Protein 3ZMS (pdb70)

GO terms:
  GO:0005515 protein binding (F, IPI)
  GO:0035575 histone H4K20 demethylase activity (F, IDA)
  GO:0032453 histone H3K4 demethylase activity (F, IDA)
  GO:0035097 histone methyltransferase complex (C, IDA)
  GO:0034644 cellular response to UV (P, IDA)
  GO:0003682 chromatin binding (F, IDA)
  GO:0032991 protein-containing complex (C, IDA)
  GO:1990391 DNA repair complex (C, IDA)
  GO:0140861 DNA repair-dependent chromatin remodeling (P, IDA)
  GO:0010569 regulation of double-strand break repair via homologous recombination (P, IMP)
  GO:0031398 positive regulation of protein ubiquitination (P, IMP)
  GO:0032880 regulation of protein localization (P, IMP)
  GO:0071480 cellular response to gamma radiation (P, IMP)
  GO:0050660 flavin adenine dinucleotide binding (F, IDA)
  GO:0050681 nuclear androgen receptor binding (F, IDA)
  GO:0000785 chromatin (C, IDA)
  GO:0005634 nucleus (C, IDA)
  GO:0016491 oxidoreductase activity (F, IDA)
  GO:0032454 histone H3K9 demethylase activity (F, IDA)
  GO:0010718 positive regulation of epithelial to mesenchymal transition (P, IDA)

B-factor: mean 94.08, std 23.33, range [48.95, 163.87]

Solvent-accessible surface area: 38501 Å² total; per-residue (Å²): 148,35,34,94,20,7,0,107,40,6,64,23,36,71,99,147,17,28,100,83,0,30,74,12,0,71,74,4,61,96,26,91,129,122,45,23,141,23,0,14,58,0,0,5,54,1,0,37,21,0,23,106,71,6,104,81,6,16,9,35,105,33,0,46,145,94,8,131,81,84,54,57,88,63,64,105,16,0,87,30,0,8,25,1,0,46,34,27,1,19,0,3,8,10,39,34,152,72,100,104,116,89,77,147,168,119,77,30,53,0,0,0,4,15,0,17,9,7,0,0,3,0,0,44,2,0,47,29,38,9,0,47,9,4,0,2,10,16,28,108,80,22,2,10,55,6,11,26,33,117,106,85,137,39,28,0,0,24,12,30,8,27,3,11,0,65,16,2,0,2,2,18,6,1,23,130,19,18,134,20,81,44,29,149,14,123,88,136,4,31,2,39,14,64,110,9,119,59,13,65,175,152,63,22,126,89,0,47,99,14,9,64,51,0,14,96,0,2,49,33,0,3,108,94,28,103,18,21,104,43,115,146,143,61,5,2,0,13,60,0,6,105,14,0,16,46,2,5,58,34,44,17,48,51,68,24,21,92,16,37,117,118,7,18,166,11,15,86,100,9,69,124,26,0,68,124,3,35,98,21,36,120,122,0,118,98,28,30,90,64,42,104,100,5,32,107,82,145,84,140,59,96,40,83,31,36,22,81,16,62,2,34,46,47,23,0,54,34,45,10,116,90,14,51,103,32,44,113,53,30,38,129,21,59,113,106,17,133,106,29,85,78,88,86,38,69,117,88,38,29,42,97,98,14,84,61,1,0,4,2,4,5,0,3,0,5,13,0,1,1,5,20,6,71,44,0,7,6,91,53,10,26,45,21,43,127,78,79,16,80,56,53,38,10,2,0,77,34,0,2,21,25,0,1,90,26,2,17,127,62,23,62,37,81,66,24,9,5,14,112,38,0,91,4,65,23,99,13,7,55,0,32,0,10,22,41,176,57,79,102,88,77,70,91,34,133,11,50,0,0,0,1,11,18,20,0,5,9,31,66,38,151,109,78,36,17,92,20,36,58,107,25,40,133,94,0,47,25,0,9,135,99,3,3,10,0,11,13,5,13,0,0,0,0,0,70,141,76,31,11,66,104,68,10,22,1,8,0,19,2,10,73,84,61,81,32,32,2,36,0,0,0,0,9,15,10,12,118,21,28,0,0,0,0,0,3,0,5,104,6,0,38,112,9,21,140,42,65,66,123,71,2,13,32,92,0,17,60,27,0,66,42,29,55,31,89,116,41,7,21,121,22,126,60,56,36,23,12,67,20,93,58,28,57,90,0,72,0,10,27,1,29,6,12,33,46,6,31,2,76,6,1,57,49,0,10,87,24,10,47,8,50,63,75,122,120,89,32,121,153,16,70,28,17,0,0,0,0,3,9,1,2,23,85,49,25,5,5,21,19,14,0,12,4,21,0,0,8,63,0,0,0,76,0,0,42,72,50,36,28,36,156,12,62,169,235,177,40,27,178,37,8,95,10,53,84,139,32,4,104,45,9,22,69,98,102,90,10,13,67,71,41,26,163,108,30,62,137,78,33,79,47,10,101,151,76,15,122,101,16,102,134,49,7,66,57,26,95,139,138,15,110,52,21,2,115,92,33,101,25,108,151,97,154,99,197,81,70,78,199,45,64,100,90,18,32,79,1,1,33,34,0,1,86,84,26,0,125,69,58,96,0,1,12,72,3,8,24,29,5,42,65,88,36,2,104,72,2,24,112,85,33,128,223,161,53,76,4,69,97,22,20,111,97,84,99,91,165,11,56,16,38,17,10,31,148

Organism: Homo sapiens (NCBI:txid9606)

Secondary structure (DSSP, 8-state):
--HHHHHHHTT--TTS--HHHHHH-HHHHTS-HHHHHHHHHHHHHHHHHHHH-TTB---HHHHHHT--TTTSS-HHHHHHHHHHHHHTTSSS-SS-B-SS---SS--SEEEEE--BHHHHHHHHHHHHTT-EEEEE-SSSSSBTT--EEEETTEEEESS--EE--SBT-HHHHHHHHTT--EEEPP-----B-TTSPBPPHHHHHHHHHHHHHHHHHHHHHHHTS---EETTEEPBHHHHHHHHHHHHHHHHHHHHHHHHHHHHHHHHHHHHHHHHHHHHHHHHHHHHHHHHHHHHSPSS--HHHHHHHHHHHHHHHHHHHHHHHHHHHHHHHHHHHHHHTTS---S-SS-HHHHHHHHHHHHHHHHHTTS-TTTBBTTTTTTTGGGPPBS--EEETT-TTHHHHHHHTT--EE-SEEEEEEEEETTEEEEEEEESSSTT-EEEEEESEEEE---HHHHH-SS-SSEEESPPPHHHHHHHHHSEE---EEEEEE-SS--S-TT--EEE---SSSTTTTEEEEEE--SSSSEEEEEE-HHHHHHGGGS-HHHHHHHHHHHHHHHH-TTT----SEEEE--TTT-TTTSSS-EE-BBTB-THHHHHHHPPB-PPPSSTTPPPPPP-EEE-SGGG-TTSTTSHHHHHHHHHHHHHHHHHHHT--TT--/--PPTT----HHHHHHHSSSSSHHHHHHHHHHHHHHHHHHHHHHHHHHHHHHHHHTTTTTGGGPPP-------SS--HHHHHHHHHHHHHHTT-HHHHHHHHSS--HHHHHHHHHHSTTTTTHHHHHHHHHT-/-GGG-S--

Radius of gyration: 44.01 Å; Cα contacts (8 Å, |Δi|>4): 1402; chains: 3; bounding box: 87×130×92 Å

CATH classification: 1.10.10.10 (+1 more: 1.10.287.80)

Foldseek 3Di:
DPLQQLCFLQVHHLQDADPLRCQQCVVQVVDDPVSVNLLSSLLSQQSVVCLVPVQAADDLVNSLVPDDPPNNVDSLSSVLNVVSCLLLVSGNFAHHHYPDPFDPAAFFAEEEEAQALLRLRLQVSLVNLRHHYAYEAQAPDHRQQQAWDDDDHDIDTFGDWKDQASRNFVVVSLCVNFVFDKAFADPDAWEAEPLQHTDDPVLLVVLVVVLVVLLVQLQCCCPVVVVAADPNFGFFQLNSSVVSVVVLQVVQVVQQVVLVVVLCVLVVVLVVLVVVLVVLVVVLVVLVVQLVVLPVPDDDDDVVSVVSNVVSVVVNVVSVVVSVVSVVVNVVSVVVSVVSVVDGGDPGSADLRSVLSSLLVVLVVQQVQQEASRFAGSNAQCVLVVQRGDDGMITRQNGDVSRSVSSCPPGNYDYQWAWAEWEAALQFIKTKTARNVPRVHIDIDTTRAYEYAAALLQVLDVVHSYYYVVHDDPLLVVLSVQWFFHAKKKKKFADPDAQDDQVHAKYAYGDNDSQQSQQQGMWGDHYPGRMIMTMRGYPRRQVCLPPDPVVSVVVVQVNVCSNRNVVSRDHTPDMDMDNQCPPNRRVHRWIGNTRVGHLVSLCSQQDFAFHDHPDPPDDGGQGHYGYAYLSNQSNRHRDSSRSSSRSSNVSSVVCCRRVNDPSSD/DDDDPPDDDDPVVVCQCVVDDCSVVVVVVVVVVVCVVVVVVVVVVVVVVVVVVVVCPPPCVVPDDDDDDDEADDDQDPVLLVLLLVCCLAPPLPLVSSCVSSPRHDSVSSVVSCVVCCPVSVSVVSNVNSVVD/DVVVDPPD

Nearest PDB structures (foldseek):
  2xas-assembly1_B  TM=9.995E-01  e=6.297E-18  Homo sapiens
  5l3b-assembly1_B  TM=9.963E-01  e=6.297E-18  Homo sapiens
  2uxx-assembly1_B  TM=9.824E-01  e=6.297E-18  Homo sapiens
  2xaq-assembly1_B  TM=9.972E-01  e=2.790E-17  Homo sapiens
  4czz-assembly1_B  TM=9.810E-01  e=1.323E-15  Homo sapiens

Sequence (806 aa):
SGVEGAAFQSRLPHDRMTSQEAACFPDIISGPQQTQKVFLFIRNRTLQLWLDNPKIQLTFEATLQQLEAPYNSDTVLVHRVHSYLERHGLINFGIYKRIKPLPTKKTGKVIIIGSGVSGLAAARQLQSFGMDVTLLEARDRVGGRVATFRKGNYVADLGAMVVTGLGGNPMAVVSKQVNMELAKIKQKCPLYEANGQAVPKEKDEMVEQEFNRLLEATSYLSHQLDFNVLNNKPVSLGQALEVVIQLQEKHVKDEQIEHWKKIVKTQEELKELLNKMVNLKEKIKELHQQYKEASEVKPPRDITAEFLVKSKHRDLTALCKEYDELAETQGKLEEKLQELEANPPSDVYLSSRDRQILDWHFANLEFANATPLSTLSLKHWDQDDDFEFTGSHLTVRNGYSCVPVALAEGLDIKLNTAVRQVRYTASGCEVIAVNTRSTSQTFIYKCDAVLCTLPLGVLKQQPPAVQFVPPLPEWKTSAVQRMGFGNLNKVVLCFDRVFWDPSVNLFGHVGSTTASRGELFLFWNLYKAPILLALVAGEAAGIMENISDDVIVGRCLAILKGIFGSSAVPQPKETVVSRWRADPWARGSYSYVAAGSSGNDYDLMAQPITPGPSIPGAPQPIPRLFFAGEHTIRNYPATVHGALLSGLREAGRIADQFLGAMYTLRKPPKGMFLSQEDVEAVSANATAATTVLRQLDMELVSVKRQIQNIKQTNSALKEKLDGGIEPYRLPEVIQKCNARWTTEEQLLAVQAIRKYGRDFQAISDVIGNKSVVQVKNFFVNYRRRFNIDEVLQEWEAEPRGFLVKR

Structure (mmCIF, N/CA/C/O backbone):
data_3ZMS
#
_entry.id   3ZMS
#
_cell.length_a   119.130
_cell.length_b   181.820
_cell.length_c   233.450
_cell.angle_alpha   90.00
_cell.angle_beta   90.00
_cell.angle_gamma   90.00
#
_symmetry.space_group_name_H-M   'I 2 2 2'
#
loop_
_entity.id
_entity.type
_entity.pdbx_description
1 polymer 'LYSINE-SPECIFIC HISTONE DEMETHYLASE 1A'
2 polymer 'REST COREPRESSOR 1'
3 polymer 'INSULINOMA-ASSOCIATED PROTEIN 1'
4 non-polymer 'FLAVIN-ADENINE DINUCLEOTIDE'
#
loop_
_atom_site.group_PDB
_atom_site.id
_atom_site.type_symbol
_atom_site.label_atom_id
_atom_site.label_alt_id
_atom_site.label_comp_id
_atom_site.label_asym_id
_atom_site.label_entity_id
_atom_site.label_seq_id
_atom_site.pdbx_PDB_ins_code
_atom_site.Cartn_x
_atom_site.Cartn_y
_atom_site.Cartn_z
_atom_site.occupancy
_atom_site.B_iso_or_equiv
_atom_site.auth_seq_id
_atom_site.auth_comp_id
_atom_site.auth_asym_id
_atom_site.auth_atom_id
_atom_site.pdbx_PDB_model_num
ATOM 1 N N . SER A 1 192 ? -18.928 40.219 100.311 1.00 141.09 172 SER A N 1
ATOM 2 C CA . SER A 1 192 ? -20.139 40.840 100.927 1.00 140.98 172 SER A CA 1
ATOM 3 C C . SER A 1 192 ? -20.163 40.677 102.450 1.00 137.70 172 SER A C 1
ATOM 4 O O . SER A 1 192 ? -19.527 39.772 103.002 1.00 136.45 172 SER A O 1
ATOM 7 N N . GLY A 1 193 ? -20.907 41.559 103.113 1.00 131.49 173 GLY A N 1
ATOM 8 C CA . GLY A 1 193 ? -20.969 41.598 104.571 1.00 124.37 173 GLY A CA 1
ATOM 9 C C . GLY A 1 193 ? -20.139 42.742 105.121 1.00 117.96 173 GLY A C 1
ATOM 10 O O . GLY A 1 193 ? -19.958 43.764 104.455 1.00 114.40 173 GLY A O 1
ATOM 11 N N . VAL A 1 194 ? -19.639 42.573 106.341 1.00 115.28 174 VAL A N 1
ATOM 12 C CA . VAL A 1 194 ? -18.759 43.570 106.952 1.00 114.26 174 VAL A CA 1
ATOM 13 C C . VAL A 1 194 ? -17.371 43.545 106.310 1.00 113.09 174 VAL A C 1
ATOM 14 O O . VAL A 1 194 ? -16.712 44.580 106.203 1.00 115.58 174 VAL A O 1
ATOM 18 N N . GLU A 1 195 ? -16.945 42.361 105.877 1.00 110.26 175 GLU A N 1
ATOM 19 C CA . GLU A 1 195 ? -15.645 42.177 105.231 1.00 108.34 175 GLU A CA 1
ATOM 20 C C . GLU A 1 195 ? -15.628 42.761 103.818 1.00 102.74 175 GLU A C 1
ATOM 21 O O . GLU A 1 195 ? -14.582 43.206 103.336 1.00 100.72 175 GLU A O 1
ATOM 27 N N . GLY A 1 196 ? -16.791 42.755 103.167 1.00 97.02 176 GLY A N 1
ATOM 28 C CA . GLY A 1 196 ? -16.947 43.304 101.820 1.00 90.88 176 GLY A CA 1
ATOM 29 C C . GLY A 1 196 ? -16.843 44.815 101.803 1.00 88.68 176 GLY A C 1
ATOM 30 O O . GLY A 1 196 ? -16.326 45.402 100.849 1.00 88.60 176 GLY A O 1
ATOM 31 N N . ALA A 1 197 ? -17.337 45.440 102.868 1.00 88.27 177 ALA A N 1
ATOM 32 C CA . ALA A 1 197 ? -17.246 46.887 103.046 1.00 84.96 177 ALA A CA 1
ATOM 33 C C . ALA A 1 197 ? -15.801 47.350 103.242 1.00 80.72 177 ALA A C 1
ATOM 34 O O . ALA A 1 197 ? -15.397 48.372 102.688 1.00 81.90 177 ALA A O 1
ATOM 36 N N . ALA A 1 198 ? -15.035 46.590 104.024 1.00 77.60 178 ALA A N 1
ATOM 37 C CA . ALA A 1 198 ? -13.609 46.849 104.226 1.00 76.95 178 ALA A CA 1
ATOM 38 C C . ALA A 1 198 ? -12.852 46.806 102.904 1.00 77.65 178 ALA A C 1
ATOM 39 O O . ALA A 1 198 ? -11.962 47.624 102.660 1.00 74.88 178 ALA A O 1
ATOM 41 N N . PHE A 1 199 ? -13.220 45.846 102.058 1.00 79.70 179 PHE A N 1
ATOM 42 C CA . PHE A 1 199 ? -12.642 45.714 100.728 1.00 83.10 179 PHE A CA 1
ATOM 43 C C . PHE A 1 199 ? -13.000 46.924 99.861 1.00 84.17 179 PHE A C 1
ATOM 44 O O . PHE A 1 199 ? -12.117 47.553 99.267 1.00 86.64 179 PHE A O 1
ATOM 52 N N . GLN A 1 200 ? -14.291 47.246 99.804 1.00 80.37 180 GLN A N 1
ATOM 53 C CA . GLN A 1 200 ? -14.783 48.370 99.013 1.00 79.47 180 GLN A CA 1
ATOM 54 C C . GLN A 1 200 ? -14.210 49.705 99.508 1.00 78.76 180 GLN A C 1
ATOM 55 O O . GLN A 1 200 ? -14.270 50.718 98.807 1.00 80.87 180 GLN A O 1
ATOM 61 N N . SER A 1 201 ? -13.639 49.691 100.709 1.00 76.62 181 SER A N 1
ATOM 62 C CA . SER A 1 201 ? -12.970 50.866 101.266 1.00 75.47 181 SER A CA 1
ATOM 63 C C . SER A 1 201 ? -11.444 50.712 101.300 1.00 71.89 181 SER A C 1
ATOM 64 O O . SER A 1 201 ? -10.755 51.410 102.048 1.00 70.13 181 SER A O 1
ATOM 67 N N . ARG A 1 202 ? -10.931 49.795 100.480 1.00 70.01 182 ARG A N 1
ATOM 68 C CA . ARG A 1 202 ? -9.487 49.563 100.316 1.00 68.15 182 ARG A CA 1
ATOM 69 C C . ARG A 1 202 ? -8.746 49.271 101.627 1.00 68.54 182 ARG A C 1
ATOM 70 O O . ARG A 1 202 ? -7.595 49.681 101.798 1.00 68.95 182 ARG A O 1
ATOM 78 N N . LEU A 1 203 ? -9.408 48.553 102.535 1.00 68.20 183 LEU A N 1
ATOM 79 C CA . LEU A 1 203 ? -8.839 48.212 103.839 1.00 67.91 183 LEU A CA 1
ATOM 80 C C . LEU A 1 203 ? -8.903 46.710 104.095 1.00 69.75 183 LEU A C 1
ATOM 81 O O . LEU A 1 203 ? -9.888 46.063 103.724 1.00 70.94 183 LEU A O 1
ATOM 86 N N . PRO A 1 204 ? -7.856 46.150 104.736 1.00 71.07 184 PRO A N 1
ATOM 87 C CA . PRO A 1 204 ? -7.911 44.759 105.199 1.00 72.94 184 PRO A CA 1
ATOM 88 C C . PRO A 1 204 ? -8.936 44.602 106.323 1.00 77.64 184 PRO A C 1
ATOM 89 O O . PRO A 1 204 ? -8.901 45.354 107.302 1.00 80.49 184 PRO A O 1
ATOM 93 N N . HIS A 1 205 ? -9.842 43.640 106.173 1.00 82.25 185 HIS A N 1
ATOM 94 C CA . HIS A 1 205 ? -10.946 43.449 107.123 1.00 86.41 185 HIS A CA 1
ATOM 95 C C . HIS A 1 205 ? -10.506 42.910 108.454 1.00 84.73 185 HIS A C 1
ATOM 96 O O . HIS A 1 205 ? -11.175 43.120 109.466 1.00 86.28 185 HIS A O 1
ATOM 103 N N . ASP A 1 206 ? -9.374 42.215 108.461 1.00 85.38 186 ASP A N 1
ATOM 104 C CA . ASP A 1 206 ? -8.918 41.483 109.640 1.00 88.68 186 ASP A CA 1
ATOM 105 C C . ASP A 1 206 ? -7.607 42.024 110.214 1.00 88.30 186 ASP A C 1
ATOM 106 O O . ASP A 1 206 ? -6.922 41.336 110.975 1.00 87.43 186 ASP A O 1
ATOM 111 N N . ARG A 1 207 ? -7.268 43.260 109.854 1.00 88.48 187 ARG A N 1
ATOM 112 C CA . ARG A 1 207 ? -6.018 43.875 110.290 1.00 89.39 187 ARG A CA 1
ATOM 113 C C . ARG A 1 207 ? -6.149 45.393 110.396 1.00 87.40 187 ARG A C 1
ATOM 114 O O . ARG A 1 207 ? -6.792 46.035 109.555 1.00 84.94 187 ARG A O 1
ATOM 122 N N . MET A 1 208 ? -5.546 45.953 111.444 1.00 82.50 188 MET A N 1
ATOM 123 C CA . MET A 1 208 ? -5.508 47.397 111.638 1.00 78.70 188 MET A CA 1
ATOM 124 C C . MET A 1 208 ? -4.414 48.014 110.776 1.00 77.99 188 MET A C 1
ATOM 125 O O . MET A 1 208 ? -3.291 47.499 110.729 1.00 79.03 188 MET A O 1
ATOM 130 N N . THR A 1 209 ? -4.751 49.113 110.100 1.00 75.43 189 THR A N 1
ATOM 131 C CA . THR A 1 209 ? -3.823 49.801 109.197 1.00 72.98 189 THR A CA 1
ATOM 132 C C . THR A 1 209 ? -2.841 50.678 109.967 1.00 74.80 189 THR A C 1
ATOM 133 O O . THR A 1 209 ? -2.971 50.850 111.180 1.00 76.77 189 THR A O 1
ATOM 137 N N . SER A 1 210 ? -1.862 51.232 109.257 1.00 76.88 190 SER A N 1
ATOM 138 C CA . SER A 1 210 ? -0.894 52.150 109.855 1.00 80.57 190 SER A CA 1
ATOM 139 C C . SER A 1 210 ? -1.558 53.441 110.340 1.00 81.35 190 SER A C 1
ATOM 140 O O . SER A 1 210 ? -1.248 53.942 111.425 1.00 78.88 190 SER A O 1
ATOM 143 N N . GLN A 1 211 ? -2.475 53.962 109.526 1.00 83.18 191 GLN A N 1
ATOM 144 C CA . GLN A 1 211 ? -3.226 55.174 109.847 1.00 85.60 191 GLN A CA 1
ATOM 145 C C . GLN A 1 211 ? -4.123 54.973 111.074 1.00 82.64 191 GLN A C 1
ATOM 146 O O . GLN A 1 211 ? -4.334 55.897 111.859 1.00 82.21 191 GLN A O 1
ATOM 152 N N . GLU A 1 212 ? -4.641 53.759 111.232 1.00 80.22 192 GLU A N 1
ATOM 153 C CA . GLU A 1 212 ? -5.450 53.400 112.392 1.00 75.58 192 GLU A CA 1
ATOM 154 C C . GLU A 1 212 ? -4.589 53.234 113.640 1.00 73.95 192 GLU A C 1
ATOM 155 O O . GLU A 1 212 ? -4.994 53.618 114.735 1.00 73.59 192 GLU A O 1
ATOM 161 N N . ALA A 1 213 ? -3.394 52.677 113.466 1.00 74.51 193 ALA A N 1
ATOM 162 C CA . ALA A 1 213 ? -2.436 52.527 114.561 1.00 74.63 193 ALA A CA 1
ATOM 163 C C . ALA A 1 213 ? -2.071 53.876 115.177 1.00 75.62 193 ALA A C 1
ATOM 164 O O . ALA A 1 213 ? -1.829 53.975 116.381 1.00 75.16 193 ALA A O 1
ATOM 166 N N . ALA A 1 214 ? -2.039 54.910 114.341 1.00 78.37 194 ALA A N 1
ATOM 167 C CA . ALA A 1 214 ? -1.712 56.260 114.786 1.00 81.03 194 ALA A CA 1
ATOM 168 C C . ALA A 1 214 ? -2.822 56.858 115.644 1.00 79.96 194 ALA A C 1
ATOM 169 O O . ALA A 1 214 ? -2.553 57.447 116.688 1.00 80.97 194 ALA A O 1
ATOM 171 N N . CYS A 1 215 ? -4.064 56.690 115.201 1.00 79.41 195 CYS A N 1
ATOM 172 C CA . CYS A 1 215 ? -5.218 57.266 115.882 1.00 80.47 195 CYS A CA 1
ATOM 173 C C . CYS A 1 215 ? -5.707 56.441 117.071 1.00 80.50 195 CYS A C 1
ATOM 174 O O . CYS A 1 215 ? -6.310 56.984 117.997 1.00 87.55 195 CYS A O 1
ATOM 177 N N . PHE A 1 216 ? -5.447 55.136 117.048 1.00 74.69 196 PHE A N 1
ATOM 178 C CA . PHE A 1 216 ? -5.913 54.244 118.106 1.00 72.07 196 PHE A CA 1
ATOM 179 C C . PHE A 1 216 ? -4.758 53.424 118.688 1.00 71.28 196 PHE A C 1
ATOM 180 O O . PHE A 1 216 ? -4.822 52.194 118.713 1.00 69.36 196 PHE A O 1
ATOM 188 N N . PRO A 1 217 ? -3.698 54.096 119.175 1.00 73.19 197 PRO A N 1
ATOM 189 C CA . PRO A 1 217 ? -2.522 53.346 119.631 1.00 75.86 197 PRO A CA 1
ATOM 190 C C . PRO A 1 217 ? -2.799 52.511 120.874 1.00 79.20 197 PRO A C 1
ATOM 191 O O . PRO A 1 217 ? -2.081 51.546 121.137 1.00 81.04 197 PRO A O 1
ATOM 195 N N . ASP A 1 218 ? -3.832 52.892 121.625 1.00 82.19 198 ASP A N 1
ATOM 196 C CA . ASP A 1 218 ? -4.257 52.156 122.814 1.00 82.61 198 ASP A CA 1
ATOM 197 C C . ASP A 1 218 ? -4.800 50.777 122.449 1.00 82.06 198 ASP A C 1
ATOM 198 O O . ASP A 1 218 ? -4.541 49.799 123.152 1.00 86.83 198 ASP A O 1
ATOM 203 N N . ILE A 1 219 ? -5.536 50.708 121.341 1.00 78.29 199 ILE A N 1
ATOM 204 C CA . ILE A 1 219 ? -6.183 49.473 120.900 1.00 78.44 199 ILE A CA 1
ATOM 205 C C . ILE A 1 219 ? -5.194 48.487 120.275 1.00 80.82 199 ILE A C 1
ATOM 206 O O . ILE A 1 219 ? -5.104 47.335 120.710 1.00 83.02 199 ILE A O 1
ATOM 211 N N . ILE A 1 220 ? -4.453 48.949 119.268 1.00 82.30 200 ILE A N 1
ATOM 212 C CA . ILE A 1 220 ? -3.542 48.092 118.505 1.00 81.61 200 ILE A CA 1
ATOM 213 C C . ILE A 1 220 ? -2.399 47.505 119.351 1.00 81.75 200 ILE A C 1
ATOM 214 O O . ILE A 1 220 ? -1.931 46.401 119.076 1.00 82.79 200 ILE A O 1
ATOM 219 N N . SER A 1 221 ? -1.969 48.235 120.379 1.00 81.94 201 SER A N 1
ATOM 220 C CA . SER A 1 221 ? -0.931 47.750 121.287 1.00 86.51 201 SER A CA 1
ATOM 221 C C . SER A 1 221 ? -1.529 46.902 122.408 1.00 90.51 201 SER A C 1
ATOM 222 O O . SER A 1 221 ? -0.801 46.261 123.169 1.00 92.48 201 SER A O 1
ATOM 225 N N . GLY A 1 222 ? -2.857 46.910 122.501 1.00 95.82 202 GLY A N 1
ATOM 226 C CA . GLY A 1 222 ? -3.579 46.147 123.514 1.00 100.63 202 GLY A CA 1
ATOM 227 C C . GLY A 1 222 ? -3.876 44.717 123.097 1.00 105.92 202 GLY A C 1
ATOM 228 O O . GLY A 1 222 ? -3.247 44.195 122.173 1.00 104.40 202 GLY A O 1
ATOM 229 N N . PRO A 1 223 ? -4.846 44.073 123.777 1.00 111.50 203 PRO A N 1
ATOM 230 C CA . PRO A 1 223 ? -5.174 42.663 123.536 1.00 111.32 203 PRO A CA 1
ATOM 231 C C . PRO A 1 223 ? -5.954 42.412 122.241 1.00 109.54 203 PRO A C 1
ATOM 232 O O . PRO A 1 223 ? -6.742 43.262 121.805 1.00 106.15 203 PRO A O 1
ATOM 236 N N . GLN A 1 224 ? -5.729 41.234 121.657 1.00 106.63 204 GLN A N 1
ATOM 237 C CA . GLN A 1 224 ? -6.329 40.828 120.381 1.00 106.94 204 GLN A CA 1
ATOM 238 C C . GLN A 1 224 ? -7.852 40.917 120.370 1.00 107.03 204 GLN A C 1
ATOM 239 O O . GLN A 1 224 ? -8.459 41.184 119.329 1.00 103.88 204 GLN A O 1
ATOM 245 N N . GLN A 1 225 ? -8.454 40.682 121.533 1.00 110.03 205 GLN A N 1
ATOM 246 C CA . GLN A 1 225 ? -9.901 40.740 121.698 1.00 113.71 205 GLN A CA 1
ATOM 247 C C . GLN A 1 225 ? -10.440 42.121 121.324 1.00 110.85 205 GLN A C 1
ATOM 248 O O . GLN A 1 225 ? -11.375 42.230 120.529 1.00 107.47 205 GLN A O 1
ATOM 254 N N . THR A 1 226 ? -9.825 43.162 121.884 1.00 108.92 206 THR A N 1
ATOM 255 C CA . THR A 1 226 ? -10.236 44.546 121.644 1.00 110.97 206 THR A CA 1
ATOM 256 C C . THR A 1 226 ? -10.114 44.913 120.166 1.00 107.02 206 THR A C 1
ATOM 257 O O . THR A 1 226 ? -11.000 45.569 119.605 1.00 102.08 206 THR A O 1
ATOM 261 N N . GLN A 1 227 ? -9.019 44.474 119.547 1.00 101.90 207 GLN A N 1
ATOM 262 C CA . GLN A 1 227 ? -8.733 44.772 118.144 1.00 96.83 207 GLN A CA 1
ATOM 263 C C . GLN A 1 227 ? -9.840 44.285 117.214 1.00 96.03 207 GLN A C 1
ATOM 264 O O . GLN A 1 227 ? -10.251 45.007 116.303 1.00 92.81 207 GLN A O 1
ATOM 270 N N . LYS A 1 228 ? -10.331 43.073 117.470 1.00 97.18 208 LYS A N 1
ATOM 271 C CA . LYS A 1 228 ? -11.411 42.479 116.680 1.00 98.28 208 LYS A CA 1
ATOM 272 C C . LYS A 1 228 ? -12.734 43.224 116.848 1.00 95.72 208 LYS A C 1
ATOM 273 O O . LYS A 1 228 ? -13.535 43.302 115.909 1.00 92.91 208 LYS A O 1
ATOM 279 N N . VAL A 1 229 ? -12.953 43.769 118.043 1.00 93.80 209 VAL A N 1
ATOM 280 C CA . VAL A 1 229 ? -14.122 44.607 118.306 1.00 93.50 209 VAL A CA 1
ATOM 281 C C . VAL A 1 229 ? -14.003 45.886 117.479 1.00 93.12 209 VAL A C 1
ATOM 282 O O . VAL A 1 229 ? -14.946 46.269 116.776 1.00 90.78 209 VAL A O 1
ATOM 286 N N . PHE A 1 230 ? -12.830 46.520 117.556 1.00 90.83 210 PHE A N 1
ATOM 287 C CA . PHE A 1 230 ? -12.530 47.718 116.772 1.00 87.76 210 PHE A CA 1
ATOM 288 C C . PHE A 1 230 ? -12.759 47.465 115.288 1.00 83.25 210 PHE A C 1
ATOM 289 O O . PHE A 1 230 ? -13.480 48.215 114.625 1.00 78.51 210 PHE A O 1
ATOM 297 N N . LEU A 1 231 ? -12.135 46.401 114.787 1.00 80.32 211 LEU A N 1
ATOM 298 C CA . LEU A 1 231 ? -12.215 46.045 113.378 1.00 80.40 211 LEU A CA 1
ATOM 299 C C . LEU A 1 231 ? -13.657 45.845 112.936 1.00 83.25 211 LEU A C 1
ATOM 300 O O . LEU A 1 231 ? -14.050 46.335 111.875 1.00 84.24 211 LEU A O 1
ATOM 305 N N . PHE A 1 232 ? -14.446 45.151 113.756 1.00 85.87 212 PHE A N 1
ATOM 306 C CA . PHE A 1 232 ? -15.865 44.975 113.456 1.00 89.09 212 PHE A CA 1
ATOM 307 C C . PHE A 1 232 ? -16.603 46.312 113.438 1.00 85.89 212 PHE A C 1
ATOM 308 O O . PHE A 1 232 ? -17.368 46.589 112.505 1.00 82.24 212 PHE A O 1
ATOM 316 N N . ILE A 1 233 ? -16.380 47.127 114.468 1.00 81.89 213 ILE A N 1
ATOM 317 C CA . ILE A 1 233 ? -17.041 48.425 114.564 1.00 82.18 213 ILE A CA 1
ATOM 318 C C . ILE A 1 233 ? -16.736 49.232 113.307 1.00 83.47 213 ILE A C 1
ATOM 319 O O . ILE A 1 233 ? -17.652 49.735 112.647 1.00 83.83 213 ILE A O 1
ATOM 324 N N . ARG A 1 234 ? -15.447 49.309 112.972 1.00 83.13 214 ARG A N 1
ATOM 325 C CA . ARG A 1 234 ? -14.975 49.986 111.768 1.00 79.94 214 ARG A CA 1
ATOM 326 C C . ARG A 1 234 ? -15.671 49.447 110.519 1.00 80.67 214 ARG A C 1
ATOM 327 O O . ARG A 1 234 ? -16.267 50.215 109.755 1.00 79.94 214 ARG A O 1
ATOM 335 N N . ASN A 1 235 ? -15.615 48.129 110.338 1.00 79.37 215 ASN A N 1
ATOM 336 C CA . ASN A 1 235 ? -16.212 47.480 109.172 1.00 80.30 215 ASN A CA 1
ATOM 337 C C . ASN A 1 235 ? -17.722 47.678 109.064 1.00 81.51 215 ASN A C 1
ATOM 338 O O . ASN A 1 235 ? -18.226 48.024 107.995 1.00 78.82 215 ASN A O 1
ATOM 343 N N . ARG A 1 236 ? -18.433 47.473 110.174 1.00 84.52 216 ARG A N 1
ATOM 344 C CA . ARG A 1 236 ? -19.892 47.593 110.198 1.00 85.57 216 ARG A CA 1
ATOM 345 C C . ARG A 1 236 ? -20.345 49.013 109.847 1.00 83.67 216 ARG A C 1
ATOM 346 O O . ARG A 1 236 ? -21.306 49.199 109.094 1.00 79.02 216 ARG A O 1
ATOM 354 N N . THR A 1 237 ? -19.638 50.006 110.385 1.00 84.01 217 THR A N 1
ATOM 355 C CA . THR A 1 237 ? -19.923 51.410 110.091 1.00 84.77 217 THR A CA 1
ATOM 356 C C . THR A 1 237 ? -19.754 51.689 108.598 1.00 86.97 217 THR A C 1
ATOM 357 O O . THR A 1 237 ? -20.590 52.362 107.983 1.00 87.52 217 THR A O 1
ATOM 361 N N . LEU A 1 238 ? -18.674 51.159 108.025 1.00 86.37 218 LEU A N 1
ATOM 362 C CA . LEU A 1 238 ? -18.410 51.290 106.596 1.00 84.09 218 LEU A CA 1
ATOM 363 C C . LEU A 1 238 ? -19.552 50.695 105.786 1.00 84.98 218 LEU A C 1
ATOM 364 O O . LEU A 1 238 ? -20.059 51.332 104.859 1.00 83.80 218 LEU A O 1
ATOM 369 N N . GLN A 1 239 ? -19.963 49.485 106.165 1.00 85.87 219 GLN A N 1
ATOM 370 C CA . GLN A 1 239 ? -21.074 48.794 105.522 1.00 87.82 219 GLN A CA 1
ATOM 371 C C . GLN A 1 239 ? -22.304 49.684 105.492 1.00 88.03 219 GLN A C 1
ATOM 372 O O . GLN A 1 239 ? -22.914 49.867 104.435 1.00 87.79 219 GLN A O 1
ATOM 378 N N . LEU A 1 240 ? -22.641 50.251 106.650 1.00 86.36 220 LEU A N 1
ATOM 379 C CA . LEU A 1 240 ? -23.804 51.121 106.786 1.00 87.37 220 LEU A CA 1
ATOM 380 C C . LEU A 1 240 ? -23.756 52.281 105.802 1.00 88.36 220 LEU A C 1
ATOM 381 O O . LEU A 1 240 ? -24.727 52.523 105.078 1.00 88.26 220 LEU A O 1
ATOM 386 N N . TRP A 1 241 ? -22.619 52.977 105.770 1.00 86.77 221 TRP A N 1
ATOM 387 C CA . TRP A 1 241 ? -22.432 54.111 104.864 1.00 87.67 221 TRP A CA 1
ATOM 388 C C . TRP A 1 241 ? -22.529 53.702 103.420 1.00 89.98 221 TRP A C 1
ATOM 389 O O . TRP A 1 241 ? -23.164 54.389 102.616 1.00 90.48 221 TRP A O 1
ATOM 400 N N . LEU A 1 242 ? -21.909 52.572 103.084 1.00 90.44 222 LEU A N 1
ATOM 401 C CA . LEU A 1 242 ? -21.877 52.095 101.704 1.00 91.25 222 LEU A CA 1
ATOM 402 C C . LEU A 1 242 ? -23.252 51.668 101.198 1.00 95.89 222 LEU A C 1
ATOM 403 O O . LEU A 1 242 ? -23.589 51.907 100.037 1.00 94.98 222 LEU A O 1
ATOM 408 N N . ASP A 1 243 ? -24.041 51.056 102.081 1.00 102.95 223 ASP A N 1
ATOM 409 C CA . ASP A 1 243 ? -25.392 50.596 101.749 1.00 106.70 223 ASP A CA 1
ATOM 410 C C . ASP A 1 243 ? -26.312 51.737 101.338 1.00 104.26 223 ASP A C 1
ATOM 411 O O . ASP A 1 243 ? -27.209 51.550 100.516 1.00 104.76 223 ASP A O 1
ATOM 416 N N . ASN A 1 244 ? -26.087 52.912 101.918 1.00 103.98 224 ASN A N 1
ATOM 417 C CA . ASN A 1 244 ? -26.846 54.102 101.561 1.00 105.55 224 ASN A CA 1
ATOM 418 C C . ASN A 1 244 ? -25.982 55.365 101.597 1.00 102.24 224 ASN A C 1
ATOM 419 O O . ASN A 1 244 ? -26.010 56.114 102.577 1.00 100.82 224 ASN A O 1
ATOM 424 N N . PRO A 1 245 ? -25.210 55.606 100.521 1.00 101.24 225 PRO A N 1
ATOM 425 C CA . PRO A 1 245 ? -24.274 56.727 100.501 1.00 98.66 225 PRO A CA 1
ATOM 426 C C . PRO A 1 245 ? -24.906 58.057 100.079 1.00 98.76 225 PRO A C 1
ATOM 427 O O . PRO A 1 245 ? -24.195 59.055 99.941 1.00 98.31 225 PRO A O 1
ATOM 431 N N . LYS A 1 246 ? -26.224 58.073 99.881 1.00 97.20 226 LYS A N 1
ATOM 432 C CA . LYS A 1 246 ? -26.925 59.308 99.524 1.00 95.52 226 LYS A CA 1
ATOM 433 C C . LYS A 1 246 ? -27.452 60.088 100.740 1.00 94.36 226 LYS A C 1
ATOM 434 O O . LYS A 1 246 ? -28.046 61.160 100.588 1.00 91.59 226 LYS A O 1
ATOM 440 N N . ILE A 1 247 ? -27.218 59.550 101.937 1.00 92.25 227 ILE A N 1
ATOM 441 C CA . ILE A 1 247 ? -27.561 60.231 103.194 1.00 94.04 227 ILE A CA 1
ATOM 442 C C . ILE A 1 247 ? -26.420 60.162 104.214 1.00 92.59 227 ILE A C 1
ATOM 443 O O . ILE A 1 247 ? -25.722 59.148 104.308 1.00 91.34 227 ILE A O 1
ATOM 448 N N . GLN A 1 248 ? -26.245 61.244 104.973 1.00 89.73 228 GLN A N 1
ATOM 449 C CA . GLN A 1 248 ? -25.217 61.326 106.012 1.00 86.90 228 GLN A CA 1
ATOM 450 C C . GLN A 1 248 ? -25.396 60.218 107.043 1.00 84.70 228 GLN A C 1
ATOM 451 O O . GLN A 1 248 ? -26.513 59.945 107.480 1.00 86.98 228 GLN A O 1
ATOM 457 N N . LEU A 1 249 ? -24.297 59.571 107.413 1.00 83.65 229 LEU A N 1
ATOM 458 C CA . LEU A 1 249 ? -24.323 58.588 108.488 1.00 86.74 229 LEU A CA 1
ATOM 459 C C . LEU A 1 249 ? -23.816 59.210 109.785 1.00 89.47 229 LEU A C 1
ATOM 460 O O . LEU A 1 249 ? -22.621 59.480 109.937 1.00 88.06 229 LEU A O 1
ATOM 465 N N . THR A 1 250 ? -24.742 59.436 110.712 1.00 91.29 230 THR A N 1
ATOM 466 C CA . THR A 1 250 ? -24.434 60.058 111.995 1.00 90.94 230 THR A CA 1
ATOM 467 C C . THR A 1 250 ? -23.959 59.018 112.997 1.00 89.48 230 THR A C 1
ATOM 468 O O . THR A 1 250 ? -24.168 57.819 112.807 1.00 87.57 230 THR A O 1
ATOM 472 N N . PHE A 1 251 ? -23.324 59.487 114.067 1.00 90.20 231 PHE A N 1
ATOM 473 C CA . PHE A 1 251 ? -22.919 58.619 115.165 1.00 94.50 231 PHE A CA 1
ATOM 474 C C . PHE A 1 251 ? -24.129 57.935 115.808 1.00 100.54 231 PHE A C 1
ATOM 475 O O . PHE A 1 251 ? -24.063 56.762 116.182 1.00 98.99 231 PHE A O 1
ATOM 483 N N . GLU A 1 252 ? -25.229 58.676 115.924 1.00 109.76 232 GLU A N 1
ATOM 484 C CA . GLU A 1 252 ? -26.467 58.166 116.514 1.00 114.42 232 GLU A CA 1
ATOM 485 C C . GLU A 1 252 ? -27.059 57.029 115.689 1.00 114.04 232 GLU A C 1
ATOM 486 O O . GLU A 1 252 ? -27.432 55.991 116.240 1.00 117.66 232 GLU A O 1
ATOM 492 N N . ALA A 1 253 ? -27.134 57.227 114.373 1.00 110.62 233 ALA A N 1
ATOM 493 C CA . ALA A 1 253 ? -27.638 56.202 113.455 1.00 108.42 233 ALA A CA 1
ATOM 494 C C . ALA A 1 253 ? -26.749 54.956 113.456 1.00 105.38 233 ALA A C 1
ATOM 495 O O . ALA A 1 253 ? -27.231 53.838 113.248 1.00 103.57 233 ALA A O 1
ATOM 497 N N . THR A 1 254 ? -25.456 55.164 113.702 1.00 103.07 234 THR A N 1
ATOM 498 C CA . THR A 1 254 ? -24.471 54.086 113.751 1.00 102.84 234 THR A CA 1
ATOM 499 C C . THR A 1 254 ? -24.658 53.228 115.001 1.00 103.76 234 THR A C 1
ATOM 500 O O . THR A 1 254 ? -24.766 52.001 114.909 1.00 106.68 234 THR A O 1
ATOM 504 N N . LEU A 1 255 ? -24.704 53.884 116.159 1.00 104.18 235 LEU A N 1
ATOM 505 C CA . LEU A 1 255 ? -24.886 53.205 117.440 1.00 102.73 235 LEU A CA 1
ATOM 506 C C . LEU A 1 255 ? -26.232 52.488 117.490 1.00 105.23 235 LEU A C 1
ATOM 507 O O . LEU A 1 255 ? -26.348 51.414 118.083 1.00 105.56 235 LEU A O 1
ATOM 512 N N . GLN A 1 256 ? -27.232 53.090 116.848 1.00 108.97 236 GLN A N 1
ATOM 513 C CA . GLN A 1 256 ? -28.568 52.513 116.724 1.00 115.55 236 GLN A CA 1
ATOM 514 C C . GLN A 1 256 ? -28.535 51.082 116.185 1.00 116.91 236 GLN A C 1
ATOM 515 O O . GLN A 1 256 ? -29.223 50.205 116.711 1.00 122.45 236 GLN A O 1
ATOM 521 N N . GLN A 1 257 ? -27.723 50.850 115.156 1.00 115.73 237 GLN A N 1
ATOM 522 C CA . GLN A 1 257 ? -27.700 49.559 114.467 1.00 115.78 237 GLN A CA 1
ATOM 523 C C . GLN A 1 257 ? -26.544 48.635 114.863 1.00 117.44 237 GLN A C 1
ATOM 524 O O . GLN A 1 257 ? -26.095 47.816 114.061 1.00 119.12 237 GLN A O 1
ATOM 530 N N . LEU A 1 258 ? -26.083 48.755 116.105 1.00 121.77 238 LEU A N 1
ATOM 531 C CA . LEU A 1 258 ? -25.030 47.880 116.622 1.00 127.90 238 LEU A CA 1
ATOM 532 C C . LEU A 1 258 ? -25.534 46.918 117.697 1.00 130.45 238 LEU A C 1
ATOM 533 O O . LEU A 1 258 ? -26.394 47.269 118.508 1.00 132.72 238 LEU A O 1
ATOM 538 N N . GLU A 1 259 ? -24.983 45.706 117.693 1.00 132.97 239 GLU A N 1
ATOM 539 C CA . GLU A 1 259 ? -25.356 44.663 118.650 1.00 133.43 239 GLU A CA 1
ATOM 540 C C . GLU A 1 259 ? -24.398 44.642 119.840 1.00 128.69 239 GLU A C 1
ATOM 541 O O . GLU A 1 259 ? -23.424 45.395 119.877 1.00 129.12 239 GLU A O 1
ATOM 547 N N . ALA A 1 260 ? -24.689 43.780 120.812 1.00 122.13 240 ALA A N 1
ATOM 548 C CA . ALA A 1 260 ? -23.769 43.511 121.911 1.00 117.57 240 ALA A CA 1
ATOM 549 C C . ALA A 1 260 ? -22.729 42.488 121.447 1.00 116.36 240 ALA A C 1
ATOM 550 O O . ALA A 1 260 ? -23.039 41.633 120.617 1.00 114.58 240 ALA A O 1
ATOM 552 N N . PRO A 1 261 ? -21.487 42.573 121.963 1.00 119.94 241 PRO A N 1
ATOM 553 C CA . PRO A 1 261 ? -20.973 43.549 122.925 1.00 125.21 241 PRO A CA 1
ATOM 554 C C . PRO A 1 261 ? -20.351 44.787 122.261 1.00 128.79 241 PRO A C 1
ATOM 555 O O . PRO A 1 261 ? -19.504 45.453 122.863 1.00 130.49 241 PRO A O 1
ATOM 559 N N . TYR A 1 262 ? -20.781 45.092 121.038 1.00 129.03 242 TYR A N 1
ATOM 560 C CA . TYR A 1 262 ? -20.185 46.175 120.255 1.00 125.83 242 TYR A CA 1
ATOM 561 C C . TYR A 1 262 ? -20.728 47.553 120.628 1.00 125.16 242 TYR A C 1
ATOM 562 O O . TYR A 1 262 ? -19.989 48.539 120.605 1.00 124.67 242 TYR A O 1
ATOM 571 N N . ASN A 1 263 ? -22.012 47.613 120.978 1.00 124.73 243 ASN A N 1
ATOM 572 C CA . ASN A 1 263 ? -22.654 48.872 121.371 1.00 123.23 243 ASN A CA 1
ATOM 573 C C . ASN A 1 263 ? -22.534 49.199 122.865 1.00 121.80 243 ASN A C 1
ATOM 574 O O . ASN A 1 263 ? -23.098 50.188 123.337 1.00 121.68 243 ASN A O 1
ATOM 579 N N . SER A 1 264 ? -21.796 48.366 123.597 1.00 121.08 244 SER A N 1
ATOM 580 C CA . SER A 1 264 ? -21.604 48.549 125.035 1.00 121.64 244 SER A CA 1
ATOM 581 C C . SER A 1 264 ? -20.611 49.667 125.361 1.00 120.57 244 SER A C 1
ATOM 582 O O . SER A 1 264 ? -20.783 50.388 126.348 1.00 123.41 244 SER A O 1
ATOM 585 N N . ASP A 1 265 ? -19.576 49.803 124.534 1.00 117.15 245 ASP A N 1
ATOM 586 C CA . ASP A 1 265 ? -18.598 50.879 124.683 1.00 112.35 245 ASP A CA 1
ATOM 587 C C . ASP A 1 265 ? -18.871 51.982 123.662 1.00 108.63 245 ASP A C 1
ATOM 588 O O . ASP A 1 265 ? -18.418 51.907 122.519 1.00 108.39 245 ASP A O 1
ATOM 593 N N . THR A 1 266 ? -19.610 53.005 124.086 1.00 106.02 246 THR A N 1
ATOM 594 C CA . THR A 1 266 ? -20.055 54.069 123.180 1.00 105.89 246 THR A CA 1
ATOM 595 C C . THR A 1 266 ? -18.954 55.064 122.812 1.00 106.96 246 THR A C 1
ATOM 596 O O . THR A 1 266 ? -19.051 55.735 121.779 1.00 108.79 246 THR A O 1
ATOM 600 N N . VAL A 1 267 ? -17.918 55.170 123.644 1.00 104.12 247 VAL A N 1
ATOM 601 C CA . VAL A 1 267 ? -16.792 56.056 123.318 1.00 103.27 247 VAL A CA 1
ATOM 602 C C . VAL A 1 267 ? -15.925 55.492 122.193 1.00 103.23 247 VAL A C 1
ATOM 603 O O . VAL A 1 267 ? -15.467 56.240 121.329 1.00 105.71 247 VAL A O 1
ATOM 607 N N . LEU A 1 268 ? -15.722 54.176 122.197 1.00 100.24 248 LEU A N 1
ATOM 608 C CA . LEU A 1 268 ? -15.002 53.510 121.118 1.00 95.46 248 LEU A CA 1
ATOM 609 C C . LEU A 1 268 ? -15.760 53.661 119.804 1.00 93.29 248 LEU A C 1
ATOM 610 O O . LEU A 1 268 ? -15.163 53.969 118.776 1.00 96.52 248 LEU A O 1
ATOM 615 N N . VAL A 1 269 ? -17.076 53.456 119.855 1.00 88.95 249 VAL A N 1
ATOM 616 C CA . VAL A 1 269 ? -17.950 53.627 118.693 1.00 87.08 249 VAL A CA 1
ATOM 617 C C . VAL A 1 269 ? -17.870 55.058 118.165 1.00 85.48 249 VAL A C 1
ATOM 618 O O . VAL A 1 269 ? -17.886 55.281 116.952 1.00 84.32 249 VAL A O 1
ATOM 622 N N . HIS A 1 270 ? -17.768 56.019 119.080 1.00 86.11 250 HIS A N 1
ATOM 623 C CA . HIS A 1 270 ? -17.654 57.424 118.701 1.00 87.78 250 HIS A CA 1
ATOM 624 C C . HIS A 1 270 ? -16.313 57.725 118.094 1.00 87.25 250 HIS A C 1
ATOM 625 O O . HIS A 1 270 ? -16.237 58.392 117.059 1.00 86.70 250 HIS A O 1
ATOM 632 N N . ARG A 1 271 ? -15.249 57.224 118.725 1.00 84.39 251 ARG A N 1
ATOM 633 C CA . ARG A 1 271 ? -13.881 57.370 118.217 1.00 80.46 251 ARG A CA 1
ATOM 634 C C . ARG A 1 271 ? -13.735 56.817 116.801 1.00 81.06 251 ARG A C 1
ATOM 635 O O . ARG A 1 271 ? -13.072 57.423 115.956 1.00 81.77 251 ARG A O 1
ATOM 643 N N . VAL A 1 272 ? -14.363 55.668 116.553 1.00 78.41 252 VAL A N 1
ATOM 644 C CA . VAL A 1 272 ? -14.352 55.043 115.236 1.00 76.15 252 VAL A CA 1
ATOM 645 C C . VAL A 1 272 ? -15.101 55.905 114.221 1.00 76.61 252 VAL A C 1
ATOM 646 O O . VAL A 1 272 ? -14.543 56.257 113.180 1.00 81.70 252 VAL A O 1
ATOM 650 N N . HIS A 1 273 ? -16.348 56.259 114.530 1.00 74.39 253 HIS A N 1
ATOM 651 C CA . HIS A 1 273 ? -17.166 57.038 113.601 1.00 72.55 253 HIS A CA 1
ATOM 652 C C . HIS A 1 273 ? -16.497 58.324 113.210 1.00 74.89 253 HIS A C 1
ATOM 653 O O . HIS A 1 273 ? -16.502 58.701 112.035 1.00 75.13 253 HIS A O 1
ATOM 660 N N . SER A 1 274 ? -15.915 59.004 114.196 1.00 77.19 254 SER A N 1
ATOM 661 C CA . SER A 1 274 ? -15.277 60.298 113.975 1.00 79.99 254 SER A CA 1
ATOM 662 C C . SER A 1 274 ? -14.052 60.160 113.081 1.00 81.26 254 SER A C 1
ATOM 663 O O . SER A 1 274 ? -13.866 60.949 112.151 1.00 80.11 254 SER A O 1
ATOM 666 N N . TYR A 1 275 ? -13.235 59.145 113.367 1.00 81.18 255 TYR A N 1
ATOM 667 C CA . TYR A 1 275 ? -12.061 58.816 112.561 1.00 80.71 255 TYR A CA 1
ATOM 668 C C . TYR A 1 275 ? -12.423 58.598 111.096 1.00 78.24 255 TYR A C 1
ATOM 669 O O . TYR A 1 275 ? -11.783 59.153 110.200 1.00 78.23 255 TYR A O 1
ATOM 678 N N . LEU A 1 276 ? -13.451 57.787 110.866 1.00 76.86 256 LEU A N 1
ATOM 679 C CA . LEU A 1 276 ? -13.899 57.463 109.517 1.00 78.05 256 LEU A CA 1
ATOM 680 C C . LEU A 1 276 ? -14.476 58.677 108.804 1.00 77.33 256 LEU A C 1
ATOM 681 O O . LEU A 1 276 ? -14.393 58.784 107.582 1.00 78.74 256 LEU A O 1
ATOM 686 N N . GLU A 1 277 ? -15.061 59.585 109.575 1.00 78.45 257 GLU A N 1
ATOM 687 C CA . GLU A 1 277 ? -15.660 60.787 109.019 1.00 79.84 257 GLU A CA 1
ATOM 688 C C . GLU A 1 277 ? -14.567 61.781 108.644 1.00 76.54 257 GLU A C 1
ATOM 689 O O . GLU A 1 277 ? -14.652 62.452 107.615 1.00 74.55 257 GLU A O 1
ATOM 695 N N . ARG A 1 278 ? -13.540 61.851 109.486 1.00 75.66 258 ARG A N 1
ATOM 696 C CA . ARG A 1 278 ? -12.438 62.788 109.317 1.00 75.96 258 ARG A CA 1
ATOM 697 C C . ARG A 1 278 ? -11.619 62.458 108.075 1.00 78.96 258 ARG A C 1
ATOM 698 O O . ARG A 1 278 ? -11.238 63.355 107.319 1.00 82.14 258 ARG A O 1
ATOM 706 N N . HIS A 1 279 ? -11.373 61.169 107.857 1.00 78.66 259 HIS A N 1
ATOM 707 C CA . HIS A 1 279 ? -10.549 60.734 106.734 1.00 77.23 259 HIS A CA 1
ATOM 708 C C . HIS A 1 279 ? -11.333 60.343 105.513 1.00 75.01 259 HIS A C 1
ATOM 709 O O . HIS A 1 279 ? -10.819 59.647 104.636 1.00 75.67 259 HIS A O 1
ATOM 716 N N . GLY 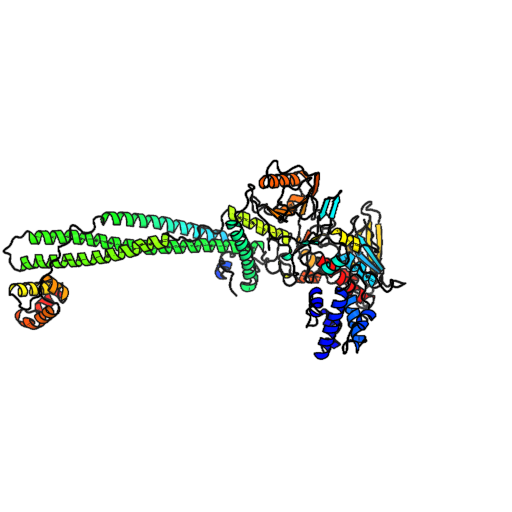A 1 280 ? -12.585 60.789 105.452 1.00 72.66 260 GLY A N 1
ATOM 717 C CA . GLY A 1 280 ? -13.423 60.647 104.259 1.00 72.20 260 GLY A CA 1
ATOM 718 C C . GLY A 1 280 ? -13.686 59.234 103.780 1.00 72.31 260 GLY A C 1
ATOM 719 O O . GLY A 1 280 ? -13.803 58.996 102.577 1.00 74.59 260 GLY A O 1
ATOM 720 N N . LEU A 1 281 ? -13.762 58.294 104.719 1.00 72.00 261 LEU A N 1
ATOM 721 C CA . LEU A 1 281 ? -14.131 56.915 104.407 1.00 70.15 261 LEU A CA 1
ATOM 722 C C . LEU A 1 281 ? -15.645 56.763 104.452 1.00 71.52 261 LEU A C 1
ATOM 723 O O . LEU A 1 281 ? -16.222 55.945 103.734 1.00 70.47 261 LEU A O 1
ATOM 728 N N . ILE A 1 282 ? -16.275 57.563 105.308 1.00 72.93 262 ILE A N 1
ATOM 729 C CA . ILE A 1 282 ? -17.726 57.722 105.329 1.00 73.48 262 ILE A CA 1
ATOM 730 C C . ILE A 1 282 ? -18.046 59.203 105.158 1.00 75.19 262 ILE A C 1
ATOM 731 O O . ILE A 1 282 ? -17.206 60.059 105.453 1.00 74.98 262 ILE A O 1
ATOM 736 N N . ASN A 1 283 ? -19.255 59.495 104.681 1.00 77.13 263 ASN A N 1
ATOM 737 C CA . ASN A 1 283 ? -19.737 60.874 104.500 1.00 79.67 263 ASN A CA 1
ATOM 738 C C . ASN A 1 283 ? -18.821 61.727 103.627 1.00 78.14 263 ASN A C 1
ATOM 739 O O . ASN A 1 283 ? -18.413 62.828 104.016 1.00 80.02 263 ASN A O 1
ATOM 744 N N . PHE A 1 284 ? -18.496 61.196 102.452 1.00 77.23 264 PHE A N 1
ATOM 745 C CA . PHE A 1 284 ? -17.752 61.936 101.439 1.00 76.91 264 PHE A CA 1
ATOM 746 C C . PHE A 1 284 ? -18.572 62.021 100.156 1.00 77.95 264 PHE A C 1
ATOM 747 O O . PHE A 1 284 ? -19.375 61.129 99.863 1.00 78.30 264 PHE A O 1
ATOM 755 N N . GLY A 1 285 ? -18.371 63.098 99.403 1.00 77.83 265 GLY A N 1
ATOM 756 C CA . GLY A 1 285 ? -19.079 63.304 98.146 1.00 81.22 265 GLY A CA 1
ATOM 757 C C . GLY A 1 285 ? -20.332 64.140 98.306 1.00 86.47 265 GLY A C 1
ATOM 758 O O . GLY A 1 285 ? -20.329 65.154 99.010 1.00 92.11 265 GLY A O 1
ATOM 759 N N . ILE A 1 286 ? -21.406 63.710 97.648 1.00 87.36 266 ILE A N 1
ATOM 760 C CA . ILE A 1 286 ? -22.668 64.448 97.634 1.00 88.24 266 ILE A CA 1
ATOM 761 C C . ILE A 1 286 ? -23.761 63.641 98.327 1.00 90.93 266 ILE A C 1
ATOM 762 O O . ILE A 1 286 ? -24.273 62.661 97.778 1.00 96.34 266 ILE A O 1
ATOM 767 N N . TYR A 1 287 ? -24.108 64.062 99.538 1.00 93.49 267 TYR A N 1
ATOM 768 C CA . TYR A 1 287 ? -25.093 63.361 100.355 1.00 98.96 267 TYR A CA 1
ATOM 769 C C . TYR A 1 287 ? -25.998 64.345 101.082 1.00 103.71 267 TYR A C 1
ATOM 770 O O . TYR A 1 287 ? -25.601 65.480 101.348 1.00 105.74 267 TYR A O 1
ATOM 779 N N . LYS A 1 288 ? -27.214 63.901 101.394 1.00 109.97 268 LYS A N 1
ATOM 780 C CA . LYS A 1 288 ? -28.163 64.705 102.161 1.00 112.75 268 LYS A CA 1
ATOM 781 C C . LYS A 1 288 ? -27.708 64.788 103.614 1.00 111.33 268 LYS A C 1
ATOM 782 O O . LYS A 1 288 ? -27.476 63.766 104.267 1.00 108.49 268 LYS A O 1
ATOM 788 N N . ARG A 1 289 ? -27.567 66.014 104.102 1.00 113.05 269 ARG A N 1
ATOM 789 C CA . ARG A 1 289 ? -27.090 66.261 105.454 1.00 115.82 269 ARG A CA 1
ATOM 790 C C . ARG A 1 289 ? -28.259 66.293 106.435 1.00 117.76 269 ARG A C 1
ATOM 791 O O . ARG A 1 289 ? -29.225 67.033 106.238 1.00 120.18 269 ARG A O 1
ATOM 799 N N . ILE A 1 290 ? -28.165 65.479 107.485 1.00 120.58 270 ILE A N 1
ATOM 800 C CA . ILE A 1 290 ? -29.211 65.408 108.508 1.00 124.51 270 ILE A CA 1
ATOM 801 C C . ILE A 1 290 ? -29.216 66.661 109.392 1.00 131.16 270 ILE A C 1
ATOM 802 O O . ILE A 1 290 ? -30.249 67.321 109.524 1.00 133.54 270 ILE A O 1
ATOM 807 N N . LYS A 1 291 ? -28.065 66.988 109.981 1.00 136.93 271 LYS A N 1
ATOM 808 C CA . LYS A 1 291 ? -27.930 68.179 110.825 1.00 140.48 271 LYS A CA 1
ATOM 809 C C . LYS A 1 291 ? -27.389 69.346 109.995 1.00 140.84 271 LYS A C 1
ATOM 810 O O . LYS A 1 291 ? -26.182 69.397 109.745 1.00 145.21 271 LYS A O 1
ATOM 816 N N . PRO A 1 292 ? -28.263 70.290 109.575 1.00 137.38 272 PRO A N 1
ATOM 817 C CA . PRO A 1 292 ? -27.804 71.421 108.756 1.00 137.09 272 PRO A CA 1
ATOM 818 C C . PRO A 1 292 ? -26.510 72.058 109.281 1.00 140.44 272 PRO A C 1
ATOM 819 O O . PRO A 1 292 ? -26.329 72.184 110.497 1.00 138.40 272 PRO A O 1
ATOM 823 N N . LEU A 1 293 ? -25.631 72.442 108.356 1.00 145.32 273 LEU A N 1
ATOM 824 C CA . LEU A 1 293 ? -24.268 72.910 108.659 1.00 148.35 273 LEU A CA 1
ATOM 825 C C . LEU A 1 293 ? -24.154 73.876 109.843 1.00 149.24 273 LEU A C 1
ATOM 826 O O . LEU A 1 293 ? -24.981 74.778 109.983 1.00 148.74 273 LEU A O 1
ATOM 831 N N . PRO A 1 294 ? -23.122 73.682 110.694 1.00 152.28 274 PRO A N 1
ATOM 832 C CA . PRO A 1 294 ? -22.816 74.536 111.845 1.00 150.88 274 PRO A CA 1
ATOM 833 C C . PRO A 1 294 ? -22.944 76.029 111.547 1.00 147.96 274 PRO A C 1
ATOM 834 O O . PRO A 1 294 ? -22.553 76.486 110.469 1.00 143.49 274 PRO A O 1
ATOM 838 N N . THR A 1 295 ? -23.484 76.768 112.514 1.00 148.42 275 THR A N 1
ATOM 839 C CA . THR A 1 295 ? -23.792 78.196 112.360 1.00 144.34 275 THR A CA 1
ATOM 840 C C . THR A 1 295 ? -22.583 79.058 111.966 1.00 137.48 275 THR A C 1
ATOM 841 O O . THR A 1 295 ? -22.672 79.865 111.037 1.00 132.98 275 THR A O 1
ATOM 845 N N . LYS A 1 296 ? -21.460 78.868 112.658 1.00 129.76 276 LYS A N 1
ATOM 846 C CA . LYS A 1 296 ? -20.264 79.674 112.427 1.00 121.00 276 LYS A CA 1
ATOM 847 C C . LYS A 1 296 ? -19.068 78.812 112.038 1.00 111.57 276 LYS A C 1
ATOM 848 O O . LYS A 1 296 ? -18.889 77.705 112.547 1.00 108.28 276 LYS A O 1
ATOM 854 N N . LYS A 1 297 ? -18.257 79.341 111.129 1.00 103.56 277 LYS A N 1
ATOM 855 C CA . LYS A 1 297 ? -17.089 78.641 110.610 1.00 96.56 277 LYS A CA 1
ATOM 856 C C . LYS A 1 297 ? -15.870 78.817 111.513 1.00 90.43 277 LYS A C 1
ATOM 857 O O . LYS A 1 297 ? -15.825 79.724 112.343 1.00 93.82 277 LYS A O 1
ATOM 863 N N . THR A 1 298 ? -14.886 77.941 111.341 1.00 83.98 278 THR A N 1
ATOM 864 C CA . THR A 1 298 ? -13.650 77.981 112.112 1.00 81.93 278 THR A CA 1
ATOM 865 C C . THR A 1 298 ? -12.461 77.765 111.178 1.00 82.40 278 THR A C 1
ATOM 866 O O . THR A 1 298 ? -12.400 76.763 110.463 1.00 83.44 278 THR A O 1
ATOM 870 N N . GLY A 1 299 ? -11.524 78.707 111.180 1.00 80.58 279 GLY A N 1
ATOM 871 C CA . GLY A 1 299 ? -10.365 78.642 110.292 1.00 76.46 279 GLY A CA 1
ATOM 872 C C . GLY A 1 299 ? -10.710 78.971 108.851 1.00 74.58 279 GLY A C 1
ATOM 873 O O . GLY A 1 299 ? -11.866 78.862 108.439 1.00 72.63 279 GLY A O 1
ATOM 874 N N . LYS A 1 300 ? -9.697 79.364 108.084 1.00 75.17 280 LYS A N 1
ATOM 875 C CA . LYS A 1 300 ? -9.873 79.781 106.694 1.00 76.35 280 LYS A CA 1
ATOM 876 C C . LYS A 1 300 ? -8.821 79.137 105.778 1.00 78.04 280 LYS A C 1
ATOM 877 O O . LYS A 1 300 ? -7.612 79.256 106.017 1.00 76.28 280 LYS A O 1
ATOM 883 N N . VAL A 1 301 ? -9.301 78.455 104.733 1.00 77.04 281 VAL A N 1
ATOM 884 C CA . VAL A 1 301 ? -8.440 77.733 103.788 1.00 71.89 281 VAL A CA 1
ATOM 885 C C . VAL A 1 301 ? -8.676 78.167 102.345 1.00 69.55 281 VAL A C 1
ATOM 886 O O . VAL A 1 301 ? -9.811 78.153 101.855 1.00 67.72 281 VAL A O 1
ATOM 890 N N . ILE A 1 302 ? -7.588 78.547 101.678 1.00 66.91 282 ILE A N 1
ATOM 891 C CA . ILE A 1 302 ? -7.597 78.813 100.247 1.00 66.04 282 ILE A CA 1
ATOM 892 C C . ILE A 1 302 ? -7.115 77.563 99.522 1.00 67.06 282 ILE A C 1
ATOM 893 O O . ILE A 1 302 ? -6.055 77.018 99.850 1.00 66.60 282 ILE A O 1
ATOM 898 N N . ILE A 1 303 ? -7.908 77.110 98.551 1.00 66.43 283 ILE A N 1
ATOM 899 C CA . ILE A 1 303 ? -7.569 75.940 97.743 1.00 64.71 283 ILE A CA 1
ATOM 900 C C . ILE A 1 303 ? -7.291 76.341 96.302 1.00 63.33 283 ILE A C 1
ATOM 901 O O . ILE A 1 303 ? -8.166 76.869 95.616 1.00 63.40 283 ILE A O 1
ATOM 906 N N . ILE A 1 304 ? -6.063 76.087 95.858 1.00 60.55 284 ILE A N 1
ATOM 907 C CA . ILE A 1 304 ? -5.658 76.390 94.495 1.00 58.07 284 ILE A CA 1
ATOM 908 C C . ILE A 1 304 ? -6.092 75.249 93.573 1.00 57.84 284 ILE A C 1
ATOM 909 O O . ILE A 1 304 ? -5.800 74.084 93.835 1.00 56.02 284 ILE 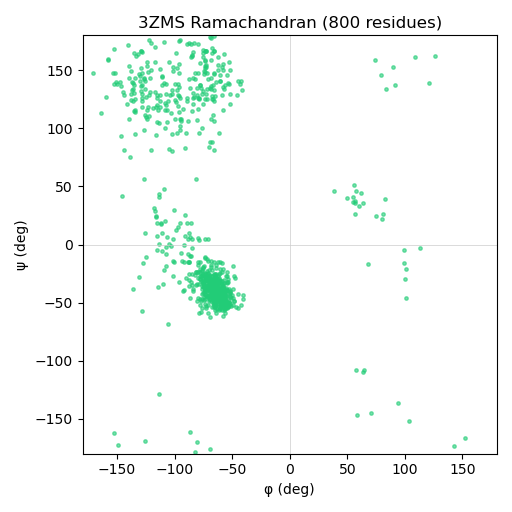A O 1
ATOM 914 N N . GLY A 1 305 ? -6.812 75.601 92.510 1.00 59.28 285 GLY A N 1
ATOM 915 C CA . GLY A 1 305 ? -7.375 74.632 91.574 1.00 59.81 285 GLY A CA 1
ATOM 916 C C . GLY A 1 305 ? -8.702 74.029 92.012 1.00 61.36 285 GLY A C 1
ATOM 917 O O . GLY A 1 305 ? -8.866 73.628 93.166 1.00 59.38 285 GLY A O 1
ATOM 918 N N . SER A 1 306 ? -9.654 73.969 91.086 1.00 64.34 286 SER A N 1
ATOM 919 C CA . SER A 1 306 ? -10.910 73.254 91.323 1.00 67.45 286 SER A CA 1
ATOM 920 C C . SER A 1 306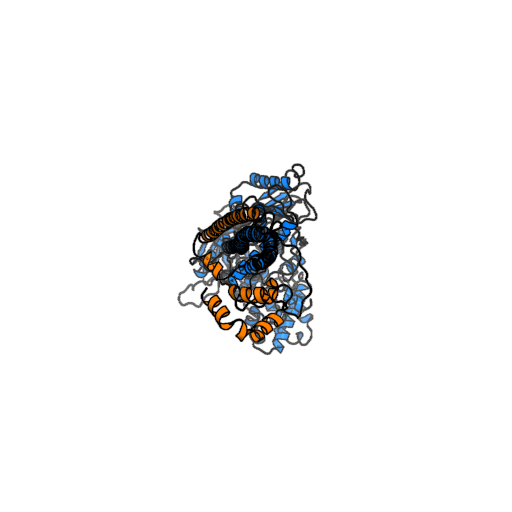 ? -11.028 72.031 90.411 1.00 69.93 286 SER A C 1
ATOM 921 O O . SER A 1 306 ? -12.090 71.768 89.833 1.00 67.49 286 SER A O 1
ATOM 924 N N . GLY A 1 307 ? -9.920 71.297 90.286 1.00 71.94 287 GLY A N 1
ATOM 925 C CA . GLY A 1 307 ? -9.944 69.945 89.743 1.00 68.61 287 GLY A CA 1
ATOM 926 C C . GLY A 1 307 ? -10.652 69.053 90.744 1.00 67.79 287 GLY A C 1
ATOM 927 O O . GLY A 1 307 ? -11.154 69.530 91.762 1.00 65.84 287 GLY A O 1
ATOM 928 N N . VAL A 1 308 ? -10.699 67.755 90.470 1.00 69.35 288 VAL A N 1
ATOM 929 C CA . VAL A 1 308 ? -11.414 66.839 91.357 1.00 67.24 288 VAL A CA 1
ATOM 930 C C . VAL A 1 308 ? -10.763 66.791 92.742 1.00 69.20 288 VAL A C 1
ATOM 931 O O . VAL A 1 308 ? -11.469 66.799 93.755 1.00 69.52 288 VAL A O 1
ATOM 935 N N . SER A 1 309 ? -9.429 66.780 92.785 1.00 69.09 289 SER A N 1
ATOM 936 C CA . SER A 1 309 ? -8.706 66.759 94.060 1.00 70.72 289 SER A CA 1
ATOM 937 C C . SER A 1 309 ? -9.081 67.962 94.929 1.00 69.25 289 SER A C 1
ATOM 938 O O . SER A 1 309 ? -9.395 67.808 96.110 1.00 67.10 289 SER A O 1
ATOM 941 N N . GLY A 1 310 ? -9.057 69.149 94.326 1.00 70.05 290 GLY A N 1
ATOM 942 C CA . GLY A 1 310 ? -9.466 70.382 94.995 1.00 70.25 290 GLY A CA 1
ATOM 943 C C . GLY A 1 310 ? -10.900 70.329 95.498 1.00 71.31 290 GLY A C 1
ATOM 944 O O . GLY A 1 310 ? -11.158 70.584 96.676 1.00 74.94 290 GLY A O 1
ATOM 945 N N . LEU A 1 311 ? -11.826 69.980 94.606 1.00 66.53 291 LEU A N 1
ATOM 946 C CA . LEU A 1 311 ? -13.242 69.897 94.945 1.00 64.75 291 LEU A CA 1
ATOM 947 C C . LEU A 1 311 ? -13.500 68.916 96.086 1.00 66.36 291 LEU A C 1
ATOM 948 O O . LEU A 1 311 ? -14.240 69.224 97.019 1.00 66.81 291 LEU A O 1
ATOM 953 N N . ALA A 1 312 ? -12.882 67.742 96.011 1.00 67.95 292 ALA A N 1
ATOM 954 C CA . ALA A 1 312 ? -13.028 66.733 97.054 1.00 70.76 292 ALA A CA 1
ATOM 955 C C . ALA A 1 312 ? -12.683 67.318 98.418 1.00 71.83 292 ALA A C 1
ATOM 956 O O . ALA A 1 312 ? -13.490 67.243 99.347 1.00 76.10 292 ALA A O 1
ATOM 958 N N . ALA A 1 313 ? -11.494 67.912 98.518 1.00 69.02 293 ALA A N 1
ATOM 959 C CA . ALA A 1 313 ? -11.012 68.515 99.760 1.00 67.93 293 ALA A CA 1
ATOM 960 C C . ALA A 1 313 ? -11.936 69.631 100.246 1.00 67.64 293 ALA A C 1
ATOM 961 O O . ALA A 1 313 ? -12.332 69.652 101.417 1.00 65.93 293 ALA A O 1
ATOM 963 N N . ALA A 1 314 ? -12.279 70.539 99.331 1.00 64.79 294 ALA A N 1
ATOM 964 C CA . ALA A 1 314 ? -13.184 71.651 99.605 1.00 61.66 294 ALA A CA 1
ATOM 965 C C . ALA A 1 314 ? -14.464 71.210 100.300 1.00 63.54 294 ALA A C 1
ATOM 966 O O . ALA A 1 314 ? -14.817 71.761 101.341 1.00 68.20 294 ALA A O 1
ATOM 968 N N . ARG A 1 315 ? -15.151 70.220 99.733 1.00 63.04 295 ARG A N 1
ATOM 969 C CA . ARG A 1 315 ? -16.379 69.701 100.332 1.00 65.01 295 ARG A CA 1
ATOM 970 C C . ARG A 1 315 ? -16.133 69.240 101.755 1.00 68.19 295 ARG A C 1
ATOM 971 O O . ARG A 1 315 ? -16.864 69.620 102.672 1.00 70.55 295 ARG A O 1
ATOM 979 N N . GLN A 1 316 ? -15.094 68.429 101.927 1.00 69.70 296 GLN A N 1
ATOM 980 C CA . GLN A 1 316 ? -14.757 67.860 103.223 1.00 71.77 296 GLN A CA 1
ATOM 981 C C . GLN A 1 316 ? -14.520 68.937 104.274 1.00 72.41 296 GLN A C 1
ATOM 982 O O . GLN A 1 316 ? -15.090 68.879 105.364 1.00 74.19 296 GLN A O 1
ATOM 988 N N . LEU A 1 317 ? -13.693 69.922 103.933 1.00 71.12 297 LEU A N 1
ATOM 989 C CA . LEU A 1 317 ? -13.357 71.008 104.848 1.00 69.17 297 LEU A CA 1
ATOM 990 C C . LEU A 1 317 ? -14.589 71.818 105.230 1.00 72.11 297 LEU A C 1
ATOM 991 O O . LEU A 1 317 ? -14.783 72.134 106.404 1.00 75.17 297 LEU A O 1
ATOM 996 N N . GLN A 1 318 ? -15.419 72.137 104.239 1.00 73.12 298 GLN A N 1
ATOM 997 C CA . GLN A 1 318 ? -16.712 72.773 104.478 1.00 73.44 298 GLN A CA 1
ATOM 998 C C . GLN A 1 318 ? -17.587 71.916 105.397 1.00 75.98 298 GLN A C 1
ATOM 999 O O . GLN A 1 318 ? -18.224 72.436 106.309 1.00 78.78 298 GLN A O 1
ATOM 1005 N N . SER A 1 319 ? -17.600 70.606 105.160 1.00 78.58 299 SER A N 1
ATOM 1006 C CA . SER A 1 319 ? -18.335 69.667 106.007 1.00 80.83 299 SER A CA 1
ATOM 1007 C C . SER A 1 319 ? -17.836 69.694 107.443 1.00 82.84 299 SER A C 1
ATOM 1008 O O . SER A 1 319 ? -18.604 69.438 108.367 1.00 90.16 299 SER A O 1
ATOM 1011 N N . PHE A 1 320 ? -16.551 69.991 107.626 1.00 81.78 300 PHE A N 1
ATOM 1012 C CA . PHE A 1 320 ? -15.971 70.085 108.965 1.00 83.32 300 PHE A CA 1
ATOM 1013 C C . PHE A 1 320 ? -16.190 71.470 109.573 1.00 83.75 300 PHE A C 1
ATOM 1014 O O . PHE A 1 320 ? -15.806 71.721 110.717 1.00 86.05 300 PHE A O 1
ATOM 1022 N N . GLY A 1 321 ? -16.799 72.363 108.797 1.00 82.03 301 GLY A N 1
ATOM 1023 C CA . GLY A 1 321 ? -17.114 73.712 109.256 1.00 79.30 301 GLY A CA 1
ATOM 1024 C C . GLY A 1 321 ? -15.962 74.692 109.151 1.00 78.56 301 GLY A C 1
ATOM 1025 O O . GLY A 1 321 ? -15.768 75.520 110.037 1.00 85.14 301 GLY A O 1
ATOM 1026 N N . MET A 1 322 ? -15.190 74.600 108.073 1.00 75.58 302 MET A N 1
ATOM 1027 C CA . MET A 1 322 ? -14.131 75.565 107.814 1.00 73.60 302 MET A CA 1
ATOM 1028 C C . MET A 1 322 ? -14.558 76.520 106.707 1.00 75.36 302 MET A C 1
ATOM 1029 O O . MET A 1 322 ? -15.441 76.200 105.909 1.00 77.80 302 MET A O 1
ATOM 1034 N N . ASP A 1 323 ? -13.947 77.699 106.670 1.00 76.98 303 ASP A N 1
ATOM 1035 C CA . ASP A 1 323 ? -14.170 78.630 105.576 1.00 81.35 303 ASP A CA 1
ATOM 1036 C C . ASP A 1 323 ? -13.249 78.251 104.422 1.00 80.88 303 ASP A C 1
ATOM 1037 O O . ASP A 1 323 ? -12.023 78.218 104.571 1.00 80.74 303 ASP A O 1
ATOM 1042 N N . VAL A 1 324 ? -13.848 77.956 103.273 1.00 77.74 304 VAL A N 1
ATOM 1043 C CA . VAL A 1 324 ? -13.107 77.445 102.125 1.00 74.71 304 VAL A CA 1
ATOM 1044 C C . VAL A 1 324 ? -13.416 78.230 100.852 1.00 73.86 304 VAL A C 1
ATOM 1045 O O . VAL A 1 324 ? -14.579 78.483 100.532 1.00 74.49 304 VAL A O 1
ATOM 1049 N N . THR A 1 325 ? -12.364 78.611 100.135 1.00 72.56 305 THR A N 1
ATOM 1050 C CA . THR A 1 325 ? -12.504 79.246 98.829 1.00 72.22 305 THR A CA 1
ATOM 1051 C C . THR A 1 325 ? -11.507 78.638 97.839 1.00 73.62 305 THR A C 1
ATOM 1052 O O . THR A 1 325 ? -10.314 78.518 98.135 1.00 75.86 305 THR A O 1
ATOM 1056 N N . LEU A 1 326 ? -12.019 78.249 96.672 1.00 70.70 306 LEU A N 1
ATOM 1057 C CA . LEU A 1 326 ? -11.209 77.661 95.612 1.00 68.23 306 LEU A CA 1
ATOM 1058 C C . LEU A 1 326 ? -10.904 78.675 94.515 1.00 66.72 306 LEU A C 1
ATOM 1059 O O . LEU A 1 326 ? -11.799 79.376 94.040 1.00 64.96 306 LEU A O 1
ATOM 1064 N N . LEU A 1 327 ? -9.637 78.736 94.112 1.00 66.32 307 LEU A N 1
ATOM 1065 C CA . LEU A 1 327 ? -9.211 79.633 93.045 1.00 66.37 307 LEU A CA 1
ATOM 1066 C C . LEU A 1 327 ? -8.875 78.837 91.798 1.00 68.82 307 LEU A C 1
ATOM 1067 O O . LEU A 1 327 ? -7.936 78.039 91.791 1.00 71.18 307 LEU A O 1
ATOM 1072 N N . GLU A 1 328 ? -9.652 79.063 90.746 1.00 69.78 308 GLU A N 1
ATOM 1073 C CA . GLU A 1 328 ? -9.501 78.337 89.498 1.00 70.16 308 GLU A CA 1
ATOM 1074 C C . GLU A 1 328 ? -9.132 79.308 88.390 1.00 71.17 308 GLU A C 1
ATOM 1075 O O . GLU A 1 328 ? -9.767 80.355 88.241 1.00 72.92 308 GLU A O 1
ATOM 1081 N N . ALA A 1 329 ? -8.101 78.959 87.624 1.00 70.20 309 ALA A N 1
ATOM 1082 C CA . ALA A 1 329 ? -7.668 79.774 86.490 1.00 70.89 309 ALA A CA 1
ATOM 1083 C C . ALA A 1 329 ? -8.622 79.633 85.301 1.00 73.29 309 ALA A C 1
ATOM 1084 O O . ALA A 1 329 ? -8.859 80.595 84.569 1.00 75.12 309 ALA A O 1
ATOM 1086 N N . ARG A 1 330 ? -9.175 78.435 85.122 1.00 76.77 310 ARG A N 1
ATOM 1087 C CA . ARG A 1 330 ? -10.115 78.164 84.034 1.00 79.23 310 ARG A CA 1
ATOM 1088 C C . ARG A 1 330 ? -11.475 78.812 84.280 1.00 80.06 310 ARG A C 1
ATOM 1089 O O . ARG A 1 330 ? -11.781 79.249 85.392 1.00 78.81 310 ARG A O 1
ATOM 1097 N N . ASP A 1 331 ? -12.284 78.855 83.225 1.00 83.42 311 ASP A N 1
ATOM 1098 C CA . ASP A 1 331 ? -13.659 79.347 83.293 1.00 84.04 311 ASP A CA 1
ATOM 1099 C C . ASP A 1 331 ? -14.649 78.225 83.630 1.00 80.38 311 ASP A C 1
ATOM 1100 O O . ASP A 1 331 ? -15.854 78.365 83.418 1.00 80.85 311 ASP A O 1
ATOM 1105 N N . ARG A 1 332 ? -14.126 77.125 84.168 1.00 77.69 312 ARG A N 1
ATOM 1106 C CA . ARG A 1 332 ? -14.921 75.946 84.518 1.00 74.64 312 ARG A CA 1
ATOM 1107 C C . ARG A 1 332 ? -14.210 75.094 85.568 1.00 75.66 312 ARG A C 1
ATOM 1108 O O . ARG A 1 332 ? -12.984 75.173 85.733 1.00 76.32 312 ARG A O 1
ATOM 1116 N N . VAL A 1 333 ? -14.985 74.269 86.265 1.00 73.46 313 VAL A N 1
ATOM 1117 C CA . VAL A 1 333 ? -14.432 73.309 87.215 1.00 74.64 313 VAL A CA 1
ATOM 1118 C C . VAL A 1 333 ? -13.961 72.036 86.499 1.00 79.19 313 VAL A C 1
ATOM 1119 O O . VAL A 1 333 ? -14.182 71.876 85.295 1.00 83.71 313 VAL A O 1
ATOM 1123 N N . GLY A 1 334 ? -13.309 71.141 87.240 1.00 79.30 314 GLY A N 1
ATOM 1124 C CA . GLY A 1 334 ? -12.979 69.809 86.731 1.00 75.54 314 GLY A CA 1
ATOM 1125 C C . GLY A 1 334 ? -11.554 69.639 86.258 1.00 74.17 314 GLY A C 1
ATOM 1126 O O . GLY A 1 334 ? -11.002 68.539 86.320 1.00 74.36 314 GLY A O 1
ATOM 1127 N N . GLY A 1 335 ? -10.962 70.730 85.780 1.00 73.36 315 GLY A N 1
ATOM 1128 C CA . GLY A 1 335 ? -9.571 70.727 85.351 1.00 71.68 315 GLY A CA 1
ATOM 1129 C C . GLY A 1 335 ? -9.304 69.707 84.268 1.00 70.96 315 GLY A C 1
ATOM 1130 O O . GLY A 1 335 ? -9.736 69.880 83.125 1.00 72.87 315 GLY A O 1
ATOM 1131 N N . ARG A 1 336 ? -8.604 68.635 84.633 1.00 68.21 316 ARG A N 1
ATOM 1132 C CA . ARG A 1 336 ? -8.256 67.580 83.679 1.00 65.22 316 ARG A CA 1
ATOM 1133 C C . ARG A 1 336 ? -9.401 66.609 83.413 1.00 68.46 316 ARG A C 1
ATOM 1134 O O . ARG A 1 336 ? -9.221 65.605 82.719 1.00 70.59 316 ARG A O 1
ATOM 1142 N N . VAL A 1 337 ? -10.570 66.905 83.978 1.00 69.62 317 VAL A N 1
ATOM 1143 C CA . VAL A 1 337 ? -11.801 66.227 83.606 1.00 67.67 317 VAL A CA 1
ATOM 1144 C C . VAL A 1 337 ? -12.568 67.172 82.683 1.00 72.84 317 VAL A C 1
ATOM 1145 O O . VAL A 1 337 ? -13.476 67.894 83.105 1.00 77.47 317 VAL A O 1
ATOM 1149 N N . ALA A 1 338 ? -12.154 67.178 81.419 1.00 75.35 318 ALA A N 1
ATOM 1150 C CA . ALA A 1 338 ? -12.783 67.987 80.386 1.00 77.47 318 ALA A CA 1
ATOM 1151 C C . ALA A 1 338 ? -13.781 67.147 79.600 1.00 80.96 318 ALA A C 1
ATOM 1152 O O . ALA A 1 338 ? -13.513 65.983 79.281 1.00 87.44 318 ALA A O 1
ATOM 1154 N N . THR A 1 339 ? -14.932 67.742 79.301 1.00 80.29 319 THR A N 1
ATOM 1155 C CA . THR A 1 339 ? -15.988 67.073 78.550 1.00 80.23 319 THR A CA 1
ATOM 1156 C C . THR A 1 339 ? -16.550 68.001 77.483 1.00 81.74 319 THR A C 1
ATOM 1157 O O . THR A 1 339 ? -17.147 69.029 77.796 1.00 81.84 319 THR A O 1
ATOM 1161 N N . PHE A 1 340 ? -16.343 67.632 76.223 1.00 87.09 320 PHE A N 1
ATOM 1162 C CA . PHE A 1 340 ? -16.877 68.387 75.099 1.00 89.94 320 PHE A CA 1
ATOM 1163 C C . PHE A 1 340 ? -18.374 68.128 74.950 1.00 89.65 320 PHE A C 1
ATOM 1164 O O . PHE A 1 340 ? -18.819 66.980 74.986 1.00 89.61 320 PHE A O 1
ATOM 1172 N N . ARG A 1 341 ? -19.139 69.208 74.804 1.00 90.35 321 ARG A N 1
ATOM 1173 C CA . ARG A 1 341 ? -20.584 69.130 74.600 1.00 92.17 321 ARG A CA 1
ATOM 1174 C C . ARG A 1 341 ? -21.022 70.093 73.511 1.00 96.51 321 ARG A C 1
ATOM 1175 O O . ARG A 1 341 ? -20.603 71.253 73.489 1.00 98.12 321 ARG A O 1
ATOM 1183 N N . LYS A 1 342 ? -21.862 69.592 72.609 1.00 101.19 322 LYS A N 1
ATOM 1184 C CA . LYS A 1 342 ? -22.408 70.369 71.500 1.00 102.91 322 LYS A CA 1
ATOM 1185 C C . LYS A 1 342 ? -23.599 69.602 70.939 1.00 103.99 322 LYS A C 1
ATOM 1186 O O . LYS A 1 342 ? -23.443 68.509 70.386 1.00 105.13 322 LYS A O 1
ATOM 1192 N N . GLY A 1 343 ? -24.789 70.173 71.102 1.00 103.92 323 GLY A N 1
ATOM 1193 C CA . GLY A 1 343 ? -26.022 69.518 70.687 1.00 105.51 323 GLY A CA 1
ATOM 1194 C C . GLY A 1 343 ? -26.264 68.251 71.483 1.00 107.26 323 GLY A C 1
ATOM 1195 O O . GLY A 1 343 ? -26.592 68.305 72.669 1.00 109.00 323 GLY A O 1
ATOM 1196 N N . ASN A 1 344 ? -26.094 67.111 70.821 1.00 108.39 324 ASN A N 1
ATOM 1197 C CA . ASN A 1 344 ? -26.237 65.807 71.461 1.00 109.72 324 ASN A CA 1
ATOM 1198 C C . ASN A 1 344 ? -24.898 65.086 71.569 1.00 106.73 324 ASN A C 1
ATOM 1199 O O . ASN A 1 344 ? -24.804 64.016 72.178 1.00 103.69 324 ASN A O 1
ATOM 1204 N N . TYR A 1 345 ? -23.866 65.680 70.973 1.00 104.38 325 TYR A N 1
ATOM 1205 C CA . TYR A 1 345 ? -22.521 65.127 71.034 1.00 106.88 325 TYR A CA 1
ATOM 1206 C C . TYR A 1 345 ? -21.905 65.334 72.414 1.00 104.91 325 TYR A C 1
ATOM 1207 O O . TYR A 1 345 ? -21.853 66.457 72.921 1.00 104.48 325 TYR A O 1
ATOM 1216 N N . VAL A 1 346 ? -21.454 64.237 73.015 1.00 101.43 326 VAL A N 1
ATOM 1217 C CA . VAL A 1 346 ? -20.809 64.261 74.323 1.00 97.62 326 VAL A CA 1
ATOM 1218 C C . VAL A 1 346 ? -19.552 63.390 74.279 1.00 93.93 326 VAL A C 1
ATOM 1219 O O . VAL A 1 346 ? -19.640 62.179 74.081 1.00 95.48 326 VAL A O 1
ATOM 1223 N N . ALA A 1 347 ? -18.388 64.011 74.453 1.00 90.37 327 ALA A N 1
ATOM 1224 C CA . ALA A 1 347 ? -17.118 63.281 74.461 1.00 88.12 327 ALA A CA 1
ATOM 1225 C C . ALA A 1 347 ? -16.107 63.882 75.438 1.00 85.17 327 ALA A C 1
ATOM 1226 O O . ALA A 1 347 ? -15.883 65.093 75.444 1.00 87.11 327 ALA A O 1
ATOM 1228 N N . ASP A 1 348 ? -15.499 63.027 76.257 1.00 81.92 328 ASP A N 1
ATOM 1229 C CA . ASP A 1 348 ? -14.485 63.456 77.225 1.00 81.04 328 ASP A CA 1
ATOM 1230 C C . ASP A 1 348 ? -13.123 63.652 76.574 1.00 76.48 328 ASP A C 1
ATOM 1231 O O . ASP A 1 348 ? -12.604 62.753 75.916 1.00 75.31 328 ASP A O 1
ATOM 1236 N N . LEU A 1 349 ? -12.547 64.832 76.773 1.00 75.51 329 LEU A N 1
ATOM 1237 C CA . LEU A 1 349 ? -11.212 65.137 76.270 1.00 73.30 329 LEU A CA 1
ATOM 1238 C C . LEU A 1 349 ? -10.132 64.812 77.295 1.00 71.98 329 LEU A C 1
ATOM 1239 O O . LEU A 1 349 ? -8.947 64.746 76.959 1.00 70.90 329 LEU A O 1
ATOM 1244 N N . GLY A 1 350 ? -10.553 64.617 78.542 1.00 71.60 330 GLY A N 1
ATOM 1245 C CA . GLY A 1 350 ? -9.654 64.226 79.618 1.00 72.05 330 GLY A CA 1
ATOM 1246 C C . GLY A 1 350 ? -9.997 62.834 80.100 1.00 71.59 330 GLY A C 1
ATOM 1247 O O . GLY A 1 350 ? -10.103 61.908 79.299 1.00 72.82 330 GLY A O 1
ATOM 1248 N N . ALA A 1 351 ? -10.173 62.687 81.410 1.00 71.58 331 ALA A N 1
ATOM 1249 C CA . ALA A 1 351 ? -10.568 61.412 82.002 1.00 70.96 331 ALA A CA 1
ATOM 1250 C C . ALA A 1 351 ? -11.819 60.851 81.338 1.00 73.56 331 ALA A C 1
ATOM 1251 O O . ALA A 1 351 ? -12.772 61.587 81.061 1.00 76.84 331 ALA A O 1
ATOM 1253 N N . MET A 1 352 ? -11.802 59.545 81.092 1.00 74.72 332 MET A N 1
ATOM 1254 C CA . MET A 1 352 ? -12.820 58.892 80.281 1.00 77.06 332 MET A CA 1
ATOM 1255 C C . MET A 1 352 ? -13.292 57.583 80.905 1.00 76.88 332 MET A C 1
ATOM 1256 O O . MET A 1 352 ? -14.479 57.253 80.858 1.00 80.35 332 MET A O 1
ATOM 1261 N N . VAL A 1 353 ? -12.353 56.853 81.499 1.00 72.12 333 VAL A N 1
ATOM 1262 C CA . VAL A 1 353 ? -12.592 55.489 81.949 1.00 71.84 333 VAL A CA 1
ATOM 1263 C C . VAL A 1 353 ? -12.591 55.393 83.472 1.00 71.44 333 VAL A C 1
ATOM 1264 O O . VAL A 1 353 ? -11.753 56.001 84.143 1.00 75.56 333 VAL A O 1
ATOM 1268 N N . VAL A 1 354 ? -13.542 54.630 84.004 1.00 68.04 334 VAL A N 1
ATOM 1269 C CA . VAL A 1 354 ? -13.545 54.248 85.412 1.00 66.29 334 VAL A CA 1
ATOM 1270 C C . VAL A 1 354 ? -12.908 52.862 85.499 1.00 66.25 334 VAL A C 1
ATOM 1271 O O . VAL A 1 354 ? -13.469 51.891 84.990 1.00 69.44 334 VAL A O 1
ATOM 1275 N N . THR A 1 355 ? -11.744 52.772 86.139 1.00 63.98 335 THR A N 1
ATOM 1276 C CA . THR A 1 355 ? -10.950 51.540 86.101 1.00 65.01 335 THR A CA 1
ATOM 1277 C C . THR A 1 355 ? -11.425 50.473 87.094 1.00 67.48 335 THR A C 1
ATOM 1278 O O . THR A 1 355 ? -10.645 50.001 87.931 1.00 70.07 335 THR A O 1
ATOM 1282 N N . GLY A 1 356 ? -12.698 50.090 86.984 1.00 68.40 336 GLY A N 1
ATOM 1283 C CA . GLY A 1 356 ? -13.284 49.051 87.840 1.00 70.63 336 GLY A CA 1
ATOM 1284 C C . GLY A 1 356 ? -13.885 49.628 89.104 1.00 72.87 336 GLY A C 1
ATOM 1285 O O . GLY A 1 356 ? -13.441 50.671 89.580 1.00 76.73 336 GLY A O 1
ATOM 1286 N N . LEU A 1 357 ? -14.888 48.947 89.654 1.00 73.54 337 LEU A N 1
ATOM 1287 C CA . LEU A 1 357 ? -15.618 49.451 90.825 1.00 71.59 337 LEU A CA 1
ATOM 1288 C C . LEU A 1 357 ? -15.203 48.807 92.152 1.00 72.23 337 LEU A C 1
ATOM 1289 O O . LEU A 1 357 ? -15.546 49.308 93.227 1.00 72.80 337 LEU A O 1
ATOM 1294 N N . GLY A 1 358 ? -14.468 47.702 92.072 1.00 73.53 338 GLY A N 1
ATOM 1295 C CA . GLY A 1 358 ? -14.075 46.941 93.256 1.00 76.14 338 GLY A CA 1
ATOM 1296 C C . GLY A 1 358 ? -13.073 47.660 94.133 1.00 76.69 338 GLY A C 1
ATOM 1297 O O . GLY A 1 358 ? -11.862 47.487 93.977 1.00 79.69 338 GLY A O 1
ATOM 1298 N N . GLY A 1 359 ? -13.587 48.464 95.061 1.00 76.11 339 GLY A N 1
ATOM 1299 C CA . GLY A 1 359 ? -12.749 49.252 95.961 1.00 74.80 339 GLY A CA 1
ATOM 1300 C C . GLY A 1 359 ? -12.609 50.690 95.501 1.00 74.20 339 GLY A C 1
ATOM 1301 O O . GLY A 1 359 ? -12.009 51.514 96.193 1.00 75.43 339 GLY A O 1
ATOM 1302 N N . ASN A 1 360 ? -13.167 50.984 94.329 1.00 72.23 340 ASN A N 1
ATOM 1303 C CA . ASN A 1 360 ? -13.109 52.314 93.744 1.00 74.79 340 ASN A CA 1
ATOM 1304 C C . ASN A 1 360 ? -14.075 53.260 94.443 1.00 78.38 340 ASN A C 1
ATOM 1305 O O . ASN A 1 360 ? -15.281 53.006 94.461 1.00 79.21 340 ASN A O 1
ATOM 1310 N N . PRO A 1 361 ? -13.551 54.361 95.018 1.00 79.07 341 PRO A N 1
ATOM 1311 C CA . PRO A 1 361 ? -14.409 55.351 95.661 1.00 76.38 341 PRO A CA 1
ATOM 1312 C C . PRO A 1 361 ? -15.406 55.970 94.683 1.00 76.74 341 PRO A C 1
ATOM 1313 O O . PRO A 1 361 ? -16.439 56.492 95.107 1.00 81.92 341 PRO A O 1
ATOM 1317 N N . MET A 1 362 ? -15.105 55.895 93.390 1.00 73.88 342 MET A N 1
ATOM 1318 C CA . MET A 1 362 ? -15.998 56.426 92.365 1.00 77.22 342 MET A CA 1
ATOM 1319 C C . MET A 1 362 ? -17.296 55.625 92.243 1.00 78.02 342 MET A C 1
ATOM 1320 O O . MET A 1 362 ? -18.275 56.104 91.667 1.00 77.26 342 MET A O 1
ATOM 1325 N N . ALA A 1 363 ? -17.290 54.407 92.785 1.00 77.34 343 ALA A N 1
ATOM 1326 C CA . ALA A 1 363 ? -18.491 53.585 92.866 1.00 76.54 343 ALA A CA 1
ATOM 1327 C C . ALA A 1 363 ? -19.508 54.257 93.774 1.00 79.63 343 ALA A C 1
ATOM 1328 O O . ALA A 1 363 ? -20.704 54.270 93.471 1.00 84.68 343 ALA A O 1
ATOM 1330 N N . VAL A 1 364 ? -19.025 54.814 94.884 1.00 77.29 344 VAL A N 1
ATOM 1331 C CA . VAL A 1 364 ? -19.865 55.596 95.786 1.00 75.21 344 VAL A CA 1
ATOM 1332 C C . VAL A 1 364 ? -20.373 56.837 95.066 1.00 76.40 344 VAL A C 1
ATOM 1333 O O . VAL A 1 364 ? -21.571 57.116 95.073 1.00 80.27 344 VAL A O 1
ATOM 1337 N N . VAL A 1 365 ? -19.458 57.563 94.430 1.00 75.77 345 VAL A N 1
ATOM 1338 C CA . VAL A 1 365 ? -19.801 58.781 93.704 1.00 76.23 345 VAL A CA 1
ATOM 1339 C C . VAL A 1 365 ? -20.900 58.519 92.679 1.00 77.43 345 VAL A C 1
ATOM 1340 O O . VAL A 1 365 ? -21.850 59.291 92.579 1.00 79.24 345 VAL A O 1
ATOM 1344 N N . SER A 1 366 ? -20.777 57.416 91.943 1.00 81.03 346 SER A N 1
ATOM 1345 C CA . SER A 1 366 ? -21.729 57.063 90.888 1.00 83.47 346 SER A CA 1
ATOM 1346 C C . SER A 1 366 ? -23.137 56.780 91.416 1.00 86.89 346 SER A C 1
ATOM 1347 O O . SER A 1 366 ? -24.122 56.995 90.710 1.00 88.05 346 SER A O 1
ATOM 1350 N N . LYS A 1 367 ? -23.228 56.288 92.648 1.00 87.07 347 LYS A N 1
ATOM 1351 C CA . LYS A 1 367 ? -24.522 56.103 93.297 1.00 89.72 347 LYS A CA 1
ATOM 1352 C C . LYS A 1 367 ? -25.126 57.442 93.727 1.00 91.29 347 LYS A C 1
ATOM 1353 O O . LYS A 1 367 ? -26.349 57.583 93.804 1.00 96.11 347 LYS A O 1
ATOM 1359 N N . GLN A 1 368 ? -24.263 58.418 93.996 1.00 88.91 348 GLN A N 1
ATOM 1360 C CA . GLN A 1 368 ? -24.693 59.746 94.427 1.00 88.65 348 GLN A CA 1
ATOM 1361 C C . GLN A 1 368 ? -25.033 60.654 93.248 1.00 91.39 348 GLN A C 1
ATOM 1362 O O . GLN A 1 368 ? -25.934 61.482 93.343 1.00 92.98 348 GLN A O 1
ATOM 1368 N N . VAL A 1 369 ? -24.298 60.505 92.149 1.00 96.52 349 VAL A N 1
ATOM 1369 C CA . VAL A 1 369 ? -24.489 61.337 90.963 1.00 102.05 349 VAL A CA 1
ATOM 1370 C C . VAL A 1 369 ? -25.072 60.499 89.832 1.00 109.15 349 VAL A C 1
ATOM 1371 O O . VAL A 1 369 ? -24.745 59.320 89.694 1.00 110.93 349 VAL A O 1
ATOM 1375 N N . ASN A 1 370 ? -25.932 61.114 89.023 1.00 116.06 350 ASN A N 1
ATOM 1376 C CA . ASN A 1 370 ? -26.476 60.469 87.834 1.00 124.76 350 ASN A CA 1
ATOM 1377 C C . ASN A 1 370 ? -25.383 60.206 86.790 1.00 126.14 350 ASN A C 1
ATOM 1378 O O . ASN A 1 370 ? -25.199 60.977 85.842 1.00 128.37 350 ASN A O 1
ATOM 1383 N N . MET A 1 371 ? -24.646 59.118 86.994 1.00 123.13 351 MET A N 1
ATOM 1384 C CA . MET A 1 371 ? -23.617 58.689 86.061 1.00 120.10 351 MET A CA 1
ATOM 1385 C C . MET A 1 371 ? -24.115 57.482 85.289 1.00 121.92 351 MET A C 1
ATOM 1386 O O . MET A 1 371 ? -24.490 56.465 85.880 1.00 123.32 351 MET A O 1
ATOM 1391 N N . GLU A 1 372 ? -24.122 57.606 83.967 1.00 120.65 352 GLU A N 1
ATOM 1392 C CA . GLU A 1 372 ? -24.497 56.505 83.096 1.00 117.03 352 GLU A CA 1
ATOM 1393 C C . GLU A 1 372 ? -23.234 55.718 82.775 1.00 109.83 352 GLU A C 1
ATOM 1394 O O . GLU A 1 372 ? -22.475 56.080 81.875 1.00 108.68 352 GLU A O 1
ATOM 1400 N N . LEU A 1 373 ? -23.004 54.653 83.538 1.00 102.58 353 LEU A N 1
ATOM 1401 C CA . LEU A 1 373 ? -21.786 53.859 83.406 1.00 99.30 353 LEU A CA 1
ATOM 1402 C C . LEU A 1 373 ? -21.970 52.646 82.494 1.00 101.40 353 LEU A C 1
ATOM 1403 O O . LEU A 1 373 ? -22.631 51.671 82.861 1.00 102.79 353 LEU A O 1
ATOM 1408 N N . ALA A 1 374 ? -21.379 52.724 81.305 1.00 103.07 354 ALA A N 1
ATOM 1409 C CA . ALA A 1 374 ? -21.412 51.631 80.338 1.00 101.65 354 ALA A CA 1
ATOM 1410 C C . ALA A 1 374 ? -20.108 50.850 80.387 1.00 102.05 354 ALA A C 1
ATOM 1411 O O . ALA A 1 374 ? -19.031 51.442 80.472 1.00 106.30 354 ALA A O 1
ATOM 1413 N N . LYS A 1 375 ? -20.212 49.524 80.332 1.00 99.18 355 LYS A N 1
ATOM 1414 C CA . LYS A 1 375 ? -19.035 48.655 80.356 1.00 96.56 355 LYS A CA 1
ATOM 1415 C C . LYS A 1 375 ? -18.286 48.693 79.027 1.00 94.58 355 LYS A C 1
ATOM 1416 O O . LYS A 1 375 ? -18.880 48.945 77.976 1.00 92.04 355 LYS A O 1
ATOM 1422 N N . ILE A 1 376 ? -16.979 48.460 79.088 1.00 95.28 356 ILE A N 1
ATOM 1423 C CA . ILE A 1 376 ? -16.143 48.398 77.894 1.00 99.83 356 ILE A CA 1
ATOM 1424 C C . ILE A 1 376 ? -15.905 46.940 77.521 1.00 102.29 356 ILE A C 1
ATOM 1425 O O . ILE A 1 376 ? -15.429 46.151 78.343 1.00 102.11 356 ILE A O 1
ATOM 1430 N N . LYS A 1 377 ? -16.249 46.591 76.283 1.00 103.91 357 LYS A N 1
ATOM 1431 C CA . LYS A 1 377 ? -15.976 45.261 75.746 1.00 104.62 357 LYS A CA 1
ATOM 1432 C C . LYS A 1 377 ? -14.513 45.186 75.321 1.00 103.20 357 LYS A C 1
ATOM 1433 O O . LYS A 1 377 ? -14.037 46.018 74.546 1.00 100.02 357 LYS A O 1
ATOM 1439 N N . GLN A 1 378 ? -13.814 44.181 75.840 1.00 104.74 358 GLN A N 1
ATOM 1440 C CA . GLN A 1 378 ? -12.354 44.091 75.742 1.00 109.57 358 GLN A CA 1
ATOM 1441 C C . GLN A 1 378 ? -11.783 43.837 74.343 1.00 108.17 358 GLN A C 1
ATOM 1442 O O . GLN A 1 378 ? -10.597 44.091 74.104 1.00 103.87 358 GLN A O 1
ATOM 1448 N N . LYS A 1 379 ? -12.618 43.342 73.430 1.00 107.18 359 LYS A N 1
ATOM 1449 C CA . LYS A 1 379 ? -12.169 42.980 72.085 1.00 105.99 359 LYS A CA 1
ATOM 1450 C C . LYS A 1 379 ? -11.753 44.206 71.277 1.00 101.59 359 LYS A C 1
ATOM 1451 O O . LYS A 1 379 ? -12.527 45.154 71.125 1.00 97.62 359 LYS A O 1
ATOM 1457 N N . CYS A 1 380 ? -10.523 44.175 70.770 1.00 99.21 360 CYS A N 1
ATOM 1458 C CA . CYS A 1 380 ? -9.979 45.273 69.976 1.00 96.17 360 CYS A CA 1
ATOM 1459 C C . CYS A 1 380 ? -9.278 44.755 68.718 1.00 92.88 360 CYS A C 1
ATOM 1460 O O . CYS A 1 380 ? -8.105 44.370 68.769 1.00 94.05 360 CYS A O 1
ATOM 1463 N N . PRO A 1 381 ? -10.005 44.732 67.585 1.00 88.95 361 PRO A N 1
ATOM 1464 C CA . PRO A 1 381 ? -9.418 44.321 66.310 1.00 88.39 361 PRO A CA 1
ATOM 1465 C C . PRO A 1 381 ? -8.411 45.341 65.783 1.00 85.82 361 PRO A C 1
ATOM 1466 O O . PRO A 1 381 ? -8.680 46.542 65.797 1.00 85.54 361 PRO A O 1
ATOM 1470 N N . LEU A 1 382 ? -7.259 44.855 65.330 1.00 84.71 362 LEU A N 1
ATOM 1471 C CA . LEU A 1 382 ? -6.224 45.722 64.773 1.00 85.29 362 LEU A CA 1
ATOM 1472 C C . LEU A 1 382 ? -6.303 45.778 63.252 1.00 85.69 362 LEU A C 1
ATOM 1473 O O . LEU A 1 382 ? -6.831 44.867 62.617 1.00 89.04 362 LEU A O 1
ATOM 1478 N N . TYR A 1 383 ? -5.790 46.860 62.677 1.00 84.28 363 TYR A N 1
ATOM 1479 C CA . TYR A 1 383 ? -5.794 47.048 61.237 1.00 86.71 363 TYR A CA 1
ATOM 1480 C C . TYR A 1 383 ? -4.483 47.684 60.809 1.00 92.70 363 TYR A C 1
ATOM 1481 O O . TYR A 1 383 ? -4.140 48.777 61.261 1.00 97.44 363 TYR A O 1
ATOM 1490 N N . GLU A 1 384 ? -3.755 46.991 59.939 1.00 97.42 364 GLU A N 1
ATOM 1491 C CA . GLU A 1 384 ? -2.429 47.430 59.496 1.00 99.13 364 GLU A CA 1
ATOM 1492 C C . GLU A 1 384 ? -2.490 48.675 58.615 1.00 98.44 364 GLU A C 1
ATOM 1493 O O . GLU A 1 384 ? -3.576 49.184 58.318 1.00 98.47 364 GLU A O 1
ATOM 1499 N N . ALA A 1 385 ? -1.315 49.150 58.205 1.00 97.23 365 ALA A N 1
ATOM 1500 C CA . ALA A 1 385 ? -1.173 50.396 57.447 1.00 98.95 365 ALA A CA 1
ATOM 1501 C C . ALA A 1 385 ? -2.071 50.483 56.207 1.00 102.42 365 ALA A C 1
ATOM 1502 O O . ALA A 1 385 ? -2.645 51.537 55.926 1.00 100.88 365 ALA A O 1
ATOM 1504 N N . ASN A 1 386 ? -2.190 49.371 55.482 1.00 107.83 366 ASN A N 1
ATOM 1505 C CA . ASN A 1 386 ? -2.996 49.301 54.258 1.00 110.27 366 ASN A CA 1
ATOM 1506 C C . ASN A 1 386 ? -4.506 49.348 54.499 1.00 109.80 366 ASN A C 1
ATOM 1507 O O . ASN A 1 386 ? -5.270 49.761 53.624 1.00 111.07 366 ASN A O 1
ATOM 1512 N N . GLY A 1 387 ? -4.922 48.919 55.688 1.00 107.16 367 GLY A N 1
ATOM 1513 C CA . GLY A 1 387 ? -6.335 48.842 56.037 1.00 105.97 367 GLY A CA 1
ATOM 1514 C C . GLY A 1 387 ? -6.799 47.411 56.225 1.00 106.00 367 GLY A C 1
ATOM 1515 O O . GLY A 1 387 ? -7.954 47.166 56.580 1.00 104.71 367 GLY A O 1
ATOM 1516 N N . GLN A 1 388 ? -5.894 46.466 55.986 1.00 107.55 368 GLN A N 1
ATOM 1517 C CA . GLN A 1 388 ? -6.194 45.045 56.137 1.00 112.22 368 GLN A CA 1
ATOM 1518 C C . GLN A 1 388 ? -6.112 44.613 57.598 1.00 107.83 368 GLN A C 1
ATOM 1519 O O . GLN A 1 388 ? -5.115 44.873 58.278 1.00 109.40 368 GLN A O 1
ATOM 1525 N N . ALA A 1 389 ? -7.170 43.956 58.068 1.00 101.12 369 ALA A N 1
ATOM 1526 C CA . ALA A 1 389 ? -7.232 43.431 59.429 1.00 98.27 369 ALA A CA 1
ATOM 1527 C C . ALA A 1 389 ? -6.126 42.413 59.693 1.00 100.09 369 ALA A C 1
ATOM 1528 O O . ALA A 1 389 ? -5.720 41.673 58.796 1.00 104.84 369 ALA A O 1
ATOM 1530 N N . VAL A 1 390 ? -5.635 42.392 60.926 1.00 102.43 370 VAL A N 1
ATOM 1531 C CA . VAL A 1 390 ? -4.605 41.441 61.329 1.00 105.87 370 VAL A CA 1
ATOM 1532 C C . VAL A 1 390 ? -5.258 40.078 61.585 1.00 110.05 370 VAL A C 1
ATOM 1533 O O . VAL A 1 390 ? -6.212 39.986 62.362 1.00 109.70 370 VAL A O 1
ATOM 1537 N N . PRO A 1 391 ? -4.759 39.021 60.911 1.00 114.11 371 PRO A N 1
ATOM 1538 C CA . PRO A 1 391 ? -5.263 37.653 61.078 1.00 114.27 371 PRO A CA 1
ATOM 1539 C C . PRO A 1 391 ? -5.101 37.148 62.510 1.00 113.96 371 PRO A C 1
ATOM 1540 O O . PRO A 1 391 ? -4.072 37.408 63.139 1.00 114.48 371 PRO A O 1
ATOM 1544 N N . LYS A 1 392 ? -6.106 36.424 63.004 1.00 113.27 372 LYS A N 1
ATOM 1545 C CA . LYS A 1 392 ? -6.126 35.923 64.388 1.00 116.43 372 LYS A CA 1
ATOM 1546 C C . LYS A 1 392 ? -4.893 35.103 64.775 1.00 120.01 372 LYS A C 1
ATOM 1547 O O . LYS A 1 392 ? -4.562 34.991 65.957 1.00 120.33 372 LYS A O 1
ATOM 1553 N N . GLU A 1 393 ? -4.223 34.537 63.773 1.00 125.62 373 GLU A N 1
ATOM 1554 C CA . GLU A 1 393 ? -2.967 33.817 63.970 1.00 127.12 373 GLU A CA 1
ATOM 1555 C C . GLU A 1 393 ? -1.888 34.770 64.474 1.00 121.61 373 GLU A C 1
ATOM 1556 O O . GLU A 1 393 ? -1.325 34.566 65.552 1.00 118.04 373 GLU A O 1
ATOM 1562 N N . LYS A 1 394 ? -1.620 35.808 63.681 1.00 117.77 374 LYS A N 1
ATOM 1563 C CA . LYS A 1 394 ? -0.645 36.847 64.006 1.00 115.04 374 LYS A CA 1
ATOM 1564 C C . LYS A 1 394 ? -1.017 37.570 65.296 1.00 114.53 374 LYS A C 1
ATOM 1565 O O . LYS A 1 394 ? -0.219 37.631 66.237 1.00 112.13 374 LYS A O 1
ATOM 1571 N N . ASP A 1 395 ? -2.240 38.099 65.324 1.00 111.09 375 ASP A N 1
ATOM 1572 C CA . ASP A 1 395 ? -2.771 38.854 66.454 1.00 106.52 375 ASP A CA 1
ATOM 1573 C C . ASP A 1 395 ? -2.422 38.197 67.781 1.00 105.20 375 ASP A C 1
ATOM 1574 O O . ASP A 1 395 ? -1.872 38.844 68.671 1.00 109.65 375 ASP A O 1
ATOM 1579 N N . GLU A 1 396 ? -2.730 36.908 67.895 1.00 102.99 376 GLU A N 1
ATOM 1580 C CA . GLU A 1 396 ? -2.511 36.166 69.129 1.00 104.04 376 GLU A CA 1
ATOM 1581 C C . GLU A 1 396 ? -1.037 35.981 69.465 1.00 104.61 376 GLU A C 1
ATOM 1582 O O . GLU A 1 396 ? -0.663 36.047 70.635 1.00 104.06 376 GLU A O 1
ATOM 1588 N N . MET A 1 397 ? -0.206 35.756 68.447 1.00 106.52 377 MET A N 1
ATOM 1589 C CA . MET A 1 397 ? 1.213 35.467 68.676 1.00 107.36 377 MET A CA 1
ATOM 1590 C C . MET A 1 397 ? 2.010 36.714 69.057 1.00 103.13 377 MET A C 1
ATOM 1591 O O . MET A 1 397 ? 2.959 36.632 69.841 1.00 104.35 377 MET A O 1
ATOM 1596 N N . VAL A 1 398 ? 1.615 37.859 68.504 1.00 96.82 378 VAL A N 1
ATOM 1597 C CA . VAL A 1 398 ? 2.294 39.125 68.775 1.00 94.53 378 VAL A CA 1
ATOM 1598 C C . VAL A 1 398 ? 1.928 39.622 70.172 1.00 92.59 378 VAL A C 1
ATOM 1599 O O . VAL A 1 398 ? 2.806 39.993 70.958 1.00 88.07 378 VAL A O 1
ATOM 1603 N N . GLU A 1 399 ? 0.628 39.611 70.468 1.00 89.81 379 GLU A N 1
ATOM 1604 C CA . GLU A 1 399 ? 0.120 39.978 71.783 1.00 88.19 379 GLU A CA 1
ATOM 1605 C C . GLU A 1 399 ? 0.801 39.149 72.856 1.00 88.98 379 GLU A C 1
ATOM 1606 O O . GLU A 1 399 ? 1.296 39.691 73.843 1.00 94.25 379 GLU A O 1
ATOM 1612 N N . GLN A 1 400 ? 0.834 37.836 72.645 1.00 91.16 380 GLN A N 1
ATOM 1613 C CA . GLN A 1 400 ? 1.495 36.921 73.564 1.00 93.34 380 GLN A CA 1
ATOM 1614 C C . GLN A 1 400 ? 2.968 37.284 73.707 1.00 90.62 380 GLN A C 1
ATOM 1615 O O . GLN A 1 400 ? 3.507 37.267 74.811 1.00 90.35 380 GLN A O 1
ATOM 1621 N N . GLU A 1 401 ? 3.605 37.630 72.590 1.00 89.59 381 GLU A N 1
ATOM 1622 C CA . GLU A 1 401 ? 5.015 38.001 72.592 1.00 90.77 381 GLU A CA 1
ATOM 1623 C C . GLU A 1 401 ? 5.234 39.299 73.362 1.00 89.33 381 GLU A C 1
ATOM 1624 O O . GLU A 1 401 ? 6.206 39.425 74.111 1.00 87.88 381 GLU A O 1
ATOM 1630 N N . PHE A 1 402 ? 4.313 40.246 73.189 1.00 88.03 382 PHE A N 1
ATOM 1631 C CA . PHE A 1 402 ? 4.341 41.508 73.927 1.00 88.20 382 PHE A CA 1
ATOM 1632 C C . PHE A 1 402 ? 4.339 41.279 75.440 1.00 86.43 382 PHE A C 1
ATOM 1633 O O . PHE A 1 402 ? 5.264 41.704 76.138 1.00 86.23 382 PHE A O 1
ATOM 1641 N N . ASN A 1 403 ? 3.303 40.598 75.930 1.00 81.40 383 ASN A N 1
ATOM 1642 C CA . ASN A 1 403 ? 3.175 40.278 77.350 1.00 81.21 383 ASN A CA 1
ATOM 1643 C C . ASN A 1 403 ? 4.395 39.558 77.906 1.00 82.80 383 ASN A C 1
ATOM 1644 O O . ASN A 1 403 ? 4.827 39.824 79.030 1.00 82.26 383 ASN A O 1
ATOM 1649 N N . ARG A 1 404 ? 4.944 38.656 77.097 1.00 85.67 384 ARG A N 1
ATOM 1650 C CA . ARG A 1 404 ? 6.122 37.877 77.457 1.00 85.58 384 ARG A CA 1
ATOM 1651 C C . ARG A 1 404 ? 7.375 38.743 77.539 1.00 81.25 384 ARG A C 1
ATOM 1652 O O . ARG A 1 404 ? 8.212 38.553 78.423 1.00 75.94 384 ARG A O 1
ATOM 1660 N N . LEU A 1 405 ? 7.489 39.699 76.620 1.00 79.17 385 LEU A N 1
ATOM 1661 C CA . LEU A 1 405 ? 8.578 40.672 76.643 1.00 79.52 385 LEU A CA 1
ATOM 1662 C C . LEU A 1 405 ? 8.518 41.573 77.884 1.00 80.67 385 LEU A C 1
ATOM 1663 O O . LEU A 1 405 ? 9.553 41.897 78.478 1.00 77.48 385 LEU A O 1
ATOM 1668 N N . LEU A 1 406 ? 7.304 41.976 78.262 1.00 79.02 386 LEU A N 1
ATOM 1669 C CA . LEU A 1 406 ? 7.091 42.744 79.484 1.00 77.25 386 LEU A CA 1
ATOM 1670 C C . LEU A 1 406 ? 7.549 41.977 80.711 1.00 78.53 386 LEU A C 1
ATOM 1671 O O . LEU A 1 406 ? 8.366 42.474 81.484 1.00 81.28 386 LEU A O 1
ATOM 1676 N N . GLU A 1 407 ? 7.034 40.760 80.876 1.00 77.81 387 GLU A N 1
ATOM 1677 C CA . GLU A 1 407 ? 7.428 39.901 81.991 1.00 78.46 387 GLU A CA 1
ATOM 1678 C C . GLU A 1 407 ? 8.946 39.746 82.062 1.00 75.27 387 GLU A C 1
ATOM 1679 O O . GLU A 1 407 ? 9.524 39.727 83.147 1.00 71.58 387 GLU A O 1
ATOM 1685 N N . ALA A 1 408 ? 9.577 39.651 80.893 1.00 75.93 388 ALA A N 1
ATOM 1686 C CA . ALA A 1 408 ? 11.028 39.523 80.784 1.00 74.86 388 ALA A CA 1
ATOM 1687 C C . ALA A 1 408 ? 11.764 40.729 81.366 1.00 76.62 388 ALA A C 1
ATOM 1688 O O . ALA A 1 408 ? 12.784 40.573 82.046 1.00 75.56 388 ALA A O 1
ATOM 1690 N N . THR A 1 409 ? 11.243 41.926 81.096 1.00 76.74 389 THR A N 1
ATOM 1691 C CA . THR A 1 409 ? 11.827 43.158 81.629 1.00 75.53 389 THR A CA 1
ATOM 1692 C C . THR A 1 409 ? 11.681 43.185 83.147 1.00 74.26 389 THR A C 1
ATOM 1693 O O . THR A 1 409 ? 12.604 43.580 83.863 1.00 75.16 389 THR A O 1
ATOM 1697 N N . SER A 1 410 ? 10.522 42.739 83.627 1.00 71.48 390 SER A N 1
ATOM 1698 C CA . SER A 1 410 ? 10.261 42.615 85.056 1.00 70.84 390 SER A CA 1
ATOM 1699 C C . SER A 1 410 ? 11.247 41.642 85.703 1.00 71.49 390 SER A C 1
ATOM 1700 O O . SER A 1 410 ? 11.725 41.877 86.817 1.00 67.39 390 SER A O 1
ATOM 1703 N N . TYR A 1 411 ? 11.547 40.560 84.984 1.00 75.88 391 TYR A N 1
ATOM 1704 C CA . TYR A 1 411 ? 12.532 39.571 85.413 1.00 79.30 391 TYR A CA 1
ATOM 1705 C C . TYR A 1 411 ? 13.940 40.175 85.450 1.00 79.28 391 TYR A C 1
ATOM 1706 O O . TYR A 1 411 ? 14.671 39.990 86.425 1.00 77.75 391 TYR A O 1
ATOM 1715 N N . LEU A 1 412 ? 14.307 40.894 84.389 1.00 80.73 392 LEU A N 1
ATOM 1716 C CA . LEU A 1 412 ? 15.581 41.616 84.328 1.00 85.01 392 LEU A CA 1
ATOM 1717 C C . LEU A 1 412 ? 15.787 42.523 85.532 1.00 87.80 392 LEU A C 1
ATOM 1718 O O . LEU A 1 412 ? 16.890 42.606 86.083 1.00 88.65 392 LEU A O 1
ATOM 1723 N N . SER A 1 413 ? 14.712 43.199 85.929 1.00 86.05 393 SER A N 1
ATOM 1724 C CA . SER A 1 413 ? 14.772 44.211 86.966 1.00 85.40 393 SER A CA 1
ATOM 1725 C C . SER A 1 413 ? 14.939 43.619 88.357 1.00 85.57 393 SER A C 1
ATOM 1726 O O . SER A 1 413 ? 15.838 44.015 89.099 1.00 86.85 393 SER A O 1
ATOM 1729 N N . HIS A 1 414 ? 14.083 42.662 88.700 1.00 85.94 394 HIS A N 1
ATOM 1730 C CA . HIS A 1 414 ? 14.005 42.172 90.072 1.00 90.21 394 HIS A CA 1
ATOM 1731 C C . HIS A 1 414 ? 14.869 40.975 90.344 1.00 94.33 394 HIS A C 1
ATOM 1732 O O . HIS A 1 414 ? 15.499 40.892 91.402 1.00 96.80 394 HIS A O 1
ATOM 1739 N N . GLN A 1 415 ? 14.920 40.047 89.391 1.00 97.03 395 GLN A N 1
ATOM 1740 C CA . GLN A 1 415 ? 15.706 38.822 89.546 1.00 95.79 395 GLN A CA 1
ATOM 1741 C C . GLN A 1 415 ? 17.164 38.994 89.126 1.00 94.87 395 GLN A C 1
ATOM 1742 O O . GLN A 1 415 ? 18.070 38.567 89.839 1.00 96.13 395 GLN A O 1
ATOM 1748 N N . LEU A 1 416 ? 17.386 39.621 87.974 1.00 95.00 396 LEU A N 1
ATOM 1749 C CA . LEU A 1 416 ? 18.743 39.845 87.475 1.00 98.99 396 LEU A CA 1
ATOM 1750 C C . LEU A 1 416 ? 19.370 41.147 87.980 1.00 102.53 396 LEU A C 1
ATOM 1751 O O . LEU A 1 416 ? 20.587 41.333 87.874 1.00 101.60 396 LEU A O 1
ATOM 1756 N N . ASP A 1 417 ? 18.534 42.031 88.529 1.00 105.45 397 ASP A N 1
ATOM 1757 C CA . ASP A 1 417 ? 18.951 43.343 89.050 1.00 105.85 397 ASP A CA 1
ATOM 1758 C C . ASP A 1 417 ? 19.642 44.221 87.993 1.00 102.67 397 ASP A C 1
ATOM 1759 O O . ASP A 1 417 ? 20.684 44.833 88.244 1.00 102.80 397 ASP A O 1
ATOM 1764 N N . PHE A 1 418 ? 19.039 44.279 86.810 1.00 97.08 398 PHE A N 1
ATOM 1765 C CA . PHE A 1 418 ? 19.552 45.093 85.716 1.00 94.63 398 PHE A CA 1
ATOM 1766 C C . PHE A 1 418 ? 18.922 46.486 85.785 1.00 94.81 398 PHE A C 1
ATOM 1767 O O . PHE A 1 418 ? 17.937 46.773 85.101 1.00 94.79 398 PHE A O 1
ATOM 1775 N N . ASN A 1 419 ? 19.494 47.349 86.622 1.00 93.46 399 ASN A N 1
ATOM 1776 C CA . ASN A 1 419 ? 18.870 48.637 86.920 1.00 92.10 399 ASN A CA 1
ATOM 1777 C C . ASN A 1 419 ? 19.743 49.879 86.733 1.00 94.54 399 ASN A C 1
ATOM 1778 O O . ASN A 1 419 ? 19.229 50.997 86.664 1.00 94.28 399 ASN A O 1
ATOM 1783 N N . VAL A 1 420 ? 21.055 49.680 86.642 1.00 98.32 400 VAL A N 1
ATOM 1784 C CA . VAL A 1 420 ? 21.985 50.777 86.372 1.00 100.27 400 VAL A CA 1
ATOM 1785 C C . VAL A 1 420 ? 22.774 50.489 85.091 1.00 101.44 400 VAL A C 1
ATOM 1786 O O . VAL A 1 420 ? 23.298 49.390 84.911 1.00 103.33 400 VAL A O 1
ATOM 1790 N N . LEU A 1 421 ? 22.834 51.477 84.201 1.00 103.58 401 LEU A N 1
ATOM 1791 C CA . LEU A 1 421 ? 23.603 51.372 82.962 1.00 105.09 401 LEU A CA 1
ATOM 1792 C C . LEU A 1 421 ? 24.314 52.692 82.664 1.00 108.66 401 LEU A C 1
ATOM 1793 O O . LEU A 1 421 ? 23.674 53.676 82.281 1.00 110.09 401 LEU A O 1
ATOM 1798 N N . ASN A 1 422 ? 25.638 52.692 82.838 1.00 112.06 402 ASN A N 1
ATOM 1799 C CA . ASN A 1 422 ? 26.479 53.895 82.721 1.00 114.79 402 ASN A CA 1
ATOM 1800 C C . ASN A 1 422 ? 26.100 54.956 83.753 1.00 113.44 402 ASN A C 1
ATOM 1801 O O . ASN A 1 422 ? 25.993 56.143 83.431 1.00 117.21 402 ASN A O 1
ATOM 1806 N N . ASN A 1 423 ? 25.889 54.509 84.990 1.00 112.34 403 ASN A N 1
ATOM 1807 C CA . ASN A 1 423 ? 25.458 55.368 86.103 1.00 114.82 403 ASN A CA 1
ATOM 1808 C C . ASN A 1 423 ? 24.032 55.914 85.976 1.00 109.72 403 ASN A C 1
ATOM 1809 O O . ASN A 1 423 ? 23.449 56.371 86.961 1.00 112.34 403 ASN A O 1
ATOM 1814 N N . LYS A 1 424 ? 23.479 55.858 84.767 1.00 101.96 404 LYS A N 1
ATOM 1815 C CA . LYS A 1 424 ? 22.099 56.268 84.522 1.00 96.73 404 LYS A CA 1
ATOM 1816 C C . LYS A 1 424 ? 21.130 55.125 84.829 1.00 89.13 404 LYS A C 1
ATOM 1817 O O . LYS A 1 424 ? 21.450 53.963 84.586 1.00 86.68 404 LYS A O 1
ATOM 1823 N N . PRO A 1 425 ? 19.946 55.451 85.383 1.00 85.94 405 PRO A N 1
ATOM 1824 C CA . PRO A 1 425 ? 18.921 54.435 85.638 1.00 83.85 405 PRO A CA 1
ATOM 1825 C C . PRO A 1 425 ? 18.334 53.875 84.344 1.00 81.62 405 PRO A C 1
ATOM 1826 O O . PRO A 1 425 ? 18.050 54.630 83.411 1.00 85.07 405 PRO A O 1
ATOM 1830 N N . VAL A 1 426 ? 18.160 52.558 84.296 1.00 75.56 406 VAL A N 1
ATOM 1831 C CA . VAL A 1 426 ? 17.665 51.889 83.099 1.00 71.25 406 VAL A CA 1
ATOM 1832 C C . VAL A 1 426 ? 16.184 52.171 82.899 1.00 68.86 406 VAL A C 1
ATOM 1833 O O . VAL A 1 426 ? 15.382 52.009 83.821 1.00 69.57 406 VAL A O 1
ATOM 1837 N N . SER A 1 427 ? 15.834 52.604 81.693 1.00 66.58 407 SER A N 1
ATOM 1838 C CA . SER A 1 427 ? 14.439 52.819 81.331 1.00 67.21 407 SER A CA 1
ATOM 1839 C C . SER A 1 427 ? 13.788 51.521 80.872 1.00 67.48 407 SER A C 1
ATOM 1840 O O . SER A 1 427 ? 14.474 50.536 80.594 1.00 69.64 407 SER A O 1
ATOM 1843 N N . LEU A 1 428 ? 12.460 51.529 80.794 1.00 66.03 408 LEU A N 1
ATOM 1844 C CA . LEU A 1 428 ? 11.704 50.392 80.281 1.00 65.38 408 LEU A CA 1
ATOM 1845 C C . LEU A 1 428 ? 11.972 50.188 78.795 1.00 67.29 408 LEU A C 1
ATOM 1846 O O . LEU A 1 428 ? 12.042 49.050 78.326 1.00 69.90 408 LEU A O 1
ATOM 1851 N N . GLY A 1 429 ? 12.110 51.298 78.068 1.00 67.56 409 GLY A N 1
ATOM 1852 C CA . GLY A 1 429 ? 12.464 51.282 76.648 1.00 66.50 409 GLY A CA 1
ATOM 1853 C C . GLY A 1 429 ? 13.775 50.561 76.400 1.00 67.00 409 GLY A C 1
ATOM 1854 O O . GLY A 1 429 ? 13.835 49.660 75.566 1.00 67.77 409 GLY A O 1
ATOM 1855 N N . GLN A 1 430 ? 14.816 50.949 77.137 1.00 67.55 410 GLN A N 1
ATOM 1856 C CA . GLN A 1 430 ? 16.113 50.278 77.086 1.00 72.10 410 GLN A CA 1
ATOM 1857 C C . GLN A 1 430 ? 15.968 48.780 77.306 1.00 75.61 410 GLN A C 1
ATOM 1858 O O . GLN A 1 430 ? 16.445 47.978 76.500 1.00 81.74 410 GLN A O 1
ATOM 1864 N N . ALA A 1 431 ? 15.300 48.420 78.402 1.00 75.94 411 ALA A N 1
ATOM 1865 C CA . ALA A 1 431 ? 15.135 47.031 78.819 1.00 74.66 411 ALA A CA 1
ATOM 1866 C C . ALA A 1 431 ? 14.448 46.175 77.764 1.00 75.79 411 ALA A C 1
ATOM 1867 O O . ALA A 1 431 ? 14.869 45.047 77.517 1.00 78.23 411 ALA A O 1
ATOM 1869 N N . LEU A 1 432 ? 13.400 46.712 77.145 1.00 76.19 412 LEU A N 1
ATOM 1870 C CA . LEU A 1 432 ? 12.696 46.008 76.076 1.00 78.74 412 LEU A CA 1
ATOM 1871 C C . LEU A 1 432 ? 13.609 45.722 74.877 1.00 82.20 412 LEU A C 1
ATOM 1872 O O . LEU A 1 432 ? 13.609 44.608 74.346 1.00 83.26 412 LEU A O 1
ATOM 1877 N N . GLU A 1 433 ? 14.388 46.724 74.466 1.00 83.35 413 GLU A N 1
ATOM 1878 C CA . GLU A 1 433 ? 15.372 46.556 73.394 1.00 83.81 413 GLU A CA 1
ATOM 1879 C C . GLU A 1 433 ? 16.352 45.440 73.738 1.00 81.56 413 GLU A C 1
ATOM 1880 O O . GLU A 1 433 ? 16.524 44.498 72.961 1.00 82.41 413 GLU A O 1
ATOM 1886 N N . VAL A 1 434 ? 16.975 45.554 74.911 1.00 75.88 414 VAL A N 1
ATOM 1887 C CA . VAL A 1 434 ? 17.897 44.541 75.423 1.00 76.67 414 VAL A CA 1
ATOM 1888 C C . VAL A 1 434 ? 17.284 43.137 75.382 1.00 79.59 414 VAL A C 1
ATOM 1889 O O . VAL A 1 434 ? 17.931 42.190 74.937 1.00 84.72 414 VAL A O 1
ATOM 1893 N N . VAL A 1 435 ? 16.038 43.013 75.832 1.00 80.26 415 VAL A N 1
ATOM 1894 C CA . VAL A 1 435 ? 15.335 41.730 75.803 1.00 80.11 415 VAL A CA 1
ATOM 1895 C C . VAL A 1 435 ? 15.120 41.246 74.363 1.00 81.37 415 VAL A C 1
ATOM 1896 O O . VAL A 1 435 ? 15.400 40.084 74.056 1.00 81.26 415 VAL A O 1
ATOM 1900 N N . ILE A 1 436 ? 14.649 42.139 73.489 1.00 81.24 416 ILE A N 1
ATOM 1901 C CA . ILE A 1 436 ? 14.435 41.812 72.072 1.00 81.93 416 ILE A CA 1
ATOM 1902 C C . ILE A 1 436 ? 15.723 41.326 71.406 1.00 84.64 416 ILE A C 1
ATOM 1903 O O . ILE A 1 436 ? 15.717 40.321 70.689 1.00 87.27 416 ILE A O 1
ATOM 1908 N N . GLN A 1 437 ? 16.819 42.037 71.661 1.00 86.36 417 GLN A N 1
ATOM 1909 C CA . GLN A 1 437 ? 18.129 41.675 71.128 1.00 87.84 417 GLN A CA 1
ATOM 1910 C C . GLN A 1 437 ? 18.575 40.286 71.575 1.00 87.55 417 GLN A C 1
ATOM 1911 O O . GLN A 1 437 ? 19.085 39.511 70.766 1.00 92.48 417 GLN A O 1
ATOM 1917 N N . LEU A 1 438 ? 18.366 39.973 72.852 1.00 85.25 418 LEU A N 1
ATOM 1918 C CA . LEU A 1 438 ? 18.671 38.645 73.390 1.00 84.63 418 LEU A CA 1
ATOM 1919 C C . LEU A 1 438 ? 17.785 37.550 72.796 1.00 83.55 418 LEU A C 1
ATOM 1920 O O . LEU A 1 438 ? 18.179 36.384 72.762 1.00 82.00 418 LEU A O 1
ATOM 1925 N N . GLN A 1 439 ? 16.594 37.929 72.340 1.00 82.90 419 GLN A N 1
ATOM 1926 C CA . GLN A 1 439 ? 15.694 36.991 71.674 1.00 85.41 419 GLN A CA 1
ATOM 1927 C C . GLN A 1 439 ? 16.107 36.782 70.229 1.00 88.94 419 GLN A C 1
ATOM 1928 O O . GLN A 1 439 ? 15.871 35.717 69.658 1.00 91.33 419 GLN A O 1
ATOM 1934 N N . GLU A 1 440 ? 16.720 37.807 69.644 1.00 92.35 420 GLU A N 1
ATOM 1935 C CA . GLU A 1 440 ? 17.281 37.709 68.301 1.00 94.95 420 GLU A CA 1
ATOM 1936 C C . GLU A 1 440 ? 18.593 36.924 68.324 1.00 95.34 420 GLU A C 1
ATOM 1937 O O . GLU A 1 440 ? 18.829 36.076 67.458 1.00 96.81 420 GLU A O 1
ATOM 1943 N N . LYS A 1 441 ? 19.428 37.204 69.325 1.00 93.74 421 LYS A N 1
ATOM 1944 C CA . LYS A 1 441 ? 20.688 36.490 69.533 1.00 92.25 421 LYS A CA 1
ATOM 1945 C C . LYS A 1 441 ? 20.455 34.989 69.654 1.00 93.19 421 LYS A C 1
ATOM 1946 O O . LYS A 1 441 ? 21.184 34.192 69.065 1.00 97.19 421 LYS A O 1
ATOM 1952 N N . HIS A 1 442 ? 19.433 34.619 70.419 1.00 95.21 422 HIS A N 1
ATOM 1953 C CA . HIS A 1 442 ? 19.068 33.224 70.619 1.00 95.89 422 HIS A CA 1
ATOM 1954 C C . HIS A 1 442 ? 18.606 32.568 69.347 1.00 96.33 422 HIS A C 1
ATOM 1955 O O . HIS A 1 442 ? 18.939 31.411 69.098 1.00 102.91 422 HIS A O 1
ATOM 1962 N N . VAL A 1 443 ? 17.839 33.293 68.533 1.00 93.09 423 VAL A N 1
ATOM 1963 C CA . VAL A 1 443 ? 17.370 32.777 67.242 1.00 93.27 423 VAL A CA 1
ATOM 1964 C C . VAL A 1 443 ? 18.551 32.393 66.346 1.00 96.96 423 VAL A C 1
ATOM 1965 O O . VAL A 1 443 ? 18.557 31.319 65.735 1.00 100.48 423 VAL A O 1
ATOM 1969 N N . LYS A 1 444 ? 19.553 33.269 66.298 1.00 98.25 424 LYS A N 1
ATOM 1970 C CA . LYS A 1 444 ? 20.779 33.022 65.541 1.00 97.89 424 LYS A CA 1
ATOM 1971 C C . LYS A 1 444 ? 21.644 31.936 66.188 1.00 99.67 424 LYS A C 1
ATOM 1972 O O . LYS A 1 444 ? 22.237 31.119 65.483 1.00 105.69 424 LYS A O 1
ATOM 1978 N N . ASP A 1 445 ? 21.707 31.929 67.520 1.00 99.69 425 ASP A N 1
ATOM 1979 C CA . ASP A 1 445 ? 22.387 30.865 68.270 1.00 103.42 425 ASP A CA 1
ATOM 1980 C C . ASP A 1 445 ? 21.816 29.483 67.943 1.00 105.08 425 ASP A C 1
ATOM 1981 O O . ASP A 1 445 ? 22.568 28.519 67.789 1.00 103.32 425 ASP A O 1
ATOM 1986 N N . GLU A 1 446 ? 20.488 29.405 67.845 1.00 106.97 426 GLU A N 1
ATOM 1987 C CA . GLU A 1 446 ? 19.784 28.163 67.517 1.00 107.47 426 GLU A CA 1
ATOM 1988 C C . GLU A 1 446 ? 20.110 27.690 66.110 1.00 106.06 426 GLU A C 1
ATOM 1989 O O . GLU A 1 446 ? 20.387 26.509 65.899 1.00 108.70 426 GLU A O 1
ATOM 1995 N N . GLN A 1 447 ? 20.075 28.617 65.154 1.00 102.50 427 GLN A N 1
ATOM 1996 C CA . GLN A 1 447 ? 20.394 28.305 63.766 1.00 101.40 427 GLN A CA 1
ATOM 1997 C C . GLN A 1 447 ? 21.822 27.787 63.625 1.00 100.90 427 GLN A C 1
ATOM 1998 O O . GLN A 1 447 ? 22.057 26.781 62.953 1.00 100.99 427 GLN A O 1
ATOM 2004 N N . ILE A 1 448 ? 22.759 28.467 64.281 1.00 100.61 428 ILE A N 1
ATOM 2005 C CA . ILE A 1 448 ? 24.175 28.107 64.227 1.00 100.54 428 ILE A CA 1
ATOM 2006 C C . ILE A 1 448 ? 24.423 26.657 64.652 1.00 104.81 428 ILE A C 1
ATOM 2007 O O . ILE A 1 448 ? 24.984 25.882 63.877 1.00 110.60 428 ILE A O 1
ATOM 2012 N N . GLU A 1 449 ? 23.983 26.281 65.853 1.00 107.37 429 GLU A N 1
ATOM 2013 C CA . GLU A 1 449 ? 24.215 24.920 66.353 1.00 109.24 429 GLU A CA 1
ATOM 2014 C C . GLU A 1 449 ? 23.372 23.847 65.638 1.00 106.44 429 GLU A C 1
ATOM 2015 O O . GLU A 1 449 ? 23.640 22.652 65.777 1.00 106.91 429 GLU A O 1
ATOM 2021 N N . HIS A 1 450 ? 22.374 24.280 64.866 1.00 102.99 430 HIS A N 1
ATOM 2022 C CA . HIS A 1 450 ? 21.592 23.372 64.024 1.00 101.68 430 HIS A CA 1
ATOM 2023 C C . HIS A 1 450 ? 22.331 23.006 62.773 1.00 103.88 430 HIS A C 1
ATOM 2024 O O . HIS A 1 450 ? 22.368 21.835 62.398 1.00 106.84 430 HIS A O 1
ATOM 2031 N N . TRP A 1 451 ? 22.900 24.008 62.103 1.00 104.92 431 TRP A N 1
ATOM 2032 C CA . TRP A 1 451 ? 23.758 23.775 60.942 1.00 105.52 431 TRP A CA 1
ATOM 2033 C C . TRP A 1 451 ? 25.058 23.138 61.352 1.00 106.88 431 TRP A C 1
ATOM 2034 O O . TRP A 1 451 ? 25.638 22.363 60.595 1.00 111.48 431 TRP A O 1
ATOM 2045 N N . LYS A 1 452 ? 25.522 23.464 62.557 1.00 107.38 432 LYS A N 1
ATOM 2046 C CA . LYS A 1 452 ? 26.736 22.879 63.125 1.00 109.86 432 LYS A CA 1
ATOM 2047 C C . LYS A 1 452 ? 26.555 21.380 63.366 1.00 108.37 432 LYS A C 1
ATOM 2048 O O . LYS A 1 452 ? 27.526 20.623 63.366 1.00 107.86 432 LYS A O 1
ATOM 2054 N N . LYS A 1 453 ? 25.308 20.970 63.585 1.00 109.55 433 LYS A N 1
ATOM 2055 C CA . LYS A 1 453 ? 24.941 19.557 63.659 1.00 110.28 433 LYS A CA 1
ATOM 2056 C C . LYS A 1 453 ? 25.035 18.900 62.286 1.00 105.74 433 LYS A C 1
ATOM 2057 O O . LYS A 1 453 ? 25.475 17.757 62.170 1.00 108.64 433 LYS A O 1
ATOM 2063 N N . ILE A 1 454 ? 24.619 19.628 61.251 1.00 99.42 434 ILE A N 1
ATOM 2064 C CA . ILE A 1 454 ? 24.611 19.100 59.887 1.00 98.35 434 ILE A CA 1
ATOM 2065 C C . ILE A 1 454 ? 26.026 18.837 59.347 1.00 101.87 434 ILE A C 1
ATOM 2066 O O . ILE A 1 454 ? 26.289 17.761 58.806 1.00 104.44 434 ILE A O 1
ATOM 2071 N N . VAL A 1 455 ? 26.929 19.805 59.516 1.00 101.20 435 VAL A N 1
ATOM 2072 C CA . VAL A 1 455 ? 28.321 19.657 59.065 1.00 100.95 435 VAL A CA 1
ATOM 2073 C C . VAL A 1 455 ? 29.079 18.542 59.786 1.00 105.71 435 VAL A C 1
ATOM 2074 O O . VAL A 1 455 ? 29.985 17.944 59.212 1.00 113.78 435 VAL A O 1
ATOM 2078 N N . LYS A 1 456 ? 28.714 18.267 61.036 1.00 106.45 436 LYS A N 1
ATOM 2079 C CA . LYS A 1 456 ? 29.352 17.192 61.788 1.00 112.52 436 LYS A CA 1
ATOM 2080 C C . LYS A 1 456 ? 28.958 15.822 61.233 1.00 114.94 436 LYS A C 1
ATOM 2081 O O . LYS A 1 456 ? 29.765 14.891 61.236 1.00 117.41 436 LYS A O 1
ATOM 2087 N N . THR A 1 457 ? 27.718 15.716 60.756 1.00 117.15 437 THR A N 1
ATOM 2088 C CA . THR A 1 457 ? 27.204 14.485 60.151 1.00 119.23 437 THR A CA 1
ATOM 2089 C C . THR A 1 457 ? 27.604 14.390 58.675 1.00 117.90 437 THR A C 1
ATOM 2090 O O . THR A 1 457 ? 27.955 13.312 58.191 1.00 120.40 437 THR A O 1
ATOM 2094 N N . GLN A 1 458 ? 27.556 15.522 57.973 1.00 114.05 438 GLN A N 1
ATOM 2095 C CA . GLN A 1 458 ? 27.960 15.595 56.570 1.00 112.09 438 GLN A CA 1
ATOM 2096 C C . GLN A 1 458 ? 29.450 15.275 56.401 1.00 113.77 438 GLN A C 1
ATOM 2097 O O . GLN A 1 458 ? 29.850 14.679 55.402 1.00 115.94 438 GLN A O 1
ATOM 2103 N N . GLU A 1 459 ? 30.256 15.667 57.386 1.00 114.66 439 GLU A N 1
ATOM 2104 C CA . GLU A 1 459 ? 31.695 15.398 57.379 1.00 116.39 439 GLU A CA 1
ATOM 2105 C C . GLU A 1 459 ? 32.017 13.981 57.856 1.00 115.14 439 GLU A C 1
ATOM 2106 O O . GLU A 1 459 ? 33.075 13.433 57.533 1.00 118.83 439 GLU A O 1
ATOM 2112 N N . GLU A 1 460 ? 31.107 13.397 58.631 1.00 112.72 440 GLU A N 1
ATOM 2113 C CA . GLU A 1 460 ? 31.230 12.004 59.045 1.00 112.40 440 GLU A CA 1
ATOM 2114 C C . GLU A 1 460 ? 30.878 11.092 57.872 1.00 110.21 440 GLU A C 1
ATOM 2115 O O . GLU A 1 460 ? 31.418 9.991 57.746 1.00 109.87 440 GLU A O 1
ATOM 2121 N N . LEU A 1 461 ? 29.971 11.568 57.021 1.00 106.48 441 LEU A N 1
ATOM 2122 C CA . LEU A 1 461 ? 29.574 10.867 55.805 1.00 101.80 441 LEU A CA 1
ATOM 2123 C C . LEU A 1 461 ? 30.675 10.947 54.753 1.00 103.50 441 LEU A C 1
ATOM 2124 O O . LEU A 1 461 ? 30.928 9.975 54.041 1.00 106.49 441 LEU A O 1
ATOM 2129 N N . LYS A 1 462 ? 31.320 12.109 54.662 1.00 104.28 442 LYS A N 1
ATOM 2130 C CA . LYS A 1 462 ? 32.447 12.320 53.751 1.00 105.84 442 LYS A CA 1
ATOM 2131 C C . LYS A 1 462 ? 33.558 11.295 53.982 1.00 110.30 442 LYS A C 1
ATOM 2132 O O . LYS A 1 462 ? 34.102 10.738 53.027 1.00 116.40 442 LYS A O 1
ATOM 2138 N N . GLU A 1 463 ? 33.884 11.047 55.248 1.00 110.86 443 GLU A N 1
ATOM 2139 C CA . GLU A 1 463 ? 34.922 10.083 55.600 1.00 112.96 443 GLU A CA 1
ATOM 2140 C C . GLU A 1 463 ? 34.514 8.642 55.307 1.00 110.97 443 GLU A C 1
ATOM 2141 O O . GLU A 1 463 ? 35.365 7.800 55.019 1.00 113.52 443 GLU A O 1
ATOM 2147 N N . LEU A 1 464 ? 33.213 8.368 55.377 1.00 108.18 444 LEU A N 1
ATOM 2148 C CA . LEU A 1 464 ? 32.684 7.044 55.065 1.00 104.21 444 LEU A CA 1
ATOM 2149 C C . LEU A 1 464 ? 32.691 6.785 53.562 1.00 103.72 444 LEU A C 1
ATOM 2150 O O . LEU A 1 464 ? 32.919 5.655 53.130 1.00 107.97 444 LEU A O 1
ATOM 2155 N N . LEU A 1 465 ? 32.438 7.827 52.772 1.00 101.75 445 LEU A N 1
ATOM 2156 C CA . LEU A 1 465 ? 32.467 7.707 51.312 1.00 103.36 445 LEU A CA 1
ATOM 2157 C C . LEU A 1 465 ? 33.890 7.489 50.787 1.00 105.22 445 LEU A C 1
ATOM 2158 O O . LEU A 1 465 ? 34.097 6.718 49.848 1.00 104.90 445 LEU A O 1
ATOM 2163 N N . ASN A 1 466 ? 34.860 8.165 51.402 1.00 106.68 446 ASN A N 1
ATOM 2164 C CA . ASN A 1 466 ? 36.276 7.951 51.095 1.00 106.60 446 ASN A CA 1
ATOM 2165 C C . ASN A 1 466 ? 36.715 6.522 51.381 1.00 105.77 446 ASN A C 1
ATOM 2166 O O . ASN A 1 466 ? 37.473 5.934 50.611 1.00 109.89 446 ASN A O 1
ATOM 2171 N N . LYS A 1 467 ? 36.232 5.973 52.492 1.00 102.80 447 LYS A N 1
ATOM 2172 C CA . LYS A 1 467 ? 36.509 4.590 52.856 1.00 103.14 447 LYS A CA 1
ATOM 2173 C C . LYS A 1 467 ? 35.844 3.635 51.865 1.00 101.74 447 LYS A C 1
ATOM 2174 O O . LYS A 1 467 ? 36.434 2.627 51.476 1.00 104.07 447 LYS A O 1
ATOM 2180 N N . MET A 1 468 ? 34.625 3.972 51.449 1.00 99.65 448 MET A N 1
ATOM 2181 C CA . MET A 1 468 ? 33.871 3.154 50.503 1.00 99.84 448 MET A CA 1
ATOM 2182 C C . MET A 1 468 ? 34.449 3.183 49.087 1.00 100.61 448 MET A C 1
ATOM 2183 O O . MET A 1 468 ? 34.449 2.163 48.397 1.00 103.32 448 MET A O 1
ATOM 2188 N N . VAL A 1 469 ? 34.938 4.347 48.664 1.00 100.48 449 VAL A N 1
ATOM 2189 C CA . VAL A 1 469 ? 35.590 4.489 47.357 1.00 100.40 449 VAL A CA 1
ATOM 2190 C C . VAL A 1 469 ? 36.919 3.729 47.309 1.00 100.75 449 VAL A C 1
ATOM 2191 O O . VAL A 1 469 ? 37.200 3.031 46.335 1.00 103.62 449 VAL A O 1
ATOM 2195 N N . ASN A 1 470 ? 37.718 3.856 48.367 1.00 101.73 450 ASN A N 1
ATOM 2196 C CA . ASN A 1 470 ? 38.984 3.131 48.485 1.00 103.63 450 ASN A CA 1
ATOM 2197 C C . ASN A 1 470 ? 38.813 1.617 48.573 1.00 104.37 450 ASN A C 1
ATOM 2198 O O . ASN A 1 470 ? 39.726 0.864 48.228 1.00 106.73 450 ASN A O 1
ATOM 2203 N N . LEU A 1 471 ? 37.646 1.181 49.040 1.00 101.60 451 LEU A N 1
ATOM 2204 C CA . LEU A 1 471 ? 37.345 -0.239 49.140 1.00 101.02 451 LEU A CA 1
ATOM 2205 C C . LEU A 1 471 ? 36.832 -0.794 47.815 1.00 101.61 451 LEU A C 1
ATOM 2206 O O . LEU A 1 471 ? 37.165 -1.920 47.449 1.00 106.40 451 LEU A O 1
ATOM 2211 N N . LYS A 1 472 ? 36.030 -0.007 47.101 1.00 99.92 452 LYS A N 1
ATOM 2212 C CA . LYS A 1 472 ? 35.539 -0.405 45.781 1.00 100.90 452 LYS A CA 1
ATOM 2213 C C . LYS A 1 472 ? 36.694 -0.503 44.787 1.00 105.35 452 LYS A C 1
ATOM 2214 O O . LYS A 1 472 ? 36.658 -1.315 43.865 1.00 107.95 452 LYS A O 1
ATOM 2220 N N . GLU A 1 473 ? 37.712 0.330 44.987 1.00 109.95 453 GLU A N 1
ATOM 2221 C CA . GLU A 1 473 ? 38.918 0.301 44.171 1.00 113.07 453 GLU A CA 1
ATOM 2222 C C . GLU A 1 473 ? 39.674 -1.010 44.372 1.00 113.39 453 GLU A C 1
ATOM 2223 O O . GLU A 1 473 ? 40.134 -1.622 43.406 1.00 115.26 453 GLU A O 1
ATOM 2229 N N . LYS A 1 474 ? 39.786 -1.436 45.629 1.00 111.84 454 LYS A N 1
ATOM 2230 C CA . LYS A 1 474 ? 40.503 -2.662 45.976 1.00 111.83 454 LYS A CA 1
ATOM 2231 C C . LYS A 1 474 ? 39.702 -3.924 45.655 1.00 110.30 454 LYS A C 1
ATOM 2232 O O . LYS A 1 474 ? 40.283 -4.985 45.426 1.00 113.13 454 LYS A O 1
ATOM 2238 N N . ILE A 1 475 ? 38.377 -3.801 45.634 1.00 107.11 455 ILE A N 1
ATOM 2239 C CA . ILE A 1 475 ? 37.493 -4.893 45.218 1.00 104.73 455 ILE A CA 1
ATOM 2240 C C . ILE A 1 475 ? 37.571 -5.101 43.702 1.00 105.52 455 ILE A C 1
ATOM 2241 O O . ILE A 1 475 ? 37.662 -6.233 43.227 1.00 108.23 455 ILE A O 1
ATOM 2246 N N . LYS A 1 476 ? 37.552 -3.999 42.956 1.00 105.85 456 LYS A N 1
ATOM 2247 C CA . LYS A 1 476 ? 37.693 -4.013 41.501 1.00 106.50 456 LYS A CA 1
ATOM 2248 C C . LYS A 1 476 ? 39.005 -4.679 41.075 1.00 108.94 456 LYS A C 1
ATOM 2249 O O . LYS A 1 476 ? 39.041 -5.422 40.093 1.00 110.43 456 LYS A O 1
ATOM 2255 N N . GLU A 1 477 ? 40.068 -4.416 41.831 1.00 108.28 457 GLU A N 1
ATOM 2256 C CA . GLU A 1 477 ? 41.387 -4.985 41.570 1.00 109.41 457 GLU A CA 1
ATOM 2257 C C . GLU A 1 477 ? 41.469 -6.464 41.963 1.00 107.81 457 GLU A C 1
ATOM 2258 O O . GLU A 1 477 ? 42.000 -7.281 41.208 1.00 109.94 457 GLU A O 1
ATOM 2264 N N . LEU A 1 478 ? 40.947 -6.795 43.143 1.00 104.93 458 LEU A N 1
ATOM 2265 C CA . LEU A 1 478 ? 40.956 -8.171 43.650 1.00 102.33 458 LEU A CA 1
ATOM 2266 C C . LEU A 1 478 ? 40.094 -9.120 42.830 1.00 98.92 458 LEU A C 1
ATOM 2267 O O . LEU A 1 478 ? 40.379 -10.313 42.764 1.00 102.02 458 LEU A O 1
ATOM 2272 N N . HIS A 1 479 ? 39.042 -8.589 42.213 1.00 95.37 459 HIS A N 1
ATOM 2273 C CA . HIS A 1 479 ? 38.180 -9.378 41.339 1.00 92.92 459 HIS A CA 1
ATOM 2274 C C . HIS A 1 479 ? 38.909 -9.758 40.088 1.00 95.40 459 HIS A C 1
ATOM 2275 O O . HIS A 1 479 ? 38.783 -10.886 39.615 1.00 99.79 459 HIS A O 1
ATOM 2282 N N . GLN A 1 480 ? 39.681 -8.817 39.546 1.00 97.51 460 GLN A N 1
ATOM 2283 C CA . GLN A 1 480 ? 40.527 -9.069 38.381 1.00 99.80 460 GLN A CA 1
ATOM 2284 C C . GLN A 1 480 ? 41.552 -10.165 38.678 1.00 97.72 460 GLN A C 1
ATOM 2285 O O . GLN A 1 480 ? 41.793 -11.037 37.844 1.00 99.76 460 GLN A O 1
ATOM 2291 N N . GLN A 1 481 ? 42.136 -10.118 39.873 1.00 94.41 461 GLN A N 1
ATOM 2292 C CA . GLN A 1 481 ? 43.114 -11.115 40.301 1.00 95.57 461 GLN A CA 1
ATOM 2293 C C . GLN A 1 481 ? 42.510 -12.514 40.396 1.00 95.81 461 GLN A C 1
ATOM 2294 O O . GLN A 1 481 ? 43.089 -13.475 39.887 1.00 100.43 461 GLN A O 1
ATOM 2300 N N . TYR A 1 482 ? 41.350 -12.617 41.044 1.00 93.27 462 TYR A N 1
ATOM 2301 C CA . TYR A 1 482 ? 40.614 -13.878 41.149 1.00 90.17 462 TYR A CA 1
ATOM 2302 C C . TYR A 1 482 ? 40.172 -14.375 39.774 1.00 93.79 462 TYR A C 1
ATOM 2303 O O . TYR A 1 482 ? 40.215 -15.578 39.502 1.00 95.47 462 TYR A O 1
ATOM 2312 N N . LYS A 1 483 ? 39.735 -13.449 38.922 1.00 94.97 463 LYS A N 1
ATOM 2313 C CA . LYS A 1 483 ? 39.355 -13.771 37.551 1.00 99.57 463 LYS A CA 1
ATOM 2314 C C . LYS A 1 483 ? 40.510 -14.487 36.848 1.00 101.53 463 LYS A C 1
ATOM 2315 O O . LYS A 1 483 ? 40.334 -15.597 36.345 1.00 103.24 463 LYS A O 1
ATOM 2321 N N . GLU A 1 484 ? 41.688 -13.862 36.857 1.00 100.44 464 GLU A N 1
ATOM 2322 C CA . GLU A 1 484 ? 42.895 -14.410 36.227 1.00 100.93 464 GLU A CA 1
ATOM 2323 C C . GLU A 1 484 ? 43.361 -15.732 36.832 1.00 99.94 464 GLU A C 1
ATOM 2324 O O . GLU A 1 484 ? 44.016 -16.528 36.158 1.00 103.52 464 GLU A O 1
ATOM 2330 N N . ALA A 1 485 ? 43.034 -15.955 38.102 1.00 95.77 465 ALA A N 1
ATOM 2331 C CA . ALA A 1 485 ? 43.376 -17.202 38.776 1.00 92.39 465 ALA A CA 1
ATOM 2332 C C . ALA A 1 485 ? 42.495 -18.351 38.299 1.00 92.71 465 ALA A C 1
ATOM 2333 O O . ALA A 1 485 ? 42.931 -19.500 38.274 1.00 92.73 465 ALA A O 1
ATOM 2335 N N . SER A 1 486 ? 41.259 -18.029 37.917 1.00 96.36 466 SER A N 1
ATOM 2336 C CA . SER A 1 486 ? 40.305 -19.020 37.411 1.00 96.40 466 SER A CA 1
ATOM 2337 C C . SER A 1 486 ? 40.524 -19.349 35.938 1.00 97.86 466 SER A C 1
ATOM 2338 O O . SER A 1 486 ? 40.130 -20.425 35.479 1.00 97.00 466 SER A O 1
ATOM 2341 N N . GLU A 1 487 ? 41.144 -18.420 35.206 1.00 100.16 467 GLU A N 1
ATOM 2342 C CA . GLU A 1 487 ? 41.456 -18.615 33.783 1.00 101.81 467 GLU A CA 1
ATOM 2343 C C . GLU A 1 487 ? 42.489 -19.725 33.585 1.00 97.46 467 GLU A C 1
ATOM 2344 O O . GLU A 1 487 ? 42.462 -20.417 32.567 1.00 100.04 467 GLU A O 1
ATOM 2350 N N . VAL A 1 488 ? 43.395 -19.878 34.555 1.00 90.96 468 VAL A N 1
ATOM 2351 C CA . VAL A 1 488 ? 44.323 -21.011 34.601 1.00 84.98 468 VAL A CA 1
ATOM 2352 C C . VAL A 1 488 ? 43.493 -22.288 34.715 1.00 86.22 468 VAL A C 1
ATOM 2353 O O . VAL A 1 488 ? 43.069 -22.673 35.807 1.00 85.48 468 VAL A O 1
ATOM 2357 N N . LYS A 1 489 ? 43.250 -22.919 33.569 1.00 87.14 469 LYS A N 1
ATOM 2358 C CA . LYS A 1 489 ? 42.397 -24.098 33.488 1.00 86.86 469 LYS A CA 1
ATOM 2359 C C . LYS A 1 489 ? 43.043 -25.298 34.173 1.00 87.38 469 LYS A C 1
ATOM 2360 O O . LYS A 1 489 ? 44.266 -25.455 34.122 1.00 85.98 469 LYS A O 1
ATOM 2366 N N . PRO A 1 490 ? 42.224 -26.139 34.838 1.00 89.33 470 PRO A N 1
ATOM 2367 C CA . PRO A 1 490 ? 42.720 -27.367 35.453 1.00 89.59 470 PRO A CA 1
ATOM 2368 C C . PRO A 1 490 ? 43.300 -28.320 34.402 1.00 91.88 470 PRO A C 1
ATOM 2369 O O . PRO A 1 490 ? 43.001 -28.173 33.215 1.00 93.05 470 PRO A O 1
ATOM 2373 N N . PRO A 1 491 ? 44.127 -29.292 34.828 1.00 92.91 471 PRO A N 1
ATOM 2374 C CA . PRO A 1 491 ? 44.498 -29.551 36.219 1.00 92.64 471 PRO A CA 1
ATOM 2375 C C . PRO A 1 491 ? 45.631 -28.642 36.695 1.00 91.50 471 PRO A C 1
ATOM 2376 O O . PRO A 1 491 ? 46.550 -28.335 35.927 1.00 90.43 471 PRO A O 1
ATOM 2380 N N . ARG A 1 492 ? 45.549 -28.212 37.950 1.00 88.92 472 ARG A N 1
ATOM 2381 C CA . ARG A 1 492 ? 46.552 -27.315 38.529 1.00 85.60 472 ARG A CA 1
ATOM 2382 C C . ARG A 1 492 ? 47.080 -27.832 39.859 1.00 80.88 472 ARG A C 1
ATOM 2383 O O . ARG A 1 492 ? 46.376 -28.538 40.577 1.00 79.47 472 ARG A O 1
ATOM 2391 N N . ASP A 1 493 ? 48.322 -27.483 40.183 1.00 79.75 473 ASP A N 1
ATOM 2392 C CA . ASP A 1 493 ? 48.910 -27.904 41.451 1.00 82.33 473 ASP A CA 1
ATOM 2393 C C . ASP A 1 493 ? 48.214 -27.193 42.610 1.00 83.59 473 ASP A C 1
ATOM 2394 O O . ASP A 1 493 ? 47.327 -26.366 42.389 1.00 88.46 473 ASP A O 1
ATOM 2399 N N . ILE A 1 494 ? 48.614 -27.506 43.836 1.00 81.53 474 ILE A N 1
ATOM 2400 C CA . ILE A 1 494 ? 47.887 -27.011 44.999 1.00 80.40 474 ILE A CA 1
ATOM 2401 C C . ILE A 1 494 ? 48.045 -25.510 45.247 1.00 82.01 474 ILE A C 1
ATOM 2402 O O . ILE A 1 494 ? 47.088 -24.862 45.670 1.00 84.96 474 ILE A O 1
ATOM 2407 N N . THR A 1 495 ? 49.226 -24.959 44.967 1.00 78.97 475 THR A N 1
ATOM 2408 C CA . THR A 1 495 ? 49.455 -23.521 45.136 1.00 77.50 475 THR A CA 1
ATOM 2409 C C . THR A 1 495 ? 48.587 -22.717 44.170 1.00 77.95 475 THR A C 1
ATOM 2410 O O . THR A 1 495 ? 48.042 -21.675 44.534 1.00 80.59 475 THR A O 1
ATOM 2414 N N . ALA A 1 496 ? 48.453 -23.214 42.945 1.00 78.58 476 ALA A N 1
ATOM 2415 C CA . ALA A 1 496 ? 47.584 -22.593 41.951 1.00 80.41 476 ALA A CA 1
ATOM 2416 C C . ALA A 1 496 ? 46.110 -22.738 42.327 1.00 80.32 476 ALA A C 1
ATOM 2417 O O . ALA A 1 496 ? 45.293 -21.877 42.002 1.00 80.80 476 ALA A O 1
ATOM 2419 N N . GLU A 1 497 ? 45.783 -23.833 43.011 1.00 83.06 477 GLU A N 1
ATOM 2420 C CA . GLU A 1 497 ? 44.426 -24.083 43.492 1.00 85.01 477 GLU A CA 1
ATOM 2421 C C . GLU A 1 497 ? 44.129 -23.202 44.701 1.00 84.12 477 GLU A C 1
ATOM 2422 O O . GLU A 1 497 ? 43.043 -22.637 44.815 1.00 81.16 477 GLU A O 1
ATOM 2428 N N . PHE A 1 498 ? 45.115 -23.093 45.590 1.00 85.52 478 PHE A N 1
ATOM 2429 C CA . PHE A 1 498 ? 45.026 -22.266 46.789 1.00 85.53 478 PHE A CA 1
ATOM 2430 C C . PHE A 1 498 ? 44.806 -20.799 46.451 1.00 86.45 478 PHE A C 1
ATOM 2431 O O . PHE A 1 498 ? 44.041 -20.120 47.129 1.00 90.11 478 PHE A O 1
ATOM 2439 N N . LEU A 1 499 ? 45.481 -20.321 45.408 1.00 86.21 479 LEU A N 1
ATOM 2440 C CA . LEU A 1 499 ? 45.341 -18.939 44.966 1.00 84.42 479 LEU A CA 1
ATOM 2441 C C . LEU A 1 499 ? 43.885 -18.614 44.643 1.00 83.69 479 LEU A C 1
ATOM 2442 O O . LEU A 1 499 ? 43.345 -17.633 45.145 1.00 86.72 479 LEU A O 1
ATOM 2447 N N . VAL A 1 500 ? 43.255 -19.449 43.820 1.00 82.02 480 VAL A N 1
ATOM 2448 C CA . VAL A 1 500 ? 41.841 -19.289 43.474 1.00 83.37 480 VAL A CA 1
ATOM 2449 C C . VAL A 1 500 ? 40.981 -19.212 44.737 1.00 86.68 480 VAL A C 1
ATOM 2450 O O . VAL A 1 500 ? 40.178 -18.289 44.894 1.00 87.32 480 VAL A O 1
ATOM 2454 N N . LYS A 1 501 ? 41.172 -20.181 45.631 1.00 89.45 481 LYS A N 1
ATOM 2455 C CA . LYS A 1 501 ? 40.421 -20.270 46.883 1.00 92.52 481 LYS A CA 1
ATOM 2456 C C . LYS A 1 501 ? 40.690 -19.069 47.793 1.00 92.85 481 LYS A C 1
ATOM 2457 O O . LYS A 1 501 ? 39.760 -18.503 48.373 1.00 94.51 481 LYS A O 1
ATOM 2463 N N . SER A 1 502 ? 41.964 -18.692 47.908 1.00 90.97 482 SER A N 1
ATOM 2464 C CA . SER A 1 502 ? 42.386 -17.560 48.728 1.00 88.98 482 SER A CA 1
ATOM 2465 C C . SER A 1 502 ? 41.722 -16.265 48.275 1.00 89.89 482 SER A C 1
ATOM 2466 O O . SER A 1 502 ? 41.051 -15.605 49.065 1.00 94.44 482 SER A O 1
ATOM 2469 N N . LYS A 1 503 ? 41.901 -15.914 47.003 1.00 89.80 483 LYS A N 1
ATOM 2470 C CA . LYS A 1 503 ? 41.314 -14.695 46.446 1.00 89.43 483 LYS A CA 1
ATOM 2471 C C . LYS A 1 503 ? 39.789 -14.712 46.522 1.00 90.32 483 LYS A C 1
ATOM 2472 O O . LYS A 1 503 ? 39.163 -13.656 46.537 1.00 92.97 483 LYS A O 1
ATOM 2478 N N . HIS A 1 504 ? 39.196 -15.905 46.572 1.00 91.38 484 HIS A N 1
ATOM 2479 C CA . HIS A 1 504 ? 37.745 -16.031 46.722 1.00 94.66 484 HIS A CA 1
ATOM 2480 C C . HIS A 1 504 ? 37.301 -15.616 48.094 1.00 95.81 484 HIS A C 1
ATOM 2481 O O . HIS A 1 504 ? 36.286 -14.934 48.244 1.00 97.31 484 HIS A O 1
ATOM 2488 N N . ARG A 1 505 ? 38.057 -16.030 49.106 1.00 96.42 485 ARG A N 1
ATOM 2489 C CA . ARG A 1 505 ? 37.784 -15.645 50.484 1.00 99.01 485 ARG A CA 1
ATOM 2490 C C . ARG A 1 505 ? 38.059 -14.158 50.699 1.00 99.79 485 ARG A C 1
ATOM 2491 O O . ARG A 1 505 ? 37.248 -13.450 51.298 1.00 103.75 485 ARG A O 1
ATOM 2499 N N . ASP A 1 506 ? 39.206 -13.699 50.205 1.00 97.57 486 ASP A N 1
ATOM 2500 C CA . ASP A 1 506 ? 39.610 -12.303 50.326 1.00 96.08 486 ASP A CA 1
ATOM 2501 C C . ASP A 1 506 ? 38.596 -11.354 49.704 1.00 96.94 486 ASP A C 1
ATOM 2502 O O . ASP A 1 506 ? 38.368 -10.268 50.230 1.00 100.57 486 ASP A O 1
ATOM 2507 N N . LEU A 1 507 ? 37.984 -11.769 48.598 1.00 98.86 487 LEU A N 1
ATOM 2508 C CA . LEU A 1 507 ? 37.021 -10.922 47.897 1.00 103.10 487 LEU A CA 1
ATOM 2509 C C . LEU A 1 507 ? 35.681 -10.829 48.620 1.00 103.88 487 LEU A C 1
ATOM 2510 O O . LEU A 1 507 ? 35.095 -9.749 48.685 1.00 108.78 487 LEU A O 1
ATOM 2515 N N . THR A 1 508 ? 35.199 -11.950 49.157 1.00 102.76 488 THR A N 1
ATOM 2516 C CA . THR A 1 508 ? 33.928 -11.958 49.895 1.00 100.80 488 THR A CA 1
ATOM 2517 C C . THR A 1 508 ? 34.052 -11.279 51.262 1.00 99.89 488 THR A C 1
ATOM 2518 O O . THR A 1 508 ? 33.073 -10.732 51.774 1.00 101.10 488 THR A O 1
ATOM 2522 N N . ALA A 1 509 ? 35.255 -11.309 51.834 1.00 99.76 489 ALA A N 1
ATOM 2523 C CA . ALA A 1 509 ? 35.558 -10.579 53.067 1.00 100.03 489 ALA A CA 1
ATOM 2524 C C . ALA A 1 509 ? 35.467 -9.063 52.859 1.00 102.95 489 ALA A C 1
ATOM 2525 O O . ALA A 1 509 ? 34.913 -8.346 53.698 1.00 107.83 489 ALA A O 1
ATOM 2527 N N . LEU A 1 510 ? 36.008 -8.585 51.739 1.00 101.50 490 LEU A N 1
ATOM 2528 C CA . LEU A 1 510 ? 35.923 -7.172 51.382 1.00 100.68 490 LEU A CA 1
ATOM 2529 C C . LEU A 1 510 ? 34.534 -6.799 50.879 1.00 104.89 490 LEU A C 1
ATOM 2530 O O . LEU A 1 510 ? 34.131 -5.642 50.969 1.00 111.75 490 LEU A O 1
ATOM 2535 N N . CYS A 1 511 ? 33.808 -7.778 50.344 1.00 109.59 491 CYS A N 1
ATOM 2536 C CA . CYS A 1 511 ? 32.413 -7.579 49.957 1.00 115.37 491 CYS A CA 1
ATOM 2537 C C . CYS A 1 511 ? 31.511 -7.489 51.182 1.00 117.10 491 CYS A C 1
ATOM 2538 O O . CYS A 1 511 ? 30.468 -6.835 51.144 1.00 118.97 491 CYS A O 1
ATOM 2541 N N . LYS A 1 512 ? 31.921 -8.153 52.261 1.00 117.81 492 LYS A N 1
ATOM 2542 C CA . LYS A 1 512 ? 31.211 -8.092 53.535 1.00 118.34 492 LYS A CA 1
ATOM 2543 C C . LYS A 1 512 ? 31.304 -6.686 54.130 1.00 119.49 492 LYS A C 1
ATOM 2544 O O . LYS A 1 512 ? 30.284 -6.096 54.498 1.00 123.08 492 LYS A O 1
ATOM 2550 N N . GLU A 1 513 ? 32.525 -6.155 54.198 1.00 114.45 493 GLU A N 1
ATOM 2551 C CA . GLU A 1 513 ? 32.776 -4.820 54.744 1.00 110.12 493 GLU A CA 1
ATOM 2552 C C . GLU A 1 513 ? 32.006 -3.723 54.015 1.00 106.81 493 GLU A C 1
ATOM 2553 O O . GLU A 1 513 ? 31.371 -2.886 54.654 1.00 112.24 493 GLU A O 1
ATOM 2559 N N . TYR A 1 514 ? 32.057 -3.739 52.685 1.00 102.66 494 TYR A N 1
ATOM 2560 C CA . TYR A 1 514 ? 31.358 -2.748 51.863 1.00 102.09 494 TYR A CA 1
ATOM 2561 C C . TYR A 1 514 ? 29.846 -2.800 52.064 1.00 107.92 494 TYR A C 1
ATOM 2562 O O . TYR A 1 514 ? 29.165 -1.783 51.929 1.00 113.17 494 TYR A O 1
ATOM 2571 N N . ASP A 1 515 ? 29.326 -3.984 52.378 1.00 111.98 495 ASP A N 1
ATOM 2572 C CA . ASP A 1 515 ? 27.901 -4.144 52.658 1.00 114.74 495 ASP A CA 1
ATOM 2573 C C . ASP A 1 515 ? 27.518 -3.561 54.016 1.00 113.54 495 ASP A C 1
ATOM 2574 O O . ASP A 1 515 ? 26.424 -3.014 54.173 1.00 111.05 495 ASP A O 1
ATOM 2579 N N . GLU A 1 516 ? 28.426 -3.674 54.984 1.00 112.37 496 GLU A N 1
ATOM 2580 C CA . GLU A 1 516 ? 28.240 -3.079 56.306 1.00 114.68 496 GLU A CA 1
ATOM 2581 C C . GLU A 1 516 ? 28.385 -1.558 56.265 1.00 113.65 496 GLU A C 1
ATOM 2582 O O . GLU A 1 516 ? 27.751 -0.846 57.046 1.00 113.78 496 GLU A O 1
ATOM 2588 N N . LEU A 1 517 ? 29.218 -1.071 55.349 1.00 111.01 497 LEU A N 1
ATOM 2589 C CA . LEU A 1 517 ? 29.439 0.363 55.171 1.00 109.88 497 LEU A CA 1
ATOM 2590 C C . LEU A 1 517 ? 28.332 1.043 54.364 1.00 110.71 497 LEU A C 1
ATOM 2591 O O . LEU A 1 517 ? 28.126 2.250 54.484 1.00 115.48 497 LEU A O 1
ATOM 2596 N N . ALA A 1 518 ? 27.630 0.269 53.541 1.00 112.56 498 ALA A N 1
ATOM 2597 C CA . ALA A 1 518 ? 26.467 0.770 52.811 1.00 113.36 498 ALA A CA 1
ATOM 2598 C C . ALA A 1 518 ? 25.269 0.843 53.750 1.00 115.50 498 ALA A C 1
ATOM 2599 O O . ALA A 1 518 ? 24.328 1.605 53.517 1.00 111.65 498 ALA A O 1
ATOM 2601 N N . GLU A 1 519 ? 25.322 0.031 54.806 1.00 120.50 499 GLU A N 1
ATOM 2602 C CA . GLU A 1 519 ? 24.340 0.049 55.885 1.00 125.19 499 GLU A CA 1
ATOM 2603 C C . GLU A 1 519 ? 24.464 1.350 56.678 1.00 123.22 499 GLU A C 1
ATOM 2604 O O . GLU A 1 519 ? 23.466 2.028 56.931 1.00 126.52 499 GLU A O 1
ATOM 2610 N N . THR A 1 520 ? 25.697 1.689 57.056 1.00 116.31 500 THR A N 1
ATOM 2611 C CA . THR A 1 520 ? 25.998 2.927 57.774 1.00 108.95 500 THR A CA 1
ATOM 2612 C C . THR A 1 520 ? 25.661 4.153 56.923 1.00 108.53 500 THR A C 1
ATOM 2613 O O . THR A 1 520 ? 25.136 5.140 57.436 1.00 113.78 500 THR A O 1
ATOM 2617 N N . GLN A 1 521 ? 25.952 4.078 55.627 1.00 108.05 501 GLN A N 1
ATOM 2618 C CA . GLN A 1 521 ? 25.622 5.153 54.693 1.00 110.37 501 GLN A CA 1
ATOM 2619 C C . GLN A 1 521 ? 24.118 5.418 54.671 1.00 113.98 501 GLN A C 1
ATOM 2620 O O . GLN A 1 521 ? 23.692 6.568 54.599 1.00 117.52 501 GLN A O 1
ATOM 2626 N N . GLY A 1 522 ? 23.327 4.348 54.740 1.00 116.37 502 GLY A N 1
ATOM 2627 C CA . GLY A 1 522 ? 21.869 4.451 54.784 1.00 117.57 502 GLY A CA 1
ATOM 2628 C C . GLY A 1 522 ? 21.358 5.139 56.038 1.00 118.57 502 GLY A C 1
ATOM 2629 O O . GLY A 1 522 ? 20.384 5.891 55.982 1.00 119.97 502 GLY A O 1
ATOM 2630 N N . LYS A 1 523 ? 22.025 4.883 57.163 1.00 118.33 503 LYS A N 1
ATOM 2631 C CA . LYS A 1 523 ? 21.664 5.475 58.455 1.00 118.54 503 LYS A CA 1
ATOM 2632 C C . LYS A 1 523 ? 21.950 6.975 58.513 1.00 119.74 503 LYS A C 1
ATOM 2633 O O . LYS A 1 523 ? 21.103 7.756 58.950 1.00 124.85 503 LYS A O 1
ATOM 2639 N N . LEU A 1 524 ? 23.141 7.370 58.068 1.00 117.30 504 LEU A N 1
ATOM 2640 C CA . LEU A 1 524 ? 23.541 8.775 58.072 1.00 113.29 504 LEU A CA 1
ATOM 2641 C C . LEU A 1 524 ? 22.826 9.588 56.995 1.00 116.48 504 LEU A C 1
ATOM 2642 O O . LEU A 1 524 ? 22.574 10.777 57.182 1.00 123.63 504 LEU A O 1
ATOM 2647 N N . GLU A 1 525 ? 22.493 8.943 55.880 1.00 117.82 505 GLU A N 1
ATOM 2648 C CA . GLU A 1 525 ? 21.864 9.619 54.744 1.00 122.31 505 GLU A CA 1
ATOM 2649 C C . GLU A 1 525 ? 20.447 10.091 55.066 1.00 124.79 505 GLU A C 1
ATOM 2650 O O . GLU A 1 525 ? 19.984 11.098 54.522 1.00 122.82 505 GLU A O 1
ATOM 2656 N N . GLU A 1 526 ? 19.768 9.357 55.946 1.00 129.44 506 GLU A N 1
ATOM 2657 C CA . GLU A 1 526 ? 18.425 9.723 56.398 1.00 132.19 506 GLU A CA 1
ATOM 2658 C C . GLU A 1 526 ? 18.468 10.615 57.639 1.00 130.01 506 GLU A C 1
ATOM 2659 O O . GLU A 1 526 ? 17.568 11.430 57.851 1.00 131.72 506 GLU A O 1
ATOM 2665 N N . LYS A 1 527 ? 19.518 10.458 58.447 1.00 125.31 507 LYS A N 1
ATOM 2666 C CA . LYS A 1 527 ? 19.741 11.301 59.621 1.00 122.01 507 LYS A CA 1
ATOM 2667 C C . LYS A 1 527 ? 19.992 12.757 59.222 1.00 122.17 507 LYS A C 1
ATOM 2668 O O . LYS A 1 527 ? 19.712 13.674 59.992 1.00 124.79 507 LYS A O 1
ATOM 2674 N N . LEU A 1 528 ? 20.523 12.956 58.018 1.00 124.55 508 LEU A N 1
ATOM 2675 C CA . LEU A 1 528 ? 20.711 14.291 57.456 1.00 129.58 508 LEU A CA 1
ATOM 2676 C C . LEU A 1 528 ? 19.403 14.852 56.907 1.00 133.60 508 LEU A C 1
ATOM 2677 O O . LEU A 1 528 ? 19.169 16.060 56.965 1.00 139.61 508 LEU A O 1
ATOM 2682 N N . GLN A 1 529 ? 18.557 13.971 56.374 1.00 136.83 509 GLN A N 1
ATOM 2683 C CA . GLN A 1 529 ? 17.220 14.356 55.921 1.00 137.98 509 GLN A CA 1
ATOM 2684 C C . GLN A 1 529 ? 16.284 14.585 57.106 1.00 134.42 509 GLN A C 1
ATOM 2685 O O . GLN A 1 529 ? 15.237 15.218 56.968 1.00 129.76 509 GLN A O 1
ATOM 2691 N N . GLU A 1 530 ? 16.675 14.058 58.265 1.00 132.90 510 GLU A N 1
ATOM 2692 C CA . GLU A 1 530 ? 15.973 14.302 59.517 1.00 133.70 510 GLU A CA 1
ATOM 2693 C C . GLU A 1 530 ? 16.197 15.743 59.974 1.00 135.66 510 GLU A C 1
ATOM 2694 O O . GLU A 1 530 ? 15.241 16.508 60.125 1.00 140.44 510 GLU A O 1
ATOM 2700 N N . LEU A 1 531 ? 17.466 16.104 60.171 1.00 132.30 511 LEU A N 1
ATOM 2701 C CA . LEU A 1 531 ? 17.842 17.414 60.706 1.00 126.16 511 LEU A CA 1
ATOM 2702 C C . LEU A 1 531 ? 17.509 18.569 59.766 1.00 124.53 511 LEU A C 1
ATOM 2703 O O . LEU A 1 531 ? 17.195 19.667 60.222 1.00 127.62 511 LEU A O 1
ATOM 2708 N N . GLU A 1 532 ? 17.567 18.320 58.462 1.00 125.37 512 GLU A N 1
ATOM 2709 C CA . GLU A 1 532 ? 17.253 19.349 57.472 1.00 131.68 512 GLU A CA 1
ATOM 2710 C C . GLU A 1 532 ? 15.742 19.544 57.279 1.00 131.06 512 GLU A C 1
ATOM 2711 O O . GLU A 1 532 ? 15.307 20.570 56.750 1.00 127.49 512 GLU A O 1
ATOM 2717 N N . ALA A 1 533 ? 14.952 18.562 57.715 1.00 132.35 513 ALA A N 1
ATOM 2718 C CA . ALA A 1 533 ? 13.493 18.604 57.564 1.00 132.54 513 ALA A CA 1
ATOM 2719 C C . ALA A 1 533 ? 12.816 19.564 58.543 1.00 131.72 513 ALA A C 1
ATOM 2720 O O . ALA A 1 533 ? 11.786 20.160 58.221 1.00 129.76 513 ALA A O 1
ATOM 2722 N N . ASN A 1 534 ? 13.398 19.702 59.732 1.00 130.84 514 ASN A N 1
ATOM 2723 C CA . ASN A 1 534 ? 12.858 20.584 60.767 1.00 130.49 514 ASN A CA 1
ATOM 2724 C C . ASN A 1 534 ? 13.842 21.680 61.201 1.00 127.39 514 ASN A C 1
ATOM 2725 O O . ASN A 1 534 ? 14.522 21.542 62.224 1.00 126.45 514 ASN A O 1
ATOM 2730 N N . PRO A 1 535 ? 13.925 22.776 60.421 1.00 123.23 515 PRO A N 1
ATOM 2731 C CA . PRO A 1 535 ? 14.831 23.855 60.802 1.00 123.44 515 PRO A CA 1
ATOM 2732 C C . PRO A 1 535 ? 14.224 24.750 61.886 1.00 126.19 515 PRO A C 1
ATOM 2733 O O . PRO A 1 535 ? 13.002 24.922 61.921 1.00 130.87 515 PRO A O 1
ATOM 2737 N N . PRO A 1 536 ? 15.067 25.305 62.779 1.00 124.94 516 PRO A N 1
ATOM 2738 C CA . PRO A 1 536 ? 14.597 26.273 63.775 1.00 125.91 516 PRO A CA 1
ATOM 2739 C C . PRO A 1 536 ? 14.099 27.580 63.145 1.00 125.68 516 PRO A C 1
ATOM 2740 O O . PRO A 1 536 ? 14.135 27.732 61.919 1.00 123.40 516 PRO A O 1
ATOM 2744 N N . SER A 1 537 ? 13.638 28.503 63.987 1.00 125.20 517 SER A N 1
ATOM 2745 C CA . SER A 1 537 ? 13.073 29.777 63.539 1.00 122.57 517 SER A CA 1
ATOM 2746 C C . SER A 1 537 ? 13.986 30.525 62.570 1.00 117.48 517 SER A C 1
ATOM 2747 O O . SER A 1 537 ? 15.179 30.709 62.836 1.00 112.91 517 SER A O 1
ATOM 2750 N N . ASP A 1 538 ? 13.406 30.940 61.446 1.00 115.18 518 ASP A N 1
ATOM 2751 C CA . ASP A 1 538 ? 14.099 31.740 60.440 1.00 115.70 518 ASP A CA 1
ATOM 2752 C C . ASP A 1 538 ? 14.504 33.097 61.024 1.00 115.39 518 ASP A C 1
ATOM 2753 O O . ASP A 1 538 ? 15.680 33.468 60.998 1.00 112.74 518 ASP A O 1
ATOM 2758 N N . VAL A 1 539 ? 13.515 33.818 61.552 1.00 115.68 519 VAL A N 1
ATOM 2759 C CA . VAL A 1 539 ? 13.708 35.112 62.214 1.00 109.44 519 VAL A CA 1
ATOM 2760 C C . VAL A 1 539 ? 13.017 35.105 63.580 1.00 107.96 519 VAL A C 1
ATOM 2761 O O . VAL A 1 539 ? 12.220 34.207 63.869 1.00 106.35 519 VAL A O 1
ATOM 2765 N N . TYR A 1 540 ? 13.323 36.094 64.421 1.00 108.13 520 TYR A N 1
ATOM 2766 C CA . TYR A 1 540 ? 12.577 36.276 65.668 1.00 104.24 520 TYR A CA 1
ATOM 2767 C C . TYR A 1 540 ? 11.234 36.958 65.400 1.00 99.46 520 TYR A C 1
ATOM 2768 O O . TYR A 1 540 ? 10.189 36.466 65.832 1.00 97.47 520 TYR A O 1
ATOM 2777 N N . LEU A 1 541 ? 11.278 38.087 64.694 1.00 93.22 521 LEU A N 1
ATOM 2778 C CA . LEU A 1 541 ? 10.083 38.802 64.255 1.00 90.02 521 LEU A CA 1
ATOM 2779 C C . LEU A 1 541 ? 10.351 39.486 62.922 1.00 87.89 521 LEU A C 1
ATOM 2780 O O . LEU A 1 541 ? 11.436 40.032 62.706 1.00 84.52 521 LEU A O 1
ATOM 2785 N N . SER A 1 542 ? 9.360 39.456 62.034 1.00 86.94 522 SER A N 1
ATOM 2786 C CA . SER A 1 542 ? 9.487 40.084 60.722 1.00 90.66 522 SER A CA 1
ATOM 2787 C C . SER A 1 542 ? 9.127 41.564 60.783 1.00 91.71 522 SER A C 1
ATOM 2788 O O . SER A 1 542 ? 8.655 42.045 61.809 1.00 92.08 522 SER A O 1
ATOM 2791 N N . SER A 1 543 ? 9.354 42.276 59.680 1.00 97.40 523 SER A N 1
ATOM 2792 C CA . SER A 1 543 ? 9.001 43.693 59.571 1.00 102.60 523 SER A CA 1
ATOM 2793 C C . SER A 1 543 ? 7.519 43.927 59.833 1.00 104.89 523 SER A C 1
ATOM 2794 O O . SER A 1 543 ? 7.142 44.921 60.452 1.00 108.78 523 SER A O 1
ATOM 2797 N N . ARG A 1 544 ? 6.692 43.002 59.356 1.00 105.75 524 ARG A N 1
ATOM 2798 C CA . ARG A 1 544 ? 5.253 43.038 59.585 1.00 108.33 524 ARG A CA 1
ATOM 2799 C C . ARG A 1 544 ? 4.937 42.792 61.065 1.00 108.16 524 ARG A C 1
ATOM 2800 O O . ARG A 1 544 ? 4.083 43.469 61.640 1.00 109.55 524 ARG A O 1
ATOM 2808 N N . ASP A 1 545 ? 5.639 41.832 61.670 1.00 106.11 525 ASP A N 1
ATOM 2809 C CA . ASP A 1 545 ? 5.483 41.505 63.089 1.00 108.28 525 ASP A CA 1
ATOM 2810 C C . ASP A 1 545 ? 5.844 42.690 63.980 1.00 108.28 525 ASP A C 1
ATOM 2811 O O . ASP A 1 545 ? 5.030 43.139 64.788 1.00 112.36 525 ASP A O 1
ATOM 2816 N N . ARG A 1 546 ? 7.071 43.183 63.815 1.00 105.98 526 ARG A N 1
ATOM 2817 C CA . ARG A 1 546 ? 7.616 44.285 64.606 1.00 101.38 526 ARG A CA 1
ATOM 2818 C C . ARG A 1 546 ? 6.706 45.522 64.594 1.00 97.40 526 ARG A C 1
ATOM 2819 O O . ARG A 1 546 ? 6.629 46.249 65.586 1.00 96.32 526 ARG A O 1
ATOM 2827 N N . GLN A 1 547 ? 6.010 45.738 63.480 1.00 94.72 527 GLN A N 1
ATOM 2828 C CA . GLN A 1 547 ? 5.025 46.814 63.364 1.00 95.58 527 GLN A CA 1
ATOM 2829 C C . GLN A 1 547 ? 3.815 46.605 64.272 1.00 93.68 527 GLN A C 1
ATOM 2830 O O . GLN A 1 547 ? 3.356 47.543 64.927 1.00 97.69 527 GLN A O 1
ATOM 2836 N N . ILE A 1 548 ? 3.299 45.378 64.302 1.00 88.84 528 ILE A N 1
ATOM 2837 C CA . ILE A 1 548 ? 2.152 45.040 65.147 1.00 87.72 528 ILE A CA 1
ATOM 2838 C C . ILE A 1 548 ? 2.546 45.052 66.630 1.00 86.58 528 ILE A C 1
ATOM 2839 O O . ILE A 1 548 ? 1.737 45.410 67.489 1.00 88.52 528 ILE A O 1
ATOM 2844 N N . LEU A 1 549 ? 3.792 44.678 66.918 1.00 81.62 529 LEU A N 1
ATOM 2845 C CA . LEU A 1 549 ? 4.340 44.769 68.271 1.00 77.78 529 LEU A CA 1
ATOM 2846 C C . LEU A 1 549 ? 4.473 46.230 68.708 1.00 78.61 529 LEU A C 1
ATOM 2847 O O . LEU A 1 549 ? 4.299 46.555 69.886 1.00 76.74 529 LEU A O 1
ATOM 2852 N N . ASP A 1 550 ? 4.779 47.103 67.751 1.00 78.01 530 ASP A N 1
ATOM 2853 C CA . ASP A 1 550 ? 4.910 48.527 68.027 1.00 77.59 530 ASP A CA 1
ATOM 2854 C C . ASP A 1 550 ? 3.595 49.152 68.452 1.00 77.02 530 ASP A C 1
ATOM 2855 O O . ASP A 1 550 ? 3.588 50.085 69.254 1.00 80.11 530 ASP A O 1
ATOM 2860 N N . TRP A 1 551 ? 2.490 48.633 67.921 1.00 74.87 531 TRP A N 1
ATOM 2861 C CA . TRP A 1 551 ? 1.165 49.064 68.351 1.00 73.31 531 TRP A CA 1
ATOM 2862 C C . TRP A 1 551 ? 0.971 48.745 69.801 1.00 73.74 531 TRP A C 1
ATOM 2863 O O . TRP A 1 551 ? 0.426 49.553 70.549 1.00 77.34 531 TRP A O 1
ATOM 2874 N N . HIS A 1 552 ? 1.415 47.560 70.210 1.00 72.92 532 HIS A N 1
ATOM 2875 C CA . HIS A 1 552 ? 1.342 47.153 71.608 1.00 76.52 532 HIS A CA 1
ATOM 2876 C C . HIS A 1 552 ? 2.164 48.032 72.502 1.00 77.19 532 HIS A C 1
ATOM 2877 O O . HIS A 1 552 ? 1.761 48.323 73.630 1.00 80.27 532 HIS A O 1
ATOM 2884 N N . PHE A 1 553 ? 3.315 48.479 72.006 1.00 73.75 533 PHE A N 1
ATOM 2885 C CA . PHE A 1 553 ? 4.125 49.441 72.738 1.00 71.06 533 PHE A CA 1
ATOM 2886 C C . PHE A 1 553 ? 3.427 50.790 72.826 1.00 69.79 533 PHE A C 1
ATOM 2887 O O . PHE A 1 553 ? 3.538 51.479 73.839 1.00 70.51 533 PHE A O 1
ATOM 2895 N N . ALA A 1 554 ? 2.703 51.154 71.769 1.00 68.37 534 ALA A N 1
ATOM 2896 C CA . ALA A 1 554 ? 1.920 52.387 71.758 1.00 68.58 534 ALA A CA 1
ATOM 2897 C C . ALA A 1 554 ? 0.833 52.335 72.818 1.00 69.23 534 ALA A C 1
ATOM 2898 O O . ALA A 1 554 ? 0.575 53.332 73.494 1.00 71.69 534 ALA A O 1
ATOM 2900 N N . ASN A 1 555 ? 0.210 51.167 72.967 1.00 69.09 535 ASN A N 1
ATOM 2901 C CA . ASN A 1 555 ? -0.765 50.949 74.026 1.00 69.84 535 ASN A CA 1
ATOM 2902 C C . ASN A 1 555 ? -0.141 51.254 75.384 1.00 68.78 535 ASN A C 1
ATOM 2903 O O . ASN A 1 555 ? -0.713 51.991 76.185 1.00 69.55 535 ASN A O 1
ATOM 2908 N N . LEU A 1 556 ? 1.048 50.706 75.619 1.00 67.29 536 LEU A N 1
ATOM 2909 C CA . LEU A 1 556 ? 1.803 50.962 76.842 1.00 65.34 536 LEU A CA 1
ATOM 2910 C C . LEU A 1 556 ? 2.220 52.427 76.975 1.00 67.17 536 LEU A C 1
ATOM 2911 O O . LEU A 1 556 ? 2.224 52.977 78.078 1.00 67.36 536 LEU A O 1
ATOM 2916 N N . GLU A 1 557 ? 2.562 53.052 75.850 1.00 67.08 537 GLU A N 1
ATOM 2917 C CA . GLU A 1 557 ? 2.946 54.465 75.837 1.00 68.01 537 GLU A CA 1
ATOM 2918 C C . GLU A 1 557 ? 1.754 55.378 76.087 1.00 67.82 537 GLU A C 1
ATOM 2919 O O . GLU A 1 557 ? 1.911 56.491 76.593 1.00 68.39 537 GLU A O 1
ATOM 2925 N N . PHE A 1 558 ? 0.567 54.898 75.724 1.00 67.20 538 PHE A N 1
ATOM 2926 C CA . PHE A 1 558 ? -0.684 55.584 76.032 1.00 64.38 538 PHE A CA 1
ATOM 2927 C C . PHE A 1 558 ? -1.020 55.435 77.513 1.00 63.45 538 PHE A C 1
ATOM 2928 O O . PHE A 1 558 ? -1.339 56.415 78.181 1.00 62.96 538 PHE A O 1
ATOM 2936 N N . ALA A 1 559 ? -0.918 54.208 78.019 1.00 63.65 539 ALA A N 1
ATOM 2937 C CA . ALA A 1 559 ? -1.256 53.900 79.406 1.00 64.42 539 ALA A CA 1
ATOM 2938 C C . ALA A 1 559 ? -0.412 54.686 80.408 1.00 65.14 539 ALA A C 1
ATOM 2939 O O . ALA A 1 559 ? -0.889 55.043 81.486 1.00 65.83 539 ALA A O 1
ATOM 2941 N N . ASN A 1 560 ? 0.834 54.959 80.040 1.00 65.11 540 ASN A N 1
ATOM 2942 C CA . ASN A 1 560 ? 1.737 55.717 80.890 1.00 65.30 540 ASN A CA 1
ATOM 2943 C C . ASN A 1 560 ? 1.904 57.152 80.430 1.00 65.89 540 ASN A C 1
ATOM 2944 O O . ASN A 1 560 ? 2.616 57.937 81.064 1.00 69.19 540 ASN A O 1
ATOM 2949 N N . ALA A 1 561 ? 1.239 57.488 79.328 1.00 63.58 541 ALA A N 1
ATOM 2950 C CA . ALA A 1 561 ? 1.303 58.828 78.738 1.00 64.35 541 ALA A CA 1
ATOM 2951 C C . ALA A 1 561 ? 2.732 59.284 78.451 1.00 60.18 541 ALA A C 1
ATOM 2952 O O . ALA A 1 561 ? 3.066 60.441 78.677 1.00 60.89 541 ALA A O 1
ATOM 2954 N N . THR A 1 562 ? 3.569 58.380 77.948 1.00 57.84 542 THR A N 1
ATOM 2955 C CA . THR A 1 562 ? 4.976 58.702 77.709 1.00 57.62 542 THR A CA 1
ATOM 2956 C C . THR A 1 562 ? 5.753 57.635 76.925 1.00 58.49 542 THR A C 1
ATOM 2957 O O . THR A 1 562 ? 5.451 56.447 77.029 1.00 58.56 542 THR A O 1
ATOM 2961 N N . PRO A 1 563 ? 6.738 58.072 76.112 1.00 59.55 543 PRO A N 1
ATOM 2962 C CA . PRO A 1 563 ? 7.792 57.230 75.550 1.00 58.47 543 PRO A CA 1
ATOM 2963 C C . PRO A 1 563 ? 8.414 56.297 76.587 1.00 57.07 543 PRO A C 1
ATOM 2964 O O . PRO A 1 563 ? 8.832 56.748 77.656 1.00 55.00 543 PRO A O 1
ATOM 2968 N N . LEU A 1 564 ? 8.472 55.009 76.258 1.00 56.13 544 LEU A N 1
ATOM 2969 C CA . LEU A 1 564 ? 8.966 53.986 77.174 1.00 58.34 544 LEU A CA 1
ATOM 2970 C C . LEU A 1 564 ? 10.425 54.225 77.579 1.00 63.41 544 LEU A C 1
ATOM 2971 O O . LEU A 1 564 ? 10.921 53.643 78.547 1.00 67.45 544 LEU A O 1
ATOM 2976 N N . SER A 1 565 ? 11.098 55.100 76.836 1.00 64.44 545 SER A N 1
ATOM 2977 C CA . SER A 1 565 ? 12.474 55.478 77.110 1.00 65.74 545 SER A CA 1
ATOM 2978 C C . SER A 1 565 ? 12.588 56.384 78.333 1.00 68.80 545 SER A C 1
ATOM 2979 O O . SER A 1 565 ? 13.694 56.629 78.824 1.00 75.04 545 SER A O 1
ATOM 2982 N N . THR A 1 566 ? 11.448 56.887 78.809 1.00 66.31 546 THR A N 1
ATOM 2983 C CA . THR A 1 566 ? 11.399 57.785 79.965 1.00 62.13 546 THR A CA 1
ATOM 2984 C C . THR A 1 566 ? 10.975 57.067 81.250 1.00 65.11 546 THR A C 1
ATOM 2985 O O . THR A 1 566 ? 11.342 57.497 82.347 1.00 67.48 546 THR A O 1
ATOM 2989 N N . LEU A 1 567 ? 10.197 55.988 81.110 1.00 66.06 547 LEU A N 1
ATOM 2990 C CA . LEU A 1 567 ? 9.669 55.227 82.256 1.00 64.89 547 LEU A CA 1
ATOM 2991 C C . LEU A 1 567 ? 10.757 54.532 83.059 1.00 66.85 547 LEU A C 1
ATOM 2992 O O . LEU A 1 567 ? 11.770 54.112 82.509 1.00 71.09 547 LEU A O 1
ATOM 2997 N N . SER A 1 568 ? 10.543 54.418 84.363 1.00 69.57 548 SER A N 1
ATOM 2998 C CA . SER A 1 568 ? 11.454 53.669 85.220 1.00 73.97 548 SER A CA 1
ATOM 2999 C C . SER A 1 568 ? 11.218 52.182 85.027 1.00 76.62 548 SER A C 1
ATOM 3000 O O . SER A 1 568 ? 10.077 51.722 85.093 1.00 78.33 548 SER A O 1
ATOM 3003 N N . LEU A 1 569 ? 12.290 51.433 84.783 1.00 77.23 549 LEU A N 1
ATOM 3004 C CA . LEU A 1 569 ? 12.169 49.983 84.669 1.00 76.91 549 LEU A CA 1
ATOM 3005 C C . LEU A 1 569 ? 11.686 49.382 85.987 1.00 75.17 549 LEU A C 1
ATOM 3006 O O . LEU A 1 569 ? 10.709 48.631 86.012 1.00 75.56 549 LEU A O 1
ATOM 3011 N N . LYS A 1 570 ? 12.360 49.734 87.079 1.00 71.97 550 LYS A N 1
ATOM 3012 C CA . LYS A 1 570 ? 12.063 49.133 88.372 1.00 71.30 550 LYS A CA 1
ATOM 3013 C C . LYS A 1 570 ? 10.687 49.512 88.925 1.00 71.03 550 LYS A C 1
ATOM 3014 O O . LYS A 1 570 ? 10.072 48.719 89.638 1.00 73.21 550 LYS A O 1
ATOM 3020 N N . HIS A 1 571 ? 10.198 50.702 88.573 1.00 69.59 551 HIS A N 1
ATOM 3021 C CA . HIS A 1 571 ? 9.065 51.301 89.285 1.00 63.84 551 HIS A CA 1
ATOM 3022 C C . HIS A 1 571 ? 7.869 51.708 88.472 1.00 63.54 551 HIS A C 1
ATOM 3023 O O . HIS A 1 571 ? 6.827 52.034 89.043 1.00 64.63 551 HIS A O 1
ATOM 3030 N N . TRP A 1 572 ? 7.980 51.701 87.149 1.00 60.53 552 TRP A N 1
ATOM 3031 C CA . TRP A 1 572 ? 6.893 52.217 86.314 1.00 61.68 552 TRP A CA 1
ATOM 3032 C C . TRP A 1 572 ? 5.538 51.680 86.683 1.00 62.14 552 TRP A C 1
ATOM 3033 O O . TRP A 1 572 ? 4.522 52.334 86.451 1.00 64.14 552 TRP A O 1
ATOM 3044 N N . ASP A 1 573 ? 5.514 50.481 87.257 1.00 66.08 553 ASP A N 1
ATOM 3045 C CA . ASP A 1 573 ? 4.267 49.791 87.579 1.00 66.68 553 ASP A CA 1
ATOM 3046 C C . ASP A 1 573 ? 4.090 49.589 89.080 1.00 64.30 553 ASP A C 1
ATOM 3047 O O . ASP A 1 573 ? 3.370 48.692 89.500 1.00 64.68 553 ASP A O 1
ATOM 3052 N N . GLN A 1 574 ? 4.733 50.437 89.881 1.00 65.83 554 GLN A N 1
ATOM 3053 C CA . GLN A 1 574 ? 4.744 50.275 91.340 1.00 67.10 554 GLN A CA 1
ATOM 3054 C C . GLN A 1 574 ? 3.365 50.287 92.016 1.00 69.00 554 GLN A C 1
ATOM 3055 O O . GLN A 1 574 ? 3.237 49.854 93.163 1.00 75.06 554 GLN A O 1
ATOM 3061 N N . ASP A 1 575 ? 2.341 50.761 91.312 1.00 68.25 555 ASP A N 1
ATOM 3062 C CA . ASP A 1 575 ? 0.995 50.817 91.885 1.00 71.88 555 ASP A CA 1
ATOM 3063 C C . ASP A 1 575 ? 0.100 49.640 91.503 1.00 76.42 555 ASP A C 1
ATOM 3064 O O . ASP A 1 575 ? -1.118 49.699 91.697 1.00 82.43 555 ASP A O 1
ATOM 3069 N N . ASP A 1 576 ? 0.705 48.576 90.976 1.00 82.36 556 ASP A N 1
ATOM 3070 C CA . ASP A 1 576 ? -0.028 47.396 90.490 1.00 83.93 556 ASP A CA 1
ATOM 3071 C C . ASP A 1 576 ? -0.921 46.738 91.535 1.00 84.54 556 ASP A C 1
ATOM 3072 O O . ASP A 1 576 ? -2.044 46.331 91.225 1.00 83.69 556 ASP A O 1
ATOM 3077 N N . ASP A 1 577 ? -0.416 46.644 92.765 1.00 81.87 557 ASP A N 1
ATOM 3078 C CA . ASP A 1 577 ? -1.116 45.980 93.863 1.00 81.32 557 ASP A CA 1
ATOM 3079 C C . ASP A 1 577 ? -2.493 46.560 94.157 1.00 79.54 557 ASP A C 1
ATOM 3080 O O . ASP A 1 577 ? -3.337 45.892 94.751 1.00 83.22 557 ASP A O 1
ATOM 3085 N N . PHE A 1 578 ? -2.719 47.798 93.737 1.00 74.41 558 PHE A N 1
ATOM 3086 C CA . PHE A 1 578 ? -3.874 48.548 94.199 1.00 72.15 558 PHE A CA 1
ATOM 3087 C C . PHE A 1 578 ? -4.920 48.779 93.114 1.00 76.06 558 PHE A C 1
ATOM 3088 O O . PHE A 1 578 ? -5.883 49.524 93.312 1.00 77.89 558 PHE A O 1
ATOM 3096 N N . GLU A 1 579 ? -4.734 48.102 91.983 1.00 80.26 559 GLU A N 1
ATOM 3097 C CA . GLU A 1 579 ? -5.709 48.068 90.895 1.00 82.89 559 GLU A CA 1
ATOM 3098 C C . GLU A 1 579 ? -7.070 47.601 91.421 1.00 80.62 559 GLU A C 1
ATOM 3099 O O . GLU A 1 579 ? -7.142 46.777 92.335 1.00 81.65 559 GLU A O 1
ATOM 3105 N N . PHE A 1 580 ? -8.147 48.140 90.859 1.00 77.82 560 PHE A N 1
ATOM 3106 C CA . PHE A 1 580 ? -9.490 47.729 91.266 1.00 75.91 560 PHE A CA 1
ATOM 3107 C C . PHE A 1 580 ? -9.957 46.485 90.508 1.00 76.54 560 PHE A C 1
ATOM 3108 O O . PHE A 1 580 ? -9.409 46.138 89.458 1.00 76.90 560 PHE A O 1
ATOM 3116 N N . THR A 1 581 ? -10.965 45.812 91.055 1.00 75.58 561 THR A N 1
ATOM 3117 C CA . THR A 1 581 ? -11.536 44.626 90.424 1.00 73.76 561 THR A CA 1
ATOM 3118 C C . THR A 1 581 ? -12.837 44.987 89.718 1.00 74.41 561 THR A C 1
ATOM 3119 O O . THR A 1 581 ? -13.550 45.894 90.143 1.00 74.02 561 THR A O 1
ATOM 3123 N N . GLY A 1 582 ? -13.141 44.267 88.642 1.00 77.28 562 GLY A N 1
ATOM 3124 C CA . GLY A 1 582 ? -14.333 44.534 87.843 1.00 79.73 562 GLY A CA 1
ATOM 3125 C C . GLY A 1 582 ? -13.954 45.133 86.507 1.00 80.11 562 GLY A C 1
ATOM 3126 O O . GLY A 1 582 ? -12.844 45.644 86.339 1.00 80.82 562 GLY A O 1
ATOM 3127 N N . SER A 1 583 ? -14.872 45.067 85.550 1.00 80.07 563 SER A N 1
ATOM 3128 C CA . SER A 1 583 ? -14.591 45.553 84.207 1.00 82.69 563 SER A CA 1
ATOM 3129 C C . SER A 1 583 ? -14.595 47.074 84.172 1.00 81.12 563 SER A C 1
ATOM 3130 O O . SER A 1 583 ? -15.341 47.715 84.912 1.00 83.98 563 SER A O 1
ATOM 3133 N N . HIS A 1 584 ? -13.741 47.636 83.319 1.00 77.79 564 HIS A N 1
ATOM 3134 C CA . HIS A 1 584 ? -13.642 49.081 83.131 1.00 74.30 564 HIS A CA 1
ATOM 3135 C C . HIS A 1 584 ? -14.909 49.619 82.529 1.00 76.27 564 HIS A C 1
ATOM 3136 O O . HIS A 1 584 ? -15.571 48.932 81.744 1.00 76.59 564 HIS A O 1
ATOM 3143 N N . LEU A 1 585 ? -15.267 50.844 82.911 1.00 77.34 565 LEU A N 1
ATOM 3144 C CA . LEU A 1 585 ? -16.488 51.487 82.425 1.00 78.34 565 LEU A CA 1
ATOM 3145 C C . LEU A 1 585 ? -16.196 52.872 81.872 1.00 80.61 565 LEU A C 1
ATOM 3146 O O . LEU A 1 585 ? -15.122 53.424 82.098 1.00 83.38 565 LEU A O 1
ATOM 3151 N N . THR A 1 586 ? -17.155 53.425 81.137 1.00 82.63 566 THR A N 1
ATOM 3152 C CA . THR A 1 586 ? -17.066 54.806 80.674 1.00 86.25 566 THR A CA 1
ATOM 3153 C C . THR A 1 586 ? -18.285 55.587 81.124 1.00 91.25 566 THR A C 1
ATOM 3154 O O . THR A 1 586 ? -19.355 55.013 81.342 1.00 91.51 566 THR A O 1
ATOM 3158 N N . VAL A 1 587 ? -18.115 56.897 81.270 1.00 95.73 567 VAL A N 1
ATOM 3159 C CA . VAL A 1 587 ? -19.216 57.769 81.641 1.00 97.50 567 VAL A CA 1
ATOM 3160 C C . VAL A 1 587 ? -19.896 58.206 80.354 1.00 100.72 567 VAL A C 1
ATOM 3161 O O . VAL A 1 587 ? -19.356 59.017 79.596 1.00 104.67 567 VAL A O 1
ATOM 3165 N N . ARG A 1 588 ? -21.075 57.639 80.112 1.00 102.08 568 ARG A N 1
ATOM 3166 C CA . ARG A 1 588 ? -21.781 57.808 78.846 1.00 104.73 568 ARG A CA 1
ATOM 3167 C C . ARG A 1 588 ? -22.390 59.202 78.709 1.00 103.54 568 ARG A C 1
ATOM 3168 O O . ARG A 1 588 ? -22.538 59.714 77.596 1.00 105.10 568 ARG A O 1
ATOM 3176 N N . ASN A 1 589 ? -22.726 59.812 79.843 1.00 101.61 569 ASN A N 1
ATOM 3177 C CA . ASN A 1 589 ? -23.247 61.178 79.870 1.00 99.30 569 ASN A CA 1
ATOM 3178 C C . ASN A 1 589 ? -22.153 62.243 80.034 1.00 96.08 569 ASN A C 1
ATOM 3179 O O . ASN A 1 589 ? -22.455 63.427 80.202 1.00 95.75 569 ASN A O 1
ATOM 3184 N N . GLY A 1 590 ? -20.891 61.816 79.973 1.00 92.62 570 GLY A N 1
ATOM 3185 C CA . GLY A 1 590 ? -19.745 62.719 80.106 1.00 88.33 570 GLY A CA 1
ATOM 3186 C C . GLY A 1 590 ? -19.274 62.837 81.543 1.00 88.29 570 GLY A C 1
ATOM 3187 O O . GLY A 1 590 ? -20.089 62.952 82.459 1.00 91.94 570 GLY A O 1
ATOM 3188 N N . TYR A 1 591 ? -17.957 62.822 81.738 1.00 82.98 571 TYR A N 1
ATOM 3189 C CA . TYR A 1 591 ? -17.363 62.790 83.077 1.00 77.42 571 TYR A CA 1
ATOM 3190 C C . TYR A 1 591 ? -17.563 64.084 83.877 1.00 79.33 571 TYR A C 1
ATOM 3191 O O . TYR A 1 591 ? -17.651 64.043 85.105 1.00 81.52 571 TYR A O 1
ATOM 3200 N N . SER A 1 592 ? -17.637 65.224 83.186 1.00 78.79 572 SER A N 1
ATOM 3201 C CA . SER A 1 592 ? -17.727 66.531 83.851 1.00 79.77 572 SER A CA 1
ATOM 3202 C C . SER A 1 592 ? -18.885 66.606 84.837 1.00 82.27 572 SER A C 1
ATOM 3203 O O . SER A 1 592 ? -18.833 67.361 85.809 1.00 84.92 572 SER A O 1
ATOM 3206 N N . CYS A 1 593 ? -19.922 65.812 84.584 1.00 84.23 573 CYS A N 1
ATOM 3207 C CA . CYS A 1 593 ? -21.065 65.711 85.484 1.00 85.26 573 CYS A CA 1
ATOM 3208 C C . CYS A 1 593 ? -20.644 65.531 86.948 1.00 81.03 573 CYS A C 1
ATOM 3209 O O . CYS A 1 593 ? -21.367 65.948 87.853 1.00 83.38 573 CYS A O 1
ATOM 3212 N N . VAL A 1 594 ? -19.478 64.918 87.165 1.00 74.63 574 VAL A N 1
ATOM 3213 C CA . VAL A 1 594 ? -18.958 64.650 88.515 1.00 73.29 574 VAL A CA 1
ATOM 3214 C C . VAL A 1 594 ? -18.369 65.898 89.189 1.00 73.32 574 VAL A C 1
ATOM 3215 O O . VAL A 1 594 ? -18.819 66.272 90.277 1.00 70.89 574 VAL A O 1
ATOM 3219 N N . PRO A 1 595 ? -17.357 66.540 88.559 1.00 72.35 575 PRO A N 1
ATOM 3220 C CA . PRO A 1 595 ? -16.849 67.793 89.104 1.00 71.15 575 PRO A CA 1
ATOM 3221 C C . PRO A 1 595 ? -17.957 68.800 89.351 1.00 71.76 575 PRO A C 1
ATOM 3222 O O . PRO A 1 595 ? -18.044 69.360 90.444 1.00 72.72 575 PRO A O 1
ATOM 3226 N N . VAL A 1 596 ? -18.797 69.008 88.338 1.00 72.02 576 VAL A N 1
ATOM 3227 C CA . VAL A 1 596 ? -19.908 69.952 88.410 1.00 71.80 576 VAL A CA 1
ATOM 3228 C C . VAL A 1 596 ? -20.799 69.674 89.623 1.00 72.96 576 VAL A C 1
ATOM 3229 O O . VAL A 1 596 ? -21.117 70.587 90.387 1.00 76.70 576 VAL A O 1
ATOM 3233 N N . ALA A 1 597 ? -21.172 68.413 89.813 1.00 71.96 577 ALA A N 1
ATOM 3234 C CA . ALA A 1 597 ? -21.971 68.022 90.968 1.00 75.48 577 ALA A CA 1
ATOM 3235 C C . ALA A 1 597 ? -21.245 68.277 92.291 1.00 79.42 577 ALA A C 1
ATOM 3236 O O . ALA A 1 597 ? -21.876 68.667 93.274 1.00 85.59 577 ALA A O 1
ATOM 3238 N N . LEU A 1 598 ? -19.928 68.061 92.314 1.00 79.46 578 LEU A N 1
ATOM 3239 C CA . LEU A 1 598 ? -19.121 68.315 93.513 1.00 77.94 578 LEU A CA 1
ATOM 3240 C C . LEU A 1 598 ? -19.002 69.807 93.813 1.00 80.69 578 LEU A C 1
ATOM 3241 O O . LEU A 1 598 ? -18.892 70.207 94.976 1.00 81.69 578 LEU A O 1
ATOM 3246 N N . ALA A 1 599 ? -19.035 70.615 92.755 1.00 79.82 579 ALA A N 1
ATOM 3247 C CA . ALA A 1 599 ? -18.878 72.065 92.849 1.00 81.95 579 ALA A CA 1
ATOM 3248 C C . ALA A 1 599 ? -20.084 72.776 93.476 1.00 86.58 579 ALA A C 1
ATOM 3249 O O . ALA A 1 599 ? -19.989 73.945 93.862 1.00 87.56 579 ALA A O 1
ATOM 3251 N N . GLU A 1 600 ? -21.207 72.069 93.580 1.00 90.57 580 GLU A N 1
ATOM 3252 C CA . GLU A 1 600 ? -22.446 72.657 94.076 1.00 95.14 580 GLU A CA 1
ATOM 3253 C C . GLU A 1 600 ? -22.341 73.028 95.550 1.00 92.55 580 GLU A C 1
ATOM 3254 O O . GLU A 1 600 ? -21.999 72.193 96.387 1.00 91.59 580 GLU A O 1
ATOM 3260 N N . GLY A 1 601 ? -22.632 74.292 95.847 1.00 92.96 581 GLY A N 1
ATOM 3261 C CA . GLY A 1 601 ? -22.595 74.816 97.210 1.00 89.53 581 GLY A CA 1
ATOM 3262 C C . GLY A 1 601 ? -21.202 75.179 97.690 1.00 87.75 581 GLY A C 1
ATOM 3263 O O . GLY A 1 601 ? -20.936 75.163 98.892 1.00 88.84 581 GLY A O 1
ATOM 3264 N N . LEU A 1 602 ? -20.315 75.511 96.754 1.00 83.75 582 LEU A N 1
ATOM 3265 C CA . LEU A 1 602 ? -18.922 75.818 97.082 1.00 79.23 582 LEU A CA 1
ATOM 3266 C C . LEU A 1 602 ? -18.472 77.165 96.537 1.00 76.27 582 LEU A C 1
ATOM 3267 O O . LEU A 1 602 ? -18.852 77.565 95.437 1.00 74.44 582 LEU A O 1
ATOM 3272 N N . ASP A 1 603 ? -17.646 77.853 97.318 1.00 75.95 583 ASP A N 1
ATOM 3273 C CA . ASP A 1 603 ? -17.134 79.165 96.944 1.00 77.53 583 ASP A CA 1
ATOM 3274 C C . ASP A 1 603 ? -15.990 79.026 95.937 1.00 76.69 583 ASP A C 1
ATOM 3275 O O . ASP A 1 603 ? -14.831 78.815 96.311 1.00 77.78 583 ASP A O 1
ATOM 3280 N N . ILE A 1 604 ? -16.323 79.140 94.657 1.00 72.83 584 ILE A N 1
ATOM 3281 C CA . ILE A 1 604 ? -15.336 78.931 93.604 1.00 73.51 584 ILE A CA 1
ATOM 3282 C C . ILE A 1 604 ? -15.148 80.192 92.768 1.00 73.33 584 ILE A C 1
ATOM 3283 O O . ILE A 1 604 ? -16.083 80.663 92.120 1.00 76.64 584 ILE A O 1
ATOM 3288 N N . LYS A 1 605 ? -13.935 80.734 92.796 1.00 73.57 585 LYS A N 1
ATOM 3289 C CA . LYS A 1 605 ? -13.601 81.917 92.007 1.00 74.81 585 LYS A CA 1
ATOM 3290 C C . LYS A 1 605 ? -12.966 81.499 90.686 1.00 73.74 585 LYS A C 1
ATOM 3291 O O . LYS A 1 605 ? -11.772 81.196 90.634 1.00 76.84 585 LYS A O 1
ATOM 3297 N N . LEU A 1 606 ? -13.765 81.476 89.623 1.00 71.33 586 LEU A N 1
ATOM 3298 C CA . LEU A 1 606 ? -13.258 81.116 88.297 1.00 69.22 586 LEU A CA 1
ATOM 3299 C C . LEU A 1 606 ? -12.459 82.274 87.706 1.00 67.40 586 LEU A C 1
ATOM 3300 O O . LEU A 1 606 ? -12.528 83.397 88.210 1.00 67.61 586 LEU A O 1
ATOM 3305 N N . ASN A 1 607 ? -11.690 81.990 86.656 1.00 66.34 587 ASN A N 1
ATOM 3306 C CA . ASN A 1 607 ? -10.867 82.996 85.962 1.00 66.80 587 ASN A CA 1
ATOM 3307 C C . ASN A 1 607 ? -9.889 83.722 86.885 1.00 66.22 587 ASN A C 1
ATOM 3308 O O . ASN A 1 607 ? -9.623 84.912 86.716 1.00 66.02 587 ASN A O 1
ATOM 3313 N N . THR A 1 608 ? -9.354 82.984 87.854 1.00 66.74 588 THR A N 1
ATOM 3314 C CA . THR A 1 608 ? -8.497 83.536 88.899 1.00 64.16 588 THR A CA 1
ATOM 3315 C C . THR A 1 608 ? -7.184 82.756 88.938 1.00 60.99 588 THR A C 1
ATOM 3316 O O . THR A 1 608 ? -7.107 81.669 89.522 1.00 60.89 588 THR A O 1
ATOM 3320 N N . ALA A 1 609 ? -6.157 83.311 88.303 1.00 57.88 589 ALA A N 1
ATOM 3321 C CA . ALA A 1 609 ? -4.881 82.618 88.154 1.00 56.31 589 ALA A CA 1
ATOM 3322 C C . ALA A 1 609 ? -3.888 82.979 89.254 1.00 55.89 589 ALA A C 1
ATOM 3323 O O . ALA A 1 609 ? -3.353 84.089 89.275 1.00 57.32 589 ALA A O 1
ATOM 3325 N N . VAL A 1 610 ? -3.641 82.037 90.159 1.00 53.91 590 VAL A N 1
ATOM 3326 C CA . VAL A 1 610 ? -2.663 82.229 91.224 1.00 55.54 590 VAL A CA 1
ATOM 3327 C C . VAL A 1 610 ? -1.267 82.527 90.662 1.00 59.65 590 VAL A C 1
ATOM 3328 O O . VAL A 1 610 ? -0.766 81.815 89.789 1.00 62.88 590 VAL A O 1
ATOM 3332 N N . ARG A 1 611 ? -0.654 83.596 91.159 1.00 61.27 591 ARG A N 1
ATOM 3333 C CA . ARG A 1 611 ? 0.663 84.012 90.691 1.00 64.43 591 ARG A CA 1
ATOM 3334 C C . ARG A 1 611 ? 1.728 83.791 91.756 1.00 63.26 591 ARG A C 1
ATOM 3335 O O . ARG A 1 611 ? 2.878 83.483 91.441 1.00 61.17 591 ARG A O 1
ATOM 3343 N N . GLN A 1 612 ? 1.339 83.957 93.015 1.00 63.40 592 GLN A N 1
ATOM 3344 C CA . GLN A 1 612 ? 2.279 83.858 94.115 1.00 65.25 592 GLN A CA 1
ATOM 3345 C C . GLN A 1 612 ? 1.640 83.271 95.369 1.00 65.12 592 GLN A C 1
ATOM 3346 O O . GLN A 1 612 ? 0.516 83.621 95.730 1.00 66.09 592 GLN A O 1
ATOM 3352 N N . VAL A 1 613 ? 2.363 82.367 96.021 1.00 65.15 593 VAL A N 1
ATOM 3353 C CA . VAL A 1 613 ? 1.936 81.833 97.306 1.00 66.96 593 VAL A CA 1
ATOM 3354 C C . VAL A 1 613 ? 2.942 82.263 98.368 1.00 69.57 593 VAL A C 1
ATOM 3355 O O . VAL A 1 613 ? 4.140 81.964 98.271 1.00 69.56 593 VAL A O 1
ATOM 3359 N N . ARG A 1 614 ? 2.433 82.993 99.360 1.00 69.68 594 ARG A N 1
ATOM 3360 C CA . ARG A 1 614 ? 3.220 83.499 100.474 1.00 67.00 594 ARG A CA 1
ATOM 3361 C C . ARG A 1 614 ? 2.720 82.852 101.751 1.00 66.91 594 ARG A C 1
ATOM 3362 O O . ARG A 1 614 ? 1.527 82.919 102.061 1.00 66.99 594 ARG A O 1
ATOM 3370 N N . TYR A 1 615 ? 3.634 82.234 102.490 1.00 65.97 595 TYR A N 1
ATOM 3371 C CA . TYR A 1 615 ? 3.286 81.514 103.715 1.00 67.18 595 TYR A CA 1
ATOM 3372 C C . TYR A 1 615 ? 4.306 81.807 104.818 1.00 68.58 595 TYR A C 1
ATOM 3373 O O . TYR A 1 615 ? 5.524 81.769 104.589 1.00 67.26 595 TYR A O 1
ATOM 3382 N N . THR A 1 616 ? 3.794 82.121 106.006 1.00 68.84 596 THR A N 1
ATOM 3383 C CA . THR A 1 616 ? 4.626 82.440 107.168 1.00 70.14 596 THR A CA 1
ATOM 3384 C C . THR A 1 616 ? 4.031 81.844 108.443 1.00 70.06 596 THR A C 1
ATOM 3385 O O . THR A 1 616 ? 2.900 81.346 108.439 1.00 70.20 596 THR A O 1
ATOM 3389 N N . ALA A 1 617 ? 4.795 81.919 109.531 1.00 68.67 597 ALA A N 1
ATOM 3390 C CA . ALA A 1 617 ? 4.391 81.355 110.820 1.00 70.08 597 ALA A CA 1
ATOM 3391 C C . ALA A 1 617 ? 3.022 81.834 111.298 1.00 71.44 597 ALA A C 1
ATOM 3392 O O . ALA A 1 617 ? 2.321 81.109 111.997 1.00 72.40 597 ALA A O 1
ATOM 3394 N N . SER A 1 618 ? 2.646 83.049 110.912 1.00 76.27 598 SER A N 1
ATOM 3395 C CA . SER A 1 618 ? 1.379 83.644 111.340 1.00 79.29 598 SER A CA 1
ATOM 3396 C C . SER A 1 618 ? 0.243 83.405 110.346 1.00 79.26 598 SER A C 1
ATOM 3397 O O . SER A 1 618 ? -0.932 83.609 110.673 1.00 80.97 598 SER A O 1
ATOM 3400 N N . GLY A 1 619 ? 0.596 82.970 109.139 1.00 76.69 599 GLY A N 1
ATOM 3401 C CA . GLY A 1 619 ? -0.402 82.661 108.123 1.00 75.13 599 GLY A CA 1
ATOM 3402 C C . GLY A 1 619 ? 0.059 82.824 106.687 1.00 74.80 599 GLY A C 1
ATOM 3403 O O . GLY A 1 619 ? 1.256 82.954 106.406 1.00 69.01 599 GLY A O 1
ATOM 3404 N N . CYS A 1 620 ? -0.916 82.821 105.779 1.00 74.81 600 CYS A N 1
ATOM 3405 C CA . CYS A 1 620 ? -0.653 82.797 104.350 1.00 74.97 600 CYS A CA 1
ATOM 3406 C C . CYS A 1 620 ? -1.438 83.852 103.610 1.00 75.12 600 CYS A C 1
ATOM 3407 O O . CYS A 1 620 ? -2.570 84.168 103.979 1.00 74.26 600 CYS A O 1
ATOM 3410 N N . GLU A 1 621 ? -0.831 84.375 102.550 1.00 77.63 601 GLU A N 1
ATOM 3411 C CA . GLU A 1 621 ? -1.552 85.159 101.555 1.00 79.77 601 GLU A CA 1
ATOM 3412 C C . GLU A 1 621 ? -1.262 84.639 100.151 1.00 78.06 601 GLU A C 1
ATOM 3413 O O . GLU A 1 621 ? -0.119 84.316 99.811 1.00 75.92 601 GLU A O 1
ATOM 3419 N N . VAL A 1 622 ? -2.318 84.544 99.352 1.00 76.77 602 VAL A N 1
ATOM 3420 C CA . VAL A 1 622 ? -2.223 84.073 97.980 1.00 76.79 602 VAL A CA 1
ATOM 3421 C C . VAL A 1 622 ? -2.546 85.226 97.045 1.00 77.41 602 VAL A C 1
ATOM 3422 O O . VAL A 1 622 ? -3.623 85.827 97.136 1.00 79.96 602 VAL A O 1
ATOM 3426 N N . ILE A 1 623 ? -1.610 85.526 96.152 1.00 74.71 603 ILE A N 1
ATOM 3427 C CA . ILE A 1 623 ? -1.800 86.573 95.158 1.00 75.74 603 ILE A CA 1
ATOM 3428 C C . ILE A 1 623 ? -2.227 85.964 93.824 1.00 77.30 603 ILE A C 1
ATOM 3429 O O . ILE A 1 623 ? -1.535 85.104 93.270 1.00 78.80 603 ILE A O 1
ATOM 3434 N N . ALA A 1 624 ? -3.376 86.413 93.326 1.00 76.15 604 ALA A N 1
ATOM 3435 C CA . ALA A 1 624 ? -3.927 85.931 92.064 1.00 74.88 604 ALA A CA 1
ATOM 3436 C C . ALA A 1 624 ? -4.353 87.101 91.179 1.00 76.52 604 ALA A C 1
ATOM 3437 O O . ALA A 1 624 ? -4.474 88.230 91.651 1.00 79.95 604 ALA A O 1
ATOM 3439 N N . VAL A 1 625 ? -4.563 86.829 89.893 1.0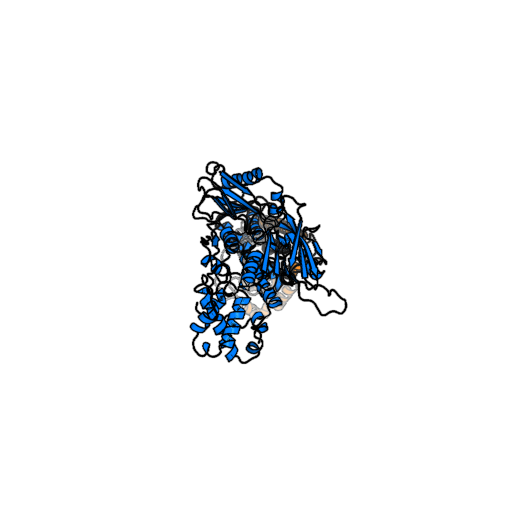0 76.31 605 VAL A N 1
ATOM 3440 C CA . VAL A 1 625 ? -5.031 87.844 88.948 1.00 77.61 605 VAL A CA 1
ATOM 3441 C C . VAL A 1 625 ? -6.240 87.335 88.165 1.00 80.80 605 VAL A C 1
ATOM 3442 O O . VAL A 1 625 ? -6.547 86.140 88.195 1.00 82.52 605 VAL A O 1
ATOM 3446 N N . ASN A 1 626 ? -6.925 88.249 87.481 1.00 82.94 606 ASN A N 1
ATOM 3447 C CA . ASN A 1 626 ? -8.018 87.893 86.585 1.00 86.75 606 ASN A CA 1
ATOM 3448 C C . ASN A 1 626 ? -7.459 87.517 85.220 1.00 88.03 606 ASN A C 1
ATOM 3449 O O . ASN A 1 626 ? -6.711 88.286 84.617 1.00 89.98 606 ASN A O 1
ATOM 3454 N N . THR A 1 627 ? -7.820 86.332 84.738 1.00 90.13 607 THR A N 1
ATOM 3455 C CA . THR A 1 627 ? -7.251 85.795 83.499 1.00 93.52 607 THR A CA 1
ATOM 3456 C C . THR A 1 627 ? -7.599 86.643 82.278 1.00 98.99 607 THR A C 1
ATOM 3457 O O . THR A 1 627 ? -6.859 86.649 81.292 1.00 104.26 607 THR A O 1
ATOM 3461 N N . ARG A 1 628 ? -8.714 87.366 82.358 1.00 101.23 608 ARG A N 1
ATOM 3462 C CA . ARG A 1 628 ? -9.169 88.218 81.263 1.00 103.67 608 ARG A CA 1
ATOM 3463 C C . ARG A 1 628 ? -8.406 89.548 81.202 1.00 109.22 608 ARG A C 1
ATOM 3464 O O . ARG A 1 628 ? -7.778 89.854 80.184 1.00 112.15 608 ARG A O 1
ATOM 3472 N N . SER A 1 629 ? -8.454 90.329 82.283 1.00 112.56 609 SER A N 1
ATOM 3473 C CA . SER A 1 629 ? -7.596 91.515 82.425 1.00 111.61 609 SER A CA 1
ATOM 3474 C C . SER A 1 629 ? -6.520 91.242 83.479 1.00 108.73 609 SER A C 1
ATOM 3475 O O . SER A 1 629 ? -6.773 91.323 84.687 1.00 103.80 609 SER A O 1
ATOM 3478 N N . THR A 1 630 ? -5.319 90.918 83.001 1.00 107.11 610 THR A N 1
ATOM 3479 C CA . THR A 1 630 ? -4.257 90.348 83.838 1.00 106.60 610 THR A CA 1
ATOM 3480 C C . THR A 1 630 ? -3.580 91.334 84.795 1.00 105.63 610 THR A C 1
ATOM 3481 O O . THR A 1 630 ? -2.620 90.978 85.481 1.00 108.06 610 THR A O 1
ATOM 3485 N N . SER A 1 631 ? -4.083 92.565 84.840 1.00 104.21 611 SER A N 1
ATOM 3486 C CA . SER A 1 631 ? -3.559 93.585 85.749 1.00 99.42 611 SER A CA 1
ATOM 3487 C C . SER A 1 631 ? -4.443 93.747 86.988 1.00 95.45 611 SER A C 1
ATOM 3488 O O . SER A 1 631 ? -4.024 94.332 87.987 1.00 95.70 611 SER A O 1
ATOM 3491 N N . GLN A 1 632 ? -5.659 93.214 86.909 1.00 91.44 612 GLN A N 1
ATOM 3492 C CA . GLN A 1 632 ? -6.619 93.241 88.006 1.00 88.97 612 GLN A CA 1
ATOM 3493 C C . GLN A 1 632 ? -6.235 92.201 89.078 1.00 86.15 612 GLN A C 1
ATOM 3494 O O . GLN A 1 632 ? -6.515 91.011 88.935 1.00 87.57 612 GLN A O 1
ATOM 3500 N N . THR A 1 633 ? -5.601 92.673 90.152 1.00 82.33 613 THR A N 1
ATOM 3501 C CA . THR A 1 633 ? -4.947 91.817 91.155 1.00 76.14 613 THR A CA 1
ATOM 3502 C C . THR A 1 633 ? -5.806 91.507 92.390 1.00 75.81 613 THR A C 1
ATOM 3503 O O . THR A 1 633 ? -6.605 92.335 92.828 1.00 77.09 613 THR A O 1
ATOM 3507 N N . PHE A 1 634 ? -5.613 90.312 92.949 1.00 75.82 614 PHE A N 1
ATOM 3508 C CA . PHE A 1 634 ? -6.352 89.846 94.124 1.00 76.26 614 PHE A CA 1
ATOM 3509 C C . PHE A 1 634 ? -5.427 89.337 95.230 1.00 75.04 614 PHE A C 1
ATOM 3510 O O . PHE A 1 634 ? -4.360 88.780 94.958 1.00 70.92 614 PHE A O 1
ATOM 3518 N N . ILE A 1 635 ? -5.854 89.530 96.476 1.00 73.82 615 ILE A N 1
ATOM 3519 C CA . ILE A 1 635 ? -5.111 89.060 97.641 1.00 73.06 615 ILE A CA 1
ATOM 3520 C C . ILE A 1 635 ? -6.024 88.242 98.549 1.00 73.48 615 ILE A C 1
ATOM 3521 O O . ILE A 1 635 ? -7.121 88.682 98.907 1.00 71.69 615 ILE A O 1
ATOM 3526 N N . TYR A 1 636 ? -5.554 87.052 98.916 1.00 74.88 616 TYR A N 1
ATOM 3527 C CA . TYR A 1 636 ? -6.311 86.145 99.770 1.00 74.91 616 TYR A CA 1
ATOM 3528 C C . TYR A 1 636 ? -5.520 85.749 101.013 1.00 76.55 616 TYR A C 1
ATOM 3529 O O . TYR A 1 636 ? -4.468 85.118 100.920 1.00 77.83 616 TYR A O 1
ATOM 3538 N N . LYS A 1 637 ? -6.032 86.144 102.173 1.00 77.09 617 LYS A N 1
ATOM 3539 C CA . LYS A 1 637 ? -5.401 85.831 103.447 1.00 78.56 617 LYS A CA 1
ATOM 3540 C C . LYS A 1 637 ? -6.079 84.594 104.020 1.00 78.07 617 LYS A C 1
ATOM 3541 O O . LYS A 1 637 ? -7.310 84.487 103.983 1.00 80.05 617 LYS A O 1
ATOM 3547 N N . CYS A 1 638 ? -5.279 83.661 104.533 1.00 74.72 618 CYS A N 1
ATOM 3548 C CA . CYS A 1 638 ? -5.799 82.400 105.064 1.00 74.14 618 CYS A CA 1
ATOM 3549 C C . CYS A 1 638 ? -4.852 81.737 106.062 1.00 73.59 618 CYS A C 1
ATOM 3550 O O . CYS A 1 638 ? -3.644 82.012 106.078 1.00 71.68 618 CYS A O 1
ATOM 3553 N N . ASP A 1 639 ? -5.418 80.853 106.883 1.00 72.05 619 ASP A N 1
ATOM 3554 C CA . ASP A 1 639 ? -4.653 80.043 107.828 1.00 71.63 619 ASP A CA 1
ATOM 3555 C C . ASP A 1 639 ? -3.762 79.019 107.125 1.00 71.65 619 ASP A C 1
ATOM 3556 O O . ASP A 1 639 ? -2.660 78.732 107.587 1.00 70.41 619 ASP A O 1
ATOM 3561 N N . ALA A 1 640 ? -4.251 78.469 106.012 1.00 73.63 620 ALA A N 1
ATOM 3562 C CA . ALA A 1 640 ? -3.544 77.423 105.269 1.00 71.86 620 ALA A CA 1
ATOM 3563 C C . ALA A 1 640 ? -3.914 77.418 103.792 1.00 71.72 620 ALA A C 1
ATOM 3564 O O . ALA A 1 640 ? -5.050 77.737 103.428 1.00 71.30 620 ALA A O 1
ATOM 3566 N N . VAL A 1 641 ? -2.946 77.046 102.954 1.00 71.95 621 VAL A N 1
ATOM 3567 C CA . VAL A 1 641 ? -3.163 76.888 101.514 1.00 70.68 621 VAL A CA 1
ATOM 3568 C C . VAL A 1 641 ? -3.037 75.425 101.096 1.00 70.78 621 VAL A C 1
ATOM 3569 O O . VAL A 1 641 ? -2.051 74.756 101.424 1.00 73.44 621 VAL A O 1
ATOM 3573 N N . LEU A 1 642 ? -4.043 74.938 100.373 1.00 67.31 622 LEU A N 1
ATOM 3574 C CA . LEU A 1 642 ? -3.973 73.624 99.751 1.00 63.03 622 LEU A CA 1
ATOM 3575 C C . LEU A 1 642 ? -3.705 73.780 98.269 1.00 61.52 622 LEU A C 1
ATOM 3576 O O . LEU A 1 642 ? -4.543 74.292 97.524 1.00 61.89 622 LEU A O 1
ATOM 3581 N N . CYS A 1 643 ? -2.525 73.335 97.858 1.00 60.64 623 CYS A N 1
ATOM 3582 C CA . CYS A 1 643 ? -2.088 73.434 96.477 1.00 60.38 623 CYS A CA 1
ATOM 3583 C C . CYS A 1 643 ? -2.447 72.165 95.704 1.00 61.73 623 CYS A C 1
ATOM 3584 O O . CYS A 1 643 ? -1.960 71.076 96.028 1.00 65.61 623 CYS A O 1
ATOM 3587 N N . THR A 1 644 ? -3.309 72.299 94.697 1.00 57.64 624 THR A N 1
ATOM 3588 C CA . THR A 1 644 ? -3.649 71.156 93.848 1.00 57.11 624 THR A CA 1
ATOM 3589 C C . THR A 1 644 ? -3.198 71.377 92.401 1.00 57.76 624 THR A C 1
ATOM 3590 O O . THR A 1 644 ? -3.728 70.769 91.468 1.00 59.24 624 THR A O 1
ATOM 3594 N N . LEU A 1 645 ? -2.206 72.247 92.233 1.00 58.61 625 LEU A N 1
ATOM 3595 C CA . LEU A 1 645 ? -1.600 72.513 90.931 1.00 59.35 625 LEU A CA 1
ATOM 3596 C C . LEU A 1 645 ? -1.084 71.224 90.315 1.00 58.37 625 LEU A C 1
ATOM 3597 O O . LEU A 1 645 ? -0.493 70.411 91.015 1.00 61.18 625 LEU A O 1
ATOM 3602 N N . PRO A 1 646 ? -1.313 71.029 89.005 1.00 57.88 626 PRO A N 1
ATOM 3603 C CA . PRO A 1 646 ? -0.746 69.901 88.270 1.00 58.28 626 PRO A CA 1
ATOM 3604 C C . PRO A 1 646 ? 0.778 69.896 88.319 1.00 57.51 626 PRO A C 1
ATOM 3605 O O . PRO A 1 646 ? 1.395 70.956 88.461 1.00 56.32 626 PRO A O 1
ATOM 3609 N N . LEU A 1 647 ? 1.374 68.710 88.208 1.00 56.18 627 LEU A N 1
ATOM 3610 C CA . LEU A 1 647 ? 2.828 68.579 88.295 1.00 55.42 627 LEU A CA 1
ATOM 3611 C C . LEU A 1 647 ? 3.519 69.314 87.147 1.00 56.82 627 LEU A C 1
ATOM 3612 O O . LEU A 1 647 ? 4.598 69.883 87.321 1.00 58.43 627 LEU A O 1
ATOM 3617 N N . GLY A 1 648 ? 2.878 69.315 85.983 1.00 56.41 628 GLY A N 1
ATOM 3618 C CA . GLY A 1 648 ? 3.369 70.065 84.832 1.00 56.33 628 GLY A CA 1
ATOM 3619 C C . GLY A 1 648 ? 3.462 71.545 85.119 1.00 55.83 628 GLY A C 1
ATOM 3620 O O . GLY A 1 648 ? 4.392 72.211 84.663 1.00 59.05 628 GLY A O 1
ATOM 3621 N N . VAL A 1 649 ? 2.490 72.053 85.875 1.00 55.87 629 VAL A N 1
ATOM 3622 C CA . VAL A 1 649 ? 2.478 73.452 86.306 1.00 53.45 629 VAL A CA 1
ATOM 3623 C C . VAL A 1 649 ? 3.630 73.685 87.277 1.00 53.42 629 VAL A C 1
ATOM 3624 O O . VAL A 1 649 ? 4.462 74.559 87.045 1.00 54.60 629 VAL A O 1
ATOM 3628 N N . LEU A 1 650 ? 3.697 72.875 88.332 1.00 54.35 630 LEU A N 1
ATOM 3629 C CA . LEU A 1 650 ? 4.773 72.967 89.323 1.00 56.63 630 LEU A CA 1
ATOM 3630 C C . LEU A 1 650 ? 6.157 72.863 88.693 1.00 58.78 630 LEU A C 1
ATOM 3631 O O . LEU A 1 650 ? 7.129 73.395 89.224 1.00 58.02 630 LEU A O 1
ATOM 3636 N N . LYS A 1 651 ? 6.228 72.183 87.554 1.00 62.53 631 LYS A N 1
ATOM 3637 C CA . LYS A 1 651 ? 7.481 71.969 86.847 1.00 65.27 631 LYS A CA 1
ATOM 3638 C C . LYS A 1 651 ? 7.969 73.189 86.075 1.00 70.57 631 LYS A C 1
ATOM 3639 O O . LYS A 1 651 ? 9.175 73.335 85.865 1.00 73.52 631 LYS A O 1
ATOM 3645 N N . GLN A 1 652 ? 7.038 74.048 85.651 1.00 73.10 632 GLN A N 1
ATOM 3646 C CA . GLN A 1 652 ? 7.346 75.180 84.767 1.00 76.24 632 GLN A CA 1
ATOM 3647 C C . GLN A 1 652 ? 8.637 75.922 85.099 1.00 82.27 632 GLN A C 1
ATOM 3648 O O . GLN A 1 652 ? 8.901 76.263 86.257 1.00 81.31 632 GLN A O 1
ATOM 3654 N N . GLN A 1 653 ? 9.434 76.167 84.065 1.00 89.27 633 GLN A N 1
ATOM 3655 C CA . GLN A 1 653 ? 10.630 76.985 84.190 1.00 95.24 633 GLN A CA 1
ATOM 3656 C C . GLN A 1 653 ? 10.706 77.974 83.024 1.00 98.19 633 GLN A C 1
ATOM 3657 O O . GLN A 1 653 ? 10.852 77.555 81.869 1.00 99.90 633 GLN A O 1
ATOM 3663 N N . PRO A 1 654 ? 10.592 79.290 83.314 1.00 97.31 634 PRO A N 1
ATOM 3664 C CA . PRO A 1 654 ? 10.450 79.928 84.634 1.00 92.91 634 PRO A CA 1
ATOM 3665 C C . PRO A 1 654 ? 9.059 79.726 85.256 1.00 85.98 634 PRO A C 1
ATOM 3666 O O . PRO A 1 654 ? 8.084 79.560 84.518 1.00 86.91 634 PRO A O 1
ATOM 3670 N N . PRO A 1 655 ? 8.970 79.751 86.604 1.00 78.90 635 PRO A N 1
ATOM 3671 C CA . PRO A 1 655 ? 7.741 79.413 87.339 1.00 75.64 635 PRO A CA 1
ATOM 3672 C C . PRO A 1 655 ? 6.517 80.203 86.902 1.00 70.07 635 PRO A C 1
ATOM 3673 O O . PRO A 1 655 ? 6.615 81.394 86.647 1.00 71.15 635 PRO A O 1
ATOM 3677 N N . ALA A 1 656 ? 5.377 79.531 86.804 1.00 67.94 636 ALA A N 1
ATOM 3678 C CA . ALA A 1 656 ? 4.103 80.210 86.616 1.00 65.43 636 ALA A CA 1
ATOM 3679 C C . ALA A 1 656 ? 3.563 80.643 87.974 1.00 66.05 636 ALA A C 1
ATOM 3680 O O . ALA A 1 656 ? 2.781 81.590 88.062 1.00 68.97 636 ALA A O 1
ATOM 3682 N N . VAL A 1 657 ? 3.972 79.932 89.026 1.00 62.00 637 VAL A N 1
ATOM 3683 C CA . VAL A 1 657 ? 3.596 80.272 90.396 1.00 59.73 637 VAL A CA 1
ATOM 3684 C C . VAL A 1 657 ? 4.845 80.362 91.263 1.00 62.16 637 VAL A C 1
ATOM 3685 O O . VAL A 1 657 ? 5.651 79.433 91.311 1.00 61.94 637 VAL A O 1
ATOM 3689 N N . GLN A 1 658 ? 4.990 81.495 91.944 1.00 66.12 638 GLN A N 1
ATOM 3690 C CA . GLN A 1 658 ? 6.133 81.751 92.799 1.00 67.10 638 GLN A CA 1
ATOM 3691 C C . GLN A 1 658 ? 5.785 81.458 94.253 1.00 68.80 638 GLN A C 1
ATOM 3692 O O . GLN A 1 658 ? 4.730 81.871 94.753 1.00 68.88 638 GLN A O 1
ATOM 3698 N N . PHE A 1 659 ? 6.675 80.736 94.925 1.00 65.55 639 PHE A N 1
ATOM 3699 C CA . PHE A 1 659 ? 6.500 80.441 96.336 1.00 62.18 639 PHE A CA 1
ATOM 3700 C C . PHE A 1 659 ? 7.424 81.314 97.177 1.00 62.64 639 PHE A C 1
ATOM 3701 O O . PHE A 1 659 ? 8.629 81.415 96.906 1.00 60.66 639 PHE A O 1
ATOM 3709 N N . VAL A 1 660 ? 6.837 81.970 98.177 1.00 62.09 640 VAL A N 1
ATOM 3710 C CA . VAL A 1 660 ? 7.583 82.832 99.086 1.00 61.97 640 VAL A CA 1
ATOM 3711 C C . VAL A 1 660 ? 7.323 82.396 100.529 1.00 62.31 640 VAL A C 1
ATOM 3712 O O . VAL A 1 660 ? 6.201 82.544 101.028 1.00 62.41 640 VAL A O 1
ATOM 3716 N N . PRO A 1 661 ? 8.356 81.839 101.201 1.00 62.46 641 PRO A N 1
ATOM 3717 C CA . PRO A 1 661 ? 9.714 81.586 100.691 1.00 60.33 641 PRO A CA 1
ATOM 3718 C C . PRO A 1 661 ? 9.752 80.413 99.695 1.00 61.89 641 PRO A C 1
ATOM 3719 O O . PRO A 1 661 ? 8.775 79.663 99.604 1.00 61.27 641 PRO A O 1
ATOM 3723 N N . PRO A 1 662 ? 10.865 80.253 98.945 1.00 63.68 642 PRO A N 1
ATOM 3724 C CA . PRO A 1 662 ? 10.919 79.171 97.956 1.00 65.22 642 PRO A CA 1
ATOM 3725 C C . PRO A 1 662 ? 10.703 77.799 98.589 1.00 67.10 642 PRO A C 1
ATOM 3726 O O . PRO A 1 662 ? 11.038 77.594 99.764 1.00 67.02 642 PRO A O 1
ATOM 3730 N N . LEU A 1 663 ? 10.139 76.878 97.811 1.00 66.08 643 LEU A N 1
ATOM 3731 C CA . LEU A 1 663 ? 9.955 75.503 98.257 1.00 62.34 643 LEU A CA 1
ATOM 3732 C C . LEU A 1 663 ? 11.314 74.879 98.572 1.00 62.97 643 LEU A C 1
ATOM 3733 O O . LEU A 1 663 ? 12.296 75.134 97.860 1.00 63.79 643 LEU A O 1
ATOM 3738 N N . PRO A 1 664 ? 11.384 74.080 99.654 1.00 61.47 644 PRO A N 1
ATOM 3739 C CA . PRO A 1 664 ? 12.648 73.480 100.075 1.00 61.55 644 PRO A CA 1
ATOM 3740 C C . PRO A 1 664 ? 13.230 72.537 99.030 1.00 65.53 644 PRO A C 1
ATOM 3741 O O . PRO A 1 664 ? 12.482 71.918 98.266 1.00 66.42 644 PRO A O 1
ATOM 3745 N N . GLU A 1 665 ? 14.559 72.448 99.008 1.00 69.70 645 GLU A N 1
ATOM 3746 C CA . GLU A 1 665 ? 15.304 71.582 98.088 1.00 72.76 645 GLU A CA 1
ATOM 3747 C C . GLU A 1 665 ? 14.670 70.196 97.883 1.00 69.99 645 GLU A C 1
ATOM 3748 O O . GLU A 1 665 ? 14.524 69.746 96.742 1.00 66.14 645 GLU A O 1
ATOM 3754 N N . TRP A 1 666 ? 14.276 69.540 98.978 1.00 66.10 646 TRP A N 1
ATOM 3755 C CA . TRP A 1 666 ? 13.700 68.194 98.898 1.00 63.85 646 TRP A CA 1
ATOM 3756 C C . TRP A 1 666 ? 12.431 68.126 98.101 1.00 65.70 646 TRP A C 1
ATOM 3757 O O . TRP A 1 666 ? 12.159 67.116 97.457 1.00 70.09 646 TRP A O 1
ATOM 3768 N N . LYS A 1 667 ? 11.648 69.199 98.127 1.00 64.37 647 LYS A N 1
ATOM 3769 C CA . LYS A 1 667 ? 10.402 69.243 97.378 1.00 62.61 647 LYS A CA 1
ATOM 3770 C C . LYS A 1 667 ? 10.645 69.474 95.888 1.00 64.30 647 LYS A C 1
ATOM 3771 O O . LYS A 1 667 ? 10.075 68.776 95.047 1.00 65.78 647 LYS A O 1
ATOM 3777 N N . THR A 1 668 ? 11.490 70.450 95.569 1.00 65.67 648 THR A N 1
ATOM 3778 C CA . THR A 1 668 ? 11.738 70.834 94.176 1.00 66.39 648 THR A CA 1
ATOM 3779 C C . THR A 1 668 ? 12.470 69.732 93.415 1.00 66.29 648 THR A C 1
ATOM 3780 O O . THR A 1 668 ? 12.212 69.515 92.229 1.00 67.10 648 THR A O 1
ATOM 3784 N N . SER A 1 669 ? 13.370 69.036 94.112 1.00 65.46 649 SER A N 1
ATOM 3785 C CA . SER A 1 669 ? 14.087 67.895 93.547 1.00 63.25 649 SER A CA 1
ATOM 3786 C C . SER A 1 669 ? 13.121 66.787 93.161 1.00 61.99 649 SER A C 1
ATOM 3787 O O . SER A 1 669 ? 13.278 66.170 92.111 1.00 62.24 649 SER A O 1
ATOM 3790 N N . ALA A 1 670 ? 12.126 66.547 94.016 1.00 61.75 650 ALA A N 1
ATOM 3791 C CA . ALA A 1 670 ? 11.055 65.593 93.731 1.00 58.95 650 ALA A CA 1
ATOM 3792 C C . ALA A 1 670 ? 10.291 66.004 92.485 1.00 58.88 650 ALA A C 1
ATOM 3793 O O . ALA A 1 670 ? 10.007 65.171 91.630 1.00 60.62 650 ALA A O 1
ATOM 3795 N N . VAL A 1 671 ? 9.979 67.294 92.386 1.00 59.87 651 VAL A N 1
ATOM 3796 C CA . VAL A 1 671 ? 9.247 67.844 91.243 1.00 60.99 651 VAL A CA 1
ATOM 3797 C C . VAL A 1 671 ? 10.009 67.632 89.934 1.00 62.59 651 VAL A C 1
ATOM 3798 O O . VAL A 1 671 ? 9.425 67.210 88.932 1.00 62.46 651 VAL A O 1
ATOM 3802 N N . GLN A 1 672 ? 11.311 67.911 89.955 1.00 64.98 652 GLN A N 1
ATOM 3803 C CA . GLN A 1 672 ? 12.162 67.705 88.786 1.00 69.03 652 GLN A CA 1
ATOM 3804 C C . GLN A 1 672 ? 12.304 66.229 88.419 1.00 66.16 652 GLN A C 1
ATOM 3805 O O . GLN A 1 672 ? 12.194 65.874 87.245 1.00 66.17 652 GLN A O 1
ATOM 3811 N N . ARG A 1 673 ? 12.539 65.381 89.424 1.00 63.32 653 ARG A N 1
ATOM 3812 C CA . ARG A 1 673 ? 12.724 63.938 89.229 1.00 58.58 653 ARG A CA 1
ATOM 3813 C C . ARG A 1 673 ? 11.507 63.277 88.603 1.00 57.73 653 ARG A C 1
ATOM 3814 O O . ARG A 1 673 ? 11.627 62.533 87.631 1.00 56.69 653 ARG A O 1
ATOM 3822 N N . MET A 1 674 ? 10.337 63.560 89.168 1.00 59.91 654 MET A N 1
ATOM 3823 C CA . MET A 1 674 ? 9.079 62.966 88.720 1.00 60.12 654 MET A CA 1
ATOM 3824 C C . MET A 1 674 ? 8.788 63.238 87.252 1.00 58.37 654 MET A C 1
ATOM 3825 O O . MET A 1 674 ? 9.290 64.202 86.679 1.00 62.63 654 MET A O 1
ATOM 3830 N N . GLY A 1 675 ? 7.989 62.372 86.645 1.00 55.28 655 GLY A N 1
ATOM 3831 C CA . GLY A 1 675 ? 7.666 62.501 85.238 1.00 56.30 655 GLY A CA 1
ATOM 3832 C C . GLY A 1 675 ? 6.243 62.964 85.042 1.00 58.79 655 GLY A C 1
ATOM 3833 O O . GLY A 1 675 ? 5.331 62.505 85.741 1.00 58.36 655 GLY A O 1
ATOM 3834 N N . PHE A 1 676 ? 6.052 63.881 84.095 1.00 58.53 656 PHE A N 1
ATOM 3835 C CA . PHE A 1 676 ? 4.712 64.343 83.753 1.00 58.70 656 PHE A CA 1
ATOM 3836 C C . PHE A 1 676 ? 4.446 64.142 82.271 1.00 58.23 656 PHE A C 1
ATOM 3837 O O . PHE A 1 676 ? 5.002 64.835 81.421 1.00 60.31 656 PHE A O 1
ATOM 3845 N N . GLY A 1 677 ? 3.590 63.175 81.974 1.00 58.47 657 GLY A N 1
ATOM 3846 C CA . GLY A 1 677 ? 3.376 62.739 80.605 1.00 59.30 657 GLY A CA 1
ATOM 3847 C C . GLY A 1 677 ? 2.449 63.596 79.769 1.00 59.53 657 GLY A C 1
ATOM 3848 O O . GLY A 1 677 ? 2.064 64.698 80.166 1.00 57.26 657 GLY A O 1
ATOM 3849 N N . ASN A 1 678 ? 2.105 63.060 78.599 1.00 61.40 658 ASN A N 1
ATOM 3850 C CA . ASN A 1 678 ? 1.288 63.729 77.592 1.00 63.35 658 ASN A CA 1
ATOM 3851 C C . ASN A 1 678 ? 0.502 62.679 76.811 1.00 63.85 658 ASN A C 1
ATOM 3852 O O . ASN A 1 678 ? 1.034 61.620 76.478 1.00 66.78 658 ASN A O 1
ATOM 3857 N N . LEU A 1 679 ? -0.764 62.974 76.537 1.00 64.04 659 LEU A N 1
ATOM 3858 C CA . LEU A 1 679 ? -1.646 62.081 75.790 1.00 65.28 659 LEU A CA 1
ATOM 3859 C C . LEU A 1 679 ? -2.798 62.895 75.237 1.00 68.11 659 LEU A C 1
ATOM 3860 O O . LEU A 1 679 ? -3.480 63.589 75.990 1.00 73.82 659 LEU A O 1
ATOM 3865 N N . ASN A 1 680 ? -3.027 62.807 73.932 1.00 70.57 660 ASN A N 1
ATOM 3866 C CA . ASN A 1 680 ? -4.078 63.614 73.306 1.00 73.73 660 ASN A CA 1
ATOM 3867 C C . ASN A 1 680 ? -5.229 62.842 72.665 1.00 71.54 660 ASN A C 1
ATOM 3868 O O . ASN A 1 680 ? -5.089 61.671 72.320 1.00 72.33 660 ASN A O 1
ATOM 3873 N N . LYS A 1 681 ? -6.369 63.515 72.527 1.00 69.87 661 LYS A N 1
ATOM 3874 C CA . LYS A 1 681 ? -7.577 62.901 71.974 1.00 71.91 661 LYS A CA 1
ATOM 3875 C C . LYS A 1 681 ? -8.132 63.693 70.791 1.00 74.81 661 LYS A C 1
ATOM 3876 O O . LYS A 1 681 ? -8.114 64.928 70.792 1.00 78.13 661 LYS A O 1
ATOM 3882 N N . VAL A 1 682 ? -8.600 62.971 69.774 1.00 75.50 662 VAL A N 1
ATOM 3883 C CA . VAL A 1 682 ? -9.254 63.587 68.619 1.00 75.60 662 VAL A CA 1
ATOM 3884 C C . VAL A 1 682 ? -10.707 63.125 68.569 1.00 76.51 662 VAL A C 1
ATOM 3885 O O . VAL A 1 682 ? -10.986 61.931 68.446 1.00 77.08 662 VAL A O 1
ATOM 3889 N N . VAL A 1 683 ? -11.625 64.078 68.681 1.00 79.56 663 VAL A N 1
ATOM 3890 C CA . VAL A 1 683 ? -13.050 63.769 68.720 1.00 85.21 663 VAL A CA 1
ATOM 3891 C 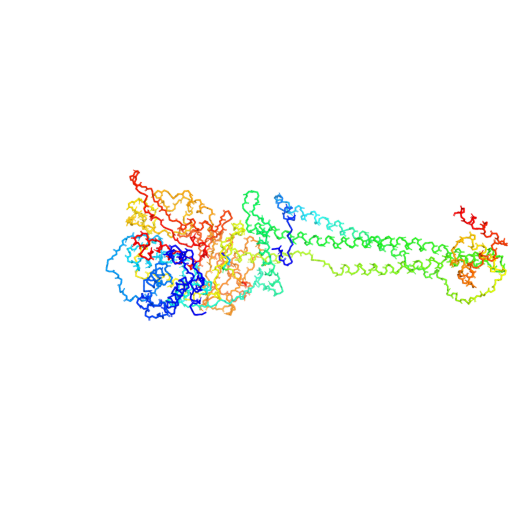C . VAL A 1 683 ? -13.672 63.925 67.337 1.00 88.39 663 VAL A C 1
ATOM 3892 O O . VAL A 1 683 ? -13.662 65.015 66.757 1.00 91.01 663 VAL A O 1
ATOM 3896 N N . LEU A 1 684 ? -14.208 62.822 66.820 1.00 89.15 664 LEU A N 1
ATOM 3897 C CA . LEU A 1 684 ? -14.840 62.805 65.505 1.00 86.71 664 LEU A CA 1
ATOM 3898 C C . LEU A 1 684 ? -16.335 62.527 65.625 1.00 87.85 664 LEU A C 1
ATOM 3899 O O . LEU A 1 684 ? -16.750 61.454 66.079 1.00 83.75 664 LEU A O 1
ATOM 3904 N N . CYS A 1 685 ? -17.133 63.515 65.228 1.00 91.97 665 CYS A N 1
ATOM 3905 C CA . CYS A 1 685 ? -18.589 63.433 65.316 1.00 97.35 665 CYS A CA 1
ATOM 3906 C C . CYS A 1 685 ? -19.208 63.285 63.931 1.00 97.98 665 CYS A C 1
ATOM 3907 O O . CYS A 1 685 ? -19.013 64.135 63.058 1.00 98.48 665 CYS A O 1
ATOM 3910 N N . PHE A 1 686 ? -19.954 62.201 63.737 1.00 98.44 666 PHE A N 1
ATOM 3911 C CA . PHE A 1 686 ? -20.579 61.923 62.447 1.00 101.09 666 PHE A CA 1
ATOM 3912 C C . PHE A 1 686 ? -22.104 61.901 62.526 1.00 104.71 666 PHE A C 1
ATOM 3913 O O . PHE A 1 686 ? -22.682 61.928 63.615 1.00 102.19 666 PHE A O 1
ATOM 3921 N N . ASP A 1 687 ? -22.741 61.863 61.358 1.00 108.95 667 ASP A N 1
ATOM 3922 C CA . ASP A 1 687 ? -24.197 61.800 61.246 1.00 111.49 667 ASP A CA 1
ATOM 3923 C C . ASP A 1 687 ? -24.715 60.359 61.282 1.00 111.91 667 ASP A C 1
ATOM 3924 O O . ASP A 1 687 ? -25.911 60.129 61.489 1.00 109.24 667 ASP A O 1
ATOM 3929 N N . ARG A 1 688 ? -23.808 59.400 61.091 1.00 113.63 668 ARG A N 1
ATOM 3930 C CA . ARG A 1 688 ? -24.160 57.978 61.022 1.00 112.10 668 ARG A CA 1
ATOM 3931 C C . ARG A 1 688 ? -23.028 57.047 61.473 1.00 107.43 668 ARG A C 1
ATOM 3932 O O . ARG A 1 688 ? -21.847 57.350 61.286 1.00 102.33 668 ARG A O 1
ATOM 3940 N N . VAL A 1 689 ? -23.410 55.915 62.060 1.00 106.10 669 VAL A N 1
ATOM 3941 C CA . VAL A 1 689 ? -22.469 54.878 62.492 1.00 104.93 669 VAL A CA 1
ATOM 3942 C C . VAL A 1 689 ? -22.044 54.019 61.298 1.00 106.11 669 VAL A C 1
ATOM 3943 O O . VAL A 1 689 ? -22.878 53.346 60.684 1.00 110.20 669 VAL A O 1
ATOM 3947 N N . PHE A 1 690 ? -20.751 54.047 60.972 1.00 104.16 670 PHE A N 1
ATOM 3948 C CA . PHE A 1 690 ? -20.209 53.238 59.872 1.00 101.63 670 PHE A CA 1
ATOM 3949 C C . PHE A 1 690 ? -19.218 52.172 60.347 1.00 99.92 670 PHE A C 1
ATOM 3950 O O . PHE A 1 690 ? -18.573 51.503 59.536 1.00 101.60 670 PHE A O 1
ATOM 3958 N N . TRP A 1 691 ? -19.103 52.031 61.663 1.00 99.22 671 TRP A N 1
ATOM 3959 C CA . TRP A 1 691 ? -18.223 51.041 62.282 1.00 97.53 671 TRP A CA 1
ATOM 3960 C C . TRP A 1 691 ? -19.033 49.949 62.916 1.00 94.91 671 TRP A C 1
ATOM 3961 O O . TRP A 1 691 ? -20.263 50.023 62.953 1.00 91.65 671 TRP A O 1
ATOM 3972 N N . ASP A 1 692 ? -18.351 48.922 63.413 1.00 95.97 672 ASP A N 1
ATOM 3973 C CA . ASP A 1 692 ? -19.007 47.823 64.111 1.00 100.13 672 ASP A CA 1
ATOM 3974 C C . ASP A 1 692 ? -19.579 48.314 65.447 1.00 100.42 672 ASP A C 1
ATOM 3975 O O . ASP A 1 692 ? -18.823 48.576 66.389 1.00 100.84 672 ASP A O 1
ATOM 3980 N N . PRO A 1 693 ? -20.920 48.433 65.533 1.00 99.27 673 PRO A N 1
ATOM 3981 C CA . PRO A 1 693 ? -21.593 49.000 66.706 1.00 99.55 673 PRO A CA 1
ATOM 3982 C C . PRO A 1 693 ? -21.410 48.180 67.981 1.00 99.51 673 PRO A C 1
ATOM 3983 O O . PRO A 1 693 ? -21.638 48.695 69.076 1.00 101.04 673 PRO A O 1
ATOM 3987 N N . SER A 1 694 ? -21.007 46.921 67.837 1.00 100.60 674 SER A N 1
ATOM 3988 C CA . SER A 1 694 ? -20.765 46.052 68.987 1.00 104.42 674 SER A CA 1
ATOM 3989 C C . SER A 1 694 ? -19.295 46.062 69.414 1.00 103.75 674 SER A C 1
ATOM 3990 O O . SER A 1 694 ? -18.936 45.488 70.445 1.00 102.67 674 SER A O 1
ATOM 3993 N N . VAL A 1 695 ? -18.456 46.716 68.613 1.00 103.29 675 VAL A N 1
ATOM 3994 C CA . VAL A 1 695 ? -17.045 46.905 68.942 1.00 103.19 675 VAL A CA 1
ATOM 3995 C C . VAL A 1 695 ? -16.858 48.269 69.607 1.00 103.26 675 VAL A C 1
ATOM 3996 O O . VAL A 1 695 ? -17.280 49.299 69.069 1.00 103.13 675 VAL A O 1
ATOM 4000 N N . ASN A 1 696 ? -16.236 48.261 70.785 1.00 100.32 676 ASN A N 1
ATOM 4001 C CA . ASN A 1 696 ? -15.983 49.487 71.539 1.00 96.42 676 ASN A CA 1
ATOM 4002 C C . ASN A 1 696 ? -14.703 50.200 71.128 1.00 94.00 676 ASN A C 1
ATOM 4003 O O . ASN A 1 696 ? -14.625 51.430 71.186 1.00 94.97 676 ASN A O 1
ATOM 4008 N N . LEU A 1 697 ? -13.705 49.426 70.714 1.00 90.47 677 LEU A N 1
ATOM 4009 C CA . LEU A 1 697 ? -12.412 49.990 70.343 1.00 88.22 677 LEU A CA 1
ATOM 4010 C C . LEU A 1 697 ? -11.654 49.146 69.328 1.00 85.35 677 LEU A C 1
ATOM 4011 O O . LEU A 1 697 ? -11.630 47.919 69.416 1.00 85.37 677 LEU A O 1
ATOM 4016 N N . PHE A 1 698 ? -11.047 49.826 68.360 1.00 82.13 678 PHE A N 1
ATOM 4017 C CA . PHE A 1 698 ? -10.235 49.172 67.343 1.00 80.62 678 PHE A CA 1
ATOM 4018 C C . PHE A 1 698 ? -8.943 49.937 67.079 1.00 82.80 678 PHE A C 1
ATOM 4019 O O . PHE A 1 698 ? -8.932 51.170 67.041 1.00 82.96 678 PHE A O 1
ATOM 4027 N N . GLY A 1 699 ? -7.857 49.193 66.897 1.00 85.24 679 GLY A N 1
ATOM 4028 C CA . GLY A 1 699 ? -6.539 49.788 66.705 1.00 88.10 679 GLY A CA 1
ATOM 4029 C C . GLY A 1 699 ? -6.196 50.130 65.267 1.00 87.17 679 GLY A C 1
ATOM 4030 O O . GLY A 1 699 ? -6.949 49.817 64.343 1.00 88.41 679 GLY A O 1
ATOM 4031 N N . HIS A 1 700 ? -5.056 50.795 65.097 1.00 83.72 680 HIS A N 1
ATOM 4032 C CA . HIS A 1 700 ? -4.464 51.043 63.790 1.00 82.89 680 HIS A CA 1
ATOM 4033 C C . HIS A 1 700 ? -2.975 50.956 63.920 1.00 85.69 680 HIS A C 1
ATOM 4034 O O . HIS A 1 700 ? -2.381 51.603 64.787 1.00 85.26 680 HIS A O 1
ATOM 4041 N N . VAL A 1 701 ? -2.357 50.153 63.059 1.00 89.08 681 VAL A N 1
ATOM 4042 C CA . VAL A 1 701 ? -0.910 49.943 63.101 1.00 88.66 681 VAL A CA 1
ATOM 4043 C C . VAL A 1 701 ? -0.190 50.972 62.233 1.00 90.18 681 VAL A C 1
ATOM 4044 O O . VAL A 1 701 ? -0.472 51.100 61.043 1.00 91.44 681 VAL A O 1
ATOM 4048 N N . GLY A 1 702 ? 0.735 51.708 62.842 1.00 93.62 682 GLY A N 1
ATOM 4049 C CA . GLY A 1 702 ? 1.499 52.732 62.135 1.00 98.22 682 GLY A CA 1
ATOM 4050 C C . GLY A 1 702 ? 2.572 52.141 61.243 1.00 99.96 682 GLY A C 1
ATOM 4051 O O . GLY A 1 702 ? 2.892 50.955 61.347 1.00 100.64 682 GLY A O 1
ATOM 4052 N N . SER A 1 703 ? 3.128 52.976 60.368 1.00 103.33 683 SER A N 1
ATOM 4053 C CA . SER A 1 703 ? 4.169 52.558 59.429 1.00 105.60 683 SER A CA 1
ATOM 4054 C C . SER A 1 703 ? 5.497 52.262 60.119 1.00 107.80 683 SER A C 1
ATOM 4055 O O . SER A 1 703 ? 6.108 51.219 59.881 1.00 109.67 683 SER A O 1
ATOM 4058 N N . THR A 1 704 ? 5.936 53.181 60.975 1.00 107.51 684 THR A N 1
ATOM 4059 C CA . THR A 1 704 ? 7.237 53.065 61.621 1.00 105.53 684 THR A CA 1
ATOM 4060 C C . THR A 1 704 ? 7.094 53.019 63.136 1.00 102.16 684 THR A C 1
ATOM 4061 O O . THR A 1 704 ? 5.996 53.188 63.669 1.00 103.16 684 THR A O 1
ATOM 4065 N N . THR A 1 705 ? 8.213 52.775 63.817 1.00 98.02 685 THR A N 1
ATOM 4066 C CA . THR A 1 705 ? 8.300 52.879 65.267 1.00 93.67 685 THR A CA 1
ATOM 4067 C C . THR A 1 705 ? 8.055 54.331 65.687 1.00 93.15 685 THR A C 1
ATOM 4068 O O . THR A 1 705 ? 7.358 54.594 66.670 1.00 93.53 685 THR A O 1
ATOM 4072 N N . ALA A 1 706 ? 8.606 55.262 64.913 1.00 90.57 686 ALA A N 1
ATOM 4073 C CA . ALA A 1 706 ? 8.512 56.690 65.204 1.00 87.38 686 ALA A CA 1
ATOM 4074 C C . ALA A 1 706 ? 7.076 57.191 65.313 1.00 86.20 686 ALA A C 1
ATOM 4075 O O . ALA A 1 706 ? 6.791 58.093 66.098 1.00 92.28 686 ALA A O 1
ATOM 4077 N N . SER A 1 707 ? 6.176 56.598 64.538 1.00 83.19 687 SER A N 1
ATOM 4078 C CA . SER A 1 707 ? 4.799 57.075 64.467 1.00 83.51 687 SER A CA 1
ATOM 4079 C C . SER A 1 707 ? 3.790 56.105 65.088 1.00 80.09 687 SER A C 1
ATOM 4080 O O . SER A 1 707 ? 2.584 56.196 64.822 1.00 78.23 687 SER A O 1
ATOM 4083 N N . ARG A 1 708 ? 4.276 55.193 65.927 1.00 74.69 688 ARG A N 1
ATOM 4084 C CA . ARG A 1 708 ? 3.413 54.144 66.476 1.00 74.47 688 ARG A CA 1
ATOM 4085 C C . ARG A 1 708 ? 2.253 54.668 67.321 1.00 77.50 688 ARG A C 1
ATOM 4086 O O . ARG A 1 708 ? 1.183 54.064 67.346 1.00 77.30 688 ARG A O 1
ATOM 4094 N N . GLY A 1 709 ? 2.466 55.799 67.989 1.00 81.18 689 GLY A N 1
ATOM 4095 C CA . GLY A 1 709 ? 1.440 56.404 68.833 1.00 82.49 689 GLY A CA 1
ATOM 4096 C C . GLY A 1 709 ? 0.391 57.187 68.064 1.00 83.59 689 GLY A C 1
ATOM 4097 O O . GLY A 1 709 ? -0.731 57.368 68.544 1.00 83.48 689 GLY A O 1
ATOM 4098 N N . GLU A 1 710 ? 0.756 57.639 66.866 1.00 80.51 690 GLU A N 1
ATOM 4099 C CA . GLU A 1 710 ? -0.090 58.530 66.079 1.00 78.69 690 GLU A CA 1
ATOM 4100 C C . GLU A 1 710 ? -1.392 57.877 65.622 1.00 77.45 690 GLU A C 1
ATOM 4101 O O . GLU A 1 710 ? -1.399 57.039 64.719 1.00 79.98 690 GLU A O 1
ATOM 4107 N N . LEU A 1 711 ? -2.488 58.272 66.265 1.00 74.29 691 LEU A N 1
ATOM 4108 C CA . LEU A 1 711 ? -3.838 57.824 65.908 1.00 72.70 691 LEU A CA 1
ATOM 4109 C C . LEU A 1 711 ? -3.986 56.297 65.931 1.00 72.35 691 LEU A C 1
ATOM 4110 O O . LEU A 1 711 ? -4.702 55.711 65.119 1.00 72.77 691 LEU A O 1
ATOM 4115 N N . PHE A 1 712 ? -3.320 55.672 66.899 1.00 71.56 692 PHE A N 1
ATOM 4116 C CA . PHE A 1 712 ? -3.211 54.220 66.976 1.00 70.61 692 PHE A CA 1
ATOM 4117 C C . PHE A 1 712 ? -4.444 53.524 67.557 1.00 71.05 692 PHE A C 1
ATOM 4118 O O . PHE A 1 712 ? -4.574 52.302 67.446 1.00 72.02 692 PHE A O 1
ATOM 4126 N N . LEU A 1 713 ? -5.332 54.284 68.194 1.00 70.67 693 LEU A N 1
ATOM 4127 C CA . LEU A 1 713 ? -6.508 53.694 68.836 1.00 72.35 693 LEU A CA 1
ATOM 4128 C C . LEU A 1 713 ? -7.772 54.532 68.639 1.00 72.49 693 LEU A C 1
ATOM 4129 O O . LEU A 1 713 ? -7.712 55.761 68.629 1.00 75.58 693 LEU A O 1
ATOM 4134 N N . PHE A 1 714 ? -8.908 53.856 68.470 1.00 71.65 694 PHE A N 1
ATOM 4135 C CA . PHE A 1 714 ? -10.197 54.526 68.265 1.00 73.80 694 PHE A CA 1
ATOM 4136 C C . PHE A 1 714 ? -11.261 54.005 69.230 1.00 77.27 694 PHE A C 1
ATOM 4137 O O . PHE A 1 714 ? -11.365 52.797 69.448 1.00 77.29 694 PHE A O 1
ATOM 4145 N N . TRP A 1 715 ? -12.051 54.917 69.797 1.00 79.78 695 TRP A N 1
ATOM 4146 C CA . TRP A 1 715 ? -13.089 54.548 70.765 1.00 81.32 695 TRP A CA 1
ATOM 4147 C C . TRP A 1 715 ? -14.479 54.832 70.269 1.00 85.16 695 TRP A C 1
ATOM 4148 O O . TRP A 1 715 ? -14.783 55.946 69.822 1.00 81.72 695 TRP A O 1
ATOM 4159 N N . ASN A 1 716 ? -15.330 53.813 70.350 1.00 88.36 696 ASN A N 1
ATOM 4160 C CA . ASN A 1 716 ? -16.767 53.956 70.167 1.00 96.61 696 ASN A CA 1
ATOM 4161 C C . ASN A 1 716 ? -17.437 53.648 71.501 1.00 100.25 696 ASN A C 1
ATOM 4162 O O . ASN A 1 716 ? -17.523 52.484 71.907 1.00 102.59 696 ASN A O 1
ATOM 4167 N N . LEU A 1 717 ? -17.900 54.691 72.186 1.00 100.68 697 LEU A N 1
ATOM 4168 C CA . LEU A 1 717 ? -18.393 54.541 73.556 1.00 102.00 697 LEU A CA 1
ATOM 4169 C C . LEU A 1 717 ? -19.754 55.174 73.797 1.00 105.82 697 LEU A C 1
ATOM 4170 O O . LEU A 1 717 ? -20.509 54.727 74.666 1.00 105.40 697 LEU A O 1
ATOM 4175 N N . TYR A 1 718 ? -20.062 56.212 73.028 1.00 110.25 698 TYR A N 1
ATOM 4176 C CA . TYR A 1 718 ? -21.208 57.066 73.316 1.00 112.61 698 TYR A CA 1
ATOM 4177 C C . TYR A 1 718 ? -22.447 56.718 72.491 1.00 112.66 698 TYR A C 1
ATOM 4178 O O . TYR A 1 718 ? -22.362 55.985 71.500 1.00 111.82 698 TYR A O 1
ATOM 4187 N N . LYS A 1 719 ? -23.595 57.236 72.930 1.00 115.80 699 LYS A N 1
ATOM 4188 C CA . LYS A 1 719 ? -24.885 57.018 72.269 1.00 118.38 699 LYS A CA 1
ATOM 4189 C C . LYS A 1 719 ? -24.859 57.526 70.831 1.00 114.53 699 LYS A C 1
ATOM 4190 O O . LYS A 1 719 ? -25.185 56.789 69.897 1.00 115.75 699 LYS A O 1
ATOM 4196 N N . ALA A 1 720 ? -24.460 58.787 70.669 1.00 106.44 700 ALA A N 1
ATOM 4197 C CA . ALA A 1 720 ? -24.313 59.409 69.358 1.00 101.91 700 ALA A CA 1
ATOM 4198 C C . ALA A 1 720 ? -23.147 58.793 68.575 1.00 100.72 700 ALA A C 1
ATOM 4199 O O . ALA A 1 720 ? -22.257 58.174 69.166 1.00 102.61 700 ALA A O 1
ATOM 4201 N N . PRO A 1 721 ? -23.158 58.939 67.237 1.00 98.56 701 PRO A N 1
ATOM 4202 C CA . PRO A 1 721 ? -22.038 58.456 66.428 1.00 97.25 701 PRO A CA 1
ATOM 4203 C C . PRO A 1 721 ? -20.768 59.292 66.616 1.00 94.40 701 PRO A C 1
ATOM 4204 O O . PRO A 1 721 ? -20.499 60.212 65.835 1.00 92.86 701 PRO A O 1
ATOM 4208 N N . ILE A 1 722 ? -20.004 58.969 67.657 1.00 91.50 702 ILE A N 1
ATOM 4209 C CA . ILE A 1 722 ? -18.725 59.628 67.921 1.00 90.63 702 ILE A CA 1
ATOM 4210 C C . ILE A 1 722 ? -17.595 58.606 67.956 1.00 87.19 702 ILE A C 1
ATOM 4211 O O . ILE A 1 722 ? -17.681 57.589 68.657 1.00 84.95 702 ILE A O 1
ATOM 4216 N N . LEU A 1 723 ? -16.545 58.877 67.186 1.00 85.30 703 LEU A N 1
ATOM 4217 C CA . LEU A 1 723 ? -15.306 58.115 67.287 1.00 88.72 703 LEU A CA 1
ATOM 4218 C C . LEU A 1 723 ? -14.214 58.967 67.916 1.00 87.76 703 LEU A C 1
ATOM 4219 O O . LEU A 1 723 ? -14.082 60.154 67.607 1.00 89.68 703 LEU A O 1
ATOM 4224 N N . LEU A 1 724 ? -13.429 58.348 68.790 1.00 83.63 704 LEU A N 1
ATOM 4225 C CA . LEU A 1 724 ? -12.433 59.067 69.565 1.00 83.45 704 LEU A CA 1
ATOM 4226 C C . LEU A 1 724 ? -11.045 58.477 69.326 1.00 79.60 704 LEU A C 1
ATOM 4227 O O . LEU A 1 724 ? -10.804 57.310 69.626 1.00 79.15 704 LEU A O 1
ATOM 4232 N N . ALA A 1 725 ? -10.141 59.289 68.784 1.00 75.37 705 ALA A N 1
ATOM 4233 C CA . ALA A 1 725 ? -8.812 58.817 68.385 1.00 74.20 705 ALA A CA 1
ATOM 4234 C C . ALA A 1 725 ? -7.690 59.296 69.302 1.00 73.46 705 ALA A C 1
ATOM 4235 O O . ALA A 1 725 ? -7.563 60.490 69.577 1.00 74.69 705 ALA A O 1
ATOM 4237 N N . LEU A 1 726 ? -6.865 58.355 69.748 1.00 70.88 706 LEU A N 1
ATOM 4238 C CA . LEU A 1 726 ? -5.748 58.650 70.646 1.00 70.35 706 LEU A CA 1
ATOM 4239 C C . LEU A 1 726 ? -4.468 59.032 69.910 1.00 68.74 706 LEU A C 1
ATOM 4240 O O . LEU A 1 726 ? -4.162 58.486 68.856 1.00 70.92 706 LEU A O 1
ATOM 4245 N N . VAL A 1 727 ? -3.729 59.979 70.476 1.00 66.44 707 VAL A N 1
ATOM 4246 C CA . VAL A 1 727 ? -2.390 60.311 70.003 1.00 65.33 707 VAL A CA 1
ATOM 4247 C C . VAL A 1 727 ? -1.443 60.196 71.189 1.00 66.12 707 VAL A C 1
ATOM 4248 O O . VAL A 1 727 ? -1.503 61.009 72.113 1.00 68.39 707 VAL A O 1
ATOM 4252 N N . ALA A 1 728 ? -0.580 59.185 71.172 1.00 66.21 708 ALA A N 1
ATOM 4253 C CA . ALA A 1 728 ? 0.274 58.898 72.330 1.00 67.42 708 ALA A CA 1
ATOM 4254 C C . ALA A 1 728 ? 1.763 58.839 71.993 1.00 65.96 708 ALA A C 1
ATOM 4255 O O . ALA A 1 728 ? 2.178 59.240 70.907 1.00 66.95 708 ALA A O 1
ATOM 4257 N N . GLY A 1 729 ? 2.558 58.355 72.944 1.00 65.22 709 GLY A N 1
ATOM 4258 C CA . GLY A 1 729 ? 3.997 58.181 72.757 1.00 67.77 709 GLY A CA 1
ATOM 4259 C C . GLY A 1 729 ? 4.730 59.455 72.397 1.00 66.62 709 GLY A C 1
ATOM 4260 O O . GLY A 1 729 ? 4.363 60.537 72.849 1.00 70.75 709 GLY A O 1
ATOM 4261 N N . GLU A 1 730 ? 5.771 59.319 71.582 1.00 67.49 710 GLU A N 1
ATOM 4262 C CA . GLU A 1 730 ? 6.526 60.467 71.087 1.00 69.47 710 GLU A CA 1
ATOM 4263 C C . GLU A 1 730 ? 5.667 61.308 70.149 1.00 71.25 710 GLU A C 1
ATOM 4264 O O . GLU A 1 730 ? 5.876 62.515 70.016 1.00 74.17 710 GLU A O 1
ATOM 4270 N N . ALA A 1 731 ? 4.694 60.658 69.513 1.00 71.75 711 ALA A N 1
ATOM 4271 C CA . ALA A 1 731 ? 3.822 61.303 68.541 1.00 73.96 711 ALA A CA 1
ATOM 4272 C C . ALA A 1 731 ? 2.939 62.371 69.178 1.00 77.60 711 ALA A C 1
ATOM 4273 O O . ALA A 1 731 ? 2.629 63.378 68.542 1.00 79.19 711 ALA A O 1
ATOM 4275 N N . ALA A 1 732 ? 2.553 62.151 70.435 1.00 82.01 712 ALA A N 1
ATOM 4276 C CA . ALA A 1 732 ? 1.687 63.079 71.173 1.00 84.08 712 ALA A CA 1
ATOM 4277 C C . ALA A 1 732 ? 2.214 64.515 71.167 1.00 83.68 712 ALA A C 1
ATOM 4278 O O . ALA A 1 732 ? 1.480 65.451 70.831 1.00 79.89 712 ALA A O 1
ATOM 4280 N N . GLY A 1 733 ? 3.490 64.666 71.525 1.00 82.44 713 GLY A N 1
ATOM 4281 C CA . GLY A 1 733 ? 4.141 65.970 71.606 1.00 82.21 713 GLY A CA 1
ATOM 4282 C C . GLY A 1 733 ? 4.293 66.686 70.279 1.00 82.46 713 GLY A C 1
ATOM 4283 O O . GLY A 1 733 ? 4.145 67.903 70.210 1.00 86.74 713 GLY A O 1
ATOM 4284 N N . ILE A 1 734 ? 4.586 65.930 69.224 1.00 83.53 714 ILE A N 1
ATOM 4285 C CA . ILE A 1 734 ? 4.808 66.502 67.893 1.00 83.19 714 ILE A CA 1
ATOM 4286 C C . ILE A 1 734 ? 3.503 66.876 67.186 1.00 81.88 714 ILE A C 1
ATOM 4287 O O . ILE A 1 734 ? 3.470 67.810 66.386 1.00 81.19 714 ILE A O 1
ATOM 4292 N N . MET A 1 735 ? 2.432 66.149 67.488 1.00 84.29 715 MET A N 1
ATOM 4293 C CA . MET A 1 735 ? 1.131 66.403 66.871 1.00 90.02 715 MET A CA 1
ATOM 4294 C C . MET A 1 735 ? 0.458 67.669 67.402 1.00 90.07 715 MET A C 1
ATOM 4295 O O . MET A 1 735 ? -0.545 68.123 66.846 1.00 92.66 715 MET A O 1
ATOM 4300 N N . GLU A 1 736 ? 1.007 68.237 68.474 1.00 89.76 716 GLU A N 1
ATOM 4301 C CA . GLU A 1 736 ? 0.483 69.482 69.035 1.00 88.81 716 GLU A CA 1
ATOM 4302 C C . GLU A 1 736 ? 0.868 70.689 68.178 1.00 89.65 716 GLU A C 1
ATOM 4303 O O . GLU A 1 736 ? 0.140 71.680 68.132 1.00 89.95 716 GLU A O 1
ATOM 4309 N N . ASN A 1 737 ? 2.005 70.584 67.492 1.00 91.14 717 ASN A N 1
ATOM 4310 C CA . ASN A 1 737 ? 2.465 71.609 66.553 1.00 90.02 717 ASN A CA 1
ATOM 4311 C C . ASN A 1 737 ? 1.892 71.452 65.144 1.00 90.87 717 ASN A C 1
ATOM 4312 O O . ASN A 1 737 ? 2.431 72.008 64.186 1.00 91.59 717 ASN A O 1
ATOM 4317 N N . ILE A 1 738 ? 0.804 70.696 65.024 1.00 90.64 718 ILE A N 1
ATOM 4318 C CA . ILE A 1 738 ? 0.152 70.454 63.738 1.00 91.20 718 ILE A CA 1
ATOM 4319 C C . ILE A 1 738 ? -1.320 70.843 63.833 1.00 93.40 718 ILE A C 1
ATOM 4320 O O . ILE A 1 738 ? -1.992 70.495 64.804 1.00 98.25 718 ILE A O 1
ATOM 4325 N N . SER A 1 739 ? -1.806 71.568 62.826 1.00 95.37 719 SER A N 1
ATOM 4326 C CA . SER A 1 739 ? -3.177 72.096 62.807 1.00 96.98 719 SER A CA 1
ATOM 4327 C C . SER A 1 739 ? -4.252 71.009 62.813 1.00 94.86 719 SER A C 1
ATOM 4328 O O . SER A 1 739 ? -4.015 69.887 62.362 1.00 90.84 719 SER A O 1
ATOM 4331 N N . ASP A 1 740 ? -5.435 71.370 63.312 1.00 97.49 720 ASP A N 1
ATOM 4332 C CA . ASP A 1 740 ? -6.565 70.448 63.460 1.00 102.81 720 ASP A CA 1
ATOM 4333 C C . ASP A 1 740 ? -6.986 69.785 62.151 1.00 106.81 720 ASP A C 1
ATOM 4334 O O . ASP A 1 740 ? -7.283 68.587 62.124 1.00 104.85 720 ASP A O 1
ATOM 4339 N N . ASP A 1 741 ? -7.011 70.570 61.075 1.00 110.74 721 ASP A N 1
ATOM 4340 C CA . ASP A 1 741 ? -7.429 70.084 59.760 1.00 111.01 721 ASP A CA 1
ATOM 4341 C C . ASP A 1 741 ? -6.556 68.931 59.267 1.00 108.94 721 ASP A C 1
ATOM 4342 O O . ASP A 1 741 ? -7.073 67.916 58.799 1.00 111.69 721 ASP A O 1
ATOM 4347 N N . VAL A 1 742 ? -5.240 69.089 59.395 1.00 103.24 722 VAL A N 1
ATOM 4348 C CA . VAL A 1 742 ? -4.282 68.048 59.022 1.00 98.79 722 VAL A CA 1
ATOM 4349 C C . VAL A 1 742 ? -4.477 66.786 59.869 1.00 98.14 722 VAL A C 1
ATOM 4350 O O . VAL A 1 742 ? -4.435 65.670 59.347 1.00 99.45 722 VAL A O 1
ATOM 4354 N N . ILE A 1 743 ? -4.704 66.973 61.168 1.00 99.73 723 ILE A N 1
ATOM 4355 C CA . ILE A 1 743 ? -4.930 65.857 62.092 1.00 102.18 723 ILE A CA 1
ATOM 4356 C C . ILE A 1 743 ? -6.207 65.097 61.728 1.00 102.08 723 ILE A C 1
ATOM 4357 O O . ILE A 1 743 ? -6.179 63.873 61.572 1.00 101.91 723 ILE A O 1
ATOM 4362 N N . VAL A 1 744 ? -7.313 65.828 61.581 1.00 102.07 724 VAL A N 1
ATOM 4363 C CA . VAL A 1 744 ? -8.593 65.238 61.172 1.00 103.28 724 VAL A CA 1
ATOM 4364 C C . VAL A 1 744 ? -8.462 64.595 59.784 1.00 103.82 724 VAL A C 1
ATOM 4365 O O . VAL A 1 744 ? -9.129 63.600 59.485 1.00 103.76 724 VAL A O 1
ATOM 4369 N N . GLY A 1 745 ? -7.587 65.163 58.952 1.00 103.53 725 GLY A N 1
ATOM 4370 C CA . GLY A 1 745 ? -7.262 64.599 57.642 1.00 98.31 725 GLY A CA 1
ATOM 4371 C C . GLY A 1 745 ? -6.725 63.188 57.771 1.00 95.90 725 GLY A C 1
ATOM 4372 O O . GLY A 1 745 ? -7.329 62.238 57.269 1.00 96.56 725 GLY A O 1
ATOM 4373 N N . ARG A 1 746 ? -5.599 63.059 58.471 1.00 92.70 726 ARG A N 1
ATOM 4374 C CA . ARG A 1 746 ? -4.965 61.764 58.734 1.00 90.83 726 ARG A CA 1
ATOM 4375 C C . ARG A 1 746 ? -5.923 60.768 59.394 1.00 92.29 726 ARG A C 1
ATOM 4376 O O . ARG A 1 746 ? -5.833 59.565 59.149 1.00 91.15 726 ARG A O 1
ATOM 4384 N N . CYS A 1 747 ? -6.828 61.283 60.228 1.00 97.97 727 CYS A N 1
ATOM 4385 C CA . CYS A 1 747 ? -7.884 60.485 60.861 1.00 103.43 727 CYS A CA 1
ATOM 4386 C C . CYS A 1 747 ? -8.809 59.847 59.833 1.00 103.40 727 CYS A C 1
ATOM 4387 O O . CYS A 1 747 ? -9.022 58.633 59.850 1.00 103.91 727 CYS A O 1
ATOM 4390 N N . LEU A 1 748 ? -9.360 60.681 58.952 1.00 101.79 728 LEU A N 1
ATOM 4391 C CA . LEU A 1 748 ? -10.255 60.223 57.894 1.00 102.28 728 LEU A CA 1
ATOM 4392 C C . LEU A 1 748 ? -9.547 59.236 56.972 1.00 102.64 728 LEU A C 1
ATOM 4393 O O . LEU A 1 748 ? -10.101 58.185 56.641 1.00 101.31 728 LEU A O 1
ATOM 4398 N N . ALA A 1 749 ? -8.318 59.579 56.581 1.00 102.88 729 ALA A N 1
ATOM 4399 C CA . ALA A 1 749 ? -7.473 58.718 55.754 1.00 101.94 729 ALA A CA 1
ATOM 4400 C C . ALA A 1 749 ? -7.452 57.282 56.277 1.00 103.45 729 ALA A C 1
ATOM 4401 O O . ALA A 1 749 ? -7.757 56.343 55.537 1.00 108.07 729 ALA A O 1
ATOM 4403 N N . ILE A 1 750 ? -7.115 57.128 57.557 1.00 101.53 730 ILE A N 1
ATOM 4404 C CA . ILE A 1 750 ? -7.045 55.817 58.202 1.00 102.68 730 ILE A CA 1
ATOM 4405 C C . ILE A 1 750 ? -8.398 55.102 58.165 1.00 102.28 730 ILE A C 1
ATOM 4406 O O . ILE A 1 750 ? -8.489 53.971 57.686 1.00 103.77 730 ILE A O 1
ATOM 4411 N N . LEU A 1 751 ? -9.444 55.776 58.636 1.00 104.50 731 LEU A N 1
ATOM 4412 C CA . LEU A 1 751 ? -10.794 55.200 58.675 1.00 107.67 731 LEU A CA 1
ATOM 4413 C C . LEU A 1 751 ? -11.313 54.766 57.303 1.00 110.31 731 LEU A C 1
ATOM 4414 O O . LEU A 1 751 ? -12.020 53.759 57.198 1.00 110.99 731 LEU A O 1
ATOM 4419 N N . LYS A 1 752 ? -10.963 55.532 56.267 1.00 112.09 732 LYS A N 1
ATOM 4420 C CA . LYS A 1 752 ? -11.276 55.187 54.875 1.00 111.06 732 LYS A CA 1
ATOM 4421 C C . LYS A 1 752 ? -10.659 53.846 54.482 1.00 109.73 732 LYS A C 1
ATOM 4422 O O . LYS A 1 752 ? -11.320 53.005 53.872 1.00 108.34 732 LYS A O 1
ATOM 4428 N N . GLY A 1 753 ? -9.392 53.658 54.845 1.00 107.25 733 GLY A N 1
ATOM 4429 C CA . GLY A 1 753 ? -8.667 52.426 54.560 1.00 106.20 733 GLY A CA 1
ATOM 4430 C C . GLY A 1 753 ? -9.248 51.194 55.227 1.00 107.56 733 GLY A C 1
ATOM 4431 O O . GLY A 1 753 ? -9.115 50.085 54.708 1.00 113.69 733 GLY A O 1
ATOM 4432 N N . ILE A 1 754 ? -9.896 51.382 56.374 1.00 106.42 734 ILE A N 1
ATOM 4433 C CA . ILE A 1 754 ? -10.449 50.256 57.131 1.00 108.58 734 ILE A CA 1
ATOM 4434 C C . ILE A 1 754 ? -11.904 49.960 56.762 1.00 108.62 734 ILE A C 1
ATOM 4435 O O . ILE A 1 754 ? -12.295 48.796 56.661 1.00 110.83 734 ILE A O 1
ATOM 4440 N N . PHE A 1 755 ? -12.696 51.006 56.543 1.00 109.75 735 PHE A N 1
ATOM 4441 C CA . PHE A 1 755 ? -14.136 50.834 56.338 1.00 111.78 735 PHE A CA 1
ATOM 4442 C C . PHE A 1 755 ? -14.614 51.052 54.902 1.00 112.12 735 PHE A C 1
ATOM 4443 O O . PHE A 1 755 ? -15.711 50.616 54.540 1.00 111.57 735 PHE A O 1
ATOM 4451 N N . GLY A 1 756 ? -13.794 51.716 54.091 1.00 110.83 736 GLY A N 1
ATOM 4452 C CA . GLY A 1 756 ? -14.150 52.004 52.705 1.00 108.48 736 GLY A CA 1
ATOM 4453 C C . GLY A 1 756 ? -14.156 53.490 52.415 1.00 108.02 736 GLY A C 1
ATOM 4454 O O . GLY A 1 756 ? -14.639 54.285 53.222 1.00 107.64 736 GLY A O 1
ATOM 4455 N N . SER A 1 757 ? -13.629 53.854 51.249 1.00 111.31 737 SER A N 1
ATOM 4456 C CA . SER A 1 757 ? -13.457 55.252 50.848 1.00 113.81 737 SER A CA 1
ATOM 4457 C C . SER A 1 757 ? -14.769 56.041 50.747 1.00 115.03 737 SER A C 1
ATOM 4458 O O . SER A 1 757 ? -14.774 57.265 50.887 1.00 116.92 737 SER A O 1
ATOM 4461 N N . SER A 1 758 ? -15.874 55.340 50.508 1.00 117.43 738 SER A N 1
ATOM 4462 C CA . SER A 1 758 ? -17.187 55.979 50.414 1.00 119.43 738 SER A CA 1
ATOM 4463 C C . SER A 1 758 ? -18.066 55.687 51.633 1.00 119.15 738 SER A C 1
ATOM 4464 O O . SER A 1 758 ? -19.187 56.189 51.733 1.00 120.90 738 SER A O 1
ATOM 4467 N N . ALA A 1 759 ? -17.550 54.877 52.555 1.00 118.44 739 ALA A N 1
ATOM 4468 C CA . ALA A 1 759 ? -18.259 54.555 53.794 1.00 119.61 739 ALA A CA 1
ATOM 4469 C C . ALA A 1 759 ? -17.975 55.571 54.907 1.00 123.02 739 ALA A C 1
ATOM 4470 O O . ALA A 1 759 ? -18.691 55.616 55.912 1.00 124.13 739 ALA A O 1
ATOM 4472 N N . VAL A 1 760 ? -16.934 56.383 54.717 1.00 123.33 740 VAL A N 1
ATOM 4473 C CA . VAL A 1 760 ? -16.516 57.384 55.703 1.00 118.51 740 VAL A CA 1
ATOM 4474 C C . VAL A 1 760 ? -16.876 58.800 55.228 1.00 116.76 740 VAL A C 1
ATOM 4475 O O . VAL A 1 760 ? -16.220 59.344 54.332 1.00 114.73 740 VAL A O 1
ATOM 4479 N N . PRO A 1 761 ? -17.924 59.401 55.831 1.00 114.89 741 PRO A N 1
ATOM 4480 C CA . PRO A 1 761 ? -18.367 60.743 55.451 1.00 114.71 741 PRO A CA 1
ATOM 4481 C C . PRO A 1 761 ? -17.534 61.842 56.113 1.00 116.74 741 PRO A C 1
ATOM 4482 O O . PRO A 1 761 ? -16.584 61.544 56.842 1.00 119.32 741 PRO A O 1
ATOM 4486 N N . GLN A 1 762 ? -17.885 63.099 55.850 1.00 117.02 742 GLN A N 1
ATOM 4487 C CA . GLN A 1 762 ? -17.228 64.228 56.504 1.00 116.32 742 GLN A CA 1
ATOM 4488 C C . GLN A 1 762 ? -17.741 64.411 57.934 1.00 117.69 742 GLN A C 1
ATOM 4489 O O . GLN A 1 762 ? -18.948 64.296 58.181 1.00 117.31 742 GLN A O 1
ATOM 4495 N N . PRO A 1 763 ? -16.822 64.679 58.883 1.00 117.04 743 PRO A N 1
ATOM 4496 C CA . PRO A 1 763 ? -17.208 64.902 60.277 1.00 114.46 743 PRO A CA 1
ATOM 4497 C C . PRO A 1 763 ? -17.911 66.243 60.471 1.00 113.44 743 PRO A C 1
ATOM 4498 O O . PRO A 1 763 ? -17.447 67.267 59.962 1.00 112.65 743 PRO A O 1
ATOM 4502 N N . LYS A 1 764 ? -19.025 66.224 61.198 1.00 112.73 744 LYS A N 1
ATOM 4503 C CA . LYS A 1 764 ? -19.821 67.427 61.442 1.00 114.28 744 LYS A CA 1
ATOM 4504 C C . LYS A 1 764 ? -19.153 68.378 62.442 1.00 115.74 744 LYS A C 1
ATOM 4505 O O . LYS A 1 764 ? -19.136 69.595 62.235 1.00 114.45 744 LYS A O 1
ATOM 4511 N N . GLU A 1 765 ? -18.600 67.813 63.515 1.00 116.12 745 GLU A N 1
ATOM 4512 C CA . GLU A 1 765 ? -17.862 68.576 64.523 1.00 110.82 745 GLU A CA 1
ATOM 4513 C C . GLU A 1 765 ? -16.575 67.847 64.910 1.00 103.54 745 GLU A C 1
ATOM 4514 O O . GLU A 1 765 ? -16.572 66.622 65.047 1.00 102.62 745 GLU A O 1
ATOM 4520 N N . THR A 1 766 ? -15.488 68.601 65.074 1.00 98.10 746 THR A N 1
ATOM 4521 C CA . THR A 1 766 ? -14.189 68.033 65.469 1.00 96.35 746 THR A CA 1
ATOM 4522 C C . THR A 1 766 ? -13.480 68.842 66.559 1.00 97.68 746 THR A C 1
ATOM 4523 O O . THR A 1 766 ? -13.448 70.077 66.508 1.00 99.82 746 THR A O 1
ATOM 4527 N N . VAL A 1 767 ? -12.908 68.135 67.535 1.00 93.81 747 VAL A N 1
ATOM 4528 C CA . VAL A 1 767 ? -12.102 68.752 68.597 1.00 88.46 747 VAL A CA 1
ATOM 4529 C C . VAL A 1 767 ? -10.760 68.034 68.738 1.00 84.66 747 VAL A C 1
ATOM 4530 O O . VAL A 1 767 ? -10.697 66.807 68.641 1.00 86.43 747 VAL A O 1
ATOM 4534 N N . VAL A 1 768 ? -9.694 68.798 68.967 1.00 80.36 748 VAL A N 1
ATOM 4535 C CA . VAL A 1 768 ? -8.369 68.224 69.229 1.00 80.04 748 VAL A CA 1
ATOM 4536 C C . VAL A 1 768 ? -7.746 68.812 70.502 1.00 79.84 748 VAL A C 1
ATOM 4537 O O . VAL A 1 768 ? -7.492 70.018 70.577 1.00 80.84 748 VAL A O 1
ATOM 4541 N N . SER A 1 769 ? -7.495 67.951 71.487 1.00 76.24 749 SER A N 1
ATOM 4542 C CA . SER A 1 769 ? -6.864 68.352 72.747 1.00 74.22 749 SER A CA 1
ATOM 4543 C C . SER A 1 769 ? -5.365 68.637 72.593 1.00 75.31 749 SER A C 1
ATOM 4544 O O . SER A 1 769 ? -4.691 68.023 71.766 1.00 77.13 749 SER A O 1
ATOM 4547 N N . ARG A 1 770 ?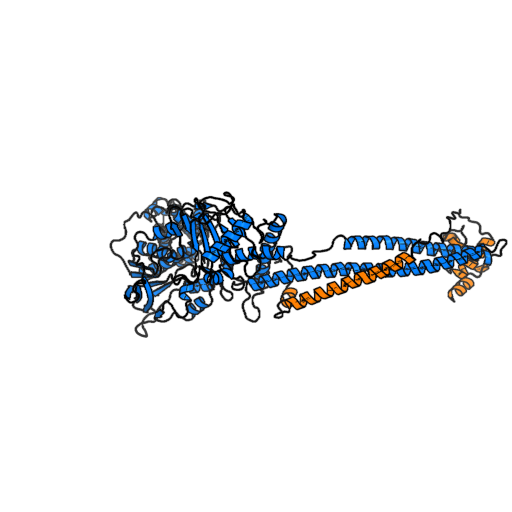 -4.854 69.568 73.397 1.00 76.06 750 ARG A N 1
ATOM 4548 C CA . ARG A 1 770 ? -3.419 69.865 73.450 1.00 77.46 750 ARG A CA 1
ATOM 4549 C C . ARG A 1 770 ? -2.959 70.082 74.892 1.00 76.02 750 ARG A C 1
ATOM 4550 O O . ARG A 1 770 ? -2.701 71.215 75.322 1.00 76.48 750 ARG A O 1
ATOM 4558 N N . TRP A 1 771 ? -2.848 68.982 75.627 1.00 70.36 751 TRP A N 1
ATOM 4559 C CA . TRP A 1 771 ? -2.595 69.031 77.058 1.00 67.21 751 TRP A CA 1
ATOM 4560 C C . TRP A 1 771 ? -1.244 69.555 77.440 1.00 66.85 751 TRP A C 1
ATOM 4561 O O . TRP A 1 771 ? -1.104 70.170 78.492 1.00 70.26 751 TRP A O 1
ATOM 4572 N N . ARG A 1 772 ? -0.235 69.336 76.604 1.00 64.48 752 ARG A N 1
ATOM 4573 C CA . ARG A 1 772 ? 1.093 69.854 76.905 1.00 62.51 752 ARG A CA 1
ATOM 4574 C C . ARG A 1 772 ? 1.132 71.370 76.741 1.00 65.69 752 ARG A C 1
ATOM 4575 O O . ARG A 1 772 ? 1.808 72.064 77.502 1.00 70.32 752 ARG A O 1
ATOM 4583 N N . ALA A 1 773 ? 0.396 71.879 75.758 1.00 67.15 753 ALA A N 1
ATOM 4584 C CA . ALA A 1 773 ? 0.374 73.315 75.480 1.00 67.53 753 ALA A CA 1
ATOM 4585 C C . ALA A 1 773 ? -0.512 74.074 76.459 1.00 69.37 753 ALA A C 1
ATOM 4586 O O . ALA A 1 773 ? -0.256 75.246 76.743 1.00 70.16 753 ALA A O 1
ATOM 4588 N N . ASP A 1 774 ? -1.553 73.404 76.958 1.00 69.74 754 ASP A N 1
ATOM 4589 C CA . ASP A 1 774 ? -2.481 73.989 77.925 1.00 67.53 754 ASP A CA 1
ATOM 4590 C C . ASP A 1 774 ? -1.730 74.452 79.174 1.00 67.77 754 ASP A C 1
ATOM 4591 O O . ASP A 1 774 ? -1.156 73.632 79.893 1.00 68.19 754 ASP A O 1
ATOM 4596 N N . PRO A 1 775 ? -1.733 75.774 79.432 1.00 67.58 755 PRO A N 1
ATOM 4597 C CA . PRO A 1 775 ? -0.982 76.373 80.540 1.00 67.78 755 PRO A CA 1
ATOM 4598 C C . PRO A 1 775 ? -1.452 75.968 81.937 1.00 66.95 755 PRO A C 1
ATOM 4599 O O . PRO A 1 775 ? -0.727 76.192 82.906 1.00 68.39 755 PRO A O 1
ATOM 4603 N N . TRP A 1 776 ? -2.642 75.380 82.035 1.00 65.77 756 TRP A N 1
ATOM 4604 C CA . TRP A 1 776 ? -3.196 74.957 83.322 1.00 67.27 756 TRP A CA 1
ATOM 4605 C C . TRP A 1 776 ? -3.051 73.477 83.553 1.00 67.76 756 TRP A C 1
ATOM 4606 O O . TRP A 1 776 ? -3.543 72.928 84.547 1.00 66.76 756 TRP A O 1
ATOM 4617 N N . ALA A 1 777 ? -2.369 72.820 82.621 1.00 66.29 757 ALA A N 1
ATOM 4618 C CA . ALA A 1 777 ? -2.049 71.410 82.741 1.00 63.03 757 ALA A CA 1
ATOM 4619 C C . ALA A 1 777 ? -0.554 71.204 82.514 1.00 63.90 757 ALA A C 1
ATOM 4620 O O . ALA A 1 777 ? 0.144 70.684 83.388 1.00 62.26 757 ALA A O 1
ATOM 4622 N N . ARG A 1 778 ? -0.070 71.641 81.350 1.00 65.64 758 ARG A N 1
ATOM 4623 C CA . ARG A 1 778 ? 1.326 71.466 80.938 1.00 68.79 758 ARG A CA 1
ATOM 4624 C C . ARG A 1 778 ? 1.680 69.977 80.789 1.00 68.39 758 ARG A C 1
ATOM 4625 O O . ARG A 1 778 ? 2.804 69.550 81.081 1.00 69.12 758 ARG A O 1
ATOM 4633 N N . GLY A 1 779 ? 0.700 69.206 80.318 1.00 66.45 759 GLY A N 1
ATOM 4634 C CA . GLY A 1 779 ? 0.801 67.753 80.190 1.00 64.97 759 GLY A CA 1
ATOM 4635 C C . GLY A 1 779 ? -0.511 67.055 80.527 1.00 65.12 759 GLY A C 1
ATOM 4636 O O . GLY A 1 779 ? -1.532 67.706 80.753 1.00 62.76 759 GLY A O 1
ATOM 4637 N N . SER A 1 780 ? -0.483 65.725 80.572 1.00 65.00 760 SER A N 1
ATOM 4638 C CA . SER A 1 780 ? -1.697 64.942 80.757 1.00 64.08 760 SER A CA 1
ATOM 4639 C C . SER A 1 780 ? -1.817 64.344 82.159 1.00 64.29 760 SER A C 1
ATOM 4640 O O . SER A 1 780 ? -2.697 64.731 82.917 1.00 66.74 760 SER A O 1
ATOM 4643 N N . TYR A 1 781 ? -0.953 63.392 82.496 1.00 64.03 761 TYR A N 1
ATOM 4644 C CA . TYR A 1 781 ? -0.845 62.902 83.874 1.00 64.46 761 TYR A CA 1
ATOM 4645 C C . TYR A 1 781 ? 0.555 62.381 84.154 1.00 63.92 761 TYR A C 1
ATOM 4646 O O . TYR A 1 781 ? 1.351 62.212 83.232 1.00 63.29 761 TYR A O 1
ATOM 4655 N N . SER A 1 782 ? 0.852 62.133 85.426 1.00 63.12 762 SER A N 1
ATOM 4656 C CA . SER A 1 782 ? 2.208 61.787 85.831 1.00 62.90 762 SER A CA 1
ATOM 4657 C C . SER A 1 782 ? 2.545 60.340 85.526 1.00 62.82 762 SER A C 1
ATOM 4658 O O . SER A 1 782 ? 1.656 59.499 85.399 1.00 62.52 762 SER A O 1
ATOM 4661 N N . TYR A 1 783 ? 3.841 60.074 85.397 1.00 62.21 763 TYR A N 1
ATOM 4662 C CA . TYR A 1 783 ? 4.366 58.720 85.319 1.00 61.95 763 TYR A CA 1
ATOM 4663 C C . TYR A 1 783 ? 5.585 58.614 86.224 1.00 65.66 763 TYR A C 1
ATOM 4664 O O . TYR A 1 783 ? 6.130 59.636 86.666 1.00 72.00 763 TYR A O 1
ATOM 4673 N N . VAL A 1 784 ? 6.010 57.390 86.523 1.00 63.69 764 VAL A N 1
ATOM 4674 C CA . VAL A 1 784 ? 7.261 57.216 87.246 1.00 60.71 764 VAL A CA 1
ATOM 4675 C C . VAL A 1 784 ? 8.377 57.338 86.220 1.00 62.08 764 VAL A C 1
ATOM 4676 O O . VAL A 1 784 ? 8.562 56.456 85.384 1.00 64.45 764 VAL A O 1
ATOM 4680 N N . ALA A 1 785 ? 9.091 58.455 86.259 1.00 62.28 765 ALA A N 1
ATOM 4681 C CA . ALA A 1 785 ? 10.228 58.653 85.374 1.00 60.70 765 ALA A CA 1
ATOM 4682 C C . ALA A 1 785 ? 11.393 57.800 85.838 1.00 59.92 765 ALA A C 1
ATOM 4683 O O . ALA A 1 785 ? 11.449 57.393 87.004 1.00 55.87 765 ALA A O 1
ATOM 4685 N N . ALA A 1 786 ? 12.304 57.515 84.911 1.00 60.55 766 ALA A N 1
ATOM 4686 C CA . ALA A 1 786 ? 13.542 56.825 85.235 1.00 61.54 766 ALA A CA 1
ATOM 4687 C C . ALA A 1 786 ? 14.354 57.728 86.150 1.00 61.95 766 ALA A C 1
ATOM 4688 O O . ALA A 1 786 ? 14.553 58.906 85.849 1.00 65.63 766 ALA A O 1
ATOM 4690 N N . GLY A 1 787 ? 14.786 57.180 87.280 1.00 59.83 767 GLY A N 1
ATOM 4691 C CA . GLY A 1 787 ? 15.491 57.960 88.289 1.00 59.97 767 GLY A CA 1
ATOM 4692 C C . GLY A 1 787 ? 14.568 58.386 89.411 1.00 61.07 767 GLY A C 1
ATOM 4693 O O . GLY A 1 787 ? 15.028 58.811 90.473 1.00 63.32 767 GLY A O 1
ATOM 4694 N N . SER A 1 788 ? 13.264 58.286 89.167 1.00 59.64 768 SER A N 1
ATOM 4695 C CA . SER A 1 788 ? 12.256 58.545 90.187 1.00 59.59 768 SER A CA 1
ATOM 4696 C C . SER A 1 788 ? 11.847 57.213 90.800 1.00 61.15 768 SER A C 1
ATOM 4697 O O . SER A 1 788 ? 12.306 56.156 90.366 1.00 66.02 768 SER A O 1
ATOM 4700 N N . SER A 1 789 ? 10.999 57.274 91.821 1.00 61.47 769 SER A N 1
ATOM 4701 C CA . SER A 1 789 ? 10.399 56.091 92.422 1.00 60.74 769 SER A CA 1
ATOM 4702 C C . SER A 1 789 ? 9.017 56.457 92.948 1.00 61.33 769 SER A C 1
ATOM 4703 O O . SER A 1 789 ? 8.530 57.561 92.714 1.00 64.20 769 SER A O 1
ATOM 4706 N N . GLY A 1 790 ? 8.387 55.531 93.657 1.00 61.83 770 GLY A N 1
ATOM 4707 C CA . GLY A 1 790 ? 7.067 55.780 94.217 1.00 65.16 770 GLY A CA 1
ATOM 4708 C C . GLY A 1 790 ? 7.174 56.677 95.428 1.00 66.46 770 GLY A C 1
ATOM 4709 O O . GLY A 1 790 ? 6.196 57.301 95.844 1.00 68.45 770 GLY A O 1
ATOM 4710 N N . ASN A 1 791 ? 8.380 56.739 95.984 1.00 67.32 771 ASN A N 1
ATOM 4711 C CA . ASN A 1 791 ? 8.644 57.508 97.186 1.00 68.65 771 ASN A CA 1
ATOM 4712 C C . ASN A 1 791 ? 8.556 59.014 96.951 1.00 65.26 771 ASN A C 1
ATOM 4713 O O . ASN A 1 791 ? 8.250 59.768 97.869 1.00 66.64 771 ASN A O 1
ATOM 4718 N N . ASP A 1 792 ? 8.817 59.440 95.717 1.00 63.75 772 ASP A N 1
ATOM 4719 C CA . ASP A 1 792 ? 8.699 60.846 95.332 1.00 59.91 772 ASP A CA 1
ATOM 4720 C C . ASP A 1 792 ? 7.267 61.331 95.472 1.00 59.44 772 ASP A C 1
ATOM 4721 O O . ASP A 1 792 ? 7.028 62.454 95.915 1.00 60.57 772 ASP A O 1
ATOM 4726 N N . TYR A 1 793 ? 6.323 60.467 95.106 1.00 59.95 773 TYR A N 1
ATOM 4727 C CA . TYR A 1 793 ? 4.896 60.729 95.275 1.00 59.99 773 TYR A CA 1
ATOM 4728 C C . TYR A 1 793 ? 4.543 61.051 96.730 1.00 60.52 773 TYR A C 1
ATOM 4729 O O . TYR A 1 793 ? 3.698 61.910 96.996 1.00 59.30 773 TYR A O 1
ATOM 4738 N N . ASP A 1 794 ? 5.199 60.363 97.663 1.00 60.28 774 ASP A N 1
ATOM 4739 C CA . ASP A 1 794 ? 5.055 60.662 99.082 1.00 62.76 774 ASP A CA 1
ATOM 4740 C C . ASP A 1 794 ? 5.628 62.039 99.409 1.00 63.69 774 ASP A C 1
ATOM 4741 O O . ASP A 1 794 ? 4.973 62.846 100.076 1.00 67.47 774 ASP A O 1
ATOM 4746 N N . LEU A 1 795 ? 6.841 62.306 98.929 1.00 60.93 775 LEU A N 1
ATOM 4747 C CA . LEU A 1 795 ? 7.461 63.619 99.091 1.00 60.15 775 LEU A CA 1
ATOM 4748 C C . LEU A 1 795 ? 6.538 64.744 98.620 1.00 60.79 775 LEU A C 1
ATOM 4749 O O . LEU A 1 795 ? 6.424 65.772 99.289 1.00 61.24 775 LEU A O 1
ATOM 4754 N N . MET A 1 796 ? 5.867 64.539 97.488 1.00 60.97 776 MET A N 1
ATOM 4755 C CA . MET A 1 796 ? 4.903 65.519 96.982 1.00 62.81 776 MET A CA 1
ATOM 4756 C C . MET A 1 796 ? 3.772 65.815 97.951 1.00 61.99 776 MET A C 1
ATOM 4757 O O . MET A 1 796 ? 3.366 66.966 98.078 1.00 63.55 776 MET A O 1
ATOM 4762 N N . ALA A 1 797 ? 3.272 64.788 98.634 1.00 60.60 777 ALA A N 1
ATOM 4763 C CA . ALA A 1 797 ? 2.146 64.962 99.551 1.00 62.65 777 ALA A CA 1
ATOM 4764 C C . ALA A 1 797 ? 2.539 65.582 100.904 1.00 65.97 777 ALA A C 1
ATOM 4765 O O . ALA A 1 797 ? 1.669 66.058 101.647 1.00 70.04 777 ALA A O 1
ATOM 4767 N N . GLN A 1 798 ? 3.841 65.588 101.202 1.00 65.47 778 GLN A N 1
ATOM 4768 C CA . GLN A 1 798 ? 4.377 66.150 102.447 1.00 68.42 778 GLN A CA 1
ATOM 4769 C C . GLN A 1 798 ? 4.173 67.665 102.530 1.00 67.63 778 GLN A C 1
ATOM 4770 O O . GLN A 1 798 ? 4.621 68.395 101.647 1.00 70.62 778 GLN A O 1
ATOM 4776 N N . PRO A 1 799 ? 3.502 68.143 103.595 1.00 66.85 779 PRO A N 1
ATOM 4777 C CA . PRO A 1 799 ? 3.235 69.576 103.756 1.00 66.84 779 PRO A CA 1
ATOM 4778 C C . PRO A 1 799 ? 4.468 70.391 104.158 1.00 66.40 779 PRO A C 1
ATOM 4779 O O . PRO A 1 799 ? 5.433 69.828 104.682 1.00 67.31 779 PRO A O 1
ATOM 4783 N N . ILE A 1 800 ? 4.422 71.701 103.907 1.00 65.91 780 ILE A N 1
ATOM 4784 C CA . ILE A 1 800 ? 5.521 72.616 104.242 1.00 66.60 780 ILE A CA 1
ATOM 4785 C C . ILE A 1 800 ? 5.226 73.426 105.508 1.00 67.52 780 ILE A C 1
ATOM 4786 O O . ILE A 1 800 ? 4.154 74.029 105.645 1.00 65.13 780 ILE A O 1
ATOM 4791 N N . THR A 1 801 ? 6.189 73.424 106.428 1.00 69.88 781 THR A N 1
ATOM 4792 C CA . THR A 1 801 ? 6.121 74.233 107.639 1.00 70.35 781 THR A CA 1
ATOM 4793 C C . THR A 1 801 ? 7.118 75.383 107.513 1.00 70.80 781 THR A C 1
ATOM 4794 O O . THR A 1 801 ? 8.321 75.146 107.362 1.00 72.03 781 THR A O 1
ATOM 4798 N N . PRO A 1 802 ? 6.623 76.634 107.573 1.00 69.70 782 PRO A N 1
ATOM 4799 C CA . PRO A 1 802 ? 7.486 77.812 107.460 1.00 68.51 782 PRO A CA 1
ATOM 4800 C C . PRO A 1 802 ? 8.457 77.937 108.638 1.00 71.28 782 PRO A C 1
ATOM 4801 O O . PRO A 1 802 ? 8.296 77.246 109.648 1.00 72.30 782 PRO A O 1
ATOM 4805 N N . GLY A 1 803 ? 9.461 78.800 108.501 1.00 73.86 783 GLY A N 1
ATOM 4806 C CA . GLY A 1 803 ? 10.324 79.162 109.628 1.00 79.90 783 GLY A CA 1
ATOM 4807 C C . GLY A 1 803 ? 9.599 80.088 110.598 1.00 84.27 783 GLY A C 1
ATOM 4808 O O . GLY A 1 803 ? 8.537 80.631 110.266 1.00 87.13 783 GLY A O 1
ATOM 4809 N N . PRO A 1 804 ? 10.158 80.283 111.808 1.00 85.01 784 PRO A N 1
ATOM 4810 C CA . PRO A 1 804 ? 9.498 81.180 112.759 1.00 84.94 784 PRO A CA 1
ATOM 4811 C C . PRO A 1 804 ? 9.676 82.647 112.360 1.00 90.21 784 PRO A C 1
ATOM 4812 O O . PRO A 1 804 ? 10.653 82.986 111.679 1.00 89.51 784 PRO A O 1
ATOM 4816 N N . SER A 1 805 ? 8.732 83.497 112.766 1.00 95.28 785 SER A N 1
ATOM 4817 C CA . SER A 1 805 ? 8.814 84.940 112.512 1.00 97.60 785 SER A CA 1
ATOM 4818 C C . SER A 1 805 ? 9.933 85.562 113.344 1.00 100.74 785 SER A C 1
ATOM 4819 O O . SER A 1 805 ? 10.903 86.092 112.796 1.00 98.41 785 SER A O 1
ATOM 4822 N N . ILE A 1 806 ? 9.785 85.485 114.666 1.00 104.81 786 ILE A N 1
ATOM 4823 C CA . ILE A 1 806 ? 10.825 85.887 115.609 1.00 106.17 786 ILE A CA 1
ATOM 4824 C C . ILE A 1 806 ? 11.785 84.710 115.765 1.00 107.82 786 ILE A C 1
ATOM 4825 O O . ILE A 1 806 ? 11.336 83.583 115.987 1.00 106.85 786 ILE A O 1
ATOM 4830 N N . PRO A 1 807 ? 13.107 84.953 115.636 1.00 110.51 787 PRO A N 1
ATOM 4831 C CA . PRO A 1 807 ? 14.058 83.866 115.898 1.00 111.54 787 PRO A CA 1
ATOM 4832 C C . PRO A 1 807 ? 13.992 83.420 117.361 1.00 110.61 787 PRO A C 1
ATOM 4833 O O . PRO A 1 807 ? 13.839 84.255 118.259 1.00 107.03 787 PRO A O 1
ATOM 4837 N N . GLY A 1 808 ? 14.080 82.110 117.582 1.00 109.88 788 GLY A N 1
ATOM 4838 C CA . GLY A 1 808 ? 13.945 81.533 118.919 1.00 105.55 788 GLY A CA 1
ATOM 4839 C C . GLY A 1 808 ? 12.502 81.383 119.372 1.00 101.07 788 GLY A C 1
ATOM 4840 O O . GLY A 1 808 ? 12.228 81.305 120.570 1.00 100.68 788 GLY A O 1
ATOM 4841 N N . ALA A 1 809 ? 11.580 81.352 118.413 1.00 97.61 789 ALA A N 1
ATOM 4842 C CA . ALA A 1 809 ? 10.165 81.129 118.695 1.00 96.17 789 ALA A CA 1
ATOM 4843 C C . ALA A 1 809 ? 9.790 79.680 118.369 1.00 97.93 789 ALA A C 1
ATOM 4844 O O . ALA A 1 809 ? 10.421 79.063 117.506 1.00 96.51 789 ALA A O 1
ATOM 4846 N N . PRO A 1 810 ? 8.762 79.132 119.057 1.00 98.93 790 PRO A N 1
ATOM 4847 C CA . PRO A 1 810 ? 8.357 77.734 118.888 1.00 98.55 790 PRO A CA 1
ATOM 4848 C C . PRO A 1 810 ? 8.121 77.320 117.437 1.00 100.10 790 PRO A C 1
ATOM 4849 O O . PRO A 1 810 ? 7.728 78.149 116.610 1.00 100.76 790 PRO A O 1
ATOM 4853 N N . GLN A 1 811 ? 8.368 76.041 117.154 1.00 100.58 791 GLN A N 1
ATOM 4854 C CA . GLN A 1 811 ? 8.129 75.436 115.841 1.00 100.09 791 GLN A CA 1
ATOM 4855 C C . GLN A 1 811 ? 6.705 75.704 115.341 1.00 97.88 791 GLN A C 1
ATOM 4856 O O . GLN A 1 811 ? 5.726 75.323 115.998 1.00 93.58 791 GLN A O 1
ATOM 4862 N N . PRO A 1 812 ? 6.589 76.363 114.173 1.00 96.85 792 PRO A N 1
ATOM 4863 C CA . PRO A 1 812 ? 5.287 76.757 113.637 1.00 96.24 792 PRO A CA 1
ATOM 4864 C C . PRO A 1 812 ? 4.409 75.581 113.203 1.00 95.81 792 PRO A C 1
ATOM 4865 O O . PRO A 1 812 ? 4.858 74.435 113.138 1.00 95.21 792 PRO A O 1
ATOM 4869 N N . ILE A 1 813 ? 3.150 75.899 112.935 1.00 94.53 793 ILE A N 1
ATOM 4870 C CA . ILE A 1 813 ? 2.190 74.994 112.327 1.00 89.81 793 ILE A CA 1
ATOM 4871 C C . ILE A 1 813 ? 2.583 74.816 110.847 1.00 84.51 793 ILE A C 1
ATOM 4872 O O . ILE A 1 813 ? 3.154 75.729 110.247 1.00 86.40 793 ILE A O 1
ATOM 4877 N N . PRO A 1 814 ? 2.327 73.625 110.267 1.00 79.30 794 PRO A N 1
ATOM 4878 C CA . PRO A 1 814 ? 2.419 73.453 108.814 1.00 75.96 794 PRO A CA 1
ATOM 4879 C C . PRO A 1 814 ? 1.354 74.278 108.091 1.00 73.72 794 PRO A C 1
ATOM 4880 O O . PRO A 1 814 ? 0.180 74.248 108.474 1.00 72.13 794 PRO A O 1
ATOM 4884 N N . ARG A 1 815 ? 1.766 74.999 107.051 1.00 70.40 795 ARG A N 1
ATOM 4885 C CA . ARG A 1 815 ? 0.897 75.980 106.398 1.00 68.11 795 ARG A CA 1
ATOM 4886 C C . ARG A 1 815 ? 0.532 75.633 104.951 1.00 66.56 795 ARG A C 1
ATOM 4887 O O . ARG A 1 815 ? -0.588 75.906 104.510 1.00 64.04 795 ARG A O 1
ATOM 4895 N N . LEU A 1 816 ? 1.479 75.044 104.221 1.00 65.08 796 LEU A N 1
ATOM 4896 C CA . LEU A 1 816 ? 1.295 74.735 102.801 1.00 62.94 796 LEU A CA 1
ATOM 4897 C C . LEU A 1 816 ? 1.101 73.241 102.564 1.00 64.60 796 LEU A C 1
ATOM 4898 O O . LEU A 1 816 ? 2.010 72.445 102.811 1.00 63.45 796 LEU A O 1
ATOM 4903 N N . PHE A 1 817 ? -0.085 72.880 102.075 1.00 65.24 797 PHE A N 1
ATOM 4904 C CA . PHE A 1 817 ? -0.478 71.482 101.878 1.00 67.33 797 PHE A CA 1
ATOM 4905 C C . PHE A 1 817 ? -0.627 71.144 100.395 1.00 66.69 797 PHE A C 1
ATOM 4906 O O . PHE A 1 817 ? -0.961 72.008 99.586 1.00 67.80 797 PHE A O 1
ATOM 4914 N N . PHE A 1 818 ? -0.397 69.881 100.044 1.00 66.85 798 PHE A N 1
ATOM 4915 C CA . PHE A 1 818 ? -0.431 69.459 98.643 1.00 65.50 798 PHE A CA 1
ATOM 4916 C C . PHE A 1 818 ? -1.318 68.250 98.397 1.00 65.37 798 PHE A C 1
ATOM 4917 O O . PHE A 1 818 ? -1.126 67.191 98.994 1.00 64.51 798 PHE A O 1
ATOM 4925 N N . ALA A 1 819 ? -2.280 68.413 97.500 1.00 64.74 799 ALA A N 1
ATOM 4926 C CA . ALA A 1 819 ? -3.081 67.296 97.035 1.00 65.78 799 ALA A CA 1
ATOM 4927 C C . ALA A 1 819 ? -2.954 67.188 95.524 1.00 66.68 799 ALA A C 1
ATOM 4928 O O . ALA A 1 819 ? -2.312 68.022 94.877 1.00 66.59 799 ALA A O 1
ATOM 4930 N N . GLY A 1 820 ? -3.566 66.155 94.961 1.00 65.97 800 GLY A N 1
ATOM 4931 C CA . GLY A 1 820 ? -3.530 65.966 93.531 1.00 62.83 800 GLY A CA 1
ATOM 4932 C C . GLY A 1 820 ? -3.033 64.599 93.134 1.00 61.31 800 GLY A C 1
ATOM 4933 O O . GLY A 1 820 ? -2.395 63.889 93.920 1.00 58.53 800 GLY A O 1
ATOM 4934 N N . GLU A 1 821 ? -3.340 64.255 91.888 1.00 59.59 801 GLU A N 1
ATOM 4935 C CA . GLU A 1 821 ? -2.982 62.991 91.265 1.00 57.89 801 GLU A CA 1
ATOM 4936 C C . GLU A 1 821 ? -1.501 62.616 91.429 1.00 58.23 801 GLU A C 1
ATOM 4937 O O . GLU A 1 821 ? -1.166 61.456 91.648 1.00 60.95 801 GLU A O 1
ATOM 4943 N N . HIS A 1 822 ? -0.623 63.606 91.355 1.00 57.72 802 HIS A N 1
ATOM 4944 C CA . HIS A 1 822 ? 0.810 63.386 91.512 1.00 58.18 802 HIS A CA 1
ATOM 4945 C C . HIS A 1 822 ? 1.250 63.224 92.951 1.00 57.58 802 HIS A C 1
ATOM 4946 O O . HIS A 1 822 ? 2.449 63.110 93.221 1.00 58.66 802 HIS A O 1
ATOM 4953 N N . THR A 1 823 ? 0.306 63.214 93.892 1.00 56.72 803 THR A N 1
ATOM 4954 C CA . THR A 1 823 ? 0.653 63.119 95.322 1.00 60.08 803 THR A CA 1
ATOM 4955 C C . THR A 1 823 ? 0.207 61.819 96.002 1.00 62.67 803 THR A C 1
ATOM 4956 O O . THR A 1 823 ? 0.439 61.623 97.199 1.00 65.02 803 THR A O 1
ATOM 4960 N N . ILE A 1 824 ? -0.429 60.934 95.241 1.00 62.92 804 ILE A N 1
ATOM 4961 C CA . ILE A 1 824 ? -0.964 59.694 95.798 1.00 59.63 804 ILE A CA 1
ATOM 4962 C C . ILE A 1 824 ? -0.284 58.450 95.201 1.00 62.18 804 ILE A C 1
ATOM 4963 O O . ILE A 1 824 ? -0.665 57.939 94.140 1.00 61.34 804 ILE A O 1
ATOM 4968 N N . ARG A 1 825 ? 0.743 57.996 95.918 1.00 63.61 805 ARG A N 1
ATOM 4969 C CA . ARG A 1 825 ? 1.611 56.869 95.555 1.00 61.21 805 ARG A CA 1
ATOM 4970 C C . ARG A 1 825 ? 0.883 55.623 95.039 1.00 63.57 805 ARG A C 1
ATOM 4971 O O . ARG A 1 825 ? 1.319 55.002 94.068 1.00 66.44 805 ARG A O 1
ATOM 4979 N N . ASN A 1 826 ? -0.220 55.259 95.688 1.00 63.02 806 ASN A N 1
ATOM 4980 C CA . ASN A 1 826 ? -0.934 54.029 95.347 1.00 59.83 806 ASN A CA 1
ATOM 4981 C C . ASN A 1 826 ? -1.988 54.168 94.252 1.00 58.38 806 ASN A C 1
ATOM 4982 O O . ASN A 1 826 ? -2.538 53.161 93.801 1.00 62.22 806 ASN A O 1
ATOM 4987 N N . TYR A 1 827 ? -2.281 55.398 93.830 1.00 54.42 807 TYR A N 1
ATOM 4988 C CA . TYR A 1 827 ? -3.325 55.627 92.821 1.00 54.23 807 TYR A CA 1
ATOM 4989 C C . TYR A 1 827 ? -3.017 56.789 91.872 1.00 53.34 807 TYR A C 1
ATOM 4990 O O . TYR A 1 827 ? -3.918 57.562 91.529 1.00 51.79 807 TYR A O 1
ATOM 4999 N N . PRO A 1 828 ? -1.751 56.905 91.415 1.00 53.10 808 PRO A N 1
ATOM 5000 C CA . PRO A 1 828 ? -1.409 58.071 90.596 1.00 52.71 808 PRO A CA 1
ATOM 5001 C C . PRO A 1 828 ? -2.133 58.100 89.259 1.00 53.19 808 PRO A C 1
ATOM 5002 O O . PRO A 1 828 ? -2.729 57.104 88.850 1.00 55.39 808 PRO A O 1
ATOM 5006 N N . ALA A 1 829 ? -2.079 59.254 88.605 1.00 53.74 809 ALA A N 1
ATOM 5007 C CA . ALA A 1 829 ? -2.595 59.453 87.253 1.00 55.30 809 ALA A CA 1
ATOM 5008 C C . ALA A 1 829 ? -4.078 59.102 87.046 1.00 57.86 809 ALA A C 1
ATOM 5009 O O . ALA A 1 829 ? -4.496 58.779 85.936 1.00 60.57 809 ALA A O 1
ATOM 5011 N N . THR A 1 830 ? -4.877 59.178 88.105 1.00 59.62 810 THR A N 1
ATOM 5012 C CA . THR A 1 830 ? -6.292 58.805 88.005 1.00 60.23 810 THR A CA 1
ATOM 5013 C C . THR A 1 830 ? -7.222 59.827 88.649 1.00 59.13 810 THR A C 1
ATOM 5014 O O . THR A 1 830 ? -6.784 60.651 89.452 1.00 60.34 810 THR A O 1
ATOM 5018 N N . VAL A 1 831 ? -8.504 59.764 88.296 1.00 57.63 811 VAL A N 1
ATOM 5019 C CA . VAL A 1 831 ? -9.527 60.568 88.964 1.00 57.47 811 VAL A CA 1
ATOM 5020 C C . VAL A 1 831 ? -9.667 60.157 90.427 1.00 59.48 811 VAL A C 1
ATOM 5021 O O . VAL A 1 831 ? -9.512 60.988 91.326 1.00 62.08 811 VAL A O 1
ATOM 5025 N N . HIS A 1 832 ? -9.938 58.875 90.661 1.00 60.31 812 HIS A N 1
ATOM 5026 C CA . HIS A 1 832 ? -10.108 58.366 92.019 1.00 61.76 812 HIS A CA 1
ATOM 5027 C C . HIS A 1 832 ? -8.901 58.641 92.862 1.00 62.31 812 HIS A C 1
ATOM 5028 O O . HIS A 1 832 ? -9.016 58.832 94.070 1.00 63.67 812 HIS A O 1
ATOM 5035 N N . GLY A 1 833 ? -7.732 58.678 92.227 1.00 61.73 813 GLY A N 1
ATOM 5036 C CA . GLY A 1 833 ? -6.491 58.982 92.925 1.00 60.90 813 GLY A CA 1
ATOM 5037 C C . GLY A 1 833 ? -6.514 60.401 93.441 1.00 59.86 813 GLY A C 1
ATOM 5038 O O . GLY A 1 833 ? -6.285 60.639 94.632 1.00 60.16 813 GLY A O 1
ATOM 5039 N N . ALA A 1 834 ? -6.803 61.336 92.538 1.00 56.60 814 ALA A N 1
ATOM 5040 C CA . ALA A 1 834 ? -6.926 62.739 92.888 1.00 56.74 814 ALA A CA 1
ATOM 5041 C C . ALA A 1 834 ? -7.969 62.893 93.991 1.00 59.47 814 ALA A C 1
ATOM 5042 O O . ALA A 1 834 ? -7.691 63.473 95.042 1.00 59.72 814 ALA A O 1
ATOM 5044 N N . LEU A 1 835 ? -9.157 62.341 93.745 1.00 60.36 815 LEU A N 1
ATOM 5045 C CA . LEU A 1 835 ? -10.244 62.319 94.715 1.00 59.23 815 LEU A CA 1
ATOM 5046 C C . LEU A 1 835 ? -9.732 61.921 96.093 1.00 59.34 815 LEU A C 1
ATOM 5047 O O . LEU A 1 835 ? -9.920 62.650 97.060 1.00 63.75 815 LEU A O 1
ATOM 5052 N N . LEU A 1 836 ? -9.067 60.776 96.177 1.00 59.50 816 LEU A N 1
ATOM 5053 C CA . LEU A 1 836 ? -8.586 60.279 97.464 1.00 62.78 816 LEU A CA 1
ATOM 5054 C C . LEU A 1 836 ? -7.560 61.199 98.123 1.00 62.42 816 LEU A C 1
ATOM 5055 O O . LEU A 1 836 ? -7.540 61.320 99.351 1.00 63.92 816 LEU A O 1
ATOM 5060 N N . SER A 1 837 ? -6.721 61.846 97.311 1.00 60.00 817 SER A N 1
ATOM 5061 C CA . SER A 1 837 ? -5.690 62.748 97.830 1.00 57.15 817 SER A CA 1
ATOM 5062 C C . SER A 1 837 ? -6.338 63.981 98.448 1.00 57.56 817 SER A C 1
ATOM 5063 O O . SER A 1 837 ? -5.921 64.444 99.513 1.00 56.98 817 SER A O 1
ATOM 5066 N N . GLY A 1 838 ? -7.365 64.494 97.770 1.00 58.25 818 GLY A N 1
ATOM 5067 C CA . GLY A 1 838 ? -8.186 65.581 98.288 1.00 55.90 818 GLY A CA 1
ATOM 5068 C C . GLY A 1 838 ? -8.735 65.223 99.657 1.00 56.62 818 GLY A C 1
ATOM 5069 O O . GLY A 1 838 ? -8.561 65.978 100.616 1.00 57.10 818 GLY A O 1
ATOM 5070 N N . LEU A 1 839 ? -9.375 64.059 99.756 1.00 55.08 819 LEU A N 1
ATOM 5071 C CA . LEU A 1 839 ? -9.899 63.589 101.031 1.00 55.03 819 LEU A CA 1
ATOM 5072 C C . LEU A 1 839 ? -8.776 63.527 102.052 1.00 55.96 819 LEU A C 1
ATOM 5073 O O . LEU A 1 839 ? -8.930 64.012 103.172 1.00 59.29 819 LEU A O 1
ATOM 5078 N N . ARG A 1 840 ? -7.641 62.956 101.647 1.00 57.17 820 ARG A N 1
ATOM 5079 C CA . ARG A 1 840 ? -6.462 62.839 102.510 1.00 55.66 820 ARG A CA 1
ATOM 5080 C C . ARG A 1 840 ? -6.087 64.172 103.146 1.00 56.13 820 ARG A C 1
ATOM 5081 O O . ARG A 1 840 ? -5.958 64.262 104.369 1.00 54.96 820 ARG A O 1
ATOM 5089 N N . GLU A 1 841 ? -5.924 65.203 102.319 1.00 57.34 821 GLU A N 1
ATOM 5090 C CA . GLU A 1 841 ? -5.434 66.485 102.812 1.00 58.48 821 GLU A CA 1
ATOM 5091 C C . GLU A 1 841 ? -6.444 67.193 103.697 1.00 59.49 821 GLU A C 1
ATOM 5092 O O . GLU A 1 841 ? -6.079 67.705 104.756 1.00 62.75 821 GLU A O 1
ATOM 5098 N N . ALA A 1 842 ? -7.708 67.194 103.280 1.00 58.88 822 ALA A N 1
ATOM 5099 C CA . ALA A 1 842 ? -8.788 67.718 104.111 1.00 58.61 822 ALA A CA 1
ATOM 5100 C C . ALA A 1 842 ? -8.701 67.139 105.520 1.00 59.48 822 ALA A C 1
ATOM 5101 O O . ALA A 1 842 ? -8.744 67.874 106.506 1.00 62.48 822 ALA A O 1
ATOM 5103 N N . GLY A 1 843 ? -8.552 65.824 105.609 1.00 59.07 823 GLY A N 1
ATOM 5104 C CA . GLY A 1 843 ? -8.366 65.160 106.893 1.00 60.23 823 GLY A CA 1
ATOM 5105 C C . GLY A 1 843 ? -7.189 65.720 107.664 1.00 60.41 823 GLY A C 1
ATOM 5106 O O . GLY A 1 843 ? -7.316 66.025 108.846 1.00 62.11 823 GLY A O 1
ATOM 5107 N N . ARG A 1 844 ? -6.049 65.870 106.989 1.00 62.17 824 ARG A N 1
ATOM 5108 C CA . ARG A 1 844 ? -4.823 66.336 107.636 1.00 62.08 824 ARG A CA 1
ATOM 5109 C C . ARG A 1 844 ? -4.942 67.788 108.078 1.00 64.35 824 ARG A C 1
ATOM 5110 O O . ARG A 1 844 ? -4.503 68.148 109.174 1.00 64.87 824 ARG A O 1
ATOM 5118 N N . ILE A 1 845 ? -5.540 68.613 107.222 1.00 66.20 825 ILE A N 1
ATOM 5119 C CA . ILE A 1 845 ? -5.774 70.025 107.529 1.00 68.00 825 ILE A CA 1
ATOM 5120 C C . ILE A 1 845 ? -6.729 70.188 108.715 1.00 68.22 825 ILE A C 1
ATOM 5121 O O . ILE A 1 845 ? -6.429 70.926 109.653 1.00 70.85 825 ILE A O 1
ATOM 5126 N N . ALA A 1 846 ? -7.858 69.484 108.680 1.00 68.27 826 ALA A N 1
ATOM 5127 C CA . ALA A 1 846 ? -8.825 69.543 109.770 1.00 70.23 826 ALA A CA 1
ATOM 5128 C C . ALA A 1 846 ? -8.192 69.113 111.086 1.00 70.91 826 ALA A C 1
ATOM 5129 O O . ALA A 1 846 ? -8.375 69.775 112.099 1.00 74.15 826 ALA A O 1
ATOM 5131 N N . ASP A 1 847 ? -7.436 68.019 111.062 1.00 73.45 827 ASP A N 1
ATOM 5132 C CA . ASP A 1 847 ? -6.702 67.554 112.241 1.00 77.66 827 ASP A CA 1
ATOM 5133 C C . ASP A 1 847 ? -5.796 68.641 112.808 1.00 76.80 827 ASP A C 1
ATOM 5134 O O . ASP A 1 847 ? -5.681 68.794 114.020 1.00 75.79 827 ASP A O 1
ATOM 5139 N N . GLN A 1 848 ? -5.167 69.391 111.909 1.00 79.20 828 GLN A N 1
ATOM 5140 C CA . GLN A 1 848 ? -4.197 70.415 112.263 1.00 81.24 828 GLN A CA 1
ATOM 5141 C C . GLN A 1 848 ? -4.848 71.656 112.867 1.00 82.68 828 GLN A C 1
ATOM 5142 O O . GLN A 1 848 ? -4.322 72.228 113.819 1.00 85.47 828 GLN A O 1
ATOM 5148 N N . PHE A 1 849 ? -5.991 72.062 112.320 1.00 82.92 829 PHE A N 1
ATOM 5149 C CA . PHE A 1 849 ? -6.592 73.348 112.675 1.00 81.54 829 PHE A CA 1
ATOM 5150 C C . PHE A 1 849 ? -7.864 73.274 113.512 1.00 82.32 829 PHE A C 1
ATOM 5151 O O . PHE A 1 849 ? -8.209 74.240 114.187 1.00 84.04 829 PHE A O 1
ATOM 5159 N N . LEU A 1 850 ? -8.555 72.138 113.468 1.00 81.18 830 LEU A N 1
ATOM 5160 C CA . LEU A 1 850 ? -9.742 71.924 114.296 1.00 77.75 830 LEU A CA 1
ATOM 5161 C C . LEU A 1 850 ? -9.472 70.950 115.438 1.00 82.07 830 LEU A C 1
ATOM 5162 O O . LEU A 1 850 ? -10.315 70.772 116.318 1.00 87.38 830 LEU A O 1
ATOM 5167 N N . GLY A 1 851 ? -8.298 70.320 115.419 1.00 86.05 831 GLY A N 1
ATOM 5168 C CA . GLY A 1 851 ? -7.892 69.396 116.476 1.00 91.92 831 GLY A CA 1
ATOM 5169 C C . GLY A 1 851 ? -8.506 68.014 116.350 1.00 97.75 831 GLY A C 1
ATOM 5170 O O . GLY A 1 851 ? -9.650 67.866 115.911 1.00 94.89 831 GLY A O 1
ATOM 5171 N N . ALA A 1 852 ? -7.736 67.002 116.744 1.00 107.10 832 ALA A N 1
ATOM 5172 C CA . ALA A 1 852 ? -8.175 65.610 116.686 1.00 115.75 832 ALA A CA 1
ATOM 5173 C C . ALA A 1 852 ? -8.698 65.140 118.044 1.00 124.83 832 ALA A C 1
ATOM 5174 O O . ALA A 1 852 ? -7.924 64.732 118.914 1.00 130.99 832 ALA A O 1
ATOM 5176 N N . MET A 1 853 ? -10.018 65.199 118.212 1.00 134.11 833 MET A N 1
ATOM 5177 C CA . MET A 1 853 ? -10.669 64.844 119.479 1.00 142.20 833 MET A CA 1
ATOM 5178 C C . MET A 1 853 ? -10.716 63.330 119.710 1.00 141.12 833 MET A C 1
ATOM 5179 O O . MET A 1 853 ? -10.859 62.871 120.847 1.00 138.62 833 MET A O 1
ATOM 5184 N N . TYR A 1 854 ? -10.573 62.571 118.624 1.00 140.50 834 TYR A N 1
ATOM 5185 C CA . TYR A 1 854 ? -10.745 61.112 118.616 1.00 136.66 834 TYR A CA 1
ATOM 5186 C C . TYR A 1 854 ? -9.485 60.296 118.964 1.00 134.46 834 TYR A C 1
ATOM 5187 O O . TYR A 1 854 ? -9.477 59.068 118.814 1.00 129.13 834 TYR A O 1
ATOM 5196 N N . THR A 1 855 ? -8.430 60.967 119.427 1.00 134.12 835 THR A N 1
ATOM 5197 C CA . THR A 1 855 ? -7.168 60.286 119.749 1.00 135.15 835 THR A CA 1
ATOM 5198 C C . THR A 1 855 ? -6.889 60.208 121.262 1.00 140.09 835 THR A C 1
ATOM 5199 O O . THR A 1 855 ? -5.784 60.516 121.721 1.00 142.58 835 THR A O 1
ATOM 5203 N N . LEU A 1 856 ? -7.902 59.787 122.022 1.00 142.25 836 LEU A N 1
ATOM 5204 C CA . LEU A 1 856 ? -7.776 59.575 123.467 1.00 138.26 836 LEU A CA 1
ATOM 5205 C C . LEU A 1 856 ? -8.094 58.129 123.837 1.00 131.70 836 LEU A C 1
ATOM 5206 O O . LEU A 1 856 ? -7.725 57.655 124.912 1.00 124.62 836 LEU A O 1
ATOM 5211 N N . ARG B 2 308 ? 12.184 33.726 89.972 1.00 135.99 308 ARG B N 1
ATOM 5212 C CA . ARG B 2 308 ? 13.032 32.499 89.977 1.00 138.65 308 ARG B CA 1
ATOM 5213 C C . ARG B 2 308 ? 13.592 32.167 88.593 1.00 136.65 308 ARG B C 1
ATOM 5214 O O . ARG B 2 308 ? 14.805 32.017 88.428 1.00 135.18 308 ARG B O 1
ATOM 5222 N N . LYS B 2 309 ? 12.703 32.055 87.607 1.00 135.08 309 LYS B N 1
ATOM 5223 C CA . LYS B 2 309 ? 13.084 31.699 86.238 1.00 131.17 309 LYS B CA 1
ATOM 5224 C C . LYS B 2 309 ? 12.335 32.545 85.202 1.00 123.31 309 LYS B C 1
ATOM 5225 O O . LYS B 2 309 ? 11.195 32.950 85.447 1.00 122.09 309 LYS B O 1
ATOM 5231 N N . PRO B 2 310 ? 12.973 32.814 84.039 1.00 117.03 310 PRO B N 1
ATOM 5232 C CA . PRO B 2 310 ? 12.356 33.588 82.953 1.00 113.32 310 PRO B CA 1
ATOM 5233 C C . PRO B 2 310 ? 11.037 32.982 82.470 1.00 113.37 310 PRO B C 1
ATOM 5234 O O . PRO B 2 310 ? 10.752 31.823 82.770 1.00 116.84 310 PRO B O 1
ATOM 5238 N N . PRO B 2 311 ? 10.227 33.762 81.732 1.00 112.93 311 PRO B N 1
ATOM 5239 C CA . PRO B 2 311 ? 9.021 33.192 81.127 1.00 115.46 311 PRO B CA 1
ATOM 5240 C C . PRO B 2 311 ? 9.370 32.184 80.035 1.00 119.05 311 PRO B C 1
ATOM 5241 O O . PRO B 2 311 ? 10.518 32.135 79.585 1.00 117.84 311 PRO B O 1
ATOM 5245 N N . LYS B 2 312 ? 8.387 31.381 79.629 1.00 126.19 312 LYS B N 1
ATOM 5246 C CA . LYS B 2 312 ? 8.568 30.419 78.542 1.00 129.73 312 LYS B CA 1
ATOM 5247 C C . LYS B 2 312 ? 8.794 31.132 77.212 1.00 130.32 312 LYS B C 1
ATOM 5248 O O . LYS B 2 312 ? 8.122 32.121 76.907 1.00 128.78 312 LYS B O 1
ATOM 5254 N N . GLY B 2 313 ? 9.755 30.627 76.439 1.00 130.09 313 GLY B N 1
ATOM 5255 C CA . GLY B 2 313 ? 10.117 31.205 75.143 1.00 125.68 313 GLY B CA 1
ATOM 5256 C C . GLY B 2 313 ? 10.909 32.493 75.268 1.00 120.93 313 GLY B C 1
ATOM 5257 O O . GLY B 2 313 ? 10.915 33.321 74.353 1.00 121.17 313 GLY B O 1
ATOM 5258 N N . MET B 2 314 ? 11.584 32.650 76.404 1.00 114.97 314 MET B N 1
ATOM 5259 C CA . MET B 2 314 ? 12.337 33.856 76.714 1.00 109.87 314 MET B CA 1
ATOM 5260 C C . MET B 2 314 ? 13.660 33.445 77.338 1.00 109.07 314 MET B C 1
ATOM 5261 O O . MET B 2 314 ? 13.684 32.715 78.333 1.00 110.15 314 MET B O 1
ATOM 5266 N N . PHE B 2 315 ? 14.755 33.914 76.749 1.00 109.44 315 PHE B N 1
ATOM 5267 C CA . PHE B 2 315 ? 16.090 33.462 77.132 1.00 112.60 315 PHE B CA 1
ATOM 5268 C C . PHE B 2 315 ? 16.964 34.623 77.585 1.00 111.82 315 PHE B C 1
ATOM 5269 O O . PHE B 2 315 ? 17.349 35.480 76.786 1.00 112.16 315 PHE B O 1
ATOM 5277 N N . LEU B 2 316 ? 17.257 34.644 78.883 1.00 112.37 316 LEU B N 1
ATOM 5278 C CA . LEU B 2 316 ? 17.950 35.764 79.514 1.00 113.52 316 LEU B CA 1
ATOM 5279 C C . LEU B 2 316 ? 18.850 35.262 80.635 1.00 114.66 316 LEU B C 1
ATOM 5280 O O . LEU B 2 316 ? 18.404 35.091 81.775 1.00 112.72 316 LEU B O 1
ATOM 5285 N N . SER B 2 317 ? 20.114 35.013 80.312 1.00 116.41 317 SER B N 1
ATOM 5286 C CA . SER B 2 317 ? 21.089 34.660 81.334 1.00 118.82 317 SER B CA 1
ATOM 5287 C C . SER B 2 317 ? 21.873 35.904 81.723 1.00 119.00 317 SER B C 1
ATOM 5288 O O . SER B 2 317 ? 22.029 36.823 80.913 1.00 114.76 317 SER B O 1
ATOM 5291 N N . GLN B 2 318 ? 22.355 35.925 82.964 1.00 120.47 318 GLN B N 1
ATOM 5292 C CA . GLN B 2 318 ? 23.164 37.028 83.482 1.00 124.48 318 GLN B CA 1
ATOM 5293 C C . GLN B 2 318 ? 24.337 37.343 82.550 1.00 125.19 318 GLN B C 1
ATOM 5294 O O . GLN B 2 318 ? 24.656 38.509 82.308 1.00 122.80 318 GLN B O 1
ATOM 5300 N N . GLU B 2 319 ? 24.950 36.285 82.022 1.00 128.04 319 GLU B N 1
ATOM 5301 C CA . GLU B 2 319 ? 26.081 36.380 81.105 1.00 129.51 319 GLU B CA 1
ATOM 5302 C C . GLU B 2 319 ? 25.724 37.101 79.801 1.00 125.97 319 GLU B C 1
ATOM 5303 O O . GLU B 2 319 ? 26.483 37.953 79.332 1.00 122.16 319 GLU B O 1
ATOM 5309 N N . ASP B 2 320 ? 24.569 36.754 79.231 1.00 126.16 320 ASP B N 1
ATOM 5310 C CA . ASP B 2 320 ? 24.091 37.335 77.972 1.00 127.61 320 ASP B CA 1
ATOM 5311 C C . ASP B 2 320 ? 23.745 38.813 78.094 1.00 130.00 320 ASP B C 1
ATOM 5312 O O . ASP B 2 320 ? 23.901 39.575 77.136 1.00 127.44 320 ASP B O 1
ATOM 5317 N N . VAL B 2 321 ? 23.263 39.205 79.271 1.00 132.11 321 VAL B N 1
ATOM 5318 C CA . VAL B 2 321 ? 22.898 40.591 79.546 1.00 131.39 321 VAL B CA 1
ATOM 5319 C C . VAL B 2 321 ? 24.141 41.483 79.527 1.00 130.53 321 VAL B C 1
ATOM 5320 O O . VAL B 2 321 ? 24.166 42.503 78.834 1.00 130.49 321 VAL B O 1
ATOM 5324 N N . GLU B 2 322 ? 25.168 41.074 80.271 1.00 129.04 322 GLU B N 1
ATOM 5325 C CA . GLU B 2 322 ? 26.429 41.815 80.374 1.00 128.75 322 GLU B CA 1
ATOM 5326 C C . GLU B 2 322 ? 27.143 41.957 79.029 1.00 128.64 322 GLU B C 1
ATOM 5327 O O . GLU B 2 322 ? 27.866 42.931 78.803 1.00 127.13 322 GLU B O 1
ATOM 5333 N N . ALA B 2 323 ? 26.930 40.983 78.146 1.00 129.97 323 ALA B N 1
ATOM 5334 C CA . ALA B 2 323 ? 27.575 40.950 76.834 1.00 133.13 323 ALA B CA 1
ATOM 5335 C C . ALA B 2 323 ? 26.970 41.946 75.842 1.00 133.52 323 ALA B C 1
ATOM 5336 O O . ALA B 2 323 ? 27.686 42.528 75.024 1.00 135.58 323 ALA B O 1
ATOM 5338 N N . VAL B 2 324 ? 25.655 42.132 75.919 1.00 133.31 324 VAL B N 1
ATOM 5339 C CA . VAL B 2 324 ? 24.937 43.031 75.013 1.00 134.62 324 VAL B CA 1
ATOM 5340 C C . VAL B 2 324 ? 24.926 44.468 75.549 1.00 137.10 324 VAL B C 1
ATOM 5341 O O . VAL B 2 324 ? 24.821 45.427 74.778 1.00 137.94 324 VAL B O 1
ATOM 5345 N N . SER B 2 325 ? 25.057 44.608 76.866 1.00 138.13 325 SER B N 1
ATOM 5346 C CA . SER B 2 325 ? 25.076 45.919 77.516 1.00 137.70 325 SER B CA 1
ATOM 5347 C C . SER B 2 325 ? 26.495 46.415 77.828 1.00 138.65 325 SER B C 1
ATOM 5348 O O . SER B 2 325 ? 26.668 47.391 78.563 1.00 141.05 325 SER B O 1
ATOM 5351 N N . ALA B 2 326 ? 27.500 45.747 77.263 1.00 137.42 326 ALA B N 1
ATOM 5352 C CA . ALA B 2 326 ? 28.907 46.085 77.502 1.00 134.90 326 ALA B CA 1
ATOM 5353 C C . ALA B 2 326 ? 29.262 47.503 77.051 1.00 133.75 326 ALA B C 1
ATOM 5354 O O . ALA B 2 326 ? 29.985 48.215 77.750 1.00 132.91 326 ALA B O 1
ATOM 5356 N N . ASN B 2 327 ? 28.754 47.898 75.883 1.00 131.34 327 ASN B N 1
ATOM 5357 C CA . ASN B 2 327 ? 28.920 49.262 75.371 1.00 130.34 327 ASN B CA 1
ATOM 5358 C C . ASN B 2 327 ? 27.785 49.693 74.432 1.00 129.47 327 ASN B C 1
ATOM 5359 O O . ASN B 2 327 ? 26.717 49.076 74.420 1.00 125.06 327 ASN B O 1
ATOM 5364 N N . ALA B 2 328 ? 28.032 50.748 73.653 1.00 131.53 328 ALA B N 1
ATOM 5365 C CA . ALA B 2 328 ? 27.016 51.375 72.801 1.00 132.98 328 ALA B CA 1
ATOM 5366 C C . ALA B 2 328 ? 26.495 50.460 71.692 1.00 135.79 328 ALA B C 1
ATOM 5367 O O . ALA B 2 328 ? 25.285 50.257 71.568 1.00 136.88 328 ALA B O 1
ATOM 5369 N N . THR B 2 329 ? 27.409 49.917 70.890 1.00 138.07 329 THR B N 1
ATOM 5370 C CA . THR B 2 329 ? 27.036 49.025 69.789 1.00 137.23 329 THR B CA 1
ATOM 5371 C C . THR B 2 329 ? 27.589 47.602 69.957 1.00 133.55 329 THR B C 1
ATOM 5372 O O . THR B 2 329 ? 27.831 46.899 68.972 1.00 134.87 329 THR B O 1
ATOM 5376 N N . ALA B 2 330 ? 27.769 47.184 71.210 1.00 127.38 330 ALA B N 1
ATOM 5377 C CA . ALA B 2 330 ? 28.105 45.795 71.529 1.00 122.06 330 ALA B CA 1
ATOM 5378 C C . ALA B 2 330 ? 26.923 44.879 71.219 1.00 119.75 330 ALA B C 1
ATOM 5379 O O . ALA B 2 330 ? 27.067 43.657 71.175 1.00 119.61 330 ALA B O 1
ATOM 5381 N N . ALA B 2 331 ? 25.758 45.489 71.009 1.00 118.79 331 ALA B N 1
ATOM 5382 C CA . ALA B 2 331 ? 24.542 44.774 70.642 1.00 119.46 331 ALA B CA 1
ATOM 5383 C C . ALA B 2 331 ? 24.609 44.289 69.197 1.00 119.09 331 ALA B C 1
ATOM 5384 O O . ALA B 2 331 ? 24.408 43.104 68.927 1.00 119.55 331 ALA B O 1
ATOM 5386 N N . THR B 2 332 ? 24.899 45.208 68.279 1.00 119.82 332 THR B N 1
ATOM 5387 C CA . THR B 2 332 ? 24.972 44.888 66.850 1.00 120.26 332 THR B CA 1
ATOM 5388 C C . THR B 2 332 ? 26.282 44.192 66.454 1.00 119.89 332 THR B C 1
ATOM 5389 O O . THR B 2 332 ? 26.345 43.528 65.417 1.00 120.12 332 THR B O 1
ATOM 5393 N N . THR B 2 333 ? 27.315 44.349 67.282 1.00 118.54 333 THR B N 1
ATOM 5394 C CA . THR B 2 333 ? 28.598 43.668 67.086 1.00 117.67 333 THR B CA 1
ATOM 5395 C C . THR B 2 333 ? 28.437 42.155 67.249 1.00 118.82 333 THR B C 1
ATOM 5396 O O . THR B 2 333 ? 28.854 41.385 66.382 1.00 123.81 333 THR B O 1
ATOM 5400 N N . VAL B 2 334 ? 27.827 41.747 68.360 1.00 117.11 334 VAL B N 1
ATOM 5401 C CA . VAL B 2 334 ? 27.535 40.338 68.633 1.00 114.91 334 VAL B CA 1
ATOM 5402 C C . VAL B 2 334 ? 26.604 39.745 67.568 1.00 114.86 334 VAL B C 1
ATOM 5403 O O . VAL B 2 334 ? 26.811 38.615 67.119 1.00 114.66 334 VAL B O 1
ATOM 5407 N N . LEU B 2 335 ? 25.602 40.519 67.153 1.00 115.03 335 LEU B N 1
ATOM 5408 C CA . LEU B 2 335 ? 24.660 40.078 66.122 1.00 116.64 335 LEU B CA 1
ATOM 5409 C C . LEU B 2 335 ? 25.283 39.987 64.725 1.00 118.77 335 LEU B C 1
ATOM 5410 O O . LEU B 2 335 ? 24.763 39.279 63.863 1.00 122.93 335 LEU B O 1
ATOM 5415 N N . ARG B 2 336 ? 26.384 40.706 64.508 1.00 120.25 336 ARG B N 1
ATOM 5416 C CA . ARG B 2 336 ? 27.143 40.603 63.258 1.00 121.36 336 ARG B CA 1
ATOM 5417 C C . ARG B 2 336 ? 28.000 39.343 63.211 1.00 118.18 336 ARG B C 1
ATOM 5418 O O . ARG B 2 336 ? 27.976 38.618 62.216 1.00 121.84 336 ARG B O 1
ATOM 5426 N N . GLN B 2 337 ? 28.760 39.092 64.280 1.00 111.47 337 GLN B N 1
ATOM 5427 C CA . GLN B 2 337 ? 29.568 37.875 64.394 1.00 110.57 337 GLN B CA 1
ATOM 5428 C C . GLN B 2 337 ? 28.764 36.626 64.069 1.00 109.16 337 GLN B C 1
ATOM 5429 O O . GLN B 2 337 ? 29.201 35.791 63.280 1.00 110.74 337 GLN B O 1
ATOM 5435 N N . LEU B 2 338 ? 27.581 36.518 64.668 1.00 106.79 338 LEU B N 1
ATOM 5436 C CA . LEU B 2 338 ? 26.703 35.374 64.448 1.00 106.06 338 LEU B CA 1
ATOM 5437 C C . LEU B 2 338 ? 26.076 35.375 63.049 1.00 106.08 338 LEU B C 1
ATOM 5438 O O . LEU B 2 338 ? 25.772 34.311 62.508 1.00 106.78 338 LEU B O 1
ATOM 5443 N N . ASP B 2 339 ? 25.894 36.560 62.468 1.00 108.13 339 ASP B N 1
ATOM 5444 C CA . ASP B 2 339 ? 25.401 36.685 61.093 1.00 113.34 339 ASP B CA 1
ATOM 5445 C C . ASP B 2 339 ? 26.434 36.226 60.069 1.00 116.37 339 ASP B C 1
ATOM 5446 O O . ASP B 2 339 ? 26.079 35.651 59.039 1.00 116.43 339 ASP B O 1
ATOM 5451 N N . MET B 2 340 ? 27.705 36.497 60.356 1.00 120.65 340 MET B N 1
ATOM 5452 C CA . MET B 2 340 ? 28.805 36.050 59.505 1.00 121.57 340 MET B CA 1
ATOM 5453 C C . MET B 2 340 ? 29.163 34.593 59.770 1.00 117.55 340 MET B C 1
ATOM 5454 O O . MET B 2 340 ? 29.556 33.875 58.851 1.00 121.61 340 MET B O 1
ATOM 5459 N N . GLU B 2 341 ? 29.026 34.164 61.024 1.00 111.41 341 GLU B N 1
ATOM 5460 C CA . GLU B 2 341 ? 29.183 32.757 61.393 1.00 110.50 341 GLU B CA 1
ATOM 5461 C C . GLU B 2 341 ? 28.182 31.872 60.657 1.00 110.00 341 GLU B C 1
ATOM 5462 O O . GLU B 2 341 ? 28.507 30.753 60.260 1.00 108.24 341 GLU B O 1
ATOM 5468 N N . LEU B 2 342 ? 26.966 32.384 60.480 1.00 112.02 342 LEU B N 1
ATOM 5469 C CA . LEU B 2 342 ? 25.907 31.665 59.779 1.00 112.55 342 LEU B CA 1
ATOM 5470 C C . LEU B 2 342 ? 26.220 31.511 58.290 1.00 111.73 342 LEU B C 1
ATOM 5471 O O . LEU B 2 342 ? 26.005 30.443 57.720 1.00 115.37 342 LEU B O 1
ATOM 5476 N N . VAL B 2 343 ? 26.725 32.578 57.671 1.00 108.83 343 VAL B N 1
ATOM 5477 C CA . VAL B 2 343 ? 27.119 32.555 56.258 1.00 107.81 343 VAL B CA 1
ATOM 5478 C C . VAL B 2 343 ? 28.296 31.597 56.045 1.00 104.88 343 VAL B C 1
ATOM 5479 O O . VAL B 2 343 ? 28.288 30.787 55.113 1.00 100.36 343 VAL B O 1
ATOM 5483 N N . SER B 2 344 ? 29.288 31.693 56.929 1.00 102.96 344 SER B N 1
ATOM 5484 C CA . SER B 2 344 ? 30.458 30.821 56.922 1.00 101.16 344 SER B CA 1
ATOM 5485 C C . SER B 2 344 ? 30.080 29.338 56.925 1.00 102.73 344 SER B C 1
ATOM 5486 O O . SER B 2 344 ? 30.548 28.575 56.079 1.00 109.66 344 SER B O 1
ATOM 5489 N N . VAL B 2 345 ? 29.224 28.944 57.866 1.00 102.13 345 VAL B N 1
ATOM 5490 C CA . VAL B 2 345 ? 28.812 27.545 58.017 1.00 101.71 345 VAL B CA 1
ATOM 5491 C C . VAL B 2 345 ? 27.850 27.108 56.906 1.00 104.22 345 VAL B C 1
ATOM 5492 O O . VAL B 2 345 ? 27.778 25.925 56.573 1.00 106.50 345 VAL B O 1
ATOM 5496 N N . LYS B 2 346 ? 27.128 28.062 56.325 1.00 108.46 346 LYS B N 1
ATOM 5497 C CA . LYS B 2 346 ? 26.170 27.750 55.267 1.00 113.29 346 LYS B CA 1
ATOM 5498 C C . LYS B 2 346 ? 26.859 27.386 53.951 1.00 114.92 346 LYS B C 1
ATOM 5499 O O . LYS B 2 346 ? 26.463 26.424 53.289 1.00 113.30 346 LYS B O 1
ATOM 5505 N N . ARG B 2 347 ? 27.888 28.151 53.584 1.00 117.96 347 ARG B N 1
ATOM 5506 C CA . ARG B 2 347 ? 28.6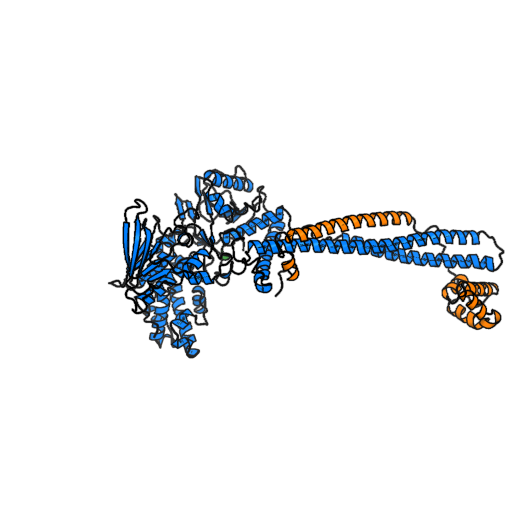81 27.867 52.382 1.00 118.48 347 ARG B CA 1
ATOM 5507 C C . ARG B 2 347 ? 29.646 26.699 52.592 1.00 118.49 347 ARG B C 1
ATOM 5508 O O . ARG B 2 347 ? 30.083 26.066 51.628 1.00 122.64 347 ARG B O 1
ATOM 5516 N N . GLN B 2 348 ? 29.975 26.427 53.853 1.00 114.17 348 GLN B N 1
ATOM 5517 C CA . GLN B 2 348 ? 30.765 25.257 54.216 1.00 113.01 348 GLN B CA 1
ATOM 5518 C C . GLN B 2 348 ? 29.943 23.984 54.016 1.00 111.86 348 GLN B C 1
ATOM 5519 O O . GLN B 2 348 ? 30.493 22.926 53.708 1.00 113.82 348 GLN B O 1
ATOM 5525 N N . ILE B 2 349 ? 28.628 24.098 54.195 1.00 110.78 349 ILE B N 1
ATOM 5526 C CA . ILE B 2 349 ? 27.710 22.989 53.946 1.00 110.89 349 ILE B CA 1
ATOM 5527 C C . ILE B 2 349 ? 27.681 22.638 52.460 1.00 109.79 349 ILE B C 1
ATOM 5528 O O . ILE B 2 349 ? 27.908 21.486 52.099 1.00 111.68 349 ILE B O 1
ATOM 5533 N N . GLN B 2 350 ? 27.433 23.634 51.610 1.00 111.45 350 GLN B N 1
ATOM 5534 C CA . GLN B 2 350 ? 27.383 23.425 50.161 1.00 114.91 350 GLN B CA 1
ATOM 5535 C C . GLN B 2 350 ? 28.693 22.867 49.612 1.00 113.60 350 GLN B C 1
ATOM 5536 O O . GLN B 2 350 ? 28.696 22.114 48.637 1.00 111.69 350 GLN B O 1
ATOM 5542 N N . ASN B 2 351 ? 29.797 23.241 50.253 1.00 112.90 351 ASN B N 1
ATOM 5543 C CA . ASN B 2 351 ? 31.122 22.763 49.889 1.00 110.68 351 ASN B CA 1
ATOM 5544 C C . ASN B 2 351 ? 31.279 21.255 50.099 1.00 109.88 351 ASN B C 1
ATOM 5545 O O . ASN B 2 351 ? 31.735 20.545 49.202 1.00 111.36 351 ASN B O 1
ATOM 5550 N N . ILE B 2 352 ? 30.890 20.777 51.280 1.00 109.17 352 ILE B N 1
ATOM 5551 C CA . ILE B 2 352 ? 30.949 19.349 51.613 1.00 107.34 352 ILE B CA 1
ATOM 5552 C C . ILE B 2 352 ? 29.808 18.567 50.949 1.00 108.11 352 ILE B C 1
ATOM 5553 O O . ILE B 2 352 ? 29.944 17.376 50.665 1.00 109.32 352 ILE B O 1
ATOM 5558 N N . LYS B 2 353 ? 28.693 19.246 50.691 1.00 111.28 353 LYS B N 1
ATOM 5559 C CA . LYS B 2 353 ? 27.571 18.655 49.962 1.00 112.78 353 LYS B CA 1
ATOM 5560 C C . LYS B 2 353 ? 27.959 18.410 48.504 1.00 109.73 353 LYS B C 1
ATOM 5561 O O . LYS B 2 353 ? 27.515 17.439 47.893 1.00 106.77 353 LYS B O 1
ATOM 5567 N N . GLN B 2 354 ? 28.791 19.300 47.965 1.00 109.69 354 GLN B N 1
ATOM 5568 C CA . GLN B 2 354 ? 29.319 19.172 46.609 1.00 111.84 354 GLN B CA 1
ATOM 5569 C C . GLN B 2 354 ? 30.341 18.037 46.529 1.00 110.60 354 GLN B C 1
ATOM 5570 O O . GLN B 2 354 ? 30.322 17.241 45.588 1.00 110.47 354 GLN B O 1
ATOM 5576 N N . THR B 2 355 ? 31.229 17.975 47.521 1.00 107.58 355 THR B N 1
ATOM 5577 C CA . THR B 2 355 ? 32.232 16.916 47.622 1.00 105.10 355 THR B CA 1
ATOM 5578 C C . THR B 2 355 ? 31.573 15.538 47.730 1.00 105.57 355 THR B C 1
ATOM 5579 O O . THR B 2 355 ? 31.920 14.623 46.981 1.00 111.16 355 THR B O 1
ATOM 5583 N N . ASN B 2 356 ? 30.617 15.405 48.646 1.00 103.28 356 ASN B N 1
ATOM 5584 C CA . ASN B 2 356 ? 29.896 14.146 48.841 1.00 101.70 356 ASN B CA 1
ATOM 5585 C C . ASN B 2 356 ? 29.060 13.713 47.637 1.00 102.40 356 ASN B C 1
ATOM 5586 O O . ASN B 2 356 ? 28.851 12.520 47.423 1.00 104.67 356 ASN B O 1
ATOM 5591 N N . SER B 2 357 ? 28.593 14.684 46.856 1.00 102.05 357 SER B N 1
ATOM 5592 C CA . SER B 2 357 ? 27.821 14.404 45.650 1.00 103.84 357 SER B CA 1
ATOM 5593 C C . SER B 2 357 ? 28.696 13.783 44.559 1.00 106.38 357 SER B C 1
ATOM 5594 O O . SER B 2 357 ? 28.261 12.874 43.846 1.00 105.09 357 SER B O 1
ATOM 5597 N N . ALA B 2 358 ? 29.927 14.279 44.443 1.00 108.46 358 ALA B N 1
ATOM 5598 C CA . ALA B 2 358 ? 30.894 13.766 43.472 1.00 105.40 358 ALA B CA 1
ATOM 5599 C C . ALA B 2 358 ? 31.429 12.387 43.867 1.00 104.83 358 ALA B C 1
ATOM 5600 O O . ALA B 2 358 ? 31.674 11.548 42.999 1.00 106.22 358 ALA B O 1
ATOM 5602 N N . LEU B 2 359 ? 31.599 12.160 45.171 1.00 103.51 359 LEU B N 1
ATOM 5603 C CA . LEU B 2 359 ? 32.049 10.860 45.684 1.00 105.27 359 LEU B CA 1
ATOM 5604 C C . LEU B 2 359 ? 30.973 9.782 45.568 1.00 108.95 359 LEU B C 1
ATOM 5605 O O . LEU B 2 359 ? 31.285 8.591 45.549 1.00 111.07 359 LEU B O 1
ATOM 5610 N N . LYS B 2 360 ? 29.711 10.203 45.500 1.00 113.59 360 LYS B N 1
ATOM 5611 C CA . LYS B 2 360 ? 28.590 9.280 45.329 1.00 116.48 360 LYS B CA 1
ATOM 5612 C C . LYS B 2 360 ? 28.459 8.784 43.890 1.00 117.71 360 LYS B C 1
ATOM 5613 O O . LYS B 2 360 ? 28.009 7.660 43.657 1.00 116.56 360 LYS B O 1
ATOM 5619 N N . GLU B 2 361 ? 28.849 9.625 42.933 1.00 118.60 361 GLU B N 1
ATOM 5620 C CA . GLU B 2 361 ? 28.794 9.258 41.519 1.00 122.12 361 GLU B CA 1
ATOM 5621 C C . GLU B 2 361 ? 29.886 8.245 41.155 1.00 123.54 361 GLU B C 1
ATOM 5622 O O . GLU B 2 361 ? 29.742 7.486 40.193 1.00 126.13 361 GLU B O 1
ATOM 5628 N N . LYS B 2 362 ? 30.971 8.241 41.927 1.00 119.67 362 LYS B N 1
ATOM 5629 C CA . LYS B 2 362 ? 32.037 7.256 41.759 1.00 117.51 362 LYS B CA 1
ATOM 5630 C C . LYS B 2 362 ? 31.660 5.905 42.366 1.00 118.67 362 LYS B C 1
ATOM 5631 O O . LYS B 2 362 ? 32.139 4.864 41.916 1.00 123.96 362 LYS B O 1
ATOM 5637 N N . LEU B 2 363 ? 30.795 5.927 43.379 1.00 118.66 363 LEU B N 1
ATOM 5638 C CA . LEU B 2 363 ? 30.265 4.702 43.979 1.00 120.25 363 LEU B CA 1
ATOM 5639 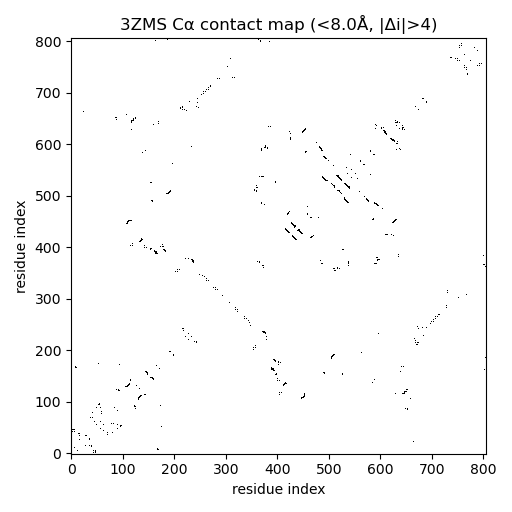C C . LEU B 2 363 ? 29.023 4.189 43.247 1.00 124.44 363 LEU B C 1
ATOM 5640 O O . LEU B 2 363 ? 28.381 3.236 43.699 1.00 126.98 363 LEU B O 1
ATOM 5645 N N . ASP B 2 364 ? 28.689 4.822 42.123 1.00 127.48 364 ASP B N 1
ATOM 5646 C CA . ASP B 2 364 ? 27.507 4.450 41.347 1.00 131.80 364 ASP B CA 1
ATOM 5647 C C . ASP B 2 364 ? 27.676 3.079 40.697 1.00 132.51 364 ASP B C 1
ATOM 5648 O O . ASP B 2 364 ? 28.716 2.784 40.100 1.00 132.92 364 ASP B O 1
ATOM 5653 N N . GLY B 2 365 ? 26.642 2.251 40.824 1.00 131.37 365 GLY B N 1
ATOM 5654 C CA . GLY B 2 365 ? 26.678 0.873 40.340 1.00 128.59 365 GLY B CA 1
ATOM 5655 C C . GLY B 2 365 ? 26.924 -0.124 41.457 1.00 126.03 365 GLY B C 1
ATOM 5656 O O . GLY B 2 365 ? 26.604 -1.307 41.325 1.00 127.85 365 GLY B O 1
ATOM 5657 N N . GLY B 2 366 ? 27.490 0.360 42.561 1.00 123.35 366 GLY B N 1
ATOM 5658 C CA . GLY B 2 366 ? 27.821 -0.481 43.708 1.00 118.39 366 GLY B CA 1
ATOM 5659 C C . GLY B 2 366 ? 28.984 -1.407 43.413 1.00 115.00 366 GLY B C 1
ATOM 5660 O O . GLY B 2 366 ? 29.916 -1.039 42.694 1.00 110.27 366 GLY B O 1
ATOM 5661 N N . ILE B 2 367 ? 28.926 -2.611 43.973 1.00 113.91 367 ILE B N 1
ATOM 5662 C CA . ILE B 2 367 ? 29.933 -3.640 43.709 1.00 113.86 367 ILE B CA 1
ATOM 5663 C C . ILE B 2 367 ? 29.309 -4.873 43.038 1.00 117.34 367 ILE B C 1
ATOM 5664 O O . ILE B 2 367 ? 29.779 -6.001 43.213 1.00 119.73 367 ILE B O 1
ATOM 5669 N N . GLU B 2 368 ? 28.260 -4.636 42.252 1.00 119.88 368 GLU B N 1
ATOM 5670 C CA . GLU B 2 368 ? 27.507 -5.704 41.585 1.00 120.12 368 GLU B CA 1
ATOM 5671 C C . GLU B 2 368 ? 28.337 -6.560 40.622 1.00 118.05 368 GLU B C 1
ATOM 5672 O O . GLU B 2 368 ? 28.230 -7.787 40.658 1.00 116.02 368 GLU B O 1
ATOM 5678 N N . PRO B 2 369 ? 29.170 -5.925 39.766 1.00 117.38 369 PRO B N 1
ATOM 5679 C CA . PRO B 2 369 ? 29.970 -6.714 38.823 1.00 116.50 369 PRO B CA 1
ATOM 5680 C C . PRO B 2 369 ? 31.101 -7.510 39.482 1.00 112.75 369 PRO B C 1
ATOM 5681 O O . PRO B 2 369 ? 31.881 -8.157 38.782 1.00 115.76 369 PRO B O 1
ATOM 5685 N N . TYR B 2 370 ? 31.177 -7.475 40.811 1.00 106.73 370 TYR B N 1
ATOM 5686 C CA . TYR B 2 370 ? 32.300 -8.072 41.533 1.00 103.82 370 TYR B CA 1
ATOM 5687 C C . TYR B 2 370 ? 31.871 -9.079 42.601 1.00 105.13 370 TYR B C 1
ATOM 5688 O O . TYR B 2 370 ? 32.696 -9.533 43.397 1.00 101.31 370 TYR B O 1
ATOM 5697 N N . ARG B 2 371 ? 30.587 -9.431 42.602 1.00 110.49 371 ARG B N 1
ATOM 5698 C CA . ARG B 2 371 ? 30.045 -10.389 43.567 1.00 116.72 371 ARG B CA 1
ATOM 5699 C C . ARG B 2 371 ? 30.185 -11.837 43.120 1.00 119.57 371 ARG B C 1
ATOM 5700 O O . ARG B 2 371 ? 29.891 -12.180 41.972 1.00 119.63 371 ARG B O 1
ATOM 5708 N N . LEU B 2 372 ? 30.630 -12.678 44.050 1.00 121.18 372 LEU B N 1
ATOM 5709 C CA . LEU B 2 372 ? 30.806 -14.104 43.802 1.00 123.13 372 LEU B CA 1
ATOM 5710 C C . LEU B 2 372 ? 29.588 -14.875 44.296 1.00 125.36 372 LEU B C 1
ATOM 5711 O O . LEU B 2 372 ? 29.175 -14.703 45.444 1.00 127.19 372 LEU B O 1
ATOM 5716 N N . PRO B 2 373 ? 29.008 -15.728 43.429 1.00 126.07 373 PRO B N 1
ATOM 5717 C CA . PRO B 2 373 ? 27.797 -16.494 43.738 1.00 128.66 373 PRO B CA 1
ATOM 5718 C C . PRO B 2 373 ? 27.875 -17.307 45.036 1.00 133.48 373 PRO B C 1
ATOM 5719 O O . PRO B 2 373 ? 28.968 -17.635 45.508 1.00 129.00 373 PRO B O 1
ATOM 5723 N N . GLU B 2 374 ? 26.703 -17.613 45.593 1.00 142.14 374 GLU B N 1
ATOM 5724 C CA . GLU B 2 374 ? 26.567 -18.359 46.845 1.00 151.07 374 GLU B CA 1
ATOM 5725 C C . GLU B 2 374 ? 27.039 -19.809 46.698 1.00 152.81 374 GLU B C 1
ATOM 5726 O O . GLU B 2 374 ? 26.409 -20.609 46.000 1.00 154.71 374 GLU B O 1
ATOM 5732 N N . VAL B 2 375 ? 28.149 -20.138 47.354 1.00 154.08 375 VAL B N 1
ATOM 5733 C CA . VAL B 2 375 ? 28.674 -21.504 47.345 1.00 155.82 375 VAL B CA 1
ATOM 5734 C C . VAL B 2 375 ? 28.382 -22.174 48.689 1.00 158.74 375 VAL B C 1
ATOM 5735 O O . VAL B 2 375 ? 29.234 -22.206 49.583 1.00 161.66 375 VAL B O 1
ATOM 5739 N N . ILE B 2 376 ? 27.162 -22.689 48.831 1.00 159.93 376 ILE B N 1
ATOM 5740 C CA . ILE B 2 376 ? 26.771 -23.427 50.034 1.00 159.49 376 ILE B CA 1
ATOM 5741 C C . ILE B 2 376 ? 27.192 -24.890 49.919 1.00 155.60 376 ILE B C 1
ATOM 5742 O O . ILE B 2 376 ? 26.714 -25.622 49.049 1.00 154.84 376 ILE B O 1
ATOM 5747 N N . GLN B 2 377 ? 28.105 -25.300 50.792 1.00 152.08 377 GLN B N 1
ATOM 5748 C CA . GLN B 2 377 ? 28.646 -26.655 50.762 1.00 151.07 377 GLN B CA 1
ATOM 5749 C C . GLN B 2 377 ? 28.601 -27.317 52.132 1.00 149.64 377 GLN B C 1
ATOM 5750 O O . GLN B 2 377 ? 28.788 -26.660 53.159 1.00 148.15 377 GLN B O 1
ATOM 5756 N N . LYS B 2 378 ? 28.356 -28.625 52.131 1.00 149.08 378 LYS B N 1
ATOM 5757 C CA . LYS B 2 378 ? 28.222 -29.399 53.363 1.00 147.05 378 LYS B CA 1
ATOM 5758 C C . LYS B 2 378 ? 29.580 -29.708 53.990 1.00 143.72 378 LYS B C 1
ATOM 5759 O O . LYS B 2 378 ? 30.534 -30.061 53.293 1.00 144.93 378 LYS B O 1
ATOM 5765 N N . CYS B 2 379 ? 29.650 -29.559 55.310 1.00 140.39 379 CYS B N 1
ATOM 5766 C CA . CYS B 2 379 ? 30.883 -29.755 56.068 1.00 139.09 379 CYS B CA 1
ATOM 5767 C C . CYS B 2 379 ? 31.282 -31.229 56.136 1.00 138.48 379 CYS B C 1
ATOM 5768 O O . CYS B 2 379 ? 30.425 -32.108 56.245 1.00 139.55 379 CYS B O 1
ATOM 5771 N N . ASN B 2 380 ? 32.587 -31.488 56.072 1.00 139.06 380 ASN B N 1
ATOM 5772 C CA . ASN B 2 380 ? 33.124 -32.850 56.087 1.00 137.82 380 ASN B CA 1
ATOM 5773 C C . ASN B 2 380 ? 34.123 -33.067 57.223 1.00 135.87 380 ASN B C 1
ATOM 5774 O O . ASN B 2 380 ? 34.842 -32.145 57.615 1.00 135.16 380 ASN B O 1
ATOM 5779 N N . ALA B 2 381 ? 34.164 -34.292 57.739 1.00 134.19 381 ALA B N 1
ATOM 5780 C CA . ALA B 2 381 ? 35.055 -34.642 58.841 1.00 135.90 381 ALA B CA 1
ATOM 5781 C C . ALA B 2 381 ? 36.440 -35.084 58.363 1.00 137.90 381 ALA B C 1
ATOM 5782 O O . ALA B 2 381 ? 37.446 -34.791 59.013 1.00 135.73 381 ALA B O 1
ATOM 5784 N N . ARG B 2 382 ? 36.481 -35.780 57.228 1.00 140.89 382 ARG B N 1
ATOM 5785 C CA . ARG B 2 382 ? 37.725 -36.339 56.688 1.00 140.42 382 ARG B CA 1
ATOM 5786 C C . ARG B 2 382 ? 38.599 -35.287 56.008 1.00 137.64 382 ARG B C 1
ATOM 5787 O O . ARG B 2 382 ? 38.109 -34.466 55.227 1.00 137.49 382 ARG B O 1
ATOM 5795 N N . TRP B 2 383 ? 39.894 -35.328 56.313 1.00 133.18 383 TRP B N 1
ATOM 5796 C CA . TRP B 2 383 ? 40.879 -34.440 55.698 1.00 127.82 383 TRP B CA 1
ATOM 5797 C C . TRP B 2 383 ? 41.531 -35.093 54.514 1.00 122.45 383 TRP B C 1
ATOM 5798 O O . TRP B 2 383 ? 42.355 -35.998 54.677 1.00 123.46 383 TRP B O 1
ATOM 5809 N N . THR B 2 384 ? 41.172 -34.649 53.310 1.00 114.16 384 THR B N 1
ATOM 5810 C CA . THR B 2 384 ? 41.839 -35.127 52.096 1.00 106.86 384 THR B CA 1
ATOM 5811 C C . THR B 2 384 ? 43.240 -34.521 52.024 1.00 103.80 384 THR B C 1
ATOM 5812 O O . THR B 2 384 ? 43.493 -33.458 52.599 1.00 102.42 384 THR B O 1
ATOM 5816 N N . THR B 2 385 ? 44.145 -35.203 51.327 1.00 101.53 385 THR B N 1
ATOM 5817 C CA . THR B 2 385 ? 45.511 -34.716 51.146 1.00 99.59 385 THR B CA 1
ATOM 5818 C C . THR B 2 385 ? 45.491 -33.312 50.544 1.00 99.54 385 THR B C 1
ATOM 5819 O O . THR B 2 385 ? 46.279 -32.449 50.937 1.00 99.20 385 THR B O 1
ATOM 5823 N N . GLU B 2 386 ? 44.577 -33.100 49.598 1.00 98.98 386 GLU B N 1
ATOM 5824 C CA . GLU B 2 386 ? 44.347 -31.794 48.994 1.00 99.72 386 GLU B CA 1
ATOM 5825 C C . GLU B 2 386 ? 44.024 -30.741 50.058 1.00 100.00 386 GLU B C 1
ATOM 5826 O O . GLU B 2 386 ? 44.685 -29.701 50.135 1.00 98.90 386 GLU B O 1
ATOM 5832 N N . GLU B 2 387 ? 43.015 -31.034 50.878 1.00 99.36 387 GLU B N 1
ATOM 5833 C CA . GLU B 2 387 ? 42.556 -30.133 51.939 1.00 95.20 387 GLU B CA 1
ATOM 5834 C C . GLU B 2 387 ? 43.647 -29.828 52.962 1.00 90.61 387 GLU B C 1
ATOM 5835 O O . GLU B 2 387 ? 43.756 -28.699 53.441 1.00 88.94 387 GLU B O 1
ATOM 5841 N N . GLN B 2 388 ? 44.452 -30.839 53.285 1.00 88.09 388 GLN B N 1
ATOM 5842 C CA . GLN B 2 388 ? 45.584 -30.678 54.195 1.00 87.44 388 GLN B CA 1
ATOM 5843 C C . GLN B 2 388 ? 46.591 -29.673 53.653 1.00 88.00 388 GLN B C 1
ATOM 5844 O O . GLN B 2 388 ? 47.144 -28.869 54.407 1.00 87.84 388 GLN B O 1
ATOM 5850 N N . LEU B 2 389 ? 46.818 -29.725 52.341 1.00 88.41 389 LEU B N 1
ATOM 5851 C CA . LEU B 2 389 ? 47.782 -28.850 51.675 1.00 85.45 389 LEU B CA 1
ATOM 5852 C C . LEU B 2 389 ? 47.288 -27.410 51.583 1.00 86.85 389 LEU B C 1
ATOM 5853 O O . LEU B 2 389 ? 48.069 -26.476 51.773 1.00 89.63 389 LEU B O 1
ATOM 5858 N N . LEU B 2 390 ? 45.996 -27.240 51.296 1.00 86.66 390 LEU B N 1
ATOM 5859 C CA . LEU B 2 390 ? 45.359 -25.923 51.337 1.00 87.32 390 LEU B CA 1
ATOM 5860 C C . LEU B 2 390 ? 45.531 -25.301 52.723 1.00 89.57 390 LEU B C 1
ATOM 5861 O O . LEU B 2 390 ? 45.882 -24.126 52.849 1.00 91.55 390 LEU B O 1
ATOM 5866 N N . ALA B 2 391 ? 45.300 -26.114 53.753 1.00 89.62 391 ALA B N 1
ATOM 5867 C CA . ALA B 2 391 ? 45.411 -25.691 55.142 1.00 88.46 391 ALA B CA 1
ATOM 5868 C C . ALA B 2 391 ? 46.784 -25.110 55.469 1.00 87.76 391 ALA B C 1
ATOM 5869 O O . ALA B 2 391 ? 46.876 -23.991 55.966 1.00 91.28 391 ALA B O 1
ATOM 5871 N N . VAL B 2 392 ? 47.843 -25.861 55.175 1.00 86.89 392 VAL B N 1
ATOM 5872 C CA . VAL B 2 392 ? 49.212 -25.422 55.469 1.00 90.20 392 VAL B CA 1
ATOM 5873 C C . VAL B 2 392 ? 49.530 -24.081 54.804 1.00 90.39 392 VAL B C 1
ATOM 5874 O O . VAL B 2 392 ? 50.212 -23.237 55.389 1.00 92.56 392 VAL B O 1
ATOM 5878 N N . GLN B 2 393 ? 49.026 -23.891 53.589 1.00 90.02 393 GLN B N 1
ATOM 5879 C CA . GLN B 2 393 ? 49.213 -22.636 52.869 1.00 93.32 393 GLN B CA 1
ATOM 5880 C C . GLN B 2 393 ? 48.379 -21.523 53.489 1.00 93.71 393 GLN B C 1
ATOM 5881 O O . GLN B 2 393 ? 48.824 -20.375 53.555 1.00 95.56 393 GLN B O 1
ATOM 5887 N N . ALA B 2 394 ? 47.174 -21.873 53.941 1.00 91.44 394 ALA B N 1
ATOM 5888 C CA . ALA B 2 394 ? 46.279 -20.930 54.611 1.00 90.00 394 ALA B CA 1
ATOM 5889 C C . ALA B 2 394 ? 46.866 -20.450 55.939 1.00 90.51 394 ALA B C 1
ATOM 5890 O O . ALA B 2 394 ? 46.672 -19.297 56.328 1.00 90.41 394 ALA B O 1
ATOM 5892 N N . ILE B 2 395 ? 47.586 -21.340 56.620 1.00 90.21 395 ILE B N 1
ATOM 5893 C CA . ILE B 2 395 ? 48.296 -21.001 57.853 1.00 90.56 395 ILE B CA 1
ATOM 5894 C C . ILE B 2 395 ? 49.437 -20.032 57.549 1.00 92.72 395 ILE B C 1
ATOM 5895 O O . ILE B 2 395 ? 49.655 -19.068 58.284 1.00 96.94 395 ILE B O 1
ATOM 5900 N N . ARG B 2 396 ? 50.143 -20.282 56.451 1.00 95.38 396 ARG B N 1
ATOM 5901 C CA . ARG B 2 396 ? 51.235 -19.418 56.012 1.00 97.06 396 ARG B CA 1
ATOM 5902 C C . ARG B 2 396 ? 50.757 -17.996 55.695 1.00 97.46 396 ARG B C 1
ATOM 5903 O O . ARG B 2 396 ? 51.487 -17.028 55.914 1.00 95.67 396 ARG B O 1
ATOM 5911 N N . LYS B 2 397 ? 49.526 -17.879 55.202 1.00 99.29 397 LYS B N 1
ATOM 5912 C CA . LYS B 2 397 ? 48.984 -16.592 54.772 1.00 101.89 397 LYS B CA 1
ATOM 5913 C C . LYS B 2 397 ? 48.135 -15.892 55.836 1.00 108.14 397 LYS B C 1
ATOM 5914 O O . LYS B 2 397 ? 48.115 -14.662 55.892 1.00 113.96 397 LYS B O 1
ATOM 5920 N N . TYR B 2 398 ? 47.441 -16.661 56.675 1.00 111.35 398 TYR B N 1
ATOM 5921 C CA . TYR B 2 398 ? 46.468 -16.079 57.613 1.00 112.94 398 TYR B CA 1
ATOM 5922 C C . TYR B 2 398 ? 46.791 -16.234 59.102 1.00 114.02 398 TYR B C 1
ATOM 5923 O O . TYR B 2 398 ? 46.076 -15.695 59.952 1.00 114.41 398 TYR B O 1
ATOM 5932 N N . GLY B 2 399 ? 47.860 -16.963 59.409 1.00 116.15 399 GLY B N 1
ATOM 5933 C CA . GLY B 2 399 ? 48.299 -17.167 60.789 1.00 118.82 399 GLY B CA 1
ATOM 5934 C C . GLY B 2 399 ? 47.309 -17.924 61.656 1.00 121.70 399 GLY B C 1
ATOM 5935 O O . GLY B 2 399 ? 47.102 -19.127 61.474 1.00 121.44 399 GLY B O 1
ATOM 5936 N N . ARG B 2 400 ? 46.695 -17.212 62.599 1.00 122.19 400 ARG B N 1
ATOM 5937 C CA . ARG B 2 400 ? 45.790 -17.823 63.575 1.00 117.67 400 ARG B CA 1
ATOM 5938 C C . ARG B 2 400 ? 44.309 -17.558 63.305 1.00 114.06 400 ARG B C 1
ATOM 5939 O O . ARG B 2 400 ? 43.449 -18.020 64.055 1.00 111.20 400 ARG B O 1
ATOM 5947 N N . ASP B 2 401 ? 44.017 -16.823 62.233 1.00 111.50 401 ASP B N 1
ATOM 5948 C CA . ASP B 2 401 ? 42.637 -16.549 61.842 1.00 109.26 401 ASP B CA 1
ATOM 5949 C C . ASP B 2 401 ? 41.963 -17.841 61.377 1.00 110.44 401 ASP B C 1
ATOM 5950 O O . ASP B 2 401 ? 41.978 -18.175 60.189 1.00 113.82 401 ASP B O 1
ATOM 5955 N N . PHE B 2 402 ? 41.374 -18.560 62.331 1.00 109.67 402 PHE B N 1
ATOM 5956 C CA . PHE B 2 402 ? 40.749 -19.854 62.063 1.00 112.88 402 PHE B CA 1
ATOM 5957 C C . PHE B 2 402 ? 39.534 -19.733 61.145 1.00 112.03 402 PHE B C 1
ATOM 5958 O O . PHE B 2 402 ? 39.183 -20.687 60.448 1.00 114.84 402 PHE B O 1
ATOM 5966 N N . GLN B 2 403 ? 38.898 -18.564 61.153 1.00 108.31 403 GLN B N 1
ATOM 5967 C CA . GLN B 2 403 ? 37.721 -18.324 60.326 1.00 107.55 403 GLN B CA 1
ATOM 5968 C C . GLN B 2 403 ? 38.097 -18.248 58.849 1.00 108.25 403 GLN B C 1
ATOM 5969 O O . GLN B 2 403 ? 37.452 -18.879 58.007 1.00 108.22 403 GLN B O 1
ATOM 5975 N N . ALA B 2 404 ? 39.147 -17.482 58.550 1.00 107.24 404 ALA B N 1
ATOM 5976 C CA . ALA B 2 404 ? 39.658 -17.348 57.189 1.00 104.75 404 ALA B CA 1
ATOM 5977 C C . ALA B 2 404 ? 40.031 -18.712 56.624 1.00 104.00 404 ALA B C 1
ATOM 5978 O O . ALA B 2 404 ? 39.512 -19.121 55.582 1.00 103.49 404 ALA B O 1
ATOM 5980 N N . ILE B 2 405 ? 40.914 -19.413 57.336 1.00 99.71 405 ILE B N 1
ATOM 5981 C CA . ILE B 2 405 ? 41.355 -20.758 56.967 1.00 97.16 405 ILE B CA 1
ATOM 5982 C C . ILE B 2 405 ? 40.170 -21.679 56.655 1.00 102.24 405 ILE B C 1
ATOM 5983 O O . ILE B 2 405 ? 40.176 -22.381 55.639 1.00 103.67 405 ILE B O 1
ATOM 5988 N N . SER B 2 406 ? 39.157 -21.651 57.519 1.00 106.52 406 SER B N 1
ATOM 5989 C CA . SER B 2 406 ? 37.938 -22.440 57.337 1.00 108.83 406 SER B CA 1
ATOM 5990 C C . SER B 2 406 ? 37.215 -22.114 56.032 1.00 109.48 406 SER B C 1
ATOM 5991 O O . SER B 2 406 ? 36.665 -23.006 55.383 1.00 108.68 406 SER B O 1
ATOM 5994 N N . ASP B 2 407 ? 37.215 -20.837 55.658 1.00 111.36 407 ASP B N 1
ATOM 5995 C CA . ASP B 2 407 ? 36.532 -20.386 54.448 1.00 114.47 407 ASP B CA 1
ATOM 5996 C C . ASP B 2 407 ? 37.302 -20.753 53.183 1.00 111.96 407 ASP B C 1
ATOM 5997 O O . ASP B 2 407 ? 36.698 -21.024 52.143 1.00 109.52 407 ASP B O 1
ATOM 6002 N N . VAL B 2 408 ? 38.631 -20.752 53.282 1.00 111.06 408 VAL B N 1
ATOM 6003 C CA . VAL B 2 408 ? 39.505 -21.112 52.163 1.00 108.62 408 VAL B CA 1
ATOM 6004 C C . VAL B 2 408 ? 39.310 -22.580 51.788 1.00 108.18 408 VAL B C 1
ATOM 6005 O O . VAL B 2 408 ? 39.052 -22.897 50.625 1.00 112.31 408 VAL B O 1
ATOM 6009 N N . ILE B 2 409 ? 39.422 -23.462 52.781 1.00 104.47 409 ILE B N 1
ATOM 6010 C CA . ILE B 2 409 ? 39.233 -24.900 52.581 1.00 100.71 409 ILE B CA 1
ATOM 6011 C C . ILE B 2 409 ? 37.796 -25.205 52.150 1.00 103.03 409 ILE B C 1
ATOM 6012 O O . ILE B 2 409 ? 37.575 -25.960 51.203 1.00 105.69 409 ILE B O 1
ATOM 6017 N N . GLY B 2 410 ? 36.829 -24.604 52.837 1.00 106.66 410 GLY B N 1
ATOM 6018 C CA . GLY B 2 410 ? 35.431 -24.672 52.421 1.00 109.61 410 GLY B CA 1
ATOM 6019 C C . GLY B 2 410 ? 34.582 -25.668 53.183 1.00 111.58 410 GLY B C 1
ATOM 6020 O O . GLY B 2 410 ? 33.465 -25.348 53.594 1.00 113.17 410 GLY B O 1
ATOM 6021 N N . ASN B 2 411 ? 35.107 -26.878 53.364 1.00 112.45 411 ASN B N 1
ATOM 6022 C CA . ASN B 2 411 ? 34.370 -27.943 54.046 1.00 113.94 411 ASN B CA 1
ATOM 6023 C C . ASN B 2 411 ? 34.983 -28.358 55.389 1.00 114.01 411 ASN B C 1
ATOM 6024 O O . ASN B 2 411 ? 35.042 -29.545 55.723 1.00 113.44 411 ASN B O 1
ATOM 6029 N N . LYS B 2 412 ? 35.440 -27.369 56.152 1.00 114.67 412 LYS B N 1
ATOM 6030 C CA . LYS B 2 412 ? 35.953 -27.600 57.501 1.00 118.26 412 LYS B CA 1
ATOM 6031 C C . LYS B 2 412 ? 35.462 -26.512 58.449 1.00 121.94 412 LYS B C 1
ATOM 6032 O O . LYS B 2 412 ? 35.572 -25.321 58.149 1.00 122.12 412 LYS B O 1
ATOM 6038 N N . SER B 2 413 ? 34.911 -26.929 59.587 1.00 125.29 413 SER B N 1
ATOM 6039 C CA . SER B 2 413 ? 34.422 -25.998 60.601 1.00 124.93 413 SER B CA 1
ATOM 6040 C C . SER B 2 413 ? 35.579 -25.377 61.379 1.00 123.28 413 SER B C 1
ATOM 6041 O O . SER B 2 413 ? 36.693 -25.913 61.393 1.00 120.33 413 SER B O 1
ATOM 6044 N N . VAL B 2 414 ? 35.293 -24.254 62.033 1.00 122.18 414 VAL B N 1
ATOM 6045 C CA . VAL B 2 414 ? 36.292 -23.462 62.760 1.00 122.91 414 VAL B CA 1
ATOM 6046 C C . VAL B 2 414 ? 37.004 -24.267 63.857 1.00 125.10 414 VAL B C 1
ATOM 6047 O O . VAL B 2 414 ? 38.192 -24.057 64.124 1.00 119.80 414 VAL B O 1
ATOM 6051 N N . VAL B 2 415 ? 36.270 -25.188 64.479 1.00 129.41 415 VAL B N 1
ATOM 6052 C CA . VAL B 2 415 ? 36.824 -26.054 65.521 1.00 132.64 415 VAL B CA 1
ATOM 6053 C C . VAL B 2 415 ? 37.756 -27.119 64.922 1.00 131.44 415 VAL B C 1
ATOM 6054 O O . VAL B 2 415 ? 38.819 -27.407 65.484 1.00 128.73 415 VAL B O 1
ATOM 6058 N N . GLN B 2 416 ? 37.362 -27.677 63.776 1.00 126.68 416 GLN B N 1
ATOM 6059 C CA . GLN B 2 416 ? 38.174 -28.663 63.060 1.00 123.00 416 GLN B CA 1
ATOM 6060 C C . GLN B 2 416 ? 39.522 -28.077 62.659 1.00 121.34 416 GLN B C 1
ATOM 6061 O O . GLN B 2 416 ? 40.541 -28.773 62.686 1.00 119.31 416 GLN B O 1
ATOM 6067 N N . VAL B 2 417 ? 39.508 -26.797 62.291 1.00 117.52 417 VAL B N 1
ATOM 6068 C CA . VAL B 2 417 ? 40.724 -26.047 61.988 1.00 117.39 417 VAL B CA 1
ATOM 6069 C C . VAL B 2 417 ? 41.632 -25.997 63.218 1.00 121.86 417 VAL B C 1
ATOM 6070 O O . VAL B 2 417 ? 42.834 -26.245 63.115 1.00 119.44 417 VAL B O 1
ATOM 6074 N N . LYS B 2 418 ? 41.046 -25.695 64.377 1.00 128.39 418 LYS B N 1
ATOM 6075 C CA . LYS B 2 418 ? 41.786 -25.673 65.640 1.00 131.16 418 LYS B CA 1
ATOM 6076 C C . LYS B 2 418 ? 42.335 -27.055 65.983 1.00 128.35 418 LYS B C 1
ATOM 6077 O O . LYS B 2 418 ? 43.454 -27.176 66.485 1.00 125.20 418 LYS B O 1
ATOM 6083 N N . ASN B 2 419 ? 41.538 -28.086 65.705 1.00 128.37 419 ASN B N 1
ATOM 6084 C CA . ASN B 2 419 ? 41.958 -29.475 65.882 1.00 130.76 419 ASN B CA 1
ATOM 6085 C C . ASN B 2 419 ? 43.165 -29.804 65.015 1.00 129.06 419 ASN B C 1
ATOM 6086 O O . ASN B 2 419 ? 44.152 -30.366 65.495 1.00 126.60 419 ASN B O 1
ATOM 6091 N N . PHE B 2 420 ? 43.072 -29.431 63.740 1.00 127.56 420 PHE B N 1
ATOM 6092 C CA . PHE B 2 420 ? 44.148 -29.608 62.768 1.00 126.15 420 PHE B CA 1
ATOM 6093 C C . PHE B 2 420 ? 45.479 -29.065 63.293 1.00 122.90 420 PHE B C 1
ATOM 6094 O O . PHE B 2 420 ? 46.522 -29.711 63.145 1.00 120.45 420 PHE B O 1
ATOM 6102 N N . PHE B 2 421 ? 45.427 -27.882 63.906 1.00 119.03 421 PHE B N 1
ATOM 6103 C CA . PHE B 2 421 ? 46.602 -27.246 64.499 1.00 117.57 421 PHE B CA 1
ATOM 6104 C C . PHE B 2 421 ? 47.285 -28.142 65.524 1.00 119.11 421 PHE B C 1
ATOM 6105 O O . PHE B 2 421 ? 48.512 -28.214 65.574 1.00 116.65 421 PHE B O 1
ATOM 6113 N N . VAL B 2 422 ? 46.479 -28.823 66.334 1.00 121.68 422 VAL B N 1
ATOM 6114 C CA . VAL B 2 422 ? 46.996 -29.699 67.380 1.00 123.71 422 VAL B CA 1
ATOM 6115 C C . VAL B 2 422 ? 47.423 -31.043 66.792 1.00 121.47 422 VAL B C 1
ATOM 6116 O O . VAL B 2 422 ? 48.508 -31.539 67.097 1.00 120.10 422 VAL B O 1
ATOM 6120 N N . ASN B 2 423 ? 46.569 -31.609 65.939 1.00 120.83 423 ASN B N 1
ATOM 6121 C CA . ASN B 2 423 ? 46.771 -32.948 65.380 1.00 123.88 423 ASN B CA 1
ATOM 6122 C C . ASN B 2 423 ? 48.015 -33.102 64.503 1.00 123.79 423 ASN B C 1
ATOM 6123 O O . ASN B 2 423 ? 48.739 -34.094 64.611 1.00 123.45 423 ASN B O 1
ATOM 6128 N N . TYR B 2 424 ? 48.255 -32.117 63.642 1.00 122.94 424 TYR B N 1
ATOM 6129 C CA . TYR B 2 424 ? 49.330 -32.196 62.655 1.00 120.60 424 TYR B CA 1
ATOM 6130 C C . TYR B 2 424 ? 50.515 -31.301 63.012 1.00 120.52 424 TYR B C 1
ATOM 6131 O O . TYR B 2 424 ? 51.465 -31.175 62.237 1.00 120.37 424 TYR B O 1
ATOM 6140 N N . ARG B 2 425 ? 50.451 -30.706 64.202 1.00 123.30 425 ARG B N 1
ATOM 6141 C CA . ARG B 2 425 ? 51.471 -29.788 64.721 1.00 126.01 425 ARG B CA 1
ATOM 6142 C C . ARG B 2 425 ? 52.906 -30.226 64.421 1.00 123.87 425 ARG B C 1
ATOM 6143 O O . ARG B 2 425 ? 53.741 -29.411 64.026 1.00 120.94 425 ARG B O 1
ATOM 6151 N N . ARG B 2 426 ? 53.178 -31.515 64.604 1.00 125.37 426 ARG B N 1
ATOM 6152 C CA . ARG B 2 426 ? 54.513 -32.061 64.391 1.00 127.75 426 ARG B CA 1
ATOM 6153 C C . ARG B 2 426 ? 54.810 -32.320 62.915 1.00 123.95 426 ARG B C 1
ATOM 6154 O O . ARG B 2 426 ? 55.861 -31.920 62.410 1.00 122.28 426 ARG B O 1
ATOM 6162 N N . ARG B 2 427 ? 53.874 -32.979 62.236 1.00 120.56 427 ARG B N 1
ATOM 6163 C CA . ARG B 2 427 ? 54.063 -33.433 60.854 1.00 115.30 427 ARG B CA 1
ATOM 6164 C C . ARG B 2 427 ? 54.120 -32.305 59.822 1.00 112.20 427 ARG B C 1
ATOM 6165 O O . ARG B 2 427 ? 54.722 -32.467 58.758 1.00 109.64 427 ARG B O 1
ATOM 6173 N N . PHE B 2 428 ? 53.493 -31.172 60.134 1.00 108.46 428 PHE B N 1
ATOM 6174 C CA . PHE B 2 428 ? 53.493 -30.022 59.231 1.00 103.70 428 PHE B CA 1
ATOM 6175 C C . PHE B 2 428 ? 54.282 -28.829 59.761 1.00 102.34 428 PHE B C 1
ATOM 6176 O O . PHE B 2 428 ? 54.119 -27.712 59.270 1.00 103.26 428 PHE B O 1
ATOM 6184 N N . ASN B 2 429 ? 55.143 -29.074 60.749 1.00 103.48 429 ASN B N 1
ATOM 6185 C CA . ASN B 2 429 ? 55.956 -28.027 61.383 1.00 105.27 429 ASN B CA 1
ATOM 6186 C C . ASN B 2 429 ? 55.202 -26.706 61.558 1.00 107.44 429 ASN B C 1
ATOM 6187 O O . ASN B 2 429 ? 55.729 -25.635 61.253 1.00 110.24 429 ASN B O 1
ATOM 6192 N N . ILE B 2 430 ? 53.970 -26.798 62.058 1.00 107.38 430 ILE B N 1
ATOM 6193 C CA . ILE B 2 430 ? 53.068 -25.645 62.160 1.00 108.24 430 ILE B CA 1
ATOM 6194 C C . ILE B 2 430 ? 53.655 -24.512 63.015 1.00 113.46 430 ILE B C 1
ATOM 6195 O O . ILE B 2 430 ? 53.285 -23.346 62.851 1.00 110.97 430 ILE B O 1
ATOM 6200 N N . ASP B 2 431 ? 54.584 -24.862 63.904 1.00 120.56 431 ASP B N 1
ATOM 6201 C CA . ASP B 2 431 ? 55.372 -23.876 64.644 1.00 125.55 431 ASP B CA 1
ATOM 6202 C C . ASP B 2 431 ? 56.176 -22.999 63.687 1.00 124.44 431 ASP B C 1
ATOM 6203 O O . ASP B 2 431 ? 56.110 -21.768 63.757 1.00 126.12 431 ASP B O 1
ATOM 6208 N N . GLU B 2 432 ? 56.920 -23.646 62.790 1.00 120.50 432 GLU B N 1
ATOM 6209 C CA . GLU B 2 432 ? 57.728 -22.950 61.792 1.00 118.91 432 GLU B CA 1
ATOM 6210 C C . GLU B 2 432 ? 56.863 -22.126 60.841 1.00 118.71 432 GLU B C 1
ATOM 6211 O O . GLU B 2 432 ? 57.198 -20.985 60.522 1.00 118.93 432 GLU B O 1
ATOM 6217 N N . VAL B 2 433 ? 55.745 -22.704 60.406 1.00 118.25 433 VAL B N 1
ATOM 6218 C CA . VAL B 2 433 ? 54.834 -22.046 59.465 1.00 119.25 433 VAL B CA 1
ATOM 6219 C C . VAL B 2 433 ? 54.217 -20.784 60.074 1.00 122.40 433 VAL B C 1
ATOM 6220 O O . VAL B 2 433 ? 54.022 -19.784 59.379 1.00 125.52 433 VAL B O 1
ATOM 6224 N N . LEU B 2 434 ? 53.929 -20.833 61.373 1.00 122.63 434 LEU B N 1
ATOM 6225 C CA . LEU B 2 434 ? 53.362 -19.687 62.078 1.00 121.73 434 LEU B CA 1
ATOM 6226 C C . LEU B 2 434 ? 54.376 -18.574 62.322 1.00 123.80 434 LEU B C 1
ATOM 6227 O O . LEU B 2 434 ? 54.028 -17.395 62.227 1.00 124.96 434 LEU B O 1
ATOM 6232 N N . GLN B 2 435 ? 55.620 -18.944 62.627 1.00 125.89 435 GLN B N 1
ATOM 6233 C CA . GLN B 2 435 ? 56.683 -17.954 62.841 1.00 130.53 435 GLN B CA 1
ATOM 6234 C C . GLN B 2 435 ? 57.157 -17.316 61.529 1.00 131.68 435 GLN B C 1
ATOM 6235 O O . GLN B 2 435 ? 57.673 -16.195 61.529 1.00 131.74 435 GLN B O 1
ATOM 6241 N N . GLU B 2 436 ? 56.972 -18.036 60.422 1.00 133.73 436 GLU B N 1
ATOM 6242 C CA . GLU B 2 436 ? 57.221 -17.504 59.081 1.00 134.14 436 GLU B CA 1
ATOM 6243 C C . GLU B 2 436 ? 56.183 -16.447 58.721 1.00 133.85 436 GLU B C 1
ATOM 6244 O O . GLU B 2 436 ? 56.495 -15.465 58.045 1.00 136.64 436 GLU B O 1
ATOM 6250 N N . TRP B 2 437 ? 54.951 -16.660 59.180 1.00 130.96 437 TRP B N 1
ATOM 6251 C CA . TRP B 2 437 ? 53.859 -15.711 58.988 1.00 130.02 437 TRP B CA 1
ATOM 6252 C C . TRP B 2 437 ? 54.039 -14.482 59.835 1.00 131.34 437 TRP B C 1
ATOM 6253 O O . TRP B 2 437 ? 53.619 -13.388 59.447 1.00 133.90 437 TRP B O 1
ATOM 6264 N N . GLU B 2 438 ? 54.666 -14.655 60.998 1.00 131.18 438 GLU B N 1
ATOM 6265 C CA . GLU B 2 438 ? 54.909 -13.555 61.934 1.00 131.47 438 GLU B CA 1
ATOM 6266 C C . GLU B 2 438 ? 55.947 -12.558 61.421 1.00 130.85 438 GLU B C 1
ATOM 6267 O O . GLU B 2 438 ? 55.852 -11.361 61.704 1.00 135.10 438 GLU B O 1
ATOM 6273 N N . ALA B 2 439 ? 56.921 -13.052 60.658 1.00 126.65 439 ALA B N 1
ATOM 6274 C CA . ALA B 2 439 ? 57.989 -12.216 60.100 1.00 124.65 439 ALA B CA 1
ATOM 6275 C C . ALA B 2 439 ? 57.494 -11.155 59.103 1.00 125.35 439 ALA B C 1
ATOM 6276 O O . ALA B 2 439 ? 58.184 -10.165 58.853 1.00 125.20 439 ALA B O 1
ATOM 6278 N N . GLU B 2 440 ? 56.303 -11.366 58.542 1.00 126.84 440 GLU B N 1
ATOM 6279 C CA . GLU B 2 440 ? 55.695 -10.408 57.615 1.00 125.61 440 GLU B CA 1
ATOM 6280 C C . GLU B 2 440 ? 54.835 -9.378 58.347 1.00 122.02 440 GLU B C 1
ATOM 6281 O O . GLU B 2 440 ? 53.807 -9.714 58.937 1.00 116.88 440 GLU B O 1
ATOM 6287 N N . PRO C 3 1 ? -0.309 54.859 84.222 1.00 87.15 1 PRO C N 1
ATOM 6288 C CA . PRO C 3 1 ? 0.231 53.599 84.715 1.00 85.25 1 PRO C CA 1
ATOM 6289 C C . PRO C 3 1 ? -0.373 52.384 83.995 1.00 83.41 1 PRO C C 1
ATOM 6290 O O . PRO C 3 1 ? -1.145 52.551 83.044 1.00 81.81 1 PRO C O 1
ATOM 6294 N N . ARG C 3 2 ? -0.024 51.181 84.454 1.00 80.69 2 ARG C N 1
ATOM 6295 C CA . ARG C 3 2 ? -0.487 49.939 83.831 1.00 77.50 2 ARG C CA 1
ATOM 6296 C C . ARG C 3 2 ? -2.005 49.887 83.647 1.00 74.14 2 ARG C C 1
ATOM 6297 O O . ARG C 3 2 ? -2.487 49.522 82.577 1.00 75.98 2 ARG C O 1
ATOM 6305 N N . GLY C 3 3 ? -2.747 50.272 84.681 1.00 71.43 3 GLY C N 1
ATOM 6306 C CA . GLY C 3 3 ? -4.207 50.161 84.694 1.00 70.12 3 GLY C CA 1
ATOM 6307 C C . GLY C 3 3 ? -4.975 50.693 83.494 1.00 70.50 3 GLY C C 1
ATOM 6308 O O . GLY C 3 3 ? -6.136 50.333 83.297 1.00 70.42 3 GLY C O 1
ATOM 6309 N N . PHE C 3 4 ? -4.342 51.548 82.694 1.00 72.04 4 PHE C N 1
ATOM 6310 C CA . PHE C 3 4 ? -5.006 52.138 81.530 1.00 73.24 4 PHE C CA 1
ATOM 6311 C C . PHE C 3 4 ? -4.917 51.282 80.266 1.00 74.45 4 PHE C C 1
ATOM 6312 O O . PHE C 3 4 ? -5.594 51.575 79.276 1.00 74.43 4 PHE C O 1
ATOM 6320 N N . LEU C 3 5 ? -4.090 50.236 80.309 1.00 73.65 5 LEU C N 1
ATOM 6321 C CA . LEU C 3 5 ? -3.863 49.354 79.158 1.00 72.29 5 LEU C CA 1
ATOM 6322 C C . LEU C 3 5 ? -5.127 48.713 78.604 1.00 74.98 5 LEU C C 1
ATOM 6323 O O . LEU C 3 5 ? -5.960 48.191 79.345 1.00 77.43 5 LEU C O 1
ATOM 6328 N N . VAL C 3 6 ? -5.246 48.753 77.288 1.00 78.94 6 VAL C N 1
ATOM 6329 C CA . VAL C 3 6 ? -6.362 48.161 76.586 1.00 82.24 6 VAL C CA 1
ATOM 6330 C C . VAL C 3 6 ? -6.042 46.718 76.243 1.00 90.51 6 VAL C C 1
ATOM 6331 O O . VAL C 3 6 ? -4.895 46.305 76.289 1.00 95.12 6 VAL C O 1
ATOM 6335 N N . LYS C 3 7 ? -6.697 46.212 75.892 1.00 97.60 7 LYS C N 1
ATOM 6336 C CA . LYS C 3 7 ? -6.672 44.817 75.501 1.00 105.08 7 LYS C CA 1
ATOM 6337 C C . LYS C 3 7 ? -6.107 43.963 76.618 1.00 110.24 7 LYS C C 1
ATOM 6338 O O . LYS C 3 7 ? -5.353 43.031 76.371 1.00 112.17 7 LYS C O 1
ATOM 6344 N N . ARG C 3 8 ? -6.257 44.031 77.672 1.00 116.98 8 ARG C N 1
ATOM 6345 C CA . ARG C 3 8 ? -5.738 43.265 78.786 1.00 127.92 8 ARG C CA 1
ATOM 6346 C C . ARG C 3 8 ? -5.975 41.779 78.563 1.00 133.72 8 ARG C C 1
ATOM 6347 O O . ARG C 3 8 ? -6.402 41.065 79.470 1.00 140.74 8 ARG C O 1
#

InterPro domains:
  IPR002937 Amine oxidase [PF01593] (288-825)
  IPR007526 SWIRM domain [PF04433] (184-264)
  IPR007526 SWIRM domain [PS50934] (174-273)
  IPR009057 Homedomain-like superfamily [SSF46689] (171-277)
  IPR017366 Lysine-specific histone demethylase [PIRSF038051] (24-839)
  IPR036188 FAD/NAD(P)-binding domain superfamily [G3DSA:3.50.50.60] (278-409)
  IPR036188 FAD/NAD(P)-binding domain superfamily [G3DSA:3.50.50.60] (782-841)
  IPR036188 FAD/NAD(P)-binding domain superfamily [SSF51905] (276-829)
  IPR036388 Winged helix-like DNA-binding domain superfamily [G3DSA:1.10.10.10] (172-277)
  IPR050281 Flavin monoamine oxidase and related enzymes [PTHR10742] (190-833)